Protein AF-0000000070550624 (afdb_homodimer)

Nearest PDB structures (foldseek):
  8umk-assembly2_B  TM=9.472E-01  e=3.366E-56  Zea mays
  2o15-assembly1_A  TM=9.382E-01  e=1.077E-51  Mycobacterium tuberculosis
  7m0o-assembly1_A  TM=7.876E-01  e=1.831E-55  Streptomyces sviceus
  2bjb-assembly1_A  TM=8.144E-01  e=6.857E-45  Mycobacterium tuberculosis
  5buf-assembly2_B  TM=8.280E-01  e=1.216E-41  Acinetobacter baumannii AB307-0294

Foldseek 3Di:
DDKDFFAAFPAFFAFEFAFAFAPLLQLLCLLQQQQAQFKAKEFRHFDFPQNVLLVVQLVQQPWDKDDDVVRHMMITTHDRLARPHQEGEGEREQHPLSVQQVVLSNQAHQHKYWYAYHPLQQQFAQQQLVVQSVQFQKDWAADPDPRGDGIIIHHNCHPNHATDQETEGECPLHCSSVLNNQSNQSNHQAGHKYFYDYPDQDALSNQSSQVVLVVQPWHWDDDGRIITTGGPDGGHHYYDYGAGHVLLQVLQLLLCQQRWYKYFYFRAEPPDSGQLVVVLVVQVQFQWDWDADPRGIMITYHPVNAGAADEDECCRPLLCVLLSLLRQQRHPFKHKYFQALSCCRGSHHVQVLSCVQQVVQPWDWDDDNGMIITGHDDGHADERECSLPQSNLSRNSSNCNNYGRHMYPPNCSVSRGGRCRVVSVVVSSVD/DDKDFFAAFPAFFAFEFAFAFAPLLQLLCLLQQQQAQFKAKEFRHFDFPQVVLLVVQLVQQPWDKDDDVVRHMMITTHDRLARPHQEGEGEREQHPLSVQQVVLSNQAHQHKYWYAYHPLQQQFAQQQLVVQSVQFQKDWAADPDPRGDGIIIHHNCHPNHATDQETEGECPLHCSSVLNNQSNQSNHQAGHKYFYDYPDQDALSNQVSQVVLVVQPWHWDDDGRIITTGGPDGGHHYYDYGAGHVLLQVLQLLLCQQRWYKYFYFRAEPPDSGQLVVVVVVQVQFAWDWDADPRGIMITYHPVNAGAADEDECQRPLLCVLLSLLRQQRHPFKHKYFQALSCCRGSHHVQVLSCVQQVVQPWDWDDDNTMIITGHDDGHADERECSLPQSNLSRNSSNCNNYGRHMYPPNCSVSRGGRCRVVSVVVSSVD

Solvent-accessible surface area (backbone atoms only — not comparable to full-atom values): 41774 Å² total; per-residue (Å²): 122,58,73,44,75,39,68,50,55,92,59,56,32,52,30,76,44,80,58,53,20,17,61,74,55,33,57,52,47,53,53,47,30,43,35,3,64,30,62,17,38,38,34,42,44,38,84,22,59,40,44,48,24,40,51,50,30,43,36,53,33,28,35,40,38,34,42,27,60,75,79,15,31,39,38,29,50,16,45,36,58,53,67,72,40,49,60,40,67,35,50,27,40,68,21,62,65,42,45,46,37,50,47,44,46,49,28,50,23,62,25,41,36,36,44,38,55,31,80,72,37,33,73,35,91,40,40,57,50,51,54,32,43,39,70,20,49,19,45,74,44,57,64,72,44,84,56,23,54,30,31,39,32,35,7,14,21,35,92,75,42,78,52,53,41,65,44,58,38,56,35,70,80,40,56,58,52,55,37,18,53,60,70,39,27,48,52,33,73,73,12,32,38,40,38,43,72,31,90,58,55,75,49,33,68,42,50,38,45,44,53,50,34,40,76,32,62,28,66,66,47,74,57,76,43,37,40,36,34,58,53,75,44,45,34,56,49,44,78,43,78,42,53,45,19,51,70,63,42,45,53,46,40,48,43,6,47,68,54,15,43,31,21,29,34,48,68,38,53,91,81,54,70,58,40,42,58,56,52,56,55,52,42,40,75,29,46,26,46,78,46,83,49,96,55,14,36,31,30,26,18,16,91,85,63,56,33,52,36,49,81,45,79,33,59,56,35,45,86,46,48,51,44,52,58,39,54,25,32,72,18,76,32,56,20,34,45,30,61,43,44,55,46,44,61,52,82,36,44,47,61,60,50,52,46,53,47,40,42,67,20,59,26,59,58,50,79,57,84,33,33,41,36,32,34,48,42,80,70,46,57,40,77,35,79,23,73,71,21,34,58,48,35,60,21,47,47,53,41,8,36,76,33,63,60,23,27,34,34,43,47,71,35,23,32,54,70,43,69,60,45,70,61,50,50,53,52,35,68,68,85,122,58,72,44,75,39,69,51,54,92,58,56,34,52,29,77,44,79,59,53,17,18,61,75,54,35,56,50,48,54,52,48,28,44,35,3,65,30,60,17,38,38,33,42,45,38,84,22,61,39,45,48,24,41,50,50,30,44,36,52,33,28,35,40,38,34,41,27,59,75,79,17,33,39,37,30,49,16,43,35,57,53,66,73,40,48,60,40,67,35,50,28,40,69,21,63,65,43,45,47,37,48,47,45,45,48,28,49,22,62,25,40,36,35,44,38,54,31,78,74,38,32,70,36,90,40,40,56,50,51,54,32,43,39,70,20,49,18,45,76,45,57,63,73,43,85,56,22,54,30,32,38,31,37,8,13,22,36,92,75,43,78,53,53,42,65,41,59,38,56,36,70,80,40,56,58,50,54,38,19,54,61,71,41,28,48,52,32,72,73,11,33,37,41,38,42,71,33,91,58,56,77,48,36,68,42,50,38,43,46,53,50,34,40,75,30,62,29,65,66,46,72,59,76,42,36,40,35,33,60,54,73,44,46,32,56,50,44,79,44,78,43,53,44,19,51,67,64,43,45,53,47,39,47,43,6,47,69,54,15,43,31,20,29,35,49,69,38,52,91,80,55,71,57,41,42,58,56,52,56,56,53,42,40,74,30,47,26,44,78,46,84,48,96,56,15,37,31,30,28,17,16,90,83,62,56,33,51,37,50,80,44,79,32,59,56,37,45,85,45,48,49,44,51,56,39,52,24,32,72,18,75,32,57,21,34,45,30,61,46,44,56,44,44,60,53,80,35,44,46,60,59,49,51,46,52,46,40,41,68,20,59,27,58,59,50,78,56,84,32,34,41,37,33,34,48,42,79,70,46,57,40,76,35,78,22,72,71,22,32,58,47,34,60,22,47,46,53,41,8,36,77,33,64,59,23,27,34,35,44,47,70,37,23,33,54,71,42,70,60,46,69,60,51,50,52,52,36,68,68,86

Organism: Lachnospira eligens (strain ATCC 27750 / DSM 3376 / VPI C15-48 / C15-B4) (NCBI:txid515620)

Structure (mmCIF, N/CA/C/O backbone):
data_AF-0000000070550624-model_v1
#
loop_
_entity.id
_entity.type
_entity.pdbx_description
1 polymer '3-phosphoshikimate 1-carboxyvinyltransferase'
#
loop_
_atom_site.group_PDB
_atom_site.id
_atom_site.type_symbol
_atom_site.label_atom_id
_atom_site.label_alt_id
_atom_site.label_comp_id
_atom_site.label_asym_id
_atom_site.label_entity_id
_atom_site.label_seq_id
_atom_site.pdbx_PDB_ins_code
_atom_site.Cartn_x
_atom_site.Cartn_y
_atom_site.Cartn_z
_atom_site.occupancy
_atom_site.B_iso_or_equiv
_atom_site.auth_seq_id
_atom_site.auth_comp_id
_atom_site.auth_asym_id
_atom_site.auth_atom_id
_atom_site.pdbx_PDB_model_num
ATOM 1 N N . MET A 1 1 ? -15.297 10.945 -9.383 1 60.28 1 MET A N 1
ATOM 2 C CA . MET A 1 1 ? -14.938 11.758 -8.219 1 60.28 1 MET A CA 1
ATOM 3 C C . MET A 1 1 ? -16.188 12.359 -7.574 1 60.28 1 MET A C 1
ATOM 5 O O . MET A 1 1 ? -17.109 12.766 -8.273 1 60.28 1 MET A O 1
ATOM 9 N N . SER A 1 2 ? -16.266 12.18 -6.145 1 80.12 2 SER A N 1
ATOM 10 C CA . SER A 1 2 ? -17.5 12.492 -5.426 1 80.12 2 SER A CA 1
ATOM 11 C C . SER A 1 2 ? -17.531 13.953 -4.988 1 80.12 2 SER A C 1
ATOM 13 O O . SER A 1 2 ? -16.5 14.633 -5.016 1 80.12 2 SER A O 1
ATOM 15 N N . GLN A 1 3 ? -18.688 14.625 -5.043 1 90.69 3 GLN A N 1
ATOM 16 C CA . GLN A 1 3 ? -18.922 16 -4.605 1 90.69 3 GLN A CA 1
ATOM 17 C C . GLN A 1 3 ? -19.578 16.031 -3.229 1 90.69 3 GLN A C 1
ATOM 19 O O . GLN A 1 3 ? -20.375 15.141 -2.898 1 90.69 3 GLN A O 1
ATOM 24 N N . TYR A 1 4 ? -19.125 17.031 -2.43 1 94.12 4 TYR A N 1
ATOM 25 C CA . TYR A 1 4 ? -19.719 17.25 -1.114 1 94.12 4 TYR A CA 1
ATOM 26 C C . TYR A 1 4 ? -20.359 18.625 -1.019 1 94.12 4 TYR A C 1
ATOM 28 O O . TYR A 1 4 ? -19.672 19.641 -1.16 1 94.12 4 TYR A O 1
ATOM 36 N N . LYS A 1 5 ? -21.688 18.719 -0.811 1 96.19 5 LYS A N 1
ATOM 37 C CA . LYS A 1 5 ? -22.375 19.984 -0.595 1 96.19 5 LYS A CA 1
ATOM 38 C C . LYS A 1 5 ? -22.344 20.375 0.876 1 96.19 5 LYS A C 1
ATOM 40 O O . LYS A 1 5 ? -22.938 19.719 1.723 1 96.19 5 LYS A O 1
ATOM 45 N N . VAL A 1 6 ? -21.609 21.484 1.174 1 97.12 6 VAL A N 1
ATOM 46 C CA . VAL A 1 6 ? -21.5 21.938 2.557 1 97.12 6 VAL A CA 1
ATOM 47 C C . VAL A 1 6 ? -22.828 22.531 3.01 1 97.12 6 VAL A C 1
ATOM 49 O O . VAL A 1 6 ? -23.469 23.281 2.262 1 97.12 6 VAL A O 1
ATOM 52 N N . LYS A 1 7 ? -23.312 22.297 4.246 1 94.94 7 LYS A N 1
ATOM 53 C CA . LYS A 1 7 ? -24.531 22.844 4.809 1 94.94 7 LYS A CA 1
ATOM 54 C C . LYS A 1 7 ? -24.266 24.156 5.535 1 94.94 7 LYS A C 1
ATOM 56 O O . LYS A 1 7 ? -23.484 24.203 6.488 1 94.94 7 LYS A O 1
ATOM 61 N N . LYS A 1 8 ? -24.891 25.109 5.074 1 96.94 8 LYS A N 1
ATOM 62 C CA . LYS A 1 8 ? -24.75 26.391 5.738 1 96.94 8 LYS A CA 1
ATOM 63 C C . LYS A 1 8 ? -25.312 26.344 7.156 1 96.94 8 LYS A C 1
ATOM 65 O O . LYS A 1 8 ? -26.344 25.703 7.402 1 96.94 8 LYS A O 1
ATOM 70 N N . LEU A 1 9 ? -24.609 27.109 8.008 1 95.06 9 LEU A N 1
ATOM 71 C CA . LEU A 1 9 ? -25.078 27.203 9.383 1 95.06 9 LEU A CA 1
ATOM 72 C C . LEU A 1 9 ? -25.797 28.531 9.625 1 95.06 9 LEU A C 1
ATOM 74 O O . LEU A 1 9 ? -25.344 29.578 9.141 1 95.06 9 LEU A O 1
ATOM 78 N N . ASP A 1 10 ? -26.844 28.469 10.375 1 92 10 ASP A N 1
ATOM 79 C CA . ASP A 1 10 ? -27.594 29.672 10.68 1 92 10 ASP A CA 1
ATOM 80 C C . ASP A 1 10 ? -27.469 30.047 12.156 1 92 10 ASP A C 1
ATOM 82 O O . ASP A 1 10 ? -28.203 30.891 12.656 1 92 10 ASP A O 1
ATOM 86 N N . HIS A 1 11 ? -26.625 29.438 12.852 1 92.94 11 HIS A N 1
ATOM 87 C CA . HIS A 1 11 ? -26.359 29.688 14.266 1 92.94 11 HIS A CA 1
ATOM 88 C C . HIS A 1 11 ? -24.875 29.5 14.586 1 92.94 11 HIS A C 1
ATOM 90 O O . HIS A 1 11 ? -24.156 28.844 13.828 1 92.94 11 HIS A O 1
ATOM 96 N N . PRO A 1 12 ? -24.453 30.062 15.664 1 95.12 12 PRO A N 1
ATOM 97 C CA . PRO A 1 12 ? -23.062 29.859 16.062 1 95.12 12 PRO A CA 1
ATOM 98 C C . PRO A 1 12 ? -22.719 28.375 16.297 1 95.12 12 PRO A C 1
ATOM 100 O O . PRO A 1 12 ? -23.609 27.594 16.625 1 95.12 12 PRO A O 1
ATOM 103 N N . ILE A 1 13 ? -21.469 28.047 16.141 1 95.75 13 ILE A N 1
ATOM 104 C CA . ILE A 1 13 ? -20.984 26.688 16.375 1 95.75 13 ILE A CA 1
ATOM 105 C C . ILE A 1 13 ? -20.531 26.547 17.812 1 95.75 13 ILE A C 1
ATOM 107 O O . ILE A 1 13 ? -19.906 27.469 18.375 1 95.75 13 ILE A O 1
ATOM 111 N N . HIS A 1 14 ? -20.984 25.578 18.547 1 96.88 14 HIS A N 1
ATOM 112 C CA . HIS A 1 14 ? -20.484 25.156 19.859 1 96.88 14 HIS A CA 1
ATOM 113 C C . HIS A 1 14 ? -20.109 23.688 19.875 1 96.88 14 HIS A C 1
ATOM 115 O O . HIS A 1 14 ? -20.969 22.828 20.141 1 96.88 14 HIS A O 1
ATOM 121 N N . CYS A 1 15 ? -18.75 23.453 19.641 1 96.81 15 CYS A N 1
ATOM 122 C CA . CYS A 1 15 ? -18.406 22.047 19.438 1 96.81 15 CYS A CA 1
ATOM 123 C C . CYS A 1 15 ? -17.141 21.672 20.219 1 96.81 15 CYS A C 1
ATOM 125 O O . CYS A 1 15 ? -16.328 22.547 20.531 1 96.81 15 CYS A O 1
ATOM 127 N N . THR A 1 16 ? -17.062 20.469 20.688 1 97.19 16 THR A N 1
ATOM 128 C CA . THR A 1 16 ? -15.875 19.75 21.141 1 97.19 16 THR A CA 1
ATOM 129 C C . THR A 1 16 ? -15.562 18.594 20.203 1 97.19 16 THR A C 1
ATOM 131 O O . THR A 1 16 ? -16.375 17.688 20.031 1 97.19 16 THR A O 1
ATOM 134 N N . VAL A 1 17 ? -14.367 18.656 19.547 1 97.56 17 VAL A N 1
ATOM 135 C CA . VAL A 1 17 ? -14.078 17.656 18.531 1 97.56 17 VAL A CA 1
ATOM 136 C C . VAL A 1 17 ? -12.75 16.969 18.844 1 97.56 17 VAL A C 1
ATOM 138 O O . VAL A 1 17 ? -11.93 17.484 19.594 1 97.56 17 VAL A O 1
ATOM 141 N N . GLU A 1 18 ? -12.602 15.75 18.375 1 96.12 18 GLU A N 1
ATOM 142 C CA . GLU A 1 18 ? -11.344 15.016 18.328 1 96.12 18 GLU A CA 1
ATOM 143 C C . GLU A 1 18 ? -10.766 15 16.922 1 96.12 18 GLU A C 1
ATOM 145 O O . GLU A 1 18 ? -11.492 14.812 15.945 1 96.12 18 GLU A O 1
ATOM 150 N N . VAL A 1 19 ? -9.492 15.305 16.828 1 97.06 19 VAL A N 1
ATOM 151 C CA . VAL A 1 19 ? -8.805 15.25 15.539 1 97.06 19 VAL A CA 1
ATOM 152 C C . VAL A 1 19 ? -7.785 14.117 15.539 1 97.06 19 VAL A C 1
ATOM 154 O O . VAL A 1 19 ? -7.406 13.617 16.609 1 97.06 19 VAL A O 1
ATOM 157 N N . PRO A 1 20 ? -7.391 13.641 14.383 1 96.12 20 PRO A N 1
ATOM 158 C CA . PRO A 1 20 ? -6.387 12.578 14.336 1 96.12 20 PRO A CA 1
ATOM 159 C C . PRO A 1 20 ? -5.02 13.031 14.844 1 96.12 20 PRO A C 1
ATOM 161 O O . PRO A 1 20 ? -4.816 14.219 15.102 1 96.12 20 PRO A O 1
ATOM 164 N N . GLY A 1 21 ? -4.105 12.047 15.039 1 97.06 21 GLY A N 1
ATOM 165 C CA . GLY A 1 21 ? -2.729 12.383 15.359 1 97.06 21 GLY A CA 1
ATOM 166 C C . GLY A 1 21 ? -2.049 13.211 14.281 1 97.06 21 GLY A C 1
ATOM 167 O O . GLY A 1 21 ? -2.457 13.188 13.117 1 97.06 21 GLY A O 1
ATOM 168 N N . SER A 1 22 ? -1.056 13.891 14.711 1 96.75 22 SER A N 1
ATOM 169 C CA . SER A 1 22 ? -0.31 14.742 13.797 1 96.75 22 SER A CA 1
ATOM 170 C C . SER A 1 22 ? 0.398 13.922 12.727 1 96.75 22 SER A C 1
ATOM 172 O O . SER A 1 22 ? 1.17 13.016 13.039 1 96.75 22 SER A O 1
ATOM 174 N N . LYS A 1 23 ? 0.128 14.234 11.508 1 94.5 23 LYS A N 1
ATOM 175 C CA . LYS A 1 23 ? 0.802 13.562 10.406 1 94.5 23 LYS A CA 1
ATOM 176 C C . LYS A 1 23 ? 2.314 13.75 10.484 1 94.5 23 LYS A C 1
ATOM 178 O O . LYS A 1 23 ? 3.074 12.797 10.305 1 94.5 23 LYS A O 1
ATOM 183 N N . SER A 1 24 ? 2.736 15.008 10.703 1 95.19 24 SER A N 1
ATOM 184 C CA . SER A 1 24 ? 4.152 15.352 10.766 1 95.19 24 SER A CA 1
ATOM 185 C C . SER A 1 24 ? 4.855 14.578 11.875 1 95.19 24 SER A C 1
ATOM 187 O O . SER A 1 24 ? 5.977 14.102 11.688 1 95.19 24 SER A O 1
ATOM 189 N N . ILE A 1 25 ? 4.211 14.453 13 1 97.69 25 ILE A N 1
ATOM 190 C CA . ILE A 1 25 ? 4.809 13.773 14.141 1 97.69 25 ILE A CA 1
ATOM 191 C C . ILE A 1 25 ? 4.754 12.266 13.922 1 97.69 25 ILE A C 1
ATOM 193 O O . ILE A 1 25 ? 5.715 11.555 14.234 1 97.69 25 ILE A O 1
ATOM 197 N N . THR A 1 26 ? 3.637 11.766 13.367 1 98.25 26 THR A N 1
ATOM 198 C CA . THR A 1 26 ? 3.494 10.336 13.078 1 98.25 26 THR A CA 1
ATOM 199 C C . THR A 1 26 ? 4.637 9.852 12.195 1 98.25 26 THR A C 1
ATOM 201 O O . THR A 1 26 ? 5.309 8.867 12.523 1 98.25 26 THR A O 1
ATOM 204 N N . ASN A 1 27 ? 4.867 10.477 11.109 1 97.94 27 ASN A N 1
ATOM 205 C CA . ASN A 1 27 ? 5.871 10.039 10.141 1 97.94 27 ASN A CA 1
ATOM 206 C C . ASN A 1 27 ? 7.273 10.07 10.742 1 97.94 27 ASN A C 1
ATOM 208 O O . ASN A 1 27 ? 8.086 9.188 10.469 1 97.94 27 ASN A O 1
ATOM 212 N N . ARG A 1 28 ? 7.566 11.109 11.516 1 98.56 28 ARG A N 1
ATOM 213 C CA . ARG A 1 28 ? 8.859 11.195 12.188 1 98.56 28 ARG A CA 1
ATOM 214 C C . ARG A 1 28 ? 9.008 10.078 13.219 1 98.56 28 ARG A C 1
ATOM 216 O O . ARG A 1 28 ? 10.07 9.461 13.312 1 98.56 28 ARG A O 1
ATOM 223 N N . ALA A 1 29 ? 7.914 9.852 13.977 1 98.69 29 ALA A N 1
ATOM 224 C CA . ALA A 1 29 ? 7.934 8.812 15 1 98.69 29 ALA A CA 1
ATOM 225 C C . ALA A 1 29 ? 8.156 7.438 14.391 1 98.69 29 ALA A C 1
ATOM 227 O O . ALA A 1 29 ? 8.859 6.602 14.961 1 98.69 29 ALA A O 1
ATOM 228 N N . LEU A 1 30 ? 7.555 7.164 13.242 1 98.62 30 LEU A N 1
ATOM 229 C CA . LEU A 1 30 ? 7.727 5.883 12.562 1 98.62 30 LEU A CA 1
ATOM 230 C C . LEU A 1 30 ? 9.195 5.641 12.227 1 98.62 30 LEU A C 1
ATOM 232 O O . LEU A 1 30 ? 9.719 4.555 12.469 1 98.62 30 LEU A O 1
ATOM 236 N N . LEU A 1 31 ? 9.859 6.652 11.688 1 98.69 31 LEU A N 1
ATOM 237 C CA . LEU A 1 31 ? 11.266 6.512 11.328 1 98.69 31 LEU A CA 1
ATOM 238 C C . LEU A 1 31 ? 12.133 6.32 12.57 1 98.69 31 LEU A C 1
ATOM 240 O O . LEU A 1 31 ? 12.977 5.426 12.609 1 98.69 31 LEU A O 1
ATOM 244 N N . MET A 1 32 ? 11.898 7.203 13.57 1 98.62 32 MET A N 1
ATOM 245 C CA . MET A 1 32 ? 12.727 7.141 14.766 1 98.62 32 MET A CA 1
ATOM 246 C C . MET A 1 32 ? 12.531 5.82 15.5 1 98.62 32 MET A C 1
ATOM 248 O O . MET A 1 32 ? 13.469 5.277 16.078 1 98.62 32 MET A O 1
ATOM 252 N N . ALA A 1 33 ? 11.289 5.289 15.5 1 98.69 33 ALA A N 1
ATOM 253 C CA . ALA A 1 33 ? 11.023 3.977 16.078 1 98.69 33 ALA A CA 1
ATOM 254 C C . ALA A 1 33 ? 11.781 2.881 15.344 1 98.69 33 ALA A C 1
ATOM 256 O O . ALA A 1 33 ? 12.367 1.99 15.961 1 98.69 33 ALA A O 1
ATOM 257 N N . ALA A 1 34 ? 11.812 2.9 14.031 1 98.38 34 ALA A N 1
ATOM 258 C CA . ALA A 1 34 ? 12.531 1.922 13.211 1 98.38 34 ALA A CA 1
ATOM 259 C C . ALA A 1 34 ? 14.023 1.956 13.5 1 98.38 34 ALA A C 1
ATOM 261 O O . ALA A 1 34 ? 14.688 0.917 13.484 1 98.38 34 ALA A O 1
ATOM 262 N N . LEU A 1 35 ? 14.547 3.152 13.812 1 98.19 35 LEU A N 1
ATOM 263 C CA . LEU A 1 35 ? 15.977 3.344 14.023 1 98.19 35 LEU A CA 1
ATOM 264 C C . LEU A 1 35 ? 16.328 3.201 15.5 1 98.19 35 LEU A C 1
ATOM 266 O O . LEU A 1 35 ? 17.484 3.385 15.883 1 98.19 35 LEU A O 1
ATOM 270 N N . SER A 1 36 ? 15.352 2.934 16.328 1 97.62 36 SER A N 1
ATOM 271 C CA . SER A 1 36 ? 15.602 2.719 17.75 1 97.62 36 SER A CA 1
ATOM 272 C C . SER A 1 36 ? 16.234 1.354 18 1 97.62 36 SER A C 1
ATOM 274 O O . SER A 1 36 ? 16.109 0.446 17.172 1 97.62 36 SER A O 1
ATOM 276 N N . GLN A 1 37 ? 16.891 1.216 19.125 1 94.44 37 GLN A N 1
ATOM 277 C CA . GLN A 1 37 ? 17.469 -0.061 19.516 1 94.44 37 GLN A CA 1
ATOM 278 C C . GLN A 1 37 ? 16.5 -0.884 20.359 1 94.44 37 GLN A C 1
ATOM 280 O O . GLN A 1 37 ? 16.703 -1.079 21.547 1 94.44 37 GLN A O 1
ATOM 285 N N . GLY A 1 38 ? 15.5 -1.363 19.781 1 95.38 38 GLY A N 1
ATOM 286 C CA . GLY A 1 38 ? 14.508 -2.154 20.484 1 95.38 38 GLY A CA 1
ATOM 287 C C . GLY A 1 38 ? 13.078 -1.806 20.094 1 95.38 38 GLY A C 1
ATOM 288 O O . GLY A 1 38 ? 12.859 -1.048 19.141 1 95.38 38 GLY A O 1
ATOM 289 N N . GLU A 1 39 ? 12.18 -2.354 20.828 1 97.19 39 GLU A N 1
ATOM 290 C CA . GLU A 1 39 ? 10.758 -2.246 20.531 1 97.19 39 GLU A CA 1
ATOM 291 C C . GLU A 1 39 ? 10.195 -0.897 20.969 1 97.19 39 GLU A C 1
ATOM 293 O O . GLU A 1 39 ? 10.43 -0.463 22.094 1 97.19 39 GLU A O 1
ATOM 298 N N . CYS A 1 40 ? 9.531 -0.197 20.062 1 98.25 40 CYS A N 1
ATOM 299 C CA . CYS A 1 40 ? 8.82 1.046 20.344 1 98.25 40 CYS A CA 1
ATOM 300 C C . CYS A 1 40 ? 7.32 0.879 20.156 1 98.25 40 CYS A C 1
ATOM 302 O O . CYS A 1 40 ? 6.883 0.218 19.203 1 98.25 40 CYS A O 1
ATOM 304 N N . THR A 1 41 ? 6.57 1.401 21.047 1 98.38 41 THR A N 1
ATOM 305 C CA . THR A 1 41 ? 5.125 1.517 20.875 1 98.38 41 THR A CA 1
ATOM 306 C C . THR A 1 41 ? 4.727 2.961 20.578 1 98.38 41 THR A C 1
ATOM 308 O O . THR A 1 41 ? 5.012 3.859 21.375 1 98.38 41 THR A O 1
ATOM 311 N N . LEU A 1 42 ? 4.152 3.199 19.438 1 98.75 42 LEU A N 1
ATOM 312 C CA . LEU A 1 42 ? 3.607 4.504 19.078 1 98.75 42 LEU A CA 1
ATOM 313 C C . LEU A 1 42 ? 2.098 4.539 19.297 1 98.75 42 LEU A C 1
ATOM 315 O O . LEU A 1 42 ? 1.372 3.709 18.734 1 98.75 42 LEU A O 1
ATOM 319 N N . LYS A 1 43 ? 1.655 5.477 20.062 1 98.06 43 LYS A N 1
ATOM 320 C CA . LYS A 1 43 ? 0.23 5.648 20.328 1 98.06 43 LYS A CA 1
ATOM 321 C C . LYS A 1 43 ? -0.287 6.953 19.734 1 98.06 43 LYS A C 1
ATOM 323 O O . LYS A 1 43 ? 0.462 7.922 19.609 1 98.06 43 LYS A O 1
ATOM 328 N N . GLY A 1 44 ? -1.547 6.98 19.391 1 97.5 44 GLY A N 1
ATOM 329 C CA . GLY A 1 44 ? -2.129 8.156 18.766 1 97.5 44 GLY A CA 1
ATOM 330 C C . GLY A 1 44 ? -1.709 8.336 17.312 1 97.5 44 GLY A C 1
ATOM 331 O O . GLY A 1 44 ? -1.702 9.453 16.797 1 97.5 44 GLY A O 1
ATOM 332 N N . VAL A 1 45 ? -1.423 7.191 16.641 1 97.69 45 VAL A N 1
ATOM 333 C CA . VAL A 1 45 ? -0.907 7.191 15.273 1 97.69 45 VAL A CA 1
ATOM 334 C C . VAL A 1 45 ? -1.998 7.648 14.312 1 97.69 45 VAL A C 1
ATOM 336 O O . VAL A 1 45 ? -3.158 7.254 14.445 1 97.69 45 VAL A O 1
ATOM 339 N N . LEU A 1 46 ? -1.58 8.547 13.422 1 96.94 46 LEU A N 1
ATOM 340 C CA . LEU A 1 46 ? -2.455 8.852 12.289 1 96.94 46 LEU A CA 1
ATOM 341 C C . LEU A 1 46 ? -2.359 7.77 11.219 1 96.94 46 LEU A C 1
ATOM 343 O O . LEU A 1 46 ? -1.271 7.492 10.711 1 96.94 46 LEU A O 1
ATOM 347 N N . PHE A 1 47 ? -3.469 7.152 10.969 1 93.19 47 PHE A N 1
ATOM 348 C CA . PHE A 1 47 ? -3.527 6.238 9.836 1 93.19 47 PHE A CA 1
ATOM 349 C C . PHE A 1 47 ? -4.176 6.906 8.633 1 93.19 47 PHE A C 1
ATOM 351 O O . PHE A 1 47 ? -5.359 7.254 8.672 1 93.19 47 PHE A O 1
ATOM 358 N N . SER A 1 48 ? -3.402 7.137 7.715 1 90.75 48 SER A N 1
ATOM 359 C CA . SER A 1 48 ? -3.74 7.773 6.445 1 90.75 48 SER A CA 1
ATOM 360 C C . SER A 1 48 ? -3.012 7.113 5.281 1 90.75 48 SER A C 1
ATOM 362 O O . SER A 1 48 ? -2.207 6.203 5.484 1 90.75 48 SER A O 1
ATOM 364 N N . ASP A 1 49 ? -3.305 7.578 4.086 1 87.12 49 ASP A N 1
ATOM 365 C CA . ASP A 1 49 ? -2.584 7.059 2.928 1 87.12 49 ASP A CA 1
ATOM 366 C C . ASP A 1 49 ? -1.076 7.223 3.1 1 87.12 49 ASP A C 1
ATOM 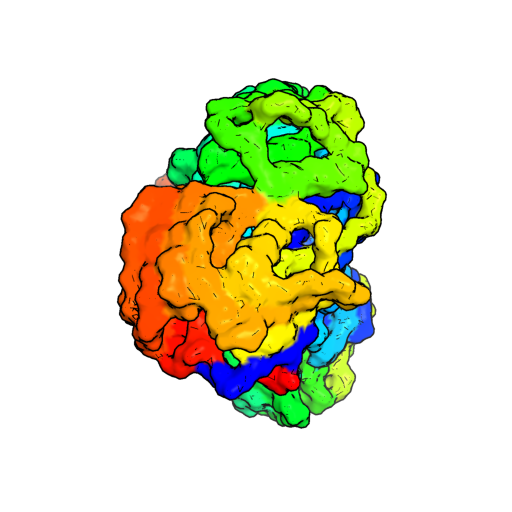368 O O . ASP A 1 49 ? -0.309 6.305 2.805 1 87.12 49 ASP A O 1
ATOM 372 N N . ASP A 1 50 ? -0.683 8.305 3.609 1 91.31 50 ASP A N 1
ATOM 373 C CA . ASP A 1 50 ? 0.736 8.609 3.771 1 91.31 50 ASP A CA 1
ATOM 374 C C . ASP A 1 50 ? 1.387 7.672 4.785 1 91.31 50 ASP A C 1
ATOM 376 O O . ASP A 1 50 ? 2.438 7.086 4.512 1 91.31 50 ASP A O 1
ATOM 380 N N . SER A 1 51 ? 0.791 7.566 5.934 1 94.81 51 SER A N 1
ATOM 381 C CA . SER A 1 51 ? 1.398 6.75 6.98 1 94.81 51 SER A CA 1
ATOM 382 C C . SER A 1 51 ? 1.336 5.266 6.637 1 94.81 51 SER A C 1
ATOM 384 O O . SER A 1 51 ? 2.227 4.5 7.004 1 94.81 51 SER A O 1
ATOM 386 N N . ARG A 1 52 ? 0.323 4.871 5.93 1 92.56 52 ARG A N 1
ATOM 387 C CA . ARG A 1 52 ? 0.222 3.48 5.496 1 92.56 52 ARG A CA 1
ATOM 388 C C . ARG A 1 52 ? 1.337 3.129 4.516 1 92.56 52 ARG A C 1
ATOM 390 O O . ARG A 1 52 ? 1.91 2.041 4.586 1 92.56 52 ARG A O 1
ATOM 397 N N . HIS A 1 53 ? 1.621 4.07 3.641 1 92.94 53 HIS A N 1
ATOM 398 C CA . HIS A 1 53 ? 2.754 3.859 2.746 1 92.94 53 HIS A CA 1
ATOM 399 C C . HIS A 1 53 ? 4.062 3.785 3.525 1 92.94 53 HIS A C 1
ATOM 401 O O . HIS A 1 53 ? 4.957 3.01 3.176 1 92.94 53 HIS A O 1
ATOM 407 N N . PHE A 1 54 ? 4.188 4.594 4.504 1 96.88 54 PHE A N 1
ATOM 408 C CA . PHE A 1 54 ? 5.375 4.555 5.352 1 96.88 54 PHE A CA 1
ATOM 409 C C . PHE A 1 54 ? 5.504 3.199 6.039 1 96.88 54 PHE A C 1
ATOM 411 O O . PHE A 1 54 ? 6.566 2.58 6.008 1 96.88 54 PHE A O 1
ATOM 418 N N . LEU A 1 55 ? 4.41 2.723 6.598 1 96.25 55 LEU A N 1
ATOM 419 C CA . LEU A 1 55 ? 4.375 1.45 7.309 1 96.25 55 LEU A CA 1
ATOM 420 C C . LEU A 1 55 ? 4.676 0.29 6.367 1 96.25 55 LEU A C 1
ATOM 422 O O . LEU A 1 55 ? 5.469 -0.596 6.699 1 96.25 55 LEU A O 1
ATOM 426 N N . LEU A 1 56 ? 4.125 0.364 5.23 1 93.19 56 LEU A N 1
ATOM 427 C CA . LEU A 1 56 ? 4.344 -0.689 4.242 1 93.19 56 LEU A CA 1
ATOM 428 C C . LEU A 1 56 ? 5.805 -0.722 3.799 1 93.19 56 LEU A C 1
ATOM 430 O O . LEU A 1 56 ? 6.352 -1.794 3.531 1 93.19 56 LEU A O 1
ATOM 434 N N . SER A 1 57 ? 6.344 0.423 3.66 1 96.5 57 SER A N 1
ATOM 435 C CA . SER A 1 57 ? 7.754 0.5 3.301 1 96.5 57 SER A CA 1
ATOM 436 C C . SER A 1 57 ? 8.633 -0.142 4.367 1 96.5 57 SER A 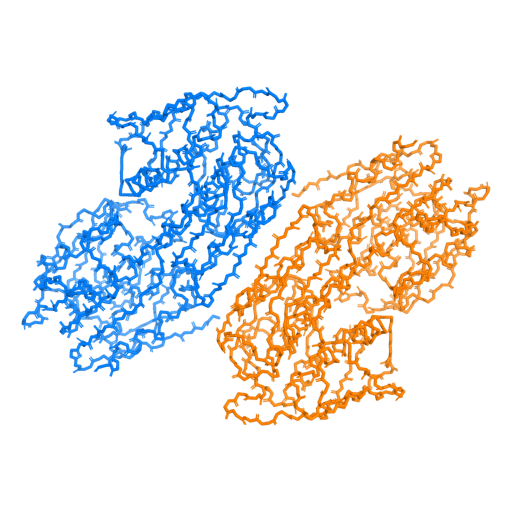C 1
ATOM 438 O O . SER A 1 57 ? 9.555 -0.897 4.051 1 96.5 57 SER A O 1
ATOM 440 N N . LEU A 1 58 ? 8.336 0.142 5.641 1 97.75 58 LEU A N 1
ATOM 441 C CA . LEU A 1 58 ? 9.109 -0.45 6.727 1 97.75 58 LEU A CA 1
ATOM 442 C C . LEU A 1 58 ? 8.93 -1.965 6.754 1 97.75 58 LEU A C 1
ATOM 444 O O . LEU A 1 58 ? 9.891 -2.701 6.996 1 97.75 58 LEU A O 1
ATOM 448 N N . ILE A 1 59 ? 7.715 -2.408 6.5 1 95.12 59 ILE A N 1
ATOM 449 C CA . ILE A 1 59 ? 7.441 -3.84 6.438 1 95.12 59 ILE A CA 1
ATOM 450 C C . ILE A 1 59 ? 8.25 -4.473 5.309 1 95.12 59 ILE A C 1
ATOM 452 O O . ILE A 1 59 ? 8.898 -5.504 5.504 1 95.12 59 ILE A O 1
ATOM 456 N N . ALA A 1 60 ? 8.289 -3.838 4.184 1 93.56 60 ALA A N 1
ATOM 457 C CA . ALA A 1 60 ? 9.023 -4.336 3.023 1 93.56 60 ALA A CA 1
ATOM 458 C C . ALA A 1 60 ? 10.523 -4.375 3.291 1 93.56 60 ALA A C 1
ATOM 460 O O . ALA A 1 60 ? 11.242 -5.184 2.707 1 93.56 60 ALA A O 1
ATOM 461 N N . LEU A 1 61 ? 10.969 -3.521 4.152 1 97.31 61 LEU A N 1
ATOM 462 C CA . LEU A 1 61 ? 12.383 -3.467 4.516 1 97.31 61 LEU A CA 1
ATOM 463 C C . LEU A 1 61 ? 12.711 -4.512 5.574 1 97.31 61 LEU A C 1
ATOM 465 O O . LEU A 1 61 ? 13.875 -4.668 5.957 1 97.31 61 LEU A O 1
ATOM 469 N N . GLY A 1 62 ? 11.719 -5.164 6.09 1 96.62 62 GLY A N 1
ATOM 470 C CA . GLY A 1 62 ? 11.953 -6.328 6.93 1 96.62 62 GLY A CA 1
ATOM 471 C C . GLY A 1 62 ? 11.664 -6.07 8.398 1 96.62 62 GLY A C 1
ATOM 472 O O . GLY A 1 62 ? 11.891 -6.941 9.242 1 96.62 62 GLY A O 1
ATOM 473 N N . TYR A 1 63 ? 11.172 -4.898 8.742 1 97.88 63 TYR A N 1
ATOM 474 C CA . TYR A 1 63 ? 10.875 -4.609 10.141 1 97.88 63 TYR A CA 1
ATOM 475 C C . TYR A 1 63 ? 9.664 -5.402 10.617 1 97.88 63 TYR A C 1
ATOM 477 O O . TYR A 1 63 ? 8.695 -5.578 9.875 1 97.88 63 TYR A O 1
ATOM 485 N N . ILE A 1 64 ? 9.727 -5.91 11.867 1 97.44 64 ILE A N 1
ATOM 486 C CA . ILE A 1 64 ? 8.57 -6.523 12.508 1 97.44 64 ILE A CA 1
ATOM 487 C C . ILE A 1 64 ? 7.637 -5.434 13.039 1 97.44 64 ILE A C 1
ATOM 489 O O . ILE A 1 64 ? 8.047 -4.598 13.844 1 97.44 64 ILE A O 1
ATOM 493 N N . ILE A 1 65 ? 6.402 -5.402 12.609 1 97.81 65 ILE A N 1
ATOM 494 C CA . ILE A 1 65 ? 5.48 -4.324 12.945 1 97.81 65 ILE A CA 1
ATOM 495 C C . ILE A 1 65 ? 4.109 -4.902 13.289 1 97.81 65 ILE A C 1
ATOM 497 O O . ILE A 1 65 ? 3.613 -5.789 12.586 1 97.81 65 ILE A O 1
ATOM 501 N N . GLU A 1 66 ? 3.564 -4.508 14.367 1 98.12 66 GLU A N 1
ATOM 502 C CA . GLU A 1 66 ? 2.166 -4.746 14.703 1 98.12 66 GLU A CA 1
ATOM 503 C C . GLU A 1 66 ? 1.339 -3.471 14.562 1 98.12 66 GLU A C 1
ATOM 505 O O . GLU A 1 66 ? 1.754 -2.402 15.016 1 98.12 66 GLU A O 1
ATOM 510 N N . VAL A 1 67 ? 0.176 -3.543 13.953 1 97.81 67 VAL A N 1
ATOM 511 C CA . VAL A 1 67 ? -0.651 -2.373 13.672 1 97.81 67 VAL A CA 1
ATOM 512 C C . VAL A 1 67 ? -2.068 -2.605 14.195 1 97.81 67 VAL A C 1
ATOM 514 O O . VAL A 1 67 ? -2.629 -3.691 14.016 1 97.81 67 VAL A O 1
ATOM 517 N N . ASN A 1 68 ? -2.6 -1.651 14.891 1 96.88 68 ASN A N 1
ATOM 518 C CA . ASN A 1 68 ? -4.004 -1.567 15.281 1 96.88 68 ASN A CA 1
ATOM 519 C C . ASN A 1 68 ? -4.594 -0.197 14.961 1 96.88 68 ASN A C 1
ATOM 521 O O . ASN A 1 68 ? -4.41 0.756 15.719 1 96.88 68 ASN A O 1
ATOM 525 N N . GLU A 1 69 ? -5.391 -0.094 13.898 1 94.5 69 GLU A N 1
ATOM 526 C CA . GLU A 1 69 ? -5.914 1.206 13.492 1 94.5 69 GLU A CA 1
ATOM 527 C C . GLU A 1 69 ? -7.059 1.649 14.398 1 94.5 69 GLU A C 1
ATOM 529 O O . GLU A 1 69 ? -7.277 2.848 14.586 1 94.5 69 GLU A O 1
ATOM 534 N N . VAL A 1 70 ? -7.742 0.703 14.977 1 93.56 70 VAL A N 1
ATOM 535 C CA . VAL A 1 70 ? -8.875 1.03 15.828 1 93.56 70 VAL A CA 1
ATOM 536 C C . VAL A 1 70 ? -8.391 1.714 17.094 1 93.56 70 VAL A C 1
ATOM 538 O O . VAL A 1 70 ? -8.883 2.785 17.469 1 93.56 70 VAL A O 1
ATOM 541 N N . GLU A 1 71 ? -7.41 1.151 17.688 1 95.69 71 GLU A N 1
ATOM 542 C CA . GLU A 1 71 ? -6.852 1.729 18.906 1 95.69 71 GLU A CA 1
ATOM 543 C C . GLU A 1 71 ? -5.73 2.715 18.578 1 95.69 71 GLU A C 1
ATOM 545 O O . GLU A 1 71 ? -5.133 3.297 19.484 1 95.69 71 GLU A O 1
ATOM 550 N N . ARG A 1 72 ? -5.348 2.896 17.391 1 96.62 72 ARG A N 1
ATOM 551 C CA . ARG A 1 72 ? -4.418 3.889 16.859 1 96.62 72 ARG A CA 1
ATOM 552 C C . ARG A 1 72 ? -3.023 3.701 17.438 1 96.62 72 ARG A C 1
ATOM 554 O O . ARG A 1 72 ? -2.418 4.656 17.938 1 96.62 72 ARG A O 1
ATOM 561 N N . TYR A 1 73 ? -2.523 2.479 17.328 1 97.88 73 TYR A N 1
ATOM 562 C CA . TYR A 1 73 ? -1.143 2.281 17.75 1 97.88 73 TYR A CA 1
ATOM 563 C C . TYR A 1 73 ? -0.383 1.414 16.766 1 97.88 73 TYR A C 1
ATOM 565 O O . TYR A 1 73 ? -0.991 0.696 15.961 1 97.88 73 TYR A O 1
ATOM 573 N N . VAL A 1 74 ? 0.923 1.484 16.797 1 98.5 74 VAL A N 1
ATOM 574 C CA . VAL A 1 74 ? 1.877 0.678 16.031 1 98.5 74 VAL A CA 1
ATOM 575 C C . VAL A 1 74 ? 3.025 0.25 16.953 1 98.5 74 VAL A C 1
ATOM 577 O O . VAL A 1 74 ? 3.523 1.047 17.75 1 98.5 74 VAL A O 1
ATOM 580 N N . ILE A 1 75 ? 3.354 -0.992 16.953 1 98.62 75 ILE A N 1
ATOM 581 C CA . ILE A 1 75 ? 4.559 -1.494 17.609 1 98.62 75 ILE A CA 1
ATOM 582 C C . ILE A 1 75 ? 5.613 -1.826 16.547 1 98.62 75 ILE A C 1
ATOM 584 O O . ILE A 1 75 ? 5.344 -2.574 15.609 1 98.62 75 ILE A O 1
ATOM 588 N N . ILE A 1 76 ? 6.766 -1.271 16.656 1 98.5 76 ILE A N 1
ATOM 589 C CA . ILE A 1 76 ? 7.863 -1.48 15.719 1 98.5 76 ILE A CA 1
ATOM 590 C C . ILE A 1 76 ? 9.078 -2.027 16.453 1 98.5 76 ILE A C 1
ATOM 592 O O . ILE A 1 76 ? 9.484 -1.481 17.484 1 98.5 76 ILE A O 1
ATOM 596 N N . HIS A 1 77 ? 9.625 -3.119 15.992 1 98.06 77 HIS A N 1
ATOM 597 C CA . HIS A 1 77 ? 10.906 -3.609 16.484 1 98.06 77 HIS A CA 1
ATOM 598 C C . HIS A 1 77 ? 12.07 -2.938 15.773 1 98.06 77 HIS A C 1
ATOM 600 O O . HIS A 1 77 ? 12.508 -3.398 14.711 1 98.06 77 HIS A O 1
ATOM 606 N N . GLY A 1 78 ? 12.609 -1.896 16.438 1 97.5 78 GLY A N 1
ATOM 607 C CA . GLY A 1 78 ? 13.703 -1.148 15.836 1 97.5 78 GLY A CA 1
ATOM 608 C C . GLY A 1 78 ? 15 -1.937 15.773 1 97.5 78 GLY A C 1
ATOM 609 O O . GLY A 1 78 ? 15.219 -2.846 16.578 1 97.5 78 GLY A O 1
ATOM 610 N N . HIS A 1 79 ? 15.898 -1.521 14.797 1 96.12 79 HIS A N 1
ATOM 611 C CA . HIS A 1 79 ? 17.141 -2.252 14.562 1 96.12 79 HIS A CA 1
ATOM 612 C C . HIS A 1 79 ? 18.328 -1.307 14.523 1 96.12 79 HIS A C 1
ATOM 614 O O . HIS A 1 79 ? 19.359 -1.616 13.906 1 96.12 79 HIS A O 1
ATOM 620 N N . GLY A 1 80 ? 18.172 -0.122 15.133 1 94.88 80 GLY A N 1
ATOM 621 C CA . GLY A 1 80 ? 19.281 0.832 15.055 1 94.88 80 GLY A CA 1
ATOM 622 C C . GLY A 1 80 ? 19.688 1.147 13.625 1 94.88 80 GLY A C 1
ATOM 623 O O . GLY A 1 80 ? 18.844 1.473 12.789 1 94.88 80 GLY A O 1
ATOM 624 N N . ARG A 1 81 ? 20.953 0.948 13.359 1 93.56 81 ARG A N 1
ATOM 625 C CA . ARG A 1 81 ? 21.469 1.324 12.055 1 93.56 81 ARG A CA 1
ATOM 626 C C . ARG A 1 81 ? 21.359 0.166 11.07 1 93.56 81 ARG A C 1
ATOM 628 O O . ARG A 1 81 ? 21.656 0.323 9.883 1 93.56 81 ARG A O 1
ATOM 635 N N . ASP A 1 82 ? 20.875 -0.966 11.508 1 95.38 82 ASP A N 1
ATOM 636 C CA . ASP A 1 82 ? 20.859 -2.172 10.688 1 95.38 82 ASP A CA 1
ATOM 637 C C . ASP A 1 82 ? 19.469 -2.404 10.078 1 95.38 82 ASP A C 1
ATOM 639 O O . ASP A 1 82 ? 18.594 -2.955 10.727 1 95.38 82 ASP A O 1
ATOM 643 N N . ILE A 1 83 ? 19.328 -2.094 8.797 1 97.44 83 ILE A N 1
ATOM 644 C CA . ILE A 1 83 ? 18.094 -2.402 8.102 1 97.44 83 ILE A CA 1
ATOM 645 C C . ILE A 1 83 ? 18 -3.906 7.848 1 97.44 83 ILE A C 1
ATOM 647 O O . ILE A 1 83 ? 18.906 -4.5 7.254 1 97.44 83 ILE A O 1
ATOM 651 N N . PRO A 1 84 ? 16.922 -4.547 8.242 1 97.25 84 PRO A N 1
ATOM 652 C CA . PRO A 1 84 ? 16.844 -6.012 8.234 1 97.25 84 PRO A CA 1
ATOM 653 C C . PRO A 1 84 ? 17.047 -6.602 6.84 1 97.25 84 PRO A C 1
ATOM 655 O O . PRO A 1 84 ? 17.797 -7.57 6.676 1 97.25 84 PRO A O 1
ATOM 658 N N . LYS A 1 85 ? 16.406 -6.086 5.844 1 96.19 85 LYS A N 1
ATOM 659 C CA . LYS A 1 85 ? 16.625 -6.539 4.473 1 96.19 85 LYS A CA 1
ATOM 660 C C . LYS A 1 85 ? 17.641 -5.664 3.76 1 96.19 85 LYS A C 1
ATOM 662 O O . LYS A 1 85 ? 17.484 -4.441 3.695 1 96.19 85 LYS A O 1
ATOM 667 N N . LYS A 1 86 ? 18.609 -6.277 3.182 1 96 86 LYS A N 1
ATOM 668 C CA . LYS A 1 86 ? 19.672 -5.527 2.514 1 96 86 LYS A CA 1
ATOM 669 C C . LYS A 1 86 ? 19.281 -5.203 1.073 1 96 86 LYS A C 1
ATOM 671 O O . LYS A 1 86 ? 19.922 -4.363 0.433 1 96 86 LYS A O 1
ATOM 676 N N . ARG A 1 87 ? 18.297 -5.809 0.596 1 92.75 87 ARG A N 1
ATOM 677 C CA . ARG A 1 87 ? 17.734 -5.547 -0.724 1 92.75 87 ARG A CA 1
ATOM 678 C C . ARG A 1 87 ? 16.219 -5.535 -0.677 1 92.75 87 ARG A C 1
ATOM 680 O O . ARG A 1 87 ? 15.602 -6.438 -0.101 1 92.75 87 ARG A O 1
ATOM 687 N N . ALA A 1 88 ? 15.625 -4.465 -1.2 1 93.12 88 ALA A N 1
ATOM 688 C CA . ALA A 1 88 ? 14.172 -4.371 -1.197 1 93.12 88 ALA A CA 1
ATOM 689 C C . ALA A 1 88 ? 13.695 -3.246 -2.111 1 93.12 88 ALA A C 1
ATOM 691 O O . ALA A 1 88 ? 14.461 -2.342 -2.447 1 93.12 88 ALA A O 1
ATOM 692 N N . THR A 1 89 ? 12.484 -3.348 -2.553 1 91.62 89 THR A N 1
ATOM 693 C CA . THR A 1 89 ? 11.773 -2.273 -3.236 1 91.62 89 THR A CA 1
ATOM 694 C C . THR A 1 89 ? 10.664 -1.713 -2.35 1 91.62 89 THR A C 1
ATOM 696 O O . THR A 1 89 ? 9.883 -2.469 -1.771 1 91.62 89 THR A O 1
ATOM 699 N N . ILE A 1 90 ? 10.656 -0.433 -2.213 1 94.44 90 ILE A N 1
ATOM 700 C CA . ILE A 1 90 ? 9.578 0.202 -1.461 1 94.44 90 ILE A CA 1
ATOM 701 C C . ILE A 1 90 ? 8.82 1.167 -2.367 1 94.44 90 ILE A C 1
ATOM 703 O O . ILE A 1 90 ? 9.328 1.581 -3.412 1 94.44 90 ILE A O 1
ATOM 707 N N . ASN A 1 91 ? 7.562 1.483 -2.031 1 92.56 91 ASN A N 1
ATOM 708 C CA . ASN A 1 91 ? 6.711 2.471 -2.691 1 92.56 91 ASN A CA 1
ATOM 709 C C . ASN A 1 91 ? 6.18 3.502 -1.702 1 92.56 91 ASN A C 1
ATOM 711 O O . ASN A 1 91 ? 5.324 3.188 -0.872 1 92.56 91 ASN A O 1
ATOM 715 N N . VAL A 1 92 ? 6.617 4.723 -1.909 1 95.81 92 VAL A N 1
ATOM 716 C CA . VAL A 1 92 ? 6.297 5.758 -0.932 1 95.81 92 VAL A CA 1
ATOM 717 C C . VAL A 1 92 ? 4.988 6.445 -1.317 1 95.81 92 VAL A C 1
ATOM 719 O O . VAL A 1 92 ? 4.527 7.352 -0.617 1 95.81 92 VAL A O 1
ATOM 722 N N . GLY A 1 93 ? 4.367 6.051 -2.385 1 91.81 93 GLY A N 1
ATOM 723 C CA . GLY A 1 93 ? 3.158 6.715 -2.84 1 91.81 93 GLY A CA 1
ATOM 724 C C . GLY A 1 93 ? 3.344 8.203 -3.064 1 91.81 93 GLY A C 1
ATOM 725 O O . GLY A 1 93 ? 4.297 8.625 -3.725 1 91.81 93 GLY A O 1
ATOM 726 N N . SER A 1 94 ? 2.441 8.992 -2.539 1 90.38 94 SER A N 1
ATOM 727 C CA . SER A 1 94 ? 2.498 10.445 -2.676 1 90.38 94 SER A CA 1
ATOM 728 C C . SER A 1 94 ? 3.018 11.102 -1.4 1 90.38 94 SER A C 1
ATOM 730 O O . SER A 1 94 ? 2.939 12.32 -1.247 1 90.38 94 SER A O 1
ATOM 732 N N . ALA A 1 95 ? 3.498 10.266 -0.497 1 93.06 95 ALA A N 1
ATOM 733 C CA . ALA A 1 95 ? 3.887 10.773 0.817 1 93.06 95 ALA A CA 1
ATOM 734 C C . ALA A 1 95 ? 5.254 11.445 0.764 1 93.06 95 ALA A C 1
ATOM 736 O O . ALA A 1 95 ? 6.289 10.766 0.767 1 93.06 95 ALA A O 1
ATOM 737 N N . GLY A 1 96 ? 5.297 12.727 0.888 1 93.62 96 GLY A N 1
ATOM 738 C CA . GLY A 1 96 ? 6.531 13.492 0.815 1 93.62 96 GLY A CA 1
ATOM 739 C C . GLY A 1 96 ? 7.508 13.148 1.929 1 93.62 96 GLY A C 1
ATOM 740 O O . GLY A 1 96 ? 8.703 12.984 1.685 1 93.62 96 GLY A O 1
ATOM 741 N N . THR A 1 97 ? 6.992 13.055 3.139 1 95.31 97 THR A N 1
ATOM 742 C CA . THR A 1 97 ? 7.863 12.758 4.27 1 95.31 97 THR A CA 1
ATOM 743 C C . THR A 1 97 ? 8.422 11.344 4.156 1 95.31 97 THR A C 1
ATOM 745 O O . THR A 1 97 ? 9.602 11.109 4.43 1 95.31 97 THR A O 1
ATOM 748 N N . ALA A 1 98 ? 7.613 10.398 3.74 1 96.62 98 ALA A N 1
ATOM 749 C CA . ALA A 1 98 ? 8.125 9.047 3.518 1 96.62 98 ALA A CA 1
ATOM 750 C C . ALA A 1 98 ? 9.219 9.047 2.453 1 96.62 98 ALA A C 1
ATOM 752 O O . ALA A 1 98 ? 10.258 8.406 2.621 1 96.62 98 ALA A O 1
ATOM 753 N N . ALA A 1 99 ? 8.969 9.797 1.405 1 97.81 99 ALA A N 1
ATOM 754 C CA . ALA A 1 99 ? 9.922 9.867 0.302 1 97.81 99 ALA A CA 1
ATOM 755 C C . ALA A 1 99 ? 11.273 10.398 0.776 1 97.81 99 ALA A C 1
ATOM 757 O O . ALA A 1 99 ? 12.32 9.812 0.472 1 97.81 99 ALA A O 1
ATOM 758 N N . ARG A 1 100 ? 11.281 11.484 1.485 1 98.38 100 ARG A N 1
ATOM 759 C CA . ARG A 1 100 ? 12.531 12.133 1.871 1 98.38 100 ARG A CA 1
ATOM 760 C C . ARG A 1 100 ? 13.203 11.391 3.02 1 98.38 100 ARG A C 1
ATOM 762 O O . ARG A 1 100 ? 14.414 11.141 2.984 1 98.38 100 ARG A O 1
ATOM 769 N N . PHE A 1 101 ? 12.43 10.969 4.078 1 98.75 101 PHE A N 1
ATOM 770 C CA . PHE A 1 101 ? 12.984 10.344 5.273 1 98.75 101 PHE A CA 1
ATOM 771 C C . PHE A 1 101 ? 13.539 8.961 4.949 1 98.75 101 PHE A C 1
ATOM 773 O O . PHE A 1 101 ? 14.664 8.625 5.348 1 98.75 101 PHE A O 1
ATOM 780 N N . LEU A 1 102 ? 12.773 8.172 4.199 1 98.75 102 LEU A N 1
ATOM 781 C CA . LEU A 1 102 ? 13.203 6.812 3.893 1 98.75 102 LEU A CA 1
ATOM 782 C C . LEU A 1 102 ? 14.352 6.824 2.889 1 98.75 102 LEU A C 1
ATOM 784 O O . LEU A 1 102 ? 15.242 5.973 2.951 1 98.75 102 LEU A O 1
ATOM 788 N N . THR A 1 103 ? 14.32 7.75 1.945 1 98.69 103 THR A N 1
ATOM 789 C CA . THR A 1 103 ? 15.445 7.875 1.026 1 98.69 103 THR A CA 1
ATOM 790 C C . THR A 1 103 ? 16.75 8.133 1.791 1 98.69 103 THR A C 1
ATOM 792 O O . THR A 1 103 ? 17.766 7.512 1.507 1 98.69 103 THR A O 1
ATOM 795 N N . ALA A 1 104 ? 16.703 9.047 2.727 1 98.81 104 ALA A N 1
ATOM 796 C CA . ALA A 1 104 ? 17.891 9.336 3.525 1 98.81 104 ALA A CA 1
ATOM 797 C C . ALA A 1 104 ? 18.344 8.102 4.293 1 98.81 104 ALA A C 1
ATOM 799 O O . ALA A 1 104 ? 19.547 7.777 4.309 1 98.81 104 ALA A O 1
ATOM 800 N N . MET A 1 105 ? 17.422 7.395 4.926 1 98.69 105 MET A N 1
ATOM 801 C CA . MET A 1 105 ? 17.734 6.184 5.684 1 98.69 105 MET A CA 1
ATOM 802 C C . MET A 1 105 ? 18.406 5.141 4.801 1 98.69 105 MET A C 1
ATOM 804 O O . MET A 1 105 ? 19.453 4.594 5.168 1 98.69 105 MET A O 1
ATOM 808 N N . LEU A 1 106 ? 17.828 4.906 3.643 1 98.69 106 LEU A N 1
ATOM 809 C CA . LEU A 1 106 ? 18.312 3.867 2.744 1 98.69 106 LEU A CA 1
ATOM 810 C C . LEU A 1 106 ? 19.656 4.262 2.133 1 98.69 106 LEU A C 1
ATOM 812 O O . LEU A 1 106 ? 20.547 3.418 1.977 1 98.69 106 LEU A O 1
ATOM 816 N N . ALA A 1 107 ? 19.828 5.523 1.825 1 98.69 107 ALA A N 1
ATOM 817 C CA . ALA A 1 107 ? 21.047 6.031 1.187 1 98.69 107 ALA A CA 1
ATOM 818 C C . ALA A 1 107 ? 22.234 5.973 2.143 1 98.69 107 ALA A C 1
ATOM 820 O O . ALA A 1 107 ? 23.391 5.969 1.708 1 98.69 107 ALA A O 1
ATOM 821 N N . LEU A 1 108 ? 22.031 5.941 3.404 1 98.44 108 LEU A N 1
ATOM 822 C CA . LEU A 1 108 ? 23.125 5.926 4.371 1 98.44 108 LEU A CA 1
ATOM 823 C C . LEU A 1 108 ? 23.391 4.508 4.871 1 98.44 108 LEU A C 1
ATOM 825 O O . LEU A 1 108 ? 24.266 4.293 5.711 1 98.44 108 LEU A O 1
ATOM 829 N N . SER A 1 109 ? 22.656 3.523 4.379 1 98.12 109 SER A N 1
ATOM 830 C CA . SER A 1 109 ? 22.703 2.143 4.848 1 98.12 109 SER A CA 1
ATOM 831 C C . SER A 1 109 ? 23.766 1.346 4.094 1 98.12 109 SER A C 1
ATOM 833 O O . SER A 1 109 ? 24.562 1.914 3.344 1 98.12 109 SER A O 1
ATOM 835 N N . ASP A 1 110 ? 23.812 0.029 4.371 1 98.19 110 ASP A N 1
ATOM 836 C CA . ASP A 1 110 ? 24.75 -0.87 3.703 1 98.19 110 ASP A CA 1
ATOM 837 C C . ASP A 1 110 ? 24.031 -1.757 2.689 1 98.19 110 ASP A C 1
ATOM 839 O O . ASP A 1 110 ? 24.531 -2.816 2.312 1 98.19 110 ASP A O 1
ATOM 843 N N . GLY A 1 111 ? 22.812 -1.323 2.309 1 97.44 111 GLY A N 1
ATOM 844 C CA . GLY A 1 111 ? 22.031 -2.139 1.394 1 97.44 111 GLY A CA 1
ATOM 845 C C . GLY A 1 111 ? 21.812 -1.476 0.047 1 97.44 111 GLY A C 1
ATOM 846 O O . GLY A 1 111 ? 22.391 -0.428 -0.24 1 97.44 111 GLY A O 1
ATOM 847 N N . GLU A 1 112 ? 21.031 -2.158 -0.824 1 96.94 112 GLU A N 1
ATOM 848 C CA . GLU A 1 112 ? 20.609 -1.687 -2.137 1 96.94 112 GLU A CA 1
ATOM 849 C C . GLU A 1 112 ? 19.094 -1.723 -2.268 1 96.94 112 GLU A C 1
ATOM 851 O O . GLU A 1 112 ? 18.453 -2.738 -1.967 1 96.94 112 GLU A O 1
ATOM 856 N N . TYR A 1 113 ? 18.531 -0.592 -2.699 1 96.81 113 TYR A N 1
ATOM 857 C CA . TYR A 1 113 ? 17.078 -0.48 -2.637 1 96.81 113 TYR A CA 1
ATOM 858 C C . TYR A 1 113 ? 16.531 0.252 -3.857 1 96.81 113 TYR A C 1
ATOM 860 O O . TYR A 1 113 ? 17.25 1.059 -4.473 1 96.81 113 TYR A O 1
ATOM 868 N N . THR A 1 114 ? 15.352 -0.074 -4.23 1 94.81 114 THR A N 1
ATOM 869 C CA . THR A 1 114 ? 14.578 0.692 -5.195 1 94.81 114 THR A CA 1
ATOM 870 C C . THR A 1 114 ? 13.453 1.46 -4.504 1 94.81 114 THR A C 1
ATOM 872 O O . THR A 1 114 ? 12.719 0.895 -3.691 1 94.81 114 THR A O 1
ATOM 875 N N . ILE A 1 115 ? 13.352 2.732 -4.82 1 96.94 115 ILE A N 1
ATOM 876 C CA . ILE A 1 115 ? 12.305 3.572 -4.246 1 96.94 115 ILE A CA 1
ATOM 877 C C . ILE A 1 115 ? 11.352 4.027 -5.344 1 96.94 115 ILE A C 1
ATOM 879 O O . ILE A 1 115 ? 11.727 4.805 -6.227 1 96.94 115 ILE A O 1
ATOM 883 N N . GLU A 1 116 ? 10.141 3.586 -5.227 1 93.38 116 GLU A N 1
ATOM 884 C CA . GLU A 1 116 ? 9.078 3.947 -6.16 1 93.38 116 GLU A CA 1
ATOM 885 C C . GLU A 1 116 ? 8.148 5 -5.562 1 93.38 116 GLU A C 1
ATOM 887 O O . GLU A 1 116 ? 8.133 5.199 -4.348 1 93.38 116 GLU A O 1
ATOM 892 N N . ALA A 1 117 ? 7.449 5.688 -6.438 1 95.06 117 ALA A N 1
ATOM 893 C CA . ALA A 1 117 ? 6.559 6.758 -6.008 1 95.06 117 ALA A CA 1
ATOM 894 C C . ALA A 1 117 ? 5.398 6.938 -6.984 1 95.06 117 ALA A C 1
ATOM 896 O O . ALA A 1 117 ? 5.422 6.391 -8.094 1 95.06 117 ALA A O 1
ATOM 897 N N . SER A 1 118 ? 4.379 7.668 -6.516 1 89.88 118 SER A N 1
ATOM 898 C CA . SER A 1 118 ? 3.264 8.023 -7.387 1 89.88 118 SER A CA 1
ATOM 899 C C . SER A 1 118 ? 3.682 9.062 -8.422 1 89.88 118 SER A C 1
ATOM 901 O O . SER A 1 118 ? 4.727 9.703 -8.281 1 89.88 118 SER A O 1
ATOM 903 N N . GLU A 1 119 ? 2.764 9.297 -9.445 1 88.44 119 GLU A N 1
ATOM 904 C CA . GLU A 1 119 ? 3.018 10.328 -10.445 1 88.44 119 GLU A CA 1
ATOM 905 C C . GLU A 1 119 ? 3.104 11.711 -9.812 1 88.44 119 GLU A C 1
ATOM 907 O O . GLU A 1 119 ? 3.922 12.539 -10.219 1 88.44 119 GLU A O 1
ATOM 912 N N . GLN A 1 120 ? 2.312 11.922 -8.867 1 86.56 120 GLN A N 1
ATOM 913 C CA . GLN A 1 120 ? 2.299 13.195 -8.156 1 86.56 120 GLN A CA 1
ATOM 914 C C . GLN A 1 120 ? 3.604 13.414 -7.395 1 86.56 120 GLN A C 1
ATOM 916 O O . GLN A 1 120 ? 4.172 14.508 -7.43 1 86.56 120 GLN A O 1
ATOM 921 N N . MET A 1 121 ? 4.117 12.375 -6.773 1 93 121 MET A N 1
ATOM 922 C CA . MET A 1 121 ? 5.328 12.492 -5.965 1 93 121 MET A CA 1
ATOM 923 C C . MET A 1 121 ? 6.562 12.609 -6.848 1 93 121 MET A C 1
ATOM 925 O O . MET A 1 121 ? 7.555 13.234 -6.461 1 93 121 MET A O 1
ATOM 929 N N . LYS A 1 122 ? 6.504 12.109 -7.992 1 94.75 122 LYS A N 1
ATOM 930 C CA . LYS A 1 122 ? 7.625 12.164 -8.922 1 94.75 122 LYS A CA 1
ATOM 931 C C . LYS A 1 122 ? 7.91 13.602 -9.359 1 94.75 122 LYS A C 1
ATOM 933 O O . LYS A 1 122 ? 9.016 13.914 -9.805 1 94.75 122 LYS A O 1
ATOM 938 N N . LYS A 1 123 ? 6.93 14.461 -9.203 1 91.56 123 LYS A N 1
ATOM 939 C CA . LYS A 1 123 ? 7.066 15.852 -9.633 1 91.56 123 LYS A CA 1
ATOM 940 C C . LYS A 1 123 ? 7.648 16.719 -8.516 1 91.56 123 LYS A C 1
ATOM 942 O O . LYS A 1 123 ? 8.094 17.844 -8.758 1 91.56 123 LYS A O 1
ATOM 947 N N . ARG A 1 124 ? 7.727 16.25 -7.344 1 90.44 124 ARG A N 1
ATOM 948 C CA . ARG A 1 124 ? 8.148 17.062 -6.203 1 90.44 124 ARG A CA 1
ATOM 949 C C . ARG A 1 124 ? 9.664 17.094 -6.082 1 90.44 124 ARG A C 1
ATOM 951 O O . ARG A 1 124 ? 10.344 16.125 -6.441 1 90.44 124 ARG A O 1
ATOM 958 N N . PRO A 1 125 ? 10.164 18.109 -5.52 1 91.5 125 PRO A N 1
ATOM 959 C CA . PRO A 1 125 ? 11.617 18.266 -5.434 1 91.5 125 PRO A CA 1
ATOM 960 C C . PRO A 1 125 ? 12.273 17.234 -4.531 1 91.5 125 PRO A C 1
ATOM 962 O O . PRO A 1 125 ? 11.82 17.016 -3.404 1 91.5 125 PRO A O 1
ATOM 965 N N . MET A 1 126 ? 13.367 16.703 -5.051 1 96.75 126 MET A N 1
ATOM 966 C CA . MET A 1 126 ? 14.172 15.742 -4.297 1 96.75 126 MET A CA 1
ATOM 967 C C . MET A 1 126 ? 15.656 16.016 -4.5 1 96.75 126 MET A C 1
ATOM 969 O O . MET A 1 126 ? 16.5 15.5 -3.75 1 96.75 126 MET A O 1
ATOM 973 N N . LEU A 1 127 ? 15.992 16.844 -5.426 1 97 127 LEU A N 1
ATOM 974 C CA . LEU A 1 127 ? 17.359 16.938 -5.945 1 97 127 LEU A CA 1
ATOM 975 C C . LEU A 1 127 ? 18.328 17.359 -4.855 1 97 127 LEU A C 1
ATOM 977 O O . LEU A 1 127 ? 19.391 16.781 -4.703 1 97 127 LEU A O 1
ATOM 981 N N . PRO A 1 128 ? 18.031 18.422 -4.062 1 97.75 128 PRO A N 1
ATOM 982 C CA . PRO A 1 128 ? 18.969 18.812 -3.02 1 97.75 128 PRO A CA 1
ATOM 983 C C . PRO A 1 128 ? 19.312 17.656 -2.064 1 97.75 128 PRO A C 1
ATOM 985 O O . PRO A 1 128 ? 20.453 17.516 -1.645 1 97.75 128 PRO A O 1
ATOM 988 N N . LEU A 1 129 ? 18.359 16.844 -1.773 1 98.44 129 LEU A N 1
ATOM 989 C CA . LEU A 1 129 ? 18.594 15.703 -0.888 1 98.44 129 LEU A CA 1
ATOM 990 C C . LEU A 1 129 ? 19.453 14.648 -1.569 1 98.44 129 LEU A C 1
ATOM 992 O O . LEU A 1 129 ? 20.375 14.094 -0.953 1 98.44 129 LEU A O 1
ATOM 996 N N . PHE A 1 130 ? 19.125 14.359 -2.832 1 98.62 130 PHE A N 1
ATOM 997 C CA . PHE A 1 130 ? 19.906 13.391 -3.58 1 98.62 130 PHE A CA 1
ATOM 998 C C . PHE A 1 130 ? 21.375 13.812 -3.645 1 98.62 130 PHE A C 1
ATOM 1000 O O . PHE A 1 130 ? 22.266 13.008 -3.414 1 98.62 130 PHE A O 1
ATOM 1007 N N . GLU A 1 131 ? 21.609 15.062 -3.938 1 98.5 131 GLU A N 1
ATOM 1008 C CA . GLU A 1 131 ? 22.969 15.586 -4.035 1 98.5 131 GLU A CA 1
ATOM 1009 C C . GLU A 1 131 ? 23.703 15.484 -2.701 1 98.5 131 GLU A C 1
ATOM 1011 O O . GLU A 1 131 ? 24.875 15.117 -2.656 1 98.5 131 GLU A O 1
ATOM 1016 N N . ALA A 1 132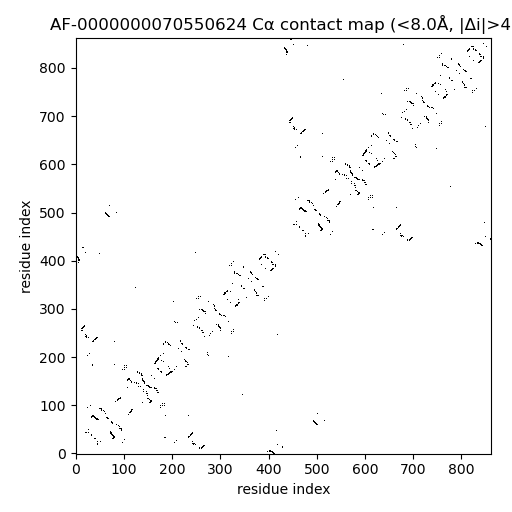 ? 23.047 15.836 -1.678 1 98.62 132 ALA A N 1
ATOM 1017 C CA . ALA A 1 132 ? 23.625 15.727 -0.344 1 98.62 132 ALA A CA 1
ATOM 1018 C C . ALA A 1 132 ? 24.031 14.281 -0.039 1 98.62 132 ALA A C 1
ATOM 1020 O O . ALA A 1 132 ? 25.156 14.023 0.391 1 98.62 132 ALA A O 1
ATOM 1021 N N . LEU A 1 133 ? 23.141 13.328 -0.275 1 98.75 133 LEU A N 1
ATOM 1022 C CA . LEU A 1 133 ? 23.375 11.922 0.037 1 98.75 133 LEU A CA 1
ATOM 1023 C C . LEU A 1 133 ? 24.484 11.352 -0.829 1 98.75 133 LEU A C 1
ATOM 1025 O O . LEU A 1 133 ? 25.297 10.539 -0.358 1 98.75 133 LEU A O 1
ATOM 1029 N N . GLN A 1 134 ? 24.5 11.773 -2.084 1 98.69 134 GLN A N 1
ATOM 1030 C CA . GLN A 1 134 ? 25.578 11.367 -2.961 1 98.69 134 GLN A CA 1
ATOM 1031 C C . GLN A 1 134 ? 26.922 11.883 -2.449 1 98.69 134 GLN A C 1
ATOM 1033 O O . GLN A 1 134 ? 27.922 11.172 -2.488 1 98.69 134 GLN A O 1
ATOM 1038 N N . SER A 1 135 ? 26.953 13.086 -1.993 1 98.62 135 SER A N 1
ATOM 1039 C CA . SER A 1 135 ? 28.172 13.656 -1.444 1 98.62 135 SER A CA 1
ATOM 1040 C C . SER A 1 135 ? 28.625 12.898 -0.205 1 98.62 135 SER A C 1
ATOM 1042 O O . SER A 1 135 ? 29.812 12.938 0.157 1 98.62 135 SER A O 1
ATOM 1044 N N . MET A 1 136 ? 27.734 12.18 0.404 1 98.56 136 MET A N 1
ATOM 1045 C CA . MET A 1 136 ? 28.047 11.422 1.614 1 98.56 136 MET A CA 1
ATOM 1046 C C . MET A 1 136 ? 28.469 9.992 1.273 1 98.56 136 MET A C 1
ATOM 1048 O O . MET A 1 136 ? 28.844 9.227 2.16 1 98.56 136 MET A O 1
ATOM 1052 N N . GLY A 1 137 ? 28.266 9.602 0.002 1 98.56 137 GLY A N 1
ATOM 1053 C CA . GLY A 1 137 ? 28.812 8.328 -0.431 1 98.56 137 GLY A CA 1
ATOM 1054 C C . GLY A 1 137 ? 27.797 7.422 -1.082 1 98.56 137 GLY A C 1
ATOM 1055 O O . GLY A 1 137 ? 28.141 6.375 -1.629 1 98.56 137 GLY A O 1
ATOM 1056 N N . ALA A 1 138 ? 26.531 7.797 -1.049 1 98.62 138 ALA A N 1
ATOM 1057 C CA . ALA A 1 138 ? 25.5 6.969 -1.647 1 98.62 138 ALA A CA 1
ATOM 1058 C C . ALA A 1 138 ? 25.562 7.016 -3.172 1 98.62 138 ALA A C 1
ATOM 1060 O O . ALA A 1 138 ? 26.031 8 -3.746 1 98.62 138 ALA A O 1
ATOM 1061 N N . GLU A 1 139 ? 25.203 5.949 -3.816 1 98.56 139 GLU A N 1
ATOM 1062 C CA . GLU A 1 139 ? 25 5.91 -5.262 1 98.56 139 GLU A CA 1
ATOM 1063 C C . GLU A 1 139 ? 23.516 5.926 -5.609 1 98.56 139 GLU A C 1
ATOM 1065 O O . GLU A 1 139 ? 22.75 5.074 -5.148 1 98.56 139 GLU A O 1
ATOM 1070 N N . ILE A 1 140 ? 23.109 6.887 -6.422 1 98.12 140 ILE A N 1
ATOM 1071 C CA . ILE A 1 140 ? 21.703 7.047 -6.773 1 98.12 140 ILE A CA 1
ATOM 1072 C C . ILE A 1 140 ? 21.547 7.027 -8.289 1 98.12 140 ILE A C 1
ATOM 1074 O O . ILE A 1 140 ? 22.141 7.84 -8.992 1 98.12 140 ILE A O 1
ATOM 1078 N N . GLU A 1 141 ? 20.828 6.09 -8.758 1 97.25 141 GLU A N 1
ATOM 1079 C CA . GLU A 1 141 ? 20.469 5.984 -10.172 1 97.25 141 GLU A CA 1
ATOM 1080 C C . GLU A 1 141 ? 19.031 6.422 -10.414 1 97.25 141 GLU A C 1
ATOM 1082 O O . GLU A 1 141 ? 18.094 5.832 -9.859 1 97.25 141 GLU A O 1
ATOM 1087 N N . PHE A 1 142 ? 18.891 7.441 -11.203 1 96.06 142 PHE A N 1
ATOM 1088 C CA . PHE A 1 142 ? 17.562 7.922 -11.562 1 96.06 142 PHE A CA 1
ATOM 1089 C C . PHE A 1 142 ? 16.938 7.043 -12.641 1 96.06 142 PHE A C 1
ATOM 1091 O O . PHE A 1 142 ? 17.516 6.859 -13.711 1 96.06 142 PHE A O 1
ATOM 1098 N N . LEU A 1 143 ? 15.758 6.594 -12.398 1 91.62 143 LEU A N 1
ATOM 1099 C CA . LEU A 1 143 ? 15.188 5.57 -13.266 1 91.62 143 LEU A CA 1
ATOM 1100 C C . LEU A 1 143 ? 14.328 6.199 -14.359 1 91.62 143 LEU A C 1
ATOM 1102 O O . LEU A 1 143 ? 14.07 5.57 -15.391 1 91.62 143 LEU A O 1
ATOM 1106 N N . GLU A 1 144 ? 13.789 7.371 -14.125 1 92.5 144 GLU A N 1
ATOM 1107 C CA . GLU A 1 144 ? 12.977 8.078 -15.109 1 92.5 144 GLU A CA 1
ATOM 1108 C C . GLU A 1 144 ? 13.531 9.469 -15.391 1 92.5 144 GLU A C 1
ATOM 1110 O O . GLU A 1 144 ? 14.359 9.641 -16.281 1 92.5 144 GLU A O 1
ATOM 1115 N N . LYS A 1 145 ? 13.281 10.461 -14.539 1 94.81 145 LYS A N 1
ATOM 1116 C CA . LYS A 1 145 ? 13.758 11.836 -14.688 1 94.81 145 LYS A CA 1
ATOM 1117 C C . LYS A 1 145 ? 14.852 12.148 -13.68 1 94.81 145 LYS A C 1
ATOM 1119 O O . LYS A 1 145 ? 14.711 11.867 -12.484 1 94.81 145 LYS A O 1
ATOM 1124 N N . ASP A 1 146 ? 15.859 12.789 -14.203 1 95.19 146 ASP A N 1
ATOM 1125 C CA . ASP A 1 146 ? 16.969 13.156 -13.32 1 95.19 146 ASP A CA 1
ATOM 1126 C C . ASP A 1 146 ? 16.484 14.047 -12.18 1 95.19 146 ASP A C 1
ATOM 1128 O O . ASP A 1 146 ? 15.727 14.992 -12.398 1 95.19 146 ASP A O 1
ATOM 1132 N N . GLY A 1 147 ? 16.953 13.633 -11.016 1 96.12 147 GLY A N 1
ATOM 1133 C CA . GLY A 1 147 ? 16.656 14.453 -9.852 1 96.12 147 GLY A CA 1
ATOM 1134 C C . GLY A 1 147 ? 15.312 14.148 -9.234 1 96.12 147 GLY A C 1
ATOM 1135 O O . GLY A 1 147 ? 14.891 14.82 -8.289 1 96.12 147 GLY A O 1
ATOM 1136 N N . HIS A 1 148 ? 14.648 13.148 -9.742 1 97 148 HIS A N 1
ATOM 1137 C CA . HIS A 1 148 ? 13.32 12.797 -9.266 1 97 148 HIS A CA 1
ATOM 1138 C C . HIS A 1 148 ? 13.211 11.305 -8.977 1 97 148 HIS A C 1
ATOM 1140 O O . HIS A 1 148 ? 14.039 10.516 -9.43 1 97 148 HIS A O 1
ATOM 1146 N N . LEU A 1 149 ? 12.25 10.898 -8.18 1 96.19 149 LEU A N 1
ATOM 1147 C CA . LEU A 1 149 ? 11.883 9.492 -8.031 1 96.19 149 LEU A CA 1
ATOM 1148 C C . LEU A 1 149 ? 11.234 8.969 -9.312 1 96.19 149 LEU A C 1
ATOM 1150 O O . LEU A 1 149 ? 10.664 9.742 -10.086 1 96.19 149 LEU A O 1
ATOM 1154 N N . PRO A 1 150 ? 11.305 7.727 -9.625 1 96.44 150 PRO A N 1
ATOM 1155 C CA . PRO A 1 150 ? 11.898 6.637 -8.852 1 96.44 150 PRO A CA 1
ATOM 1156 C C . PRO A 1 150 ? 13.414 6.543 -9.016 1 96.44 150 PRO A C 1
ATOM 1158 O O . PRO A 1 150 ? 13.953 6.984 -10.039 1 96.44 150 PRO A O 1
ATOM 1161 N N . VAL A 1 151 ? 14.078 5.832 -7.977 1 97.5 151 VAL A N 1
ATOM 1162 C CA . VAL A 1 151 ? 15.531 5.711 -8.023 1 97.5 151 VAL A CA 1
ATOM 1163 C C . VAL A 1 151 ? 15.953 4.336 -7.512 1 97.5 151 VAL A C 1
ATOM 1165 O O . VAL A 1 151 ? 15.211 3.689 -6.766 1 97.5 151 VAL A O 1
ATOM 1168 N N . ASN A 1 152 ? 17.094 3.906 -7.949 1 95.88 152 ASN A N 1
ATOM 1169 C CA . ASN A 1 152 ? 17.875 2.885 -7.27 1 95.88 152 ASN A CA 1
ATOM 1170 C C . ASN A 1 152 ? 18.938 3.506 -6.363 1 95.88 152 ASN A C 1
ATOM 1172 O O . ASN A 1 152 ? 19.641 4.441 -6.766 1 95.88 152 ASN A O 1
ATOM 1176 N N . VAL A 1 153 ? 19.016 3.008 -5.172 1 97.88 153 VAL A N 1
ATOM 1177 C CA . VAL A 1 153 ? 19.953 3.551 -4.195 1 97.88 153 VAL A CA 1
ATOM 1178 C C . VAL A 1 153 ? 20.891 2.447 -3.711 1 97.88 153 VAL A C 1
ATOM 1180 O O . VAL A 1 153 ? 20.438 1.368 -3.318 1 97.88 153 VAL A O 1
ATOM 1183 N N . LYS A 1 154 ? 22.172 2.633 -3.824 1 97.88 154 LYS A N 1
ATOM 1184 C CA . LYS A 1 154 ? 23.188 1.885 -3.076 1 97.88 154 LYS A CA 1
ATOM 1185 C C . LYS A 1 154 ? 23.703 2.695 -1.896 1 97.88 154 LYS A C 1
ATOM 1187 O O . LYS A 1 154 ? 24.25 3.785 -2.078 1 97.88 154 LYS A O 1
ATOM 1192 N N . GLY A 1 155 ? 23.469 2.195 -0.688 1 98.5 155 GLY A N 1
ATOM 1193 C CA . GLY A 1 155 ? 23.781 2.947 0.517 1 98.5 155 GLY A CA 1
ATOM 1194 C C . GLY A 1 155 ? 25.25 3.332 0.62 1 98.5 155 GLY A C 1
ATOM 1195 O O . GLY A 1 155 ? 26.109 2.652 0.069 1 98.5 155 GLY A O 1
ATOM 1196 N N . ALA A 1 156 ? 25.547 4.379 1.338 1 98.5 156 ALA A N 1
ATOM 1197 C CA . ALA A 1 156 ? 26.875 4.941 1.49 1 98.5 156 ALA A CA 1
ATOM 1198 C C . ALA A 1 156 ? 27.812 3.959 2.203 1 98.5 156 ALA A C 1
ATOM 1200 O O . ALA A 1 156 ? 29.031 4.031 2.057 1 98.5 156 ALA A O 1
ATOM 1201 N N . ALA A 1 157 ? 27.203 3.086 2.957 1 97.69 157 ALA A N 1
ATOM 1202 C CA . ALA A 1 157 ? 28.016 2.117 3.697 1 97.69 157 ALA A CA 1
ATOM 1203 C C . ALA A 1 157 ? 28.094 0.791 2.947 1 97.69 157 ALA A C 1
ATOM 1205 O O . ALA A 1 157 ? 28.594 -0.202 3.484 1 97.69 157 ALA A O 1
ATOM 1206 N N . TYR A 1 158 ? 27.531 0.771 1.742 1 96.62 158 TYR A N 1
ATOM 1207 C CA . TYR A 1 158 ? 27.547 -0.449 0.944 1 96.62 158 TYR A CA 1
ATOM 1208 C C . TYR A 1 158 ? 28.969 -0.988 0.783 1 96.62 158 TYR A C 1
ATOM 1210 O O . TYR A 1 158 ? 29.891 -0.225 0.534 1 96.62 158 TYR A O 1
ATOM 1218 N N . GLY A 1 159 ? 29.156 -2.307 0.969 1 94.62 159 GLY A N 1
ATOM 1219 C CA . GLY A 1 159 ? 30.453 -2.939 0.802 1 94.62 159 GLY A CA 1
ATOM 1220 C C . GLY A 1 159 ? 31.422 -2.623 1.926 1 94.62 159 GLY A C 1
ATOM 1221 O O . GLY A 1 159 ? 32.625 -2.814 1.783 1 94.62 159 GLY A O 1
ATOM 1222 N N . GLY A 1 160 ? 30.938 -2.119 2.992 1 93.75 160 GLY A N 1
ATOM 1223 C CA . GLY A 1 160 ? 31.781 -1.823 4.137 1 93.75 160 GLY A CA 1
ATOM 1224 C C . GLY A 1 160 ? 32.406 -0.439 4.078 1 93.75 160 GLY A C 1
ATOM 1225 O O . GLY A 1 160 ? 33.25 -0.092 4.914 1 93.75 160 GLY A O 1
ATOM 1226 N N . LYS A 1 161 ? 32 0.421 3.162 1 95.5 161 LYS A N 1
ATOM 1227 C CA . LYS A 1 161 ? 32.5 1.795 3.059 1 95.5 161 LYS A CA 1
ATOM 1228 C C . LYS A 1 161 ? 32.062 2.623 4.266 1 95.5 161 LYS A C 1
ATOM 1230 O O . LYS A 1 161 ? 31.125 2.252 4.977 1 95.5 161 LYS A O 1
ATOM 1235 N N . LYS A 1 162 ? 32.781 3.725 4.469 1 95.62 162 LYS A N 1
ATOM 1236 C CA . LYS A 1 162 ? 32.438 4.656 5.539 1 95.62 162 LYS A CA 1
ATOM 1237 C C . LYS A 1 162 ? 31.781 5.922 4.98 1 95.62 162 LYS A C 1
ATOM 1239 O O . LYS A 1 162 ? 32.438 6.684 4.254 1 95.62 162 LYS A O 1
ATOM 1244 N N . PRO A 1 163 ? 30.578 6.211 5.363 1 97.81 163 PRO A N 1
ATOM 1245 C CA . PRO A 1 163 ? 29.922 7.43 4.887 1 97.81 163 PRO A CA 1
ATOM 1246 C C . PRO A 1 163 ? 30.594 8.703 5.391 1 97.81 163 PRO A C 1
ATOM 1248 O O . PRO A 1 163 ? 31.094 8.734 6.523 1 97.81 163 PRO A O 1
ATOM 1251 N N . GLN A 1 164 ? 30.562 9.734 4.535 1 97.62 164 GLN A N 1
ATOM 1252 C CA . GLN A 1 164 ? 31 11.055 4.992 1 97.62 164 GLN A CA 1
ATOM 1253 C C . GLN A 1 164 ? 29.984 11.641 5.984 1 97.62 164 GLN A C 1
ATOM 1255 O O . GLN A 1 164 ? 28.781 11.406 5.871 1 97.62 164 GLN A O 1
ATOM 1260 N N . ASN A 1 165 ? 30.516 12.383 6.969 1 97.5 165 ASN A N 1
ATOM 1261 C CA . ASN A 1 165 ? 29.594 12.859 7.996 1 97.5 165 ASN A CA 1
ATOM 1262 C C . ASN A 1 165 ? 29.469 14.383 7.965 1 97.5 165 ASN A C 1
ATOM 1264 O O . ASN A 1 165 ? 28.797 14.969 8.812 1 97.5 165 ASN A O 1
ATOM 1268 N N . HIS A 1 166 ? 30.188 15.078 6.977 1 98.12 166 HIS A N 1
ATOM 1269 C CA . HIS A 1 166 ? 29.984 16.5 6.688 1 98.12 166 HIS A CA 1
ATOM 1270 C C . HIS A 1 166 ? 29.219 16.688 5.387 1 98.12 166 HIS A C 1
ATOM 1272 O O . HIS A 1 166 ? 29.578 16.109 4.355 1 98.12 166 HIS A O 1
ATOM 1278 N N . VAL A 1 167 ? 28.156 17.484 5.469 1 98.56 167 VAL A N 1
ATOM 1279 C CA . VAL A 1 167 ? 27.328 17.625 4.277 1 98.56 167 VAL A CA 1
ATOM 1280 C C . VAL A 1 167 ? 26.719 19.031 4.242 1 98.56 167 VAL A C 1
ATOM 1282 O O . VAL A 1 167 ? 26.453 19.641 5.285 1 98.56 167 VAL A O 1
ATOM 1285 N N . SER A 1 168 ? 26.578 19.625 3.045 1 98.62 168 SER A N 1
ATOM 1286 C CA . SER A 1 168 ? 25.906 20.891 2.805 1 98.62 168 SER A CA 1
ATOM 1287 C C . SER A 1 168 ? 24.594 20.688 2.051 1 98.62 168 SER A C 1
ATOM 1289 O O . SER A 1 168 ? 24.516 19.828 1.162 1 98.62 168 SER A O 1
ATOM 1291 N N . ILE A 1 169 ? 23.609 21.484 2.428 1 98.12 169 ILE A N 1
ATOM 1292 C CA . ILE A 1 169 ? 22.344 21.281 1.748 1 98.12 169 ILE A CA 1
ATOM 1293 C C . ILE A 1 169 ? 21.531 22.578 1.793 1 98.12 169 ILE A C 1
ATOM 1295 O O . ILE A 1 169 ? 21.625 23.344 2.754 1 98.12 169 ILE A O 1
ATOM 1299 N N . SER A 1 170 ? 20.812 22.875 0.726 1 97.44 170 SER A N 1
ATOM 1300 C CA . SER A 1 170 ? 19.812 23.938 0.71 1 97.44 17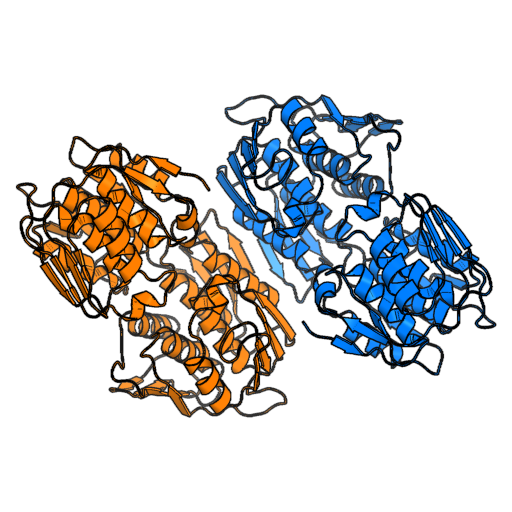0 SER A CA 1
ATOM 1301 C C . SER A 1 170 ? 18.453 23.438 1.174 1 97.44 170 SER A C 1
ATOM 1303 O O . SER A 1 170 ? 18.031 22.344 0.801 1 97.44 170 SER A O 1
ATOM 1305 N N . ILE A 1 171 ? 17.781 24.203 2.012 1 94.75 171 ILE A N 1
ATOM 1306 C CA . ILE A 1 171 ? 16.438 23.828 2.445 1 94.75 171 ILE A CA 1
ATOM 1307 C C . ILE A 1 171 ? 15.43 24.844 1.94 1 94.75 171 ILE A C 1
ATOM 1309 O O . ILE A 1 171 ? 14.367 25.031 2.547 1 94.75 171 ILE A O 1
ATOM 1313 N N . SER A 1 172 ? 15.781 25.547 0.849 1 91.56 172 SER A N 1
ATOM 1314 C CA . SER A 1 172 ? 14.906 26.562 0.27 1 91.56 172 SER A CA 1
ATOM 1315 C C . SER A 1 172 ? 13.617 25.953 -0.262 1 91.56 172 SER A C 1
ATOM 1317 O O . SER A 1 172 ? 12.547 26.547 -0.146 1 91.56 172 SER A O 1
ATOM 1319 N N . GLU A 1 173 ? 13.711 24.75 -0.775 1 90.56 173 GLU A N 1
ATOM 1320 C CA . GLU A 1 173 ? 12.555 24.109 -1.395 1 90.56 173 GLU A CA 1
ATOM 1321 C C . GLU A 1 173 ? 11.75 23.312 -0.371 1 90.56 173 GLU A C 1
ATOM 1323 O O . GLU A 1 173 ? 10.539 23.156 -0.516 1 90.56 173 GLU A O 1
ATOM 1328 N N . SER A 1 174 ? 12.539 22.812 0.662 1 92.75 174 SER A N 1
ATOM 1329 C CA . SER A 1 174 ? 11.859 22.031 1.682 1 92.75 174 SER A CA 1
ATOM 1330 C C . SER A 1 174 ? 12.734 21.844 2.918 1 92.75 174 SER A C 1
ATOM 1332 O O . SER A 1 174 ? 13.859 21.359 2.82 1 92.75 174 SER A O 1
ATOM 1334 N N . THR A 1 175 ? 12.18 22.078 4.066 1 94.38 175 THR A N 1
ATOM 1335 C CA . THR A 1 175 ? 12.898 21.875 5.32 1 94.38 175 THR A CA 1
ATOM 1336 C C . THR A 1 175 ? 12.984 20.391 5.656 1 94.38 175 THR A C 1
ATOM 1338 O O . THR A 1 175 ? 13.766 19.984 6.52 1 94.38 175 THR A O 1
ATOM 1341 N N . GLN A 1 176 ? 12.195 19.578 4.93 1 95.56 176 GLN A N 1
ATOM 1342 C CA . GLN A 1 176 ? 12.164 18.141 5.16 1 95.56 176 GLN A CA 1
ATOM 1343 C C . GLN A 1 176 ? 13.516 17.5 4.836 1 95.56 176 GLN A C 1
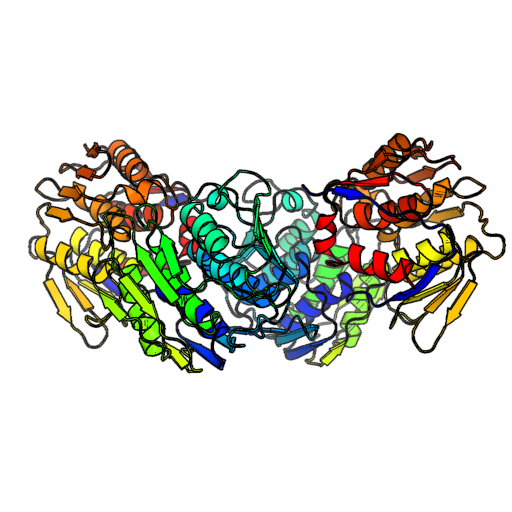ATOM 1345 O O . GLN A 1 176 ? 13.852 16.438 5.371 1 95.56 176 GLN A O 1
ATOM 1350 N N . PHE A 1 177 ? 14.297 18.141 3.986 1 98.06 177 PHE A N 1
ATOM 1351 C CA . PHE A 1 177 ? 15.625 17.609 3.66 1 98.06 177 PHE A CA 1
ATOM 1352 C C . PHE A 1 177 ? 16.516 17.609 4.891 1 98.06 177 PHE A C 1
ATOM 1354 O O . PHE A 1 177 ? 17.188 16.609 5.172 1 98.06 177 PHE A O 1
ATOM 1361 N N . LEU A 1 178 ? 16.469 18.75 5.566 1 98.31 178 LEU A N 1
ATOM 1362 C CA . LEU A 1 178 ? 17.25 18.844 6.797 1 98.31 178 LEU A CA 1
ATOM 1363 C C . LEU A 1 178 ? 16.719 17.891 7.855 1 98.31 178 LEU A C 1
ATOM 1365 O O . LEU A 1 178 ? 17.5 17.203 8.531 1 98.31 178 LEU A O 1
ATOM 1369 N N . SER A 1 179 ? 15.422 17.812 8.016 1 98.56 179 SER A N 1
ATOM 1370 C CA . SER A 1 179 ? 14.812 16.875 8.969 1 98.56 179 SER A CA 1
ATOM 1371 C C . SER A 1 179 ? 15.242 15.445 8.695 1 98.56 179 SER A C 1
ATOM 1373 O O . SER A 1 179 ? 15.531 14.695 9.625 1 98.56 179 SER A O 1
ATOM 1375 N N . ALA A 1 180 ? 15.273 15.07 7.438 1 98.69 180 ALA A N 1
ATOM 1376 C CA . ALA A 1 180 ? 15.672 13.727 7.043 1 98.69 180 ALA A CA 1
ATOM 1377 C C . ALA A 1 180 ? 17.109 13.422 7.477 1 98.69 180 ALA A C 1
ATOM 1379 O O . ALA A 1 180 ? 17.375 12.375 8.07 1 98.69 180 ALA A O 1
ATOM 1380 N N . LEU A 1 181 ? 17.984 14.367 7.199 1 98.56 181 LEU A N 1
ATOM 1381 C CA . LEU A 1 181 ? 19.391 14.18 7.539 1 98.56 181 LEU A CA 1
ATOM 1382 C C . LEU A 1 181 ? 19.578 14.133 9.055 1 98.56 181 LEU A C 1
ATOM 1384 O O . LEU A 1 181 ? 20.344 13.305 9.562 1 98.56 181 LEU A O 1
ATOM 1388 N N . MET A 1 182 ? 18.875 15 9.75 1 98.5 182 MET A N 1
ATOM 1389 C CA . MET A 1 182 ? 18.969 15.016 11.211 1 98.5 182 MET A CA 1
ATOM 1390 C C . MET A 1 182 ? 18.484 13.695 11.797 1 98.5 182 MET A C 1
ATOM 1392 O O . MET A 1 182 ? 19.203 13.07 12.586 1 98.5 182 MET A O 1
ATOM 1396 N N . MET A 1 183 ? 17.375 13.203 11.383 1 98.56 183 MET A N 1
ATOM 1397 C CA . MET A 1 183 ? 16.734 12.031 11.977 1 98.56 183 MET A CA 1
ATOM 1398 C C . MET A 1 183 ? 17.531 10.773 11.672 1 98.56 183 MET A C 1
ATOM 1400 O O . MET A 1 183 ? 17.516 9.812 12.453 1 98.56 183 MET A O 1
ATOM 1404 N N . THR A 1 184 ? 18.219 10.734 10.547 1 98.19 184 THR A N 1
ATOM 1405 C CA . THR A 1 184 ? 18.922 9.523 10.141 1 98.19 184 THR A CA 1
ATOM 1406 C C . THR A 1 184 ? 20.359 9.555 10.625 1 98.19 184 THR A C 1
ATOM 1408 O O . THR A 1 184 ? 21.156 8.672 10.281 1 98.19 184 THR A O 1
ATOM 1411 N N . SER A 1 185 ? 20.766 10.508 11.461 1 96.62 185 SER A N 1
ATOM 1412 C CA . SER A 1 185 ? 22.125 10.664 11.969 1 96.62 185 SER A CA 1
ATOM 1413 C C . SER A 1 185 ? 22.578 9.406 12.703 1 96.62 185 SER A C 1
ATOM 1415 O O . SER A 1 185 ? 23.75 9.031 12.633 1 96.62 185 SER A O 1
ATOM 1417 N N . PRO A 1 186 ? 21.703 8.703 13.422 1 93.44 186 PRO A N 1
ATOM 1418 C CA . PRO A 1 186 ? 22.125 7.492 14.133 1 93.44 186 PRO A CA 1
ATOM 1419 C C . PRO A 1 186 ? 22.641 6.41 13.188 1 93.44 186 PRO A C 1
ATOM 1421 O O . PRO A 1 186 ? 23.266 5.438 13.633 1 93.44 186 PRO A O 1
ATOM 1424 N N . MET A 1 187 ? 22.375 6.512 11.93 1 94.75 187 MET A N 1
ATOM 1425 C CA . MET A 1 187 ? 22.891 5.57 10.938 1 94.75 187 MET A CA 1
ATOM 1426 C C . MET A 1 187 ? 24.391 5.734 10.773 1 94.75 187 MET A C 1
ATOM 1428 O O . MET A 1 187 ? 25.062 4.848 10.25 1 94.75 187 MET A O 1
ATOM 1432 N N . LEU A 1 188 ? 24.891 6.91 11.227 1 96.06 188 LEU A N 1
ATOM 1433 C CA . LEU A 1 188 ? 26.312 7.246 11.078 1 96.06 188 LEU A CA 1
ATOM 1434 C C . LEU A 1 188 ? 27.062 7.027 12.383 1 96.06 188 LEU A C 1
ATOM 1436 O O . LEU A 1 188 ? 26.656 7.551 13.43 1 96.06 188 LEU A O 1
ATOM 1440 N N . GLU A 1 189 ? 28.141 6.32 12.305 1 92.81 189 GLU A N 1
ATOM 1441 C CA . GLU A 1 189 ? 28.953 6.051 13.484 1 92.81 189 GLU A CA 1
ATOM 1442 C C . GLU A 1 189 ? 29.578 7.336 14.031 1 92.81 189 GLU A C 1
ATOM 1444 O O . GLU A 1 189 ? 29.703 7.5 15.242 1 92.81 189 GLU A O 1
ATOM 1449 N N . GLU A 1 190 ? 29.906 8.211 13.164 1 94.94 190 GLU A N 1
ATOM 1450 C CA . GLU A 1 190 ? 30.672 9.398 13.539 1 94.94 190 GLU A CA 1
ATOM 1451 C C . GLU A 1 190 ? 29.766 10.602 13.742 1 94.94 190 GLU A C 1
ATOM 1453 O O . GLU A 1 190 ? 30.234 11.727 13.914 1 94.94 190 GLU A O 1
ATOM 1458 N N . GLY A 1 191 ? 28.5 10.406 13.719 1 96.19 191 GLY A N 1
ATOM 1459 C CA . GLY A 1 191 ? 27.578 11.539 13.789 1 96.19 191 GLY A CA 1
ATOM 1460 C C . GLY A 1 191 ? 27.469 12.289 12.477 1 96.19 191 GLY A C 1
ATOM 1461 O O . GLY A 1 191 ? 27.828 11.766 11.422 1 96.19 191 GLY A O 1
ATOM 1462 N N . ILE A 1 192 ? 26.875 13.547 12.555 1 98.19 192 ILE A N 1
ATOM 1463 C CA . ILE A 1 192 ? 26.703 14.297 11.312 1 98.19 192 ILE A CA 1
ATOM 1464 C C . ILE A 1 192 ? 26.906 15.789 11.578 1 98.19 192 ILE A C 1
ATOM 1466 O O . ILE A 1 192 ? 26.641 16.266 12.688 1 98.19 192 ILE A O 1
ATOM 1470 N N . HIS A 1 193 ? 27.484 16.438 10.617 1 98.5 193 HIS A N 1
ATOM 1471 C CA . HIS A 1 193 ? 27.562 17.891 10.539 1 98.5 193 HIS A CA 1
ATOM 1472 C C . HIS A 1 193 ? 26.906 18.422 9.273 1 98.5 193 HIS A C 1
ATOM 1474 O O . HIS A 1 193 ? 27.422 18.219 8.172 1 98.5 193 HIS A O 1
ATOM 1480 N N . VAL A 1 194 ? 25.781 19.125 9.461 1 98.69 194 VAL A N 1
ATOM 1481 C CA . VAL A 1 194 ? 25.031 19.641 8.312 1 98.69 194 VAL A CA 1
ATOM 1482 C C . VAL A 1 194 ? 25.203 21.156 8.242 1 98.69 194 VAL A C 1
ATOM 1484 O O . VAL A 1 194 ? 24.922 21.875 9.203 1 98.69 194 VAL A O 1
ATOM 1487 N N . HIS A 1 195 ? 25.672 21.641 7.105 1 98.62 195 HIS A N 1
ATOM 1488 C CA . HIS A 1 195 ? 25.75 23.062 6.816 1 98.62 195 HIS A CA 1
ATOM 1489 C C . HIS A 1 195 ? 24.641 23.484 5.863 1 98.62 195 HIS A C 1
ATOM 1491 O O . HIS A 1 195 ? 24.578 23.016 4.727 1 98.62 195 HIS A O 1
ATOM 1497 N N . ILE A 1 196 ? 23.828 24.375 6.301 1 98.5 196 ILE A N 1
ATOM 1498 C CA . ILE A 1 196 ? 22.734 24.859 5.465 1 98.5 196 ILE A CA 1
ATOM 1499 C C . ILE A 1 196 ? 23.234 26 4.566 1 98.5 196 ILE A C 1
ATOM 1501 O O . ILE A 1 196 ? 23.766 27 5.059 1 98.5 196 ILE A O 1
ATOM 1505 N N . THR A 1 197 ? 22.969 25.906 3.264 1 98 197 THR A N 1
ATOM 1506 C CA . THR A 1 197 ? 23.516 26.859 2.307 1 98 197 THR A CA 1
ATOM 1507 C C . THR A 1 197 ? 22.469 27.906 1.916 1 98 197 THR A C 1
ATOM 1509 O O . THR A 1 197 ? 22.797 28.922 1.31 1 98 197 THR A O 1
ATOM 1512 N N . SER A 1 198 ? 21.25 27.609 2.195 1 95.38 198 SER A N 1
ATOM 1513 C CA . SER A 1 198 ? 20.188 28.547 1.841 1 95.38 198 SER A CA 1
ATOM 1514 C C . SER A 1 198 ? 20.078 29.672 2.859 1 95.38 198 SER A C 1
ATOM 1516 O O . SER A 1 198 ? 20.672 29.594 3.939 1 95.38 198 SER A O 1
ATOM 1518 N N . ASN A 1 199 ? 19.281 30.734 2.48 1 92 199 ASN A N 1
ATOM 1519 C CA . ASN A 1 199 ? 19.031 31.828 3.406 1 92 199 ASN A CA 1
ATOM 1520 C C . ASN A 1 199 ? 18.203 31.375 4.602 1 92 199 ASN A C 1
ATOM 1522 O O . ASN A 1 199 ? 18.5 31.75 5.742 1 92 199 ASN A O 1
ATOM 1526 N N . LYS A 1 200 ? 17.188 30.594 4.316 1 91.06 200 LYS A N 1
ATOM 1527 C CA . LYS A 1 200 ? 16.438 29.969 5.398 1 91.06 200 LYS A CA 1
ATOM 1528 C C . LYS A 1 200 ? 17.234 28.859 6.066 1 91.06 200 LYS A C 1
ATOM 1530 O O . LYS A 1 200 ? 17.719 27.938 5.391 1 91.06 200 LYS A O 1
ATOM 1535 N N . THR A 1 201 ? 17.422 28.984 7.367 1 94.38 201 THR A N 1
ATOM 1536 C CA . THR A 1 201 ? 18.281 28 8.023 1 94.38 201 THR A CA 1
ATOM 1537 C C . THR A 1 201 ? 17.516 27.25 9.109 1 94.38 201 THR A C 1
ATOM 1539 O O . THR A 1 201 ? 18.078 26.391 9.797 1 94.38 201 THR A O 1
ATOM 1542 N N . GLU A 1 202 ? 16.297 27.562 9.328 1 92.56 202 GLU A N 1
ATOM 1543 C CA . GLU A 1 202 ? 15.469 26.938 10.359 1 92.56 202 GLU A CA 1
ATOM 1544 C C . GLU A 1 202 ? 14 26.922 9.945 1 92.56 202 GLU A C 1
ATOM 1546 O O . GLU A 1 202 ? 13.648 27.344 8.844 1 92.56 202 GLU A O 1
ATOM 1551 N N . GLY A 1 203 ? 13.125 26.359 10.852 1 91.75 203 GLY A N 1
ATOM 1552 C CA . GLY A 1 203 ? 11.695 26.281 10.617 1 91.75 203 GLY A CA 1
ATOM 1553 C C . GLY A 1 203 ? 10.969 25.438 11.648 1 91.75 203 GLY A C 1
ATOM 1554 O O . GLY A 1 203 ? 11.594 24.703 12.398 1 91.75 203 GLY A O 1
ATOM 1555 N N . SER A 1 204 ? 9.695 25.594 11.641 1 93.38 204 SER A N 1
ATOM 1556 C CA . SER A 1 204 ? 8.867 24.922 12.641 1 93.38 204 SER A CA 1
ATOM 1557 C C . SER A 1 204 ? 9.039 23.406 12.578 1 93.38 204 SER A C 1
ATOM 1559 O O . SER A 1 204 ? 9.125 22.734 13.609 1 93.38 204 SER A O 1
ATOM 1561 N N . TYR A 1 205 ? 9.086 22.891 11.367 1 94.56 205 TYR A N 1
ATOM 1562 C CA . TYR A 1 205 ? 9.164 21.453 11.219 1 94.56 205 TYR A CA 1
ATOM 1563 C C . TYR A 1 205 ? 10.539 20.938 11.633 1 94.56 205 TYR A C 1
ATOM 1565 O O . TYR A 1 205 ? 10.672 19.812 12.133 1 94.56 205 TYR A O 1
ATOM 1573 N N . VAL A 1 206 ? 11.602 21.75 11.445 1 96.94 206 VAL A N 1
ATOM 1574 C CA . VAL A 1 206 ? 12.93 21.406 11.938 1 96.94 206 VAL A CA 1
ATOM 1575 C C . VAL A 1 206 ? 12.922 21.375 13.461 1 96.94 206 VAL A C 1
ATOM 1577 O O . VAL A 1 206 ? 13.516 20.484 14.07 1 96.94 206 VAL A O 1
ATOM 1580 N N . ARG A 1 207 ? 12.25 22.297 14.031 1 96.12 207 ARG A N 1
ATOM 1581 C CA . ARG A 1 207 ? 12.148 22.344 15.492 1 96.12 207 ARG A CA 1
ATOM 1582 C C . ARG A 1 207 ? 11.391 21.141 16.031 1 96.12 207 ARG A C 1
ATOM 1584 O O . ARG A 1 207 ? 11.773 20.562 17.047 1 96.12 207 ARG A O 1
ATOM 1591 N N . ILE A 1 208 ? 10.312 20.75 15.359 1 97 208 ILE A N 1
ATOM 1592 C CA . ILE A 1 208 ? 9.586 19.531 15.734 1 97 208 ILE A CA 1
ATOM 1593 C C . ILE A 1 208 ? 10.539 18.344 15.703 1 97 208 ILE A C 1
ATOM 1595 O O . ILE A 1 208 ? 10.562 17.531 16.641 1 97 208 ILE A O 1
ATOM 1599 N N . THR A 1 209 ? 11.305 18.266 14.641 1 98.25 209 THR A N 1
ATOM 1600 C CA . THR A 1 209 ? 12.242 17.172 14.469 1 98.25 209 THR A CA 1
ATOM 1601 C C . THR A 1 209 ? 13.242 17.125 15.617 1 98.25 209 THR A C 1
ATOM 1603 O O . THR A 1 209 ? 13.445 16.078 16.234 1 98.25 209 THR A O 1
ATOM 1606 N N . ALA A 1 210 ? 13.844 18.297 15.898 1 97.88 210 ALA A N 1
ATOM 1607 C CA . ALA A 1 210 ? 14.852 18.375 16.953 1 97.88 210 ALA A CA 1
ATOM 1608 C C . ALA A 1 210 ? 14.258 18 18.297 1 97.88 210 ALA A C 1
ATOM 1610 O O . ALA A 1 210 ? 14.883 17.266 19.078 1 97.88 210 ALA A O 1
ATOM 1611 N N . LYS A 1 211 ? 13.094 18.469 18.594 1 97.56 211 LYS A N 1
ATOM 1612 C CA . LYS A 1 211 ? 12.438 18.188 19.859 1 97.56 211 LYS A CA 1
ATOM 1613 C C . LYS A 1 211 ? 12.125 16.688 19.984 1 97.56 211 LYS A C 1
ATOM 1615 O O . LYS A 1 211 ? 12.305 16.094 21.047 1 97.56 211 LYS A O 1
ATOM 1620 N N . MET A 1 212 ? 11.602 16.125 18.953 1 98.25 212 MET A N 1
ATOM 1621 C CA . MET A 1 212 ? 11.289 14.695 18.969 1 98.25 212 MET A CA 1
ATOM 1622 C C . MET A 1 212 ? 12.555 13.859 19.125 1 98.25 212 MET A C 1
ATOM 1624 O O . MET A 1 212 ? 12.57 12.867 19.844 1 98.25 212 MET A O 1
ATOM 1628 N N . MET A 1 213 ? 13.609 14.258 18.391 1 98.38 213 MET A N 1
ATOM 1629 C CA . MET A 1 213 ? 14.883 13.555 18.547 1 98.38 213 MET A CA 1
ATOM 1630 C C . MET A 1 213 ? 15.352 13.57 19.984 1 98.38 213 MET A C 1
ATOM 1632 O O . MET A 1 213 ? 15.789 12.547 20.516 1 98.38 213 MET A O 1
ATOM 1636 N N . GLU A 1 214 ? 15.203 14.688 20.578 1 97.56 214 GLU A N 1
ATOM 1637 C CA . GLU A 1 214 ? 15.562 14.797 21.984 1 97.56 214 GLU A CA 1
ATOM 1638 C C . GLU A 1 214 ? 14.719 13.867 22.859 1 97.56 214 GLU A C 1
ATOM 1640 O O . GLU A 1 214 ? 15.242 13.203 23.766 1 97.56 214 GLU A O 1
ATOM 1645 N N . GLN A 1 215 ? 13.445 13.805 22.578 1 97.5 215 GLN A N 1
ATOM 1646 C CA . GLN A 1 215 ? 12.531 12.938 23.312 1 97.5 215 GLN A CA 1
ATOM 1647 C C . GLN A 1 215 ? 12.891 11.469 23.109 1 97.5 215 GLN A C 1
ATOM 1649 O O . GLN A 1 215 ? 12.609 10.633 23.969 1 97.5 215 GLN A O 1
ATOM 1654 N N . PHE A 1 216 ? 13.539 11.141 22 1 97.81 216 PHE A N 1
ATOM 1655 C CA . PHE A 1 216 ? 13.984 9.773 21.703 1 97.81 216 PHE A CA 1
ATOM 1656 C C . PHE A 1 216 ? 15.406 9.555 22.203 1 97.81 216 PHE A C 1
ATOM 1658 O O . PHE A 1 216 ? 15.961 8.469 22.031 1 97.81 216 PHE A O 1
ATOM 1665 N N . GLY A 1 217 ? 16.078 10.617 22.766 1 96.06 217 GLY A N 1
ATOM 1666 C CA . GLY A 1 217 ? 17.375 10.453 23.406 1 96.06 217 GLY A CA 1
ATOM 1667 C C . GLY A 1 217 ? 18.531 10.969 22.562 1 96.06 217 GLY A C 1
ATOM 1668 O O . GLY A 1 217 ? 19.688 10.727 22.875 1 96.06 217 GLY A O 1
ATOM 1669 N N . CYS A 1 218 ? 18.281 11.672 21.5 1 97.12 218 CYS A N 1
ATOM 1670 C CA . CYS A 1 218 ? 19.297 12.203 20.578 1 97.12 218 CYS A CA 1
ATOM 1671 C C . CYS A 1 218 ? 19.219 13.727 20.516 1 97.12 218 CYS A C 1
ATOM 1673 O O . CYS A 1 218 ? 18.234 14.273 20 1 97.12 218 CYS A O 1
ATOM 1675 N N . VAL A 1 219 ? 20.25 14.383 20.875 1 96.88 219 VAL A N 1
ATOM 1676 C CA . VAL A 1 219 ? 20.234 15.844 20.953 1 96.88 219 VAL A CA 1
ATOM 1677 C C . VAL A 1 219 ? 20.953 16.438 19.75 1 96.88 219 VAL A C 1
ATOM 1679 O O . VAL A 1 219 ? 22.062 15.992 19.391 1 96.88 219 VAL A O 1
ATOM 1682 N N . VAL A 1 220 ? 20.359 17.406 19.141 1 97.75 220 VAL A N 1
ATOM 1683 C CA . VAL A 1 220 ? 20.938 18.141 18.016 1 97.75 220 VAL A CA 1
ATOM 1684 C C . VAL A 1 220 ? 21.453 19.484 18.484 1 97.75 220 VAL A C 1
ATOM 1686 O O . VAL A 1 220 ? 20.719 20.266 19.078 1 97.75 220 VAL A O 1
ATOM 1689 N N . ASP A 1 221 ? 22.688 19.75 18.219 1 96.19 221 ASP A N 1
ATOM 1690 C CA . ASP A 1 221 ? 23.25 21.078 18.453 1 96.19 221 ASP A CA 1
ATOM 1691 C C . ASP A 1 221 ? 23.078 21.953 17.219 1 96.19 221 ASP A C 1
ATOM 1693 O O . ASP A 1 221 ? 23.359 21.531 16.094 1 96.19 221 ASP A O 1
ATOM 1697 N N . HIS A 1 222 ? 22.562 23.078 17.469 1 94.25 222 HIS A N 1
ATOM 1698 C CA . HIS A 1 222 ? 22.281 23.969 16.344 1 94.25 222 HIS A CA 1
ATOM 1699 C C . HIS A 1 222 ? 22.75 25.391 16.625 1 94.25 222 HIS A C 1
ATOM 1701 O O . HIS A 1 222 ? 22.484 25.938 17.703 1 94.25 222 HIS A O 1
ATOM 1707 N N . LYS A 1 223 ? 23.578 25.953 15.703 1 94.25 223 LYS A N 1
ATOM 1708 C CA . LYS A 1 223 ? 24.016 27.344 15.703 1 94.25 223 LYS A CA 1
ATOM 1709 C C . LYS A 1 223 ? 23.953 27.938 14.297 1 94.25 223 LYS A C 1
ATOM 1711 O O . LYS A 1 223 ? 24.812 27.656 13.461 1 94.25 223 LYS A O 1
ATOM 1716 N N . GLY A 1 224 ? 22.984 28.75 14.117 1 94.5 224 GLY A N 1
ATOM 1717 C CA . GLY A 1 224 ? 22.828 29.328 12.789 1 94.5 224 GLY A CA 1
ATOM 1718 C C . GLY A 1 224 ? 22.562 28.297 11.711 1 94.5 224 GLY A C 1
ATOM 1719 O O . GLY A 1 224 ? 21.578 27.547 11.797 1 94.5 224 GLY A O 1
ATOM 1720 N N . ALA A 1 225 ? 23.516 28.281 10.789 1 97.19 225 ALA A N 1
ATOM 1721 C CA . ALA A 1 225 ? 23.359 27.406 9.633 1 97.19 225 ALA A CA 1
ATOM 1722 C C . ALA A 1 225 ? 23.953 26.016 9.898 1 97.19 225 ALA A C 1
ATOM 1724 O O . ALA A 1 225 ? 23.938 25.156 9.023 1 97.19 225 ALA A O 1
ATOM 1725 N N . GLU A 1 226 ? 24.422 25.812 11.148 1 98.19 226 GLU A N 1
ATOM 1726 C CA . GLU A 1 226 ? 25.109 24.562 11.461 1 98.19 226 GLU A CA 1
ATOM 1727 C C . GLU A 1 226 ? 24.266 23.656 12.352 1 98.19 226 GLU A C 1
ATOM 1729 O O . GLU A 1 226 ? 23.75 24.109 13.383 1 98.19 226 GLU A O 1
ATOM 1734 N N . TYR A 1 227 ? 24.047 22.438 11.953 1 98.5 227 TYR A N 1
ATOM 1735 C CA . TYR A 1 227 ? 23.375 21.406 12.734 1 98.5 227 TYR A CA 1
ATOM 1736 C C . TYR A 1 227 ? 24.297 20.219 12.961 1 98.5 227 TYR A C 1
ATOM 1738 O O . TYR A 1 227 ? 24.812 19.641 12.008 1 98.5 227 TYR A O 1
ATOM 1746 N N . VAL A 1 228 ? 24.484 19.875 14.242 1 98.38 228 VAL A N 1
ATOM 1747 C CA . VAL A 1 228 ? 25.453 18.828 14.57 1 98.38 228 VAL A CA 1
ATOM 1748 C C . VAL A 1 228 ? 24.812 17.797 15.484 1 98.38 228 VAL A C 1
ATOM 1750 O O . VAL A 1 228 ? 24.172 18.141 16.484 1 98.38 228 VAL A O 1
ATOM 1753 N N . VAL A 1 229 ? 24.875 16.547 15.164 1 98.12 229 VAL A N 1
ATOM 1754 C CA . VAL A 1 229 ? 24.562 15.414 16.031 1 98.12 229 VAL A CA 1
ATOM 1755 C C . VAL A 1 229 ? 25.844 14.641 16.344 1 98.12 229 VAL A C 1
ATOM 1757 O O . VAL A 1 229 ? 26.531 14.172 15.43 1 98.12 229 VAL A O 1
ATOM 1760 N N . PRO A 1 230 ? 26.188 14.492 17.516 1 95.81 230 PRO A N 1
ATOM 1761 C CA . PRO A 1 230 ? 27.469 13.891 17.875 1 95.81 230 PRO A CA 1
ATOM 1762 C C . PRO A 1 230 ? 27.531 12.398 17.562 1 95.81 230 PRO A C 1
ATOM 1764 O O . PRO A 1 230 ? 26.484 11.75 17.438 1 95.81 230 PRO A O 1
ATOM 1767 N N . ALA A 1 231 ? 28.797 11.867 17.516 1 94.44 231 ALA A N 1
ATOM 1768 C CA . ALA A 1 231 ? 29.031 10.438 17.359 1 94.44 231 ALA A CA 1
ATOM 1769 C C . ALA A 1 231 ? 28.438 9.641 18.5 1 94.44 231 ALA A C 1
ATOM 1771 O O . ALA A 1 231 ? 28.406 10.117 19.641 1 94.44 231 ALA A O 1
ATOM 1772 N N . GLY A 1 232 ? 27.984 8.516 18.203 1 91.06 232 GLY A N 1
ATOM 1773 C CA . GLY A 1 232 ? 27.484 7.609 19.219 1 91.06 232 GLY A CA 1
ATOM 1774 C C . GLY A 1 232 ? 26.047 7.871 19.609 1 91.06 232 GLY A C 1
ATOM 1775 O O . GLY A 1 232 ? 25.484 7.188 20.469 1 91.06 232 GLY A O 1
ATOM 1776 N N . SER A 1 233 ? 25.422 8.773 18.984 1 92.38 233 SER A N 1
ATOM 1777 C CA . SER A 1 233 ? 24.016 9.055 19.266 1 92.38 233 SER A CA 1
ATOM 1778 C C . SER A 1 233 ? 23.109 7.934 18.766 1 92.38 233 SER A C 1
ATOM 1780 O O . SER A 1 233 ? 23.484 7.191 17.844 1 92.38 233 SER A O 1
ATOM 1782 N N . GLY A 1 234 ? 21.969 7.738 19.422 1 95.56 234 GLY A N 1
ATOM 1783 C CA . GLY A 1 234 ? 20.969 6.738 19.078 1 95.56 234 GLY A CA 1
ATOM 1784 C C . GLY A 1 234 ? 19.609 7.027 19.688 1 95.56 234 GLY A C 1
ATOM 1785 O O . GLY A 1 234 ? 19.453 7.961 20.469 1 95.56 234 GLY A O 1
ATOM 1786 N N . TYR A 1 235 ? 18.672 6.301 19.141 1 97.69 235 TYR A N 1
ATOM 1787 C CA . TYR A 1 235 ? 17.312 6.43 19.672 1 97.69 235 TYR A CA 1
ATOM 1788 C C . TYR A 1 235 ? 17.016 5.309 20.672 1 97.69 235 TYR A C 1
ATOM 1790 O O . TYR A 1 235 ? 17.391 4.156 20.438 1 97.69 235 TYR A O 1
ATOM 1798 N N . TYR A 1 236 ? 16.406 5.598 21.766 1 95.5 236 TYR A N 1
ATOM 1799 C CA . TYR A 1 236 ? 16.047 4.566 22.719 1 95.5 236 TYR A CA 1
ATOM 1800 C C . TYR A 1 236 ? 14.594 4.137 22.531 1 95.5 236 TYR A C 1
ATOM 1802 O O . TYR A 1 236 ? 13.734 4.961 22.219 1 95.5 236 TYR A O 1
ATOM 1810 N N . PRO A 1 237 ? 14.312 2.824 22.781 1 95.06 237 PRO A N 1
ATOM 1811 C CA . PRO A 1 237 ? 12.938 2.326 22.703 1 95.06 237 PRO A CA 1
ATOM 1812 C C . PRO A 1 237 ? 12.039 2.918 23.797 1 95.06 237 PRO A C 1
ATOM 1814 O O . PRO A 1 237 ? 12.477 3.119 24.922 1 95.06 237 PRO A O 1
ATOM 1817 N N . GLN A 1 238 ? 10.789 3.191 23.438 1 96.19 238 GLN A N 1
ATOM 1818 C CA . GLN A 1 238 ? 9.836 3.777 24.391 1 96.19 238 GLN A CA 1
ATOM 1819 C C . GLN A 1 238 ? 8.414 3.707 23.844 1 96.19 238 GLN A C 1
ATOM 1821 O O . GLN A 1 238 ? 8.203 3.332 22.688 1 96.19 238 GLN A O 1
ATOM 1826 N N . THR A 1 239 ? 7.516 3.928 24.766 1 97.75 239 THR A N 1
ATOM 1827 C CA . THR A 1 239 ? 6.168 4.281 24.344 1 97.75 239 THR A CA 1
ATOM 1828 C C . THR A 1 239 ? 6.07 5.773 24.047 1 97.75 239 THR A C 1
ATOM 1830 O O . THR A 1 239 ? 6.379 6.602 24.906 1 97.75 239 THR A O 1
ATOM 1833 N N . TYR A 1 240 ? 5.805 6.148 22.891 1 98.19 240 TYR A N 1
ATOM 1834 C CA . TYR A 1 240 ? 5.734 7.539 22.453 1 98.19 240 TYR A CA 1
ATOM 1835 C C . TYR A 1 240 ? 4.301 7.926 22.094 1 98.19 240 TYR A C 1
ATOM 1837 O O . TYR A 1 240 ? 3.623 7.211 21.359 1 98.19 240 TYR A O 1
ATOM 1845 N N . TYR A 1 241 ? 3.883 9.016 22.594 1 97.06 241 TYR A N 1
ATOM 1846 C CA . TYR A 1 241 ? 2.523 9.484 22.359 1 97.06 241 TYR A CA 1
ATOM 1847 C C . TYR A 1 241 ? 2.506 10.609 21.328 1 97.06 241 TYR A C 1
ATOM 1849 O O . TYR A 1 241 ? 3.086 11.68 21.547 1 97.06 241 TYR A O 1
ATOM 1857 N N . ILE A 1 242 ? 1.804 10.422 20.219 1 98 242 ILE A N 1
ATOM 1858 C CA . ILE A 1 242 ? 1.68 11.391 19.141 1 98 242 ILE A CA 1
ATOM 1859 C C . ILE A 1 242 ? 0.579 12.398 19.484 1 98 242 ILE A C 1
ATOM 1861 O O . ILE A 1 242 ? -0.554 12.008 19.781 1 98 242 ILE A O 1
ATOM 1865 N N . GLU A 1 243 ? 0.91 13.656 19.375 1 96.94 243 GLU A N 1
ATOM 1866 C CA . GLU A 1 243 ? -0.038 14.727 19.672 1 96.94 243 GLU A CA 1
ATOM 1867 C C . GLU A 1 243 ? -1.114 14.82 18.594 1 96.94 243 GLU A C 1
ATOM 1869 O O . GLU A 1 243 ? -0.878 14.453 17.438 1 96.94 243 GLU A O 1
ATOM 1874 N N . PRO A 1 244 ? -2.273 15.398 19.016 1 97.25 244 PRO A N 1
ATOM 1875 C CA . PRO A 1 244 ? -3.279 15.68 17.984 1 97.25 244 PRO A CA 1
ATOM 1876 C C . PRO A 1 244 ? -2.791 16.688 16.938 1 97.25 244 PRO A C 1
ATOM 1878 O O . PRO A 1 244 ? -1.971 17.547 17.25 1 97.25 244 PRO A O 1
ATOM 1881 N N . ASP A 1 245 ? -3.283 16.531 15.773 1 97.5 245 ASP A N 1
ATOM 1882 C CA . ASP A 1 245 ? -2.879 17.375 14.648 1 97.5 245 ASP A CA 1
ATOM 1883 C C . ASP A 1 245 ? -3.412 18.797 14.812 1 97.5 245 ASP A C 1
ATOM 1885 O O . ASP A 1 245 ? -4.594 19.062 14.57 1 97.5 245 ASP A O 1
ATOM 1889 N N . VAL A 1 246 ? -2.525 19.703 15.062 1 97.38 246 VAL A N 1
ATOM 1890 C CA . VAL A 1 246 ? -2.936 21.094 15.258 1 97.38 246 VAL A CA 1
ATOM 1891 C C . VAL A 1 246 ? -3.406 21.688 13.93 1 97.38 246 VAL A C 1
ATOM 1893 O O . VAL A 1 246 ? -4.316 22.516 13.906 1 97.38 246 VAL A O 1
ATOM 1896 N N . SER A 1 247 ? -2.795 21.219 12.836 1 96.69 247 SER A N 1
ATOM 1897 C CA . SER A 1 247 ? -3.281 21.672 11.539 1 96.69 247 SER A CA 1
ATOM 1898 C C . SER A 1 247 ? -4.762 21.344 11.359 1 96.69 247 SER A C 1
ATOM 1900 O O . SER A 1 247 ? -5.531 22.188 10.891 1 96.69 247 SER A O 1
ATOM 1902 N N . ALA A 1 248 ? -5.125 20.141 11.703 1 97.06 248 ALA A N 1
ATOM 1903 C CA . ALA A 1 248 ? -6.523 19.734 11.617 1 97.06 248 ALA A CA 1
ATOM 1904 C C . ALA A 1 248 ? -7.391 20.516 12.602 1 97.06 248 ALA A C 1
ATOM 1906 O O . ALA A 1 248 ? -8.523 20.875 12.289 1 97.06 248 ALA A O 1
ATOM 1907 N N . ALA A 1 249 ? -6.887 20.781 13.781 1 98.06 249 ALA A N 1
ATOM 1908 C CA . ALA A 1 249 ? -7.605 21.531 14.812 1 98.06 249 ALA A CA 1
ATOM 1909 C C . ALA A 1 249 ? -7.992 22.922 14.312 1 98.06 249 ALA A C 1
ATOM 1911 O O . ALA A 1 249 ? -9.07 23.422 14.633 1 98.06 249 ALA A O 1
ATOM 1912 N N . CYS A 1 250 ? -7.176 23.469 13.539 1 98.38 250 CYS A N 1
ATOM 1913 C CA . CYS A 1 250 ? -7.32 24.859 13.117 1 98.38 250 CYS A CA 1
ATOM 1914 C C . CYS A 1 250 ? -8.539 25.031 12.219 1 98.38 250 CYS A C 1
ATOM 1916 O O . CYS A 1 250 ? -9.102 26.125 12.125 1 98.38 250 CYS A O 1
ATOM 1918 N N . TYR A 1 251 ? -9.031 23.953 11.539 1 98.44 251 TYR A N 1
ATOM 1919 C CA . TYR A 1 251 ? -10.258 24.062 10.766 1 98.44 251 TYR A CA 1
ATOM 1920 C C . TYR A 1 251 ? -11.445 24.391 11.664 1 98.44 251 TYR A C 1
ATOM 1922 O O . TYR A 1 251 ? -12.297 25.203 11.312 1 98.44 251 TYR A O 1
ATOM 1930 N N . PHE A 1 252 ? -11.414 23.812 12.805 1 98.5 252 PHE A N 1
ATOM 1931 C CA . PHE A 1 252 ? -12.531 24 13.727 1 98.5 252 PHE A CA 1
ATOM 1932 C C . PHE A 1 252 ? -12.406 25.328 14.469 1 98.5 252 PHE A C 1
ATOM 1934 O O . PHE A 1 252 ? -13.406 26 14.719 1 98.5 252 PHE A O 1
ATOM 1941 N N . TYR A 1 253 ? -11.195 25.703 14.828 1 98.62 253 TYR A N 1
ATOM 1942 C CA . TYR A 1 253 ? -10.977 27.016 15.406 1 98.62 253 TYR A CA 1
ATOM 1943 C C . TYR A 1 253 ? -11.398 28.109 14.43 1 98.62 253 TYR A C 1
ATOM 1945 O O . TYR A 1 253 ? -12.039 29.094 14.828 1 98.62 253 TYR A O 1
ATOM 1953 N N . ALA A 1 254 ? -11.078 27.938 13.172 1 98.5 254 ALA A N 1
ATOM 1954 C CA . ALA A 1 254 ? -11.453 28.906 12.141 1 98.5 254 ALA A CA 1
ATOM 1955 C C . ALA A 1 254 ? -12.969 28.953 11.953 1 98.5 254 ALA A C 1
ATOM 1957 O O . ALA A 1 254 ? -13.539 30 11.672 1 98.5 254 ALA A O 1
ATOM 1958 N N . ALA A 1 255 ? -13.602 27.781 12.086 1 98.12 255 ALA A N 1
ATOM 1959 C CA . ALA A 1 255 ? -15.062 27.75 12.008 1 98.12 255 ALA A CA 1
ATOM 1960 C C . ALA A 1 255 ? -15.695 28.609 13.086 1 98.12 255 ALA A C 1
ATOM 1962 O O . ALA A 1 255 ? -16.672 29.328 12.828 1 98.12 255 ALA A O 1
ATOM 1963 N N . ALA A 1 256 ? -15.148 28.531 14.281 1 97.75 256 ALA A N 1
ATOM 1964 C CA . ALA A 1 256 ? -15.648 29.375 15.375 1 97.75 256 ALA A CA 1
ATOM 1965 C C . ALA A 1 256 ? -15.445 30.844 15.07 1 97.75 256 ALA A C 1
ATOM 1967 O O . ALA A 1 256 ? -16.312 31.672 15.383 1 97.75 256 ALA A O 1
ATOM 1968 N N . ALA A 1 257 ? -14.344 31.156 14.508 1 97.56 257 ALA A N 1
ATOM 1969 C CA . ALA A 1 257 ? -14.078 32.531 14.117 1 97.56 257 ALA A CA 1
ATOM 1970 C C . ALA A 1 257 ? -15.078 33 13.07 1 97.56 257 ALA A C 1
ATOM 1972 O O . ALA A 1 257 ? -15.57 34.125 13.141 1 97.56 257 ALA A O 1
ATOM 1973 N N . LEU A 1 258 ? -15.406 32.188 12.148 1 97.56 258 LEU A N 1
ATOM 1974 C CA . LEU A 1 258 ? -16.188 32.5 10.969 1 97.56 258 LEU A CA 1
ATOM 1975 C C . LEU A 1 258 ? -17.672 32.656 11.312 1 97.56 258 LEU A C 1
ATOM 1977 O O . LEU A 1 258 ? -18.328 33.562 10.859 1 97.56 258 LEU A O 1
ATOM 1981 N N . ILE A 1 259 ? -18.141 31.703 12.141 1 96 259 ILE A N 1
ATOM 1982 C CA . ILE A 1 259 ? -19.578 31.609 12.312 1 96 259 ILE A CA 1
ATOM 1983 C C . ILE A 1 259 ? -19.969 32.031 13.727 1 96 259 ILE A C 1
ATOM 1985 O O . ILE A 1 259 ? -21.141 32.25 14.023 1 96 259 ILE A O 1
ATOM 1989 N N . GLY A 1 260 ? -18.984 32.281 14.57 1 96.06 260 GLY A N 1
ATOM 1990 C CA . GLY A 1 260 ? -19.25 32.562 15.969 1 96.06 260 GLY A CA 1
ATOM 1991 C C . GLY A 1 260 ? -19.391 31.312 16.812 1 96.06 260 GLY A C 1
ATOM 1992 O O . GLY A 1 260 ? -19.516 30.219 16.281 1 96.06 260 GLY A O 1
ATOM 1993 N N . GLY A 1 261 ? -19.312 31.5 18.125 1 96.5 261 GLY A N 1
ATOM 1994 C CA . GLY A 1 261 ? -19.391 30.391 19.047 1 96.5 261 GLY A CA 1
ATOM 1995 C C . GLY A 1 261 ? -18.031 29.938 19.562 1 96.5 261 GLY A C 1
ATOM 1996 O O . GLY A 1 261 ? -17.172 30.781 19.844 1 96.5 261 GLY A O 1
ATOM 1997 N N . THR A 1 262 ? -18 28.562 19.844 1 97.69 262 THR A N 1
ATOM 1998 C CA . THR A 1 262 ? -16.781 28.062 20.469 1 97.69 262 THR A CA 1
ATOM 1999 C C . THR A 1 262 ? -16.391 26.719 19.859 1 97.69 262 THR A C 1
ATOM 2001 O O . THR A 1 262 ? -17.25 25.922 19.469 1 97.69 262 THR A O 1
ATOM 2004 N N . ALA A 1 263 ? -15.117 26.516 19.797 1 98.38 263 ALA A N 1
ATOM 2005 C CA . ALA A 1 263 ? -14.578 25.219 19.406 1 98.38 263 ALA A CA 1
ATOM 2006 C C . ALA A 1 263 ? -13.484 24.781 20.375 1 98.38 263 ALA A C 1
ATOM 2008 O O . ALA A 1 263 ? -12.547 25.531 20.656 1 98.38 263 ALA A O 1
ATOM 2009 N N . ILE A 1 264 ? -13.641 23.609 20.906 1 98.25 264 ILE A N 1
ATOM 2010 C CA . ILE A 1 264 ? -12.617 22.938 21.703 1 98.25 264 ILE A CA 1
ATOM 2011 C C . ILE A 1 264 ? -12.094 21.719 20.953 1 98.25 264 ILE A C 1
ATOM 2013 O O . ILE A 1 264 ? -12.875 20.906 20.453 1 98.25 264 ILE A O 1
ATOM 2017 N N . VAL A 1 265 ? -10.812 21.641 20.812 1 98.25 265 VAL A N 1
ATOM 2018 C CA . VAL A 1 265 ? -10.227 20.422 20.25 1 98.25 265 VAL A CA 1
ATOM 2019 C C . VAL A 1 265 ? -9.5 19.641 21.328 1 98.25 265 VAL A C 1
ATOM 2021 O O . VAL A 1 265 ? -8.547 20.141 21.938 1 98.25 265 VAL A O 1
ATOM 2024 N N . LYS A 1 266 ? -9.914 18.406 21.531 1 97.5 266 LYS A N 1
ATOM 2025 C CA . LYS A 1 266 ? -9.414 17.578 22.625 1 97.5 266 LYS A CA 1
ATOM 2026 C C . LYS A 1 266 ? -7.934 17.266 22.453 1 97.5 266 LYS A C 1
ATOM 2028 O O . LYS A 1 266 ? -7.488 16.891 21.359 1 97.5 266 LYS A O 1
ATOM 2033 N N . GLY A 1 267 ? -7.156 17.531 23.531 1 96.56 267 GLY A N 1
ATOM 2034 C CA . GLY A 1 267 ? -5.762 17.125 23.578 1 96.56 267 GLY A CA 1
ATOM 2035 C C . GLY A 1 267 ? -4.812 18.172 23.016 1 96.56 267 GLY A C 1
ATOM 2036 O O . GLY A 1 267 ? -3.596 18.031 23.141 1 96.56 267 GLY A O 1
ATOM 2037 N N . VAL A 1 268 ? -5.371 19.172 22.359 1 97.75 268 VAL A N 1
ATOM 2038 C CA . VAL A 1 268 ? -4.523 20.25 21.859 1 97.75 268 VAL A CA 1
ATOM 2039 C C . VAL A 1 268 ? -4.285 21.281 22.969 1 97.75 268 VAL A C 1
ATOM 2041 O O . VAL A 1 268 ? -5.227 21.906 23.453 1 97.75 268 VAL A O 1
ATOM 2044 N N . HIS A 1 269 ? -3.049 21.453 23.328 1 96.31 269 HIS A N 1
ATOM 2045 C CA . HIS A 1 269 ? -2.672 22.359 24.406 1 96.31 269 HIS A CA 1
ATOM 2046 C C . HIS A 1 269 ? -1.562 23.312 23.953 1 96.31 269 HIS A C 1
ATOM 2048 O O . HIS A 1 269 ? -0.952 23.109 22.906 1 96.31 269 HIS A O 1
ATOM 2054 N N . SER A 1 270 ? -1.286 24.266 24.75 1 95.44 270 SER A N 1
ATOM 2055 C CA . SER A 1 270 ? -0.35 25.328 24.391 1 95.44 270 SER A CA 1
ATOM 2056 C C . SER A 1 270 ? 1.086 24.812 24.375 1 95.44 270 SER A C 1
ATOM 2058 O O . SER A 1 270 ? 1.972 25.453 23.812 1 95.44 270 SER A O 1
ATOM 2060 N N . ASN A 1 271 ? 1.298 23.719 24.922 1 93.31 271 ASN A N 1
ATOM 2061 C CA . ASN A 1 271 ? 2.648 23.156 24.953 1 93.31 271 ASN A CA 1
ATOM 2062 C C . ASN A 1 271 ? 2.924 22.266 23.766 1 93.31 271 ASN A C 1
ATOM 2064 O O . ASN A 1 271 ? 3.961 21.594 23.703 1 93.31 271 ASN A O 1
ATOM 2068 N N . SER A 1 272 ? 2.02 22.203 22.797 1 95.31 272 SER A N 1
ATOM 2069 C CA . SER A 1 272 ? 2.254 21.438 21.578 1 95.31 272 SER A CA 1
ATOM 2070 C C . SER A 1 272 ? 3.521 21.906 20.875 1 95.31 272 SER A C 1
ATOM 2072 O O . SER A 1 272 ? 3.836 23.094 20.875 1 95.31 272 SER A O 1
ATOM 2074 N N . MET A 1 273 ? 4.207 21 20.203 1 94.69 273 MET A N 1
ATOM 2075 C CA . MET A 1 273 ? 5.438 21.328 19.5 1 94.69 273 MET A CA 1
ATOM 2076 C C . MET A 1 273 ? 5.129 21.859 18.094 1 94.69 273 MET A C 1
ATOM 2078 O O . MET A 1 273 ? 6.012 22.375 17.406 1 94.69 273 MET A O 1
ATOM 2082 N N . GLN A 1 274 ? 3.922 21.797 17.719 1 95.75 274 GLN A N 1
ATOM 2083 C CA . GLN A 1 274 ? 3.547 22.047 16.328 1 95.75 274 GLN A CA 1
ATOM 2084 C C . GLN A 1 274 ? 3.467 23.547 16.047 1 95.75 274 GLN A C 1
ATOM 2086 O O . GLN A 1 274 ? 2.879 24.297 16.828 1 95.75 274 GLN A O 1
ATOM 2091 N N . GLY A 1 275 ? 4.012 23.953 14.906 1 94.25 275 GLY A N 1
ATOM 2092 C CA . GLY A 1 275 ? 4.078 25.359 14.531 1 94.25 275 GLY A CA 1
ATOM 2093 C C . GLY A 1 275 ? 2.717 25.969 14.234 1 94.25 275 GLY A C 1
ATOM 2094 O O . GLY A 1 275 ? 2.518 27.172 14.375 1 94.25 275 GLY A O 1
ATOM 2095 N N . ASP A 1 276 ? 1.757 25.125 13.945 1 96.06 276 ASP A N 1
ATOM 2096 C CA . ASP A 1 276 ? 0.433 25.594 13.539 1 96.06 276 ASP A CA 1
ATOM 2097 C C . ASP A 1 276 ? -0.299 26.25 14.711 1 96.06 276 ASP A C 1
ATOM 2099 O O . ASP A 1 276 ? -1.312 26.922 14.516 1 96.06 276 ASP A O 1
ATOM 2103 N N . LEU A 1 277 ? 0.256 26.172 15.906 1 96.19 277 LEU A N 1
ATOM 2104 C CA . LEU A 1 277 ? -0.291 26.891 17.047 1 96.19 277 LEU A CA 1
ATOM 2105 C C . LEU A 1 277 ? -0.284 28.391 16.797 1 96.19 277 LEU A C 1
ATOM 2107 O O . LEU A 1 277 ? -1.126 29.125 17.328 1 96.19 277 LEU A O 1
ATOM 2111 N N . LYS A 1 278 ? 0.637 28.781 16 1 96.94 278 LYS A N 1
ATOM 2112 C CA . LYS A 1 278 ? 0.751 30.203 15.68 1 96.94 278 LYS A CA 1
ATOM 2113 C C . LYS A 1 278 ? -0.511 30.719 15 1 96.94 278 LYS A C 1
ATOM 2115 O O . LYS A 1 278 ? -0.806 31.906 15.047 1 96.94 278 LYS A O 1
ATOM 2120 N N . PHE A 1 279 ? -1.237 29.828 14.398 1 98.19 279 PHE A N 1
ATOM 2121 C CA . PHE A 1 279 ? -2.48 30.219 13.75 1 98.19 279 PHE A CA 1
ATOM 2122 C C . PHE A 1 279 ? -3.494 30.719 14.773 1 98.19 279 PHE A C 1
ATOM 2124 O O . PHE A 1 279 ? -4.301 31.609 14.477 1 98.19 279 PHE A O 1
ATOM 2131 N N . ILE A 1 280 ? -3.441 30.203 15.953 1 97.56 280 ILE A N 1
ATOM 2132 C CA . ILE A 1 280 ? -4.332 30.641 17.031 1 97.56 280 ILE A CA 1
ATOM 2133 C C . ILE A 1 280 ? -4.062 32.094 17.359 1 97.56 280 ILE A C 1
ATOM 2135 O O . ILE A 1 280 ? -4.992 32.844 17.656 1 97.56 280 ILE A O 1
ATOM 2139 N N . ASP A 1 281 ? -2.809 32.5 17.281 1 97.31 281 ASP A N 1
ATOM 2140 C CA . ASP A 1 281 ? -2.457 33.875 17.5 1 97.31 281 ASP A CA 1
ATOM 2141 C C . ASP A 1 281 ? -3.059 34.781 16.406 1 97.31 281 ASP A C 1
ATOM 2143 O O . ASP A 1 281 ? -3.453 35.906 16.672 1 97.31 281 ASP A O 1
ATOM 2147 N N . VAL A 1 282 ? -3.074 34.25 15.203 1 98.19 282 VAL A N 1
ATOM 2148 C CA . VAL A 1 282 ? -3.693 34.969 14.102 1 98.19 282 VAL A CA 1
ATOM 2149 C C . VAL A 1 282 ? -5.184 35.156 14.383 1 98.19 282 VAL A C 1
ATOM 2151 O O . VAL A 1 282 ? -5.719 36.25 14.188 1 98.19 282 VAL A O 1
ATOM 2154 N N . LEU A 1 283 ? -5.828 34.188 14.875 1 98.12 283 LEU A N 1
ATOM 2155 C CA . LEU A 1 283 ? -7.25 34.25 15.195 1 98.12 283 LEU A CA 1
ATOM 2156 C C . LEU A 1 283 ? -7.496 35.25 16.328 1 98.12 283 LEU A C 1
ATOM 2158 O O . LEU A 1 283 ? -8.5 35.969 16.312 1 98.12 283 LEU A O 1
ATOM 2162 N N . LYS A 1 284 ? -6.57 35.312 17.25 1 97.44 284 LYS A N 1
ATOM 2163 C CA . LYS A 1 284 ? -6.656 36.312 18.312 1 97.44 284 LYS A CA 1
ATOM 2164 C C . LYS A 1 284 ? -6.59 37.719 17.734 1 97.44 284 LYS A C 1
ATOM 2166 O O . LYS A 1 284 ? -7.348 38.594 18.141 1 97.44 284 LYS A O 1
ATOM 2171 N N . GLN A 1 285 ? -5.711 37.875 16.828 1 97.06 285 GLN A N 1
ATOM 2172 C CA . GLN A 1 285 ? -5.586 39.188 16.172 1 97.06 285 GLN A CA 1
ATOM 2173 C C . GLN A 1 285 ? -6.875 39.562 15.445 1 97.06 285 GLN A C 1
ATOM 2175 O O . GLN A 1 285 ? -7.195 40.719 15.312 1 97.06 285 GLN A O 1
ATOM 2180 N N . MET A 1 286 ? -7.605 38.531 15.07 1 96.94 286 MET A N 1
ATOM 2181 C CA . MET A 1 286 ? -8.859 38.75 14.352 1 96.94 286 MET A CA 1
ATOM 2182 C C . MET A 1 286 ? -10.023 38.906 15.32 1 96.94 286 MET A C 1
ATOM 2184 O O . MET A 1 286 ? -11.18 39 14.906 1 96.94 286 MET A O 1
ATOM 2188 N N . GLY A 1 287 ? -9.742 38.875 16.562 1 96.38 287 GLY A N 1
ATOM 2189 C CA . GLY A 1 287 ? -10.758 39.25 17.547 1 96.38 287 GLY A CA 1
ATOM 2190 C C . GLY A 1 287 ? -11.289 38.031 18.312 1 96.38 287 GLY A C 1
ATOM 2191 O O . GLY A 1 287 ? -12.172 38.188 19.156 1 96.38 287 GLY A O 1
ATOM 2192 N N . CYS A 1 288 ? -10.75 36.875 18.094 1 97.75 288 CYS A N 1
ATOM 2193 C CA . CYS A 1 288 ? -11.188 35.656 18.797 1 97.75 288 CYS A CA 1
ATOM 2194 C C . CYS A 1 288 ? -10.602 35.625 20.219 1 97.75 288 CYS A C 1
ATOM 2196 O O . CYS A 1 288 ? -9.547 36.219 20.469 1 97.75 288 CYS A O 1
ATOM 2198 N N . ALA A 1 289 ? -11.312 35 21.109 1 97.75 289 ALA A N 1
ATOM 2199 C CA . ALA A 1 289 ? -10.789 34.719 22.438 1 97.75 289 ALA A CA 1
ATOM 2200 C C . ALA A 1 289 ? -10.266 33.281 22.516 1 97.75 289 ALA A C 1
ATOM 2202 O O . ALA A 1 289 ? -10.844 32.375 21.922 1 97.75 289 ALA A O 1
ATOM 2203 N N . VAL A 1 290 ? -9.148 33.156 23.25 1 97.75 290 VAL A N 1
ATOM 2204 C CA . VAL A 1 290 ? -8.523 31.844 23.391 1 97.75 290 VAL A CA 1
ATOM 2205 C C . VAL A 1 290 ? -8.32 31.516 24.859 1 97.75 290 VAL A C 1
ATOM 2207 O O . VAL A 1 290 ? -7.727 32.312 25.594 1 97.75 290 VAL A O 1
ATOM 2210 N N . THR A 1 291 ? -8.852 30.391 25.266 1 97.62 291 THR A N 1
ATOM 2211 C CA . THR A 1 291 ? -8.656 29.938 26.641 1 97.62 291 THR A CA 1
ATOM 2212 C C . THR A 1 291 ? -8.125 28.5 26.672 1 97.62 291 THR A C 1
ATOM 2214 O O . THR A 1 291 ? -8.352 27.734 25.734 1 97.62 291 THR A O 1
ATOM 2217 N N . GLU A 1 292 ? -7.375 28.203 27.734 1 96.12 292 GLU A N 1
ATOM 2218 C CA . GLU A 1 292 ? -6.895 26.859 27.984 1 96.12 292 GLU A CA 1
ATOM 2219 C C . GLU A 1 292 ? -7.844 26.094 28.922 1 96.12 292 GLU A C 1
ATOM 2221 O O . GLU A 1 292 ? -7.977 26.438 30.094 1 96.12 292 GLU A O 1
ATOM 2226 N N . GLU A 1 293 ? -8.508 25.125 28.375 1 95.69 293 GLU A N 1
ATOM 2227 C CA . GLU A 1 293 ? -9.367 24.266 29.188 1 95.69 293 GLU A CA 1
ATOM 2228 C C . GLU A 1 293 ? -8.703 22.922 29.469 1 95.69 293 GLU A C 1
ATOM 2230 O O . GLU A 1 293 ? -7.645 22.625 28.906 1 95.69 293 GLU A O 1
ATOM 2235 N N . ARG A 1 294 ? -9.242 22.141 30.391 1 94.5 294 ARG A N 1
ATOM 2236 C CA . ARG A 1 294 ? -8.703 20.828 30.734 1 94.5 294 ARG A CA 1
ATOM 2237 C C . ARG A 1 294 ? -8.672 19.922 29.5 1 94.5 294 ARG A C 1
ATOM 2239 O O . ARG A 1 294 ? -7.703 19.188 29.297 1 94.5 294 ARG A O 1
ATOM 2246 N N . GLU A 1 295 ? -9.625 20.109 28.688 1 95.88 295 GLU A N 1
ATOM 2247 C CA . GLU A 1 295 ? -9.789 19.203 27.547 1 95.88 295 GLU A CA 1
ATOM 2248 C C . GLU A 1 295 ? -8.914 19.641 26.375 1 95.88 295 GLU A C 1
ATOM 2250 O O . GLU A 1 295 ? -8.57 18.828 25.516 1 95.88 295 GLU A O 1
ATOM 2255 N N . GLY A 1 296 ? -8.688 20.938 26.344 1 97.81 296 GLY A N 1
ATOM 2256 C CA . GLY A 1 296 ? -7.914 21.516 25.25 1 97.81 296 GLY A CA 1
ATOM 2257 C C . GLY A 1 296 ? -8.117 23.016 25.094 1 97.81 296 GLY A C 1
ATOM 2258 O O . GLY A 1 296 ? -8.852 23.625 25.875 1 97.81 296 GLY A O 1
ATOM 2259 N N . ILE A 1 297 ? -7.484 23.547 24.109 1 98.12 297 ILE A N 1
ATOM 2260 C CA . ILE A 1 297 ? -7.633 24.969 23.812 1 98.12 297 ILE A CA 1
ATOM 2261 C C . ILE A 1 297 ? -9.047 25.234 23.312 1 98.12 297 ILE A C 1
ATOM 2263 O O . ILE A 1 297 ? -9.586 24.469 22.5 1 98.12 297 ILE A O 1
ATOM 2267 N N . CYS A 1 298 ? -9.641 26.219 23.828 1 98.38 298 CYS A N 1
ATOM 2268 C CA . CYS A 1 298 ? -10.945 26.703 23.391 1 98.38 298 CYS A CA 1
ATOM 2269 C C . CYS A 1 298 ? -10.812 28.047 22.656 1 98.38 298 CYS A C 1
ATOM 2271 O O . CYS A 1 298 ? -10.227 28.984 23.188 1 98.38 298 CYS A O 1
ATOM 2273 N N . VAL A 1 299 ? -11.32 28.109 21.453 1 98.44 299 VAL A N 1
ATOM 2274 C CA . VAL A 1 299 ? -11.367 29.344 20.688 1 98.44 299 VAL A CA 1
ATOM 2275 C C . VAL A 1 299 ? -12.812 29.828 20.594 1 98.44 299 VAL A C 1
ATOM 2277 O O . VAL A 1 299 ? -13.703 29.062 20.203 1 98.44 299 VAL A O 1
ATOM 2280 N N . SER A 1 300 ? -13.023 31.078 20.953 1 98.06 300 SER A N 1
ATOM 2281 C CA . SER A 1 300 ? -14.32 31.734 20.812 1 98.06 300 SER A CA 1
ATOM 2282 C C . SER A 1 300 ? -14.281 32.781 19.719 1 98.06 300 SER A C 1
ATOM 2284 O O . SER A 1 300 ? -13.367 33.625 19.688 1 98.06 300 SER A O 1
ATOM 2286 N N . GLY A 1 301 ? -15.289 32.719 18.875 1 97 301 GLY A N 1
ATOM 2287 C CA . GLY A 1 301 ? -15.383 33.719 17.828 1 97 301 GLY A CA 1
ATOM 2288 C C . GLY A 1 301 ? -15.469 35.125 18.375 1 97 301 GLY A C 1
ATOM 2289 O O . GLY A 1 301 ? -15.648 35.344 19.578 1 97 301 GLY A O 1
ATOM 2290 N N . PRO A 1 302 ? -15.266 36.062 17.453 1 94.88 302 PRO A N 1
ATOM 2291 C CA . PRO A 1 302 ? -15.359 37.469 17.891 1 94.88 302 PRO A CA 1
ATOM 2292 C C . PRO A 1 302 ? -16.734 37.812 18.438 1 94.88 302 PRO A C 1
ATOM 2294 O O . PRO A 1 302 ? -17.75 37.344 17.922 1 94.88 302 PRO A O 1
ATOM 2297 N N . LYS A 1 303 ? -16.812 38.625 19.406 1 84.31 303 LYS A N 1
ATOM 2298 C CA . LYS A 1 303 ? -18.016 38.969 20.156 1 84.31 303 LYS A CA 1
ATOM 2299 C C . LYS A 1 303 ? -19.094 39.562 19.234 1 84.31 303 LYS A C 1
ATOM 2301 O O . LYS A 1 303 ? -20.266 39.219 19.328 1 84.31 303 LYS A O 1
ATOM 2306 N N . ASP A 1 304 ? -18.688 40.375 18.281 1 83.31 304 ASP A N 1
ATOM 2307 C CA . ASP A 1 304 ? -19.672 41.062 17.438 1 83.31 304 ASP A CA 1
ATOM 2308 C C . ASP A 1 304 ? -19.844 40.312 16.109 1 83.31 304 ASP A C 1
ATOM 2310 O O . ASP A 1 304 ? -20.547 40.812 15.211 1 83.31 304 ASP A O 1
ATOM 2314 N N . GLY A 1 305 ? -19.172 39.219 15.977 1 85.56 305 GLY A N 1
ATOM 2315 C CA . GLY A 1 305 ? -19.266 38.406 14.773 1 85.56 305 GLY A CA 1
ATOM 2316 C C . GLY A 1 305 ? -18.484 39 13.602 1 85.56 305 GLY A C 1
ATOM 2317 O O . GLY A 1 305 ? -18.672 38.562 12.461 1 85.56 305 GLY A O 1
ATOM 2318 N N . GLU A 1 306 ? -17.781 40.031 13.953 1 93.19 306 GLU A N 1
ATOM 2319 C CA . GLU A 1 306 ? -17.016 40.719 12.914 1 93.19 306 GLU A CA 1
ATOM 2320 C C . GLU A 1 306 ? -15.516 40.688 13.242 1 93.19 306 GLU A C 1
ATOM 2322 O O . GLU A 1 306 ? -15.133 40.719 14.414 1 93.19 306 GLU A O 1
ATOM 2327 N N . TYR A 1 307 ? -14.734 40.531 12.219 1 96.25 307 TYR A N 1
ATOM 2328 C CA . TYR A 1 307 ? -13.289 40.594 12.391 1 96.25 307 TYR A CA 1
ATOM 2329 C C . TYR A 1 307 ? -12.633 41.312 11.211 1 96.25 307 TYR A C 1
ATOM 2331 O O . TYR A 1 307 ? -13.242 41.438 10.148 1 96.25 307 TYR A O 1
ATOM 2339 N N . CYS A 1 308 ? -11.445 41.875 11.469 1 96.19 308 CYS A N 1
ATOM 2340 C CA . CYS A 1 308 ? -10.672 42.531 10.445 1 96.19 308 CYS A CA 1
ATOM 2341 C C . CYS A 1 308 ? -9.633 41.625 9.836 1 96.19 308 CYS A C 1
ATOM 2343 O O . CYS A 1 308 ? -9.234 40.625 10.453 1 96.19 308 CYS A O 1
ATOM 2345 N N . GLY A 1 309 ? -9.281 41.938 8.578 1 97.5 309 GLY A N 1
ATOM 2346 C CA . GLY A 1 309 ? -8.188 41.219 7.953 1 97.5 309 GLY A CA 1
ATOM 2347 C C . GLY A 1 309 ? -6.855 41.438 8.641 1 97.5 309 GLY A C 1
ATOM 2348 O O . GLY A 1 309 ? -6.734 42.312 9.508 1 97.5 309 GLY A O 1
ATOM 2349 N N . VAL A 1 310 ? -5.922 40.562 8.344 1 98.31 310 VAL A N 1
ATOM 2350 C CA . VAL A 1 310 ? -4.598 40.625 8.953 1 98.31 310 VAL A CA 1
ATOM 2351 C C . VAL A 1 310 ? -3.523 40.625 7.871 1 98.31 310 VAL A C 1
ATOM 2353 O O . VAL A 1 310 ? -3.793 40.25 6.727 1 98.31 310 VAL A O 1
ATOM 2356 N N . ASP A 1 311 ? -2.389 41.188 8.164 1 98.19 311 ASP A N 1
ATOM 2357 C CA . ASP A 1 311 ? -1.152 41.062 7.395 1 98.19 311 ASP A CA 1
ATOM 2358 C C . ASP A 1 311 ? -0.143 40.156 8.109 1 98.19 311 ASP A C 1
ATOM 2360 O O . ASP A 1 311 ? 0.453 40.562 9.109 1 98.19 311 ASP A O 1
ATOM 2364 N N . VAL A 1 312 ? 0.04 38.906 7.559 1 98.19 312 VAL A N 1
ATOM 2365 C CA . VAL A 1 312 ? 0.736 37.938 8.367 1 98.19 312 VAL A CA 1
ATOM 2366 C C . VAL A 1 312 ? 1.757 37.188 7.512 1 98.19 312 VAL A C 1
ATOM 2368 O O . VAL A 1 312 ? 1.484 36.844 6.355 1 98.19 312 VAL A O 1
ATOM 2371 N N . ASP A 1 313 ? 3 37 8.031 1 97.44 313 ASP A N 1
ATOM 2372 C CA . ASP A 1 313 ? 4.004 36.062 7.508 1 97.44 313 ASP A CA 1
ATOM 2373 C C . ASP A 1 313 ? 3.727 34.656 7.961 1 97.44 313 ASP A C 1
ATOM 2375 O O . ASP A 1 313 ? 3.871 34.312 9.141 1 97.44 313 ASP A O 1
ATOM 2379 N N . MET A 1 314 ? 3.375 33.781 6.965 1 96.31 314 MET A N 1
ATOM 2380 C CA . MET A 1 314 ? 2.938 32.438 7.355 1 96.31 314 MET A CA 1
ATOM 2381 C C . MET A 1 314 ? 3.967 31.391 6.953 1 96.31 314 MET A C 1
ATOM 2383 O O . MET A 1 314 ? 3.654 30.203 6.887 1 96.31 314 MET A O 1
ATOM 2387 N N . ASN A 1 315 ? 5.16 31.781 6.801 1 93.5 315 ASN A N 1
ATOM 2388 C CA . ASN A 1 315 ? 6.234 30.875 6.387 1 93.5 315 ASN A CA 1
ATOM 2389 C C . ASN A 1 315 ? 6.387 29.703 7.355 1 93.5 315 ASN A C 1
ATOM 2391 O O . ASN A 1 315 ? 6.609 28.578 6.934 1 93.5 315 ASN A O 1
ATOM 2395 N N . ASP A 1 316 ? 6.215 29.938 8.602 1 92.88 316 ASP A N 1
ATOM 2396 C CA . ASP A 1 316 ? 6.516 28.953 9.641 1 92.88 316 ASP A CA 1
ATOM 2397 C C . ASP A 1 316 ? 5.305 28.078 9.922 1 92.88 316 ASP A C 1
ATOM 2399 O O . ASP A 1 316 ? 5.395 27.109 10.695 1 92.88 316 ASP A O 1
ATOM 2403 N N . PHE A 1 317 ? 4.184 28.375 9.438 1 95.62 317 PHE A N 1
ATOM 2404 C CA . PHE A 1 317 ? 2.955 27.594 9.562 1 95.62 317 PHE A CA 1
ATOM 2405 C C . PHE A 1 317 ? 2.098 27.719 8.312 1 95.62 317 PHE A C 1
ATOM 2407 O O . PHE A 1 317 ? 0.896 27.984 8.398 1 95.62 317 PHE A O 1
ATOM 2414 N N . SER A 1 318 ? 2.723 27.547 7.199 1 94.44 318 SER A N 1
ATOM 2415 C CA . SER A 1 318 ? 2.168 27.812 5.879 1 94.44 318 SER A CA 1
ATOM 2416 C C . SER A 1 318 ? 1.016 26.875 5.555 1 94.44 318 SER A C 1
ATOM 2418 O O . SER A 1 318 ? 0.188 27.172 4.688 1 94.44 318 SER A O 1
ATOM 2420 N N . ASP A 1 319 ? 0.923 25.719 6.258 1 93.69 319 ASP A N 1
ATOM 2421 C CA . ASP A 1 319 ? -0.161 24.781 6.016 1 93.69 319 ASP A CA 1
ATOM 2422 C C . ASP A 1 319 ? -1.517 25.391 6.348 1 93.69 319 ASP A C 1
ATOM 2424 O O . ASP A 1 319 ? -2.555 24.906 5.891 1 93.69 319 ASP A O 1
ATOM 2428 N N . GLN A 1 320 ? -1.514 26.469 7.078 1 97.75 320 GLN A N 1
ATOM 2429 C CA . GLN A 1 320 ? -2.746 27.141 7.477 1 97.75 320 GLN A CA 1
ATOM 2430 C C . GLN A 1 320 ? -3.098 28.266 6.5 1 97.75 320 GLN A C 1
ATOM 2432 O O . GLN A 1 320 ? -4.117 28.938 6.66 1 97.75 320 GLN A O 1
ATOM 2437 N N . SER A 1 321 ? -2.291 28.438 5.438 1 98.38 321 SER A N 1
ATOM 2438 C CA . SER A 1 321 ? -2.551 29.516 4.477 1 98.38 321 SER A CA 1
ATOM 2439 C C . SER A 1 321 ? -3.932 29.359 3.844 1 98.38 321 SER A C 1
ATOM 2441 O O . SER A 1 321 ? -4.664 30.344 3.701 1 98.38 321 SER A O 1
ATOM 2443 N N . MET A 1 322 ? -4.266 28.125 3.498 1 98.5 322 MET A N 1
ATOM 2444 C CA . MET A 1 322 ? -5.566 27.891 2.877 1 98.5 322 MET A CA 1
ATOM 2445 C C . MET A 1 322 ? -6.695 28.156 3.863 1 98.5 322 MET A C 1
ATOM 2447 O O . MET A 1 322 ? -7.754 28.672 3.482 1 98.5 322 MET A O 1
ATOM 2451 N N . THR A 1 323 ? -6.484 27.844 5.121 1 98.69 323 THR A N 1
ATOM 2452 C CA . THR A 1 323 ? -7.492 28.078 6.148 1 98.69 323 THR A CA 1
ATOM 2453 C C . THR A 1 323 ? -7.746 29.578 6.316 1 98.69 323 THR A C 1
ATOM 2455 O O . THR A 1 323 ? -8.898 30.016 6.367 1 98.69 323 THR A O 1
ATOM 2458 N N . LEU A 1 324 ? -6.66 30.344 6.395 1 98.81 324 LEU A N 1
ATOM 2459 C CA . LEU A 1 324 ? -6.812 31.781 6.508 1 98.81 324 LEU A CA 1
ATOM 2460 C C . LEU A 1 324 ? -7.461 32.375 5.254 1 98.81 324 LEU A C 1
ATOM 2462 O O . LEU A 1 324 ? -8.32 33.25 5.344 1 98.81 324 LEU A O 1
ATOM 2466 N N . ALA A 1 325 ? -7.062 31.859 4.141 1 98.81 325 ALA A N 1
ATOM 2467 C CA . ALA A 1 325 ? -7.621 32.344 2.875 1 98.81 325 ALA A CA 1
ATOM 2468 C C . ALA A 1 325 ? -9.125 32.094 2.82 1 98.81 325 ALA A C 1
ATOM 2470 O O . ALA A 1 325 ? -9.875 32.906 2.273 1 98.81 325 ALA A O 1
ATOM 2471 N N . ALA A 1 326 ? -9.555 31 3.314 1 98.69 326 ALA A N 1
ATOM 2472 C CA . ALA A 1 326 ? -10.961 30.609 3.266 1 98.69 326 ALA A CA 1
ATOM 2473 C C . ALA A 1 326 ? -11.828 31.562 4.09 1 98.69 326 ALA A C 1
ATOM 2475 O O . ALA A 1 326 ? -12.984 31.812 3.75 1 98.69 326 ALA A O 1
ATOM 2476 N N . ILE A 1 327 ? -11.305 32.156 5.176 1 98.44 327 ILE A N 1
ATOM 2477 C CA . ILE A 1 327 ? -12.148 33 6.031 1 98.44 327 ILE A CA 1
ATOM 2478 C C . ILE A 1 327 ? -11.875 34.469 5.746 1 98.44 327 ILE A C 1
ATOM 2480 O O . ILE A 1 327 ? -12.633 35.344 6.176 1 98.44 327 ILE A O 1
ATOM 2484 N N . ALA A 1 328 ? -10.914 34.781 4.957 1 98.69 328 ALA A N 1
ATOM 2485 C CA . ALA A 1 328 ? -10.43 36.125 4.691 1 98.69 328 ALA A CA 1
ATOM 2486 C C . ALA A 1 328 ? -11.508 36.969 4.008 1 98.69 328 ALA A C 1
ATOM 2488 O O . ALA A 1 328 ? -11.695 38.156 4.328 1 98.69 328 ALA A O 1
ATOM 2489 N N . PRO A 1 329 ? -12.281 36.375 3.051 1 98.62 329 PRO A N 1
ATOM 2490 C CA . PRO A 1 329 ? -13.258 37.219 2.336 1 98.62 329 PRO A CA 1
ATOM 2491 C C . PRO A 1 329 ? -14.328 37.781 3.258 1 98.62 329 PRO A C 1
ATOM 2493 O O . PRO A 1 329 ? -15.008 38.75 2.891 1 98.62 329 PRO A O 1
ATOM 2496 N N . PHE A 1 330 ? -14.484 37.25 4.391 1 98.12 330 PHE A N 1
ATOM 2497 C CA . PHE A 1 330 ? -15.57 37.656 5.281 1 98.12 330 PHE A CA 1
ATOM 2498 C C . PHE A 1 330 ? -15.102 38.688 6.293 1 98.12 330 PHE A C 1
ATOM 2500 O O . PHE A 1 330 ? -15.883 39.156 7.113 1 98.12 330 PHE A O 1
ATOM 2507 N N . ALA A 1 331 ? -13.844 39.031 6.27 1 97.94 331 ALA A N 1
ATOM 2508 C CA . ALA A 1 331 ? -13.297 40.094 7.121 1 97.94 331 ALA A CA 1
ATOM 2509 C C . ALA A 1 331 ? -13.734 41.469 6.641 1 97.94 331 ALA A C 1
ATOM 2511 O O . ALA A 1 331 ? -14.164 41.625 5.496 1 97.94 331 ALA A O 1
ATOM 2512 N N . LYS A 1 332 ? -13.602 42.406 7.5 1 97.44 332 LYS A N 1
ATOM 2513 C CA . LYS A 1 332 ? -14 43.75 7.18 1 97.44 332 LYS A CA 1
ATOM 2514 C C . LYS A 1 332 ? -12.93 44.469 6.348 1 97.44 332 LYS A C 1
ATOM 2516 O O . LYS A 1 332 ? -13.227 45.438 5.633 1 97.44 332 LYS A O 1
ATOM 2521 N N . THR A 1 333 ? -11.758 44.031 6.539 1 98.31 333 THR A N 1
ATOM 2522 C CA . THR A 1 333 ? -10.641 44.625 5.816 1 98.31 333 THR A CA 1
ATOM 2523 C C . THR A 1 333 ? -9.82 43.562 5.105 1 98.31 333 THR A C 1
ATOM 2525 O O . THR A 1 333 ? -10.039 42.375 5.301 1 98.31 333 THR A O 1
ATOM 2528 N N . THR A 1 334 ? -8.883 43.969 4.289 1 98.38 334 THR A N 1
ATOM 2529 C CA . THR A 1 334 ? -8.07 43.094 3.447 1 98.38 334 THR A CA 1
ATOM 2530 C C . THR A 1 334 ? -7.164 42.219 4.301 1 98.38 334 THR A C 1
ATOM 2532 O O . THR A 1 334 ? -6.633 42.656 5.32 1 98.38 334 THR A O 1
ATOM 2535 N N . THR A 1 335 ? -7.012 40.969 3.904 1 98.69 335 THR A N 1
ATOM 2536 C CA . THR A 1 335 ? -6.066 40.031 4.496 1 98.69 335 THR A CA 1
ATOM 2537 C C . THR A 1 335 ? -4.883 39.781 3.562 1 98.69 335 THR A C 1
ATOM 2539 O O . THR A 1 335 ? -5.066 39.531 2.369 1 98.69 335 THR A O 1
ATOM 2542 N N . VAL A 1 336 ? -3.648 39.875 4.09 1 98.69 336 VAL A N 1
ATOM 2543 C CA . VAL A 1 336 ? -2.432 39.625 3.32 1 98.69 336 VAL A CA 1
ATOM 2544 C C . VAL A 1 336 ? -1.665 38.438 3.916 1 98.69 336 VAL A C 1
ATOM 2546 O O . VAL A 1 336 ? -1.34 38.438 5.105 1 98.69 336 VAL A O 1
ATOM 2549 N N . ILE A 1 337 ? -1.403 37.406 3.098 1 98.56 337 ILE A N 1
ATOM 2550 C CA . ILE A 1 337 ? -0.589 36.25 3.457 1 98.56 337 ILE A CA 1
ATOM 2551 C C . ILE A 1 337 ? 0.737 36.312 2.701 1 98.56 337 ILE A C 1
ATOM 2553 O O . ILE A 1 337 ? 0.756 36.312 1.469 1 98.56 337 ILE A O 1
ATOM 2557 N N . LYS A 1 338 ? 1.837 36.312 3.473 1 98 338 LYS A N 1
ATOM 2558 C CA . LYS A 1 338 ? 3.105 36.562 2.793 1 98 338 LYS A CA 1
ATOM 2559 C C . LYS A 1 338 ? 4.117 35.438 3.102 1 98 338 LYS A C 1
ATOM 2561 O O . LYS A 1 338 ? 3.928 34.656 4.039 1 98 338 LYS A O 1
ATOM 2566 N N . ASN A 1 339 ? 5.148 35.344 2.271 1 96.06 339 ASN A N 1
ATOM 2567 C CA . ASN A 1 339 ? 6.328 34.5 2.412 1 96.06 339 ASN A CA 1
ATOM 2568 C C . ASN A 1 339 ? 5.961 33 2.369 1 96.06 339 ASN A C 1
ATOM 2570 O O . ASN A 1 339 ? 6.391 32.25 3.223 1 96.06 339 ASN A O 1
ATOM 2574 N N . ILE A 1 340 ? 5.09 32.688 1.282 1 96.06 340 ILE A N 1
ATOM 2575 C CA . ILE A 1 340 ? 4.605 31.312 1.217 1 96.06 340 ILE A CA 1
ATOM 2576 C C . ILE A 1 340 ? 4.914 30.719 -0.157 1 96.06 340 ILE A C 1
ATOM 2578 O O . ILE A 1 340 ? 4.223 29.812 -0.616 1 96.06 340 ILE A O 1
ATOM 2582 N N . GLU A 1 341 ? 5.945 31.172 -0.825 1 94.94 341 GLU A N 1
ATOM 2583 C CA . GLU A 1 341 ? 6.254 30.719 -2.178 1 94.94 341 GLU A CA 1
ATOM 2584 C C . GLU A 1 341 ? 6.426 29.203 -2.229 1 94.94 341 GLU A C 1
ATOM 2586 O O . GLU A 1 341 ? 6.031 28.562 -3.205 1 94.94 341 GLU A O 1
ATOM 2591 N N . HIS A 1 342 ? 6.941 28.656 -1.188 1 90.62 342 HIS A N 1
ATOM 2592 C CA . HIS A 1 342 ? 7.312 27.234 -1.184 1 90.62 342 HIS A CA 1
ATOM 2593 C C . HIS A 1 342 ? 6.078 26.344 -1.287 1 90.62 342 HIS A C 1
ATOM 2595 O O . HIS A 1 342 ? 6.184 25.188 -1.679 1 90.62 342 HIS A O 1
ATOM 2601 N N . ILE A 1 343 ? 4.824 26.859 -1.006 1 94.25 343 ILE A N 1
ATOM 2602 C CA . ILE A 1 343 ? 3.66 25.984 -0.987 1 94.25 343 ILE A CA 1
ATOM 2603 C C . ILE A 1 343 ? 3.143 25.781 -2.41 1 94.25 343 ILE A C 1
ATOM 2605 O O . ILE A 1 343 ? 2.227 25 -2.639 1 94.25 343 ILE A O 1
ATOM 2609 N N . ARG A 1 344 ? 3.812 26.453 -3.408 1 94.38 344 ARG A N 1
ATOM 2610 C CA . ARG A 1 344 ? 3.523 26.203 -4.816 1 94.38 344 ARG A CA 1
ATOM 2611 C C . ARG A 1 344 ? 3.996 24.812 -5.234 1 94.38 344 ARG A C 1
ATOM 2613 O O . ARG A 1 344 ? 3.557 24.281 -6.258 1 94.38 344 ARG A O 1
ATOM 2620 N N . LEU A 1 345 ? 4.875 24.203 -4.406 1 89.06 345 LEU A N 1
ATOM 2621 C CA . LEU A 1 345 ? 5.547 22.969 -4.805 1 89.06 345 LEU A CA 1
ATOM 2622 C C . LEU A 1 345 ? 5.09 21.812 -3.938 1 89.06 345 LEU A C 1
ATOM 2624 O O . LEU A 1 345 ? 5.73 20.75 -3.922 1 89.06 345 LEU A O 1
ATOM 2628 N N . GLN A 1 346 ? 4.047 21.953 -3.258 1 90.12 346 GLN A N 1
ATOM 2629 C CA . GLN A 1 346 ? 3.549 20.906 -2.371 1 90.12 346 GLN A CA 1
ATOM 2630 C C . GLN A 1 346 ? 2.504 20.031 -3.07 1 90.12 346 GLN A C 1
ATOM 2632 O O . GLN A 1 346 ? 2.693 19.641 -4.219 1 90.12 346 GLN A O 1
ATOM 2637 N N . GLU A 1 347 ? 1.468 19.594 -2.486 1 87.44 347 GLU A N 1
ATOM 2638 C CA . GLU A 1 347 ? 0.501 18.688 -3.109 1 87.44 347 GLU A CA 1
ATOM 2639 C C . GLU A 1 347 ? -0.083 19.297 -4.379 1 87.44 347 GLU A C 1
ATOM 2641 O O . GLU A 1 347 ? -0.451 18.578 -5.309 1 87.44 347 GLU A O 1
ATOM 2646 N N . SER A 1 348 ? -0.195 20.594 -4.41 1 91.81 348 SER A N 1
ATOM 2647 C CA . SER A 1 348 ? -0.633 21.438 -5.52 1 91.81 348 SER A CA 1
ATOM 2648 C C . SER A 1 348 ? 0.064 22.797 -5.492 1 91.81 348 SER A C 1
ATOM 2650 O O . SER A 1 348 ? 0.848 23.078 -4.586 1 91.81 348 SER A O 1
ATOM 2652 N N . ASP A 1 349 ? -0.047 23.5 -6.617 1 95.5 349 ASP A N 1
ATOM 2653 C CA . ASP A 1 349 ? 0.268 24.922 -6.461 1 95.5 349 ASP A CA 1
ATOM 2654 C C . ASP A 1 349 ? -0.786 25.625 -5.613 1 95.5 349 ASP A C 1
ATOM 2656 O O . ASP A 1 349 ? -1.75 26.172 -6.145 1 95.5 349 ASP A O 1
ATOM 2660 N N . ARG A 1 350 ? -0.536 25.672 -4.336 1 96.88 350 ARG A N 1
ATOM 2661 C CA . ARG A 1 350 ? -1.562 26.078 -3.385 1 96.88 350 ARG A CA 1
ATOM 2662 C C . ARG A 1 350 ? -1.877 27.562 -3.529 1 96.88 350 ARG A C 1
ATOM 2664 O O . ARG A 1 350 ? -3.01 28 -3.297 1 96.88 350 ARG A O 1
ATOM 2671 N N . ILE A 1 351 ? -0.864 28.328 -3.926 1 98 351 ILE A N 1
ATOM 2672 C CA . ILE A 1 351 ? -1.138 29.75 -4.152 1 98 351 ILE A CA 1
ATOM 2673 C C . ILE A 1 351 ? -2.1 29.906 -5.328 1 98 351 ILE A C 1
ATOM 2675 O O . ILE A 1 351 ? -3.125 30.578 -5.215 1 98 351 ILE A O 1
ATOM 2679 N N . GLU A 1 352 ? -1.779 29.219 -6.402 1 97.94 352 GLU A N 1
ATOM 2680 C CA . GLU A 1 352 ? -2.652 29.266 -7.574 1 97.94 352 GLU A CA 1
ATOM 2681 C C . GLU A 1 352 ? -4.035 28.703 -7.25 1 97.94 352 GLU A C 1
ATOM 2683 O O . GLU A 1 352 ? -5.051 29.25 -7.691 1 97.94 352 GLU A O 1
ATOM 2688 N N . ALA A 1 353 ? -4.086 27.672 -6.52 1 97.94 353 ALA A N 1
ATOM 2689 C CA . ALA A 1 353 ? -5.348 27.047 -6.148 1 97.94 353 ALA A CA 1
ATOM 2690 C C . ALA A 1 353 ? -6.223 27.984 -5.332 1 97.94 353 ALA A C 1
ATOM 2692 O O . ALA A 1 353 ? -7.414 28.141 -5.609 1 97.94 353 ALA A O 1
ATOM 2693 N N . MET A 1 354 ? -5.637 28.656 -4.363 1 98.31 354 MET A N 1
ATOM 2694 C CA . MET A 1 354 ? -6.375 29.609 -3.535 1 98.31 354 MET A CA 1
ATOM 2695 C C . MET A 1 354 ? -6.926 30.75 -4.379 1 98.31 354 MET A C 1
ATOM 2697 O O . MET A 1 354 ? -8.094 31.125 -4.254 1 98.31 354 MET A O 1
ATOM 2701 N N . VAL A 1 355 ? -6.094 31.266 -5.262 1 98.5 355 VAL A N 1
ATOM 2702 C CA . VAL A 1 355 ? -6.465 32.406 -6.102 1 98.5 355 VAL A CA 1
ATOM 2703 C C . VAL A 1 355 ? -7.605 32 -7.035 1 98.5 355 VAL A C 1
ATOM 2705 O O . VAL A 1 355 ? -8.625 32.688 -7.113 1 98.5 355 VAL A O 1
ATOM 2708 N N . ASN A 1 356 ? -7.441 30.875 -7.723 1 98.5 356 ASN A N 1
ATOM 2709 C CA . ASN A 1 356 ? -8.438 30.422 -8.688 1 98.5 356 ASN A CA 1
ATOM 2710 C C . ASN A 1 356 ? -9.789 30.172 -8.016 1 98.5 356 ASN A C 1
ATOM 2712 O O . ASN A 1 356 ? -10.82 30.641 -8.516 1 98.5 356 ASN A O 1
ATOM 2716 N N . GLU A 1 357 ? -9.75 29.516 -6.914 1 98.44 357 GLU A N 1
ATOM 2717 C CA . GLU A 1 357 ? -11.008 29.109 -6.301 1 98.44 357 GLU A CA 1
ATOM 2718 C C . GLU A 1 357 ? -11.711 30.281 -5.641 1 98.44 357 GLU A C 1
ATOM 2720 O O . GLU A 1 357 ? -12.938 30.375 -5.672 1 98.44 357 GLU A O 1
ATOM 2725 N N . LEU A 1 358 ? -11 31.219 -5.023 1 98.62 358 LEU A N 1
ATOM 2726 C CA . LEU A 1 358 ? -11.602 32.406 -4.449 1 98.62 358 LEU A CA 1
ATOM 2727 C C . LEU A 1 358 ? -12.164 33.312 -5.543 1 98.62 358 LEU A C 1
ATOM 2729 O O . LEU A 1 358 ? -13.266 33.875 -5.402 1 98.62 358 LEU A O 1
ATOM 2733 N N . ASN A 1 359 ? -11.445 33.438 -6.66 1 98.25 359 ASN A N 1
ATOM 2734 C CA . ASN A 1 359 ? -11.961 34.219 -7.793 1 98.25 359 ASN A CA 1
ATOM 2735 C C . ASN A 1 359 ? -13.25 33.594 -8.344 1 98.25 359 ASN A C 1
ATOM 2737 O O . ASN A 1 359 ? -14.195 34.312 -8.664 1 98.25 359 ASN A O 1
ATOM 2741 N N . ASN A 1 360 ? -13.211 32.312 -8.445 1 97.94 360 ASN A N 1
ATOM 2742 C CA . ASN A 1 360 ? -14.383 31.609 -8.938 1 97.94 360 ASN A CA 1
ATOM 2743 C C . ASN A 1 360 ? -15.602 31.875 -8.055 1 97.94 360 ASN A C 1
ATOM 2745 O O . ASN A 1 360 ? -16.734 31.797 -8.531 1 97.94 360 ASN A O 1
ATOM 2749 N N . LEU A 1 361 ? -15.352 32.219 -6.812 1 98.38 361 LEU A N 1
ATOM 2750 C CA . LEU A 1 361 ? -16.438 32.438 -5.867 1 98.38 361 LEU A CA 1
ATOM 2751 C C . LEU A 1 361 ? -16.734 33.938 -5.758 1 98.38 361 LEU A C 1
ATOM 2753 O O . LEU A 1 361 ? -17.484 34.375 -4.887 1 98.38 361 LEU A O 1
ATOM 2757 N N . GLY A 1 362 ? -16.125 34.719 -6.559 1 98.25 362 GLY A N 1
ATOM 2758 C CA . GLY A 1 362 ? -16.438 36.125 -6.648 1 98.25 362 GLY A CA 1
ATOM 2759 C C . GLY A 1 362 ? -15.57 37 -5.75 1 98.25 362 GLY A C 1
ATOM 2760 O O . GLY A 1 362 ? -15.898 38.156 -5.48 1 98.25 362 GLY A O 1
ATOM 2761 N N . VAL A 1 363 ? -14.484 36.5 -5.27 1 98.5 363 VAL A N 1
ATOM 2762 C CA . VAL A 1 363 ? -13.586 37.25 -4.379 1 98.5 363 VAL A CA 1
ATOM 2763 C C . VAL A 1 363 ? -12.406 37.812 -5.172 1 98.5 363 VAL A C 1
ATOM 2765 O O . VAL A 1 363 ? -11.789 37.094 -5.969 1 98.5 363 VAL A O 1
ATOM 2768 N N . ASP A 1 364 ? -12.086 39.031 -4.988 1 98 364 ASP A N 1
ATOM 2769 C CA . ASP A 1 364 ? -10.922 39.625 -5.621 1 98 364 ASP A CA 1
ATOM 2770 C C . ASP A 1 364 ? -9.641 39.281 -4.863 1 98 364 ASP A C 1
ATOM 2772 O O . ASP A 1 364 ? -9.492 39.625 -3.688 1 98 364 ASP A O 1
ATOM 2776 N N . VAL A 1 365 ? -8.75 38.594 -5.527 1 98.44 365 VAL A N 1
ATOM 2777 C CA . VAL A 1 365 ? -7.484 38.188 -4.93 1 98.44 365 VAL A CA 1
ATOM 2778 C C . VAL A 1 365 ? -6.32 38.656 -5.797 1 98.44 365 VAL A C 1
ATOM 2780 O O . VAL A 1 365 ? -6.277 38.375 -6.996 1 98.44 365 VAL A O 1
ATOM 2783 N N . LYS A 1 366 ? -5.402 39.375 -5.227 1 97.69 366 LYS A N 1
ATOM 2784 C CA . LYS A 1 366 ? -4.148 39.719 -5.891 1 97.69 366 LYS A CA 1
ATOM 2785 C C . LYS A 1 366 ? -3.07 38.688 -5.598 1 97.69 366 LYS A C 1
ATOM 2787 O O . LYS A 1 366 ? -2.82 38.344 -4.438 1 97.69 366 LYS A O 1
ATOM 2792 N N . GLU A 1 367 ? -2.492 38.188 -6.633 1 97.38 367 GLU A N 1
ATOM 2793 C CA . GLU A 1 367 ? -1.5 37.125 -6.523 1 97.38 367 GLU A CA 1
ATOM 2794 C C . GLU A 1 367 ? -0.088 37.688 -6.738 1 97.38 367 GLU A C 1
ATOM 2796 O O . GLU A 1 367 ? 0.146 38.469 -7.648 1 97.38 367 GLU A O 1
ATOM 2801 N N . GLY A 1 368 ? 0.818 37.375 -5.879 1 96.12 368 GLY A N 1
ATOM 2802 C CA . GLY A 1 368 ? 2.252 37.5 -6.082 1 96.12 368 GLY A CA 1
ATOM 2803 C C . GLY A 1 368 ? 2.973 36.156 -6.105 1 96.12 368 GLY A C 1
ATOM 2804 O O . GLY A 1 368 ? 2.338 35.094 -6.055 1 96.12 368 GLY A O 1
ATOM 2805 N N . ARG A 1 369 ? 4.289 36.188 -6.184 1 95.06 369 ARG A N 1
ATOM 2806 C CA . ARG A 1 369 ? 5.094 35 -6.215 1 95.06 369 ARG A CA 1
ATOM 2807 C C . ARG A 1 369 ? 5.051 34.25 -4.875 1 95.06 369 ARG A C 1
ATOM 2809 O O . ARG A 1 369 ? 4.984 33.031 -4.828 1 95.06 369 ARG A O 1
ATOM 2816 N N . ASP A 1 370 ? 5.094 35.062 -3.877 1 96.69 370 ASP A N 1
ATOM 2817 C CA . ASP A 1 370 ? 5.219 34.469 -2.545 1 96.69 370 ASP A CA 1
ATOM 2818 C C . ASP A 1 370 ? 4.117 35 -1.617 1 96.69 370 ASP A C 1
ATOM 2820 O O . ASP A 1 370 ? 4.254 34.938 -0.394 1 96.69 370 ASP A O 1
ATOM 2824 N N . ARG A 1 371 ? 3.043 35.594 -2.217 1 97.56 371 ARG A N 1
ATOM 2825 C CA . ARG A 1 371 ? 2.02 36.188 -1.366 1 97.56 371 ARG A CA 1
ATOM 2826 C C . ARG A 1 371 ? 0.68 36.25 -2.092 1 97.56 371 ARG A C 1
ATOM 2828 O O . ARG A 1 371 ? 0.626 36.156 -3.318 1 97.56 371 ARG A O 1
ATOM 2835 N N . ILE A 1 372 ? -0.402 36.438 -1.32 1 98.31 372 ILE A N 1
ATOM 2836 C CA . ILE A 1 372 ? -1.727 36.75 -1.848 1 98.31 372 ILE A CA 1
ATOM 2837 C C . ILE A 1 372 ? -2.391 37.812 -0.983 1 98.31 372 ILE A C 1
ATOM 2839 O O . ILE A 1 372 ? -2.127 37.906 0.218 1 98.31 372 ILE A O 1
ATOM 2843 N N . GLU A 1 373 ? -3.137 38.688 -1.602 1 98.69 373 GLU A N 1
ATOM 2844 C CA . GLU A 1 373 ? -3.967 39.688 -0.957 1 98.69 373 GLU A CA 1
ATOM 2845 C C . GLU A 1 373 ? -5.445 39.469 -1.254 1 98.69 373 GLU A C 1
ATOM 2847 O O . GLU A 1 373 ? -5.859 39.469 -2.414 1 98.69 373 GLU A O 1
ATOM 2852 N N . ILE A 1 374 ? -6.242 39.281 -0.24 1 98.81 374 ILE A N 1
ATOM 2853 C CA . ILE A 1 374 ? -7.645 38.906 -0.391 1 98.81 374 ILE A CA 1
ATOM 2854 C C . ILE A 1 374 ? -8.539 40.031 0.101 1 98.81 374 ILE A C 1
ATOM 2856 O O . ILE A 1 374 ? -8.477 40.406 1.273 1 98.81 374 ILE A O 1
ATOM 2860 N N . SER A 1 375 ? -9.406 40.562 -0.742 1 98.44 375 SER A N 1
ATOM 2861 C CA . SER A 1 375 ? -10.336 41.625 -0.387 1 98.44 375 SER A CA 1
ATOM 2862 C C . SER A 1 375 ? -11.617 41.062 0.227 1 98.44 375 SER A C 1
ATOM 2864 O O . SER A 1 375 ? -12.039 39.969 -0.111 1 98.44 375 SER A O 1
ATOM 2866 N N . PRO A 1 376 ? -12.195 41.906 1.167 1 98.31 376 PRO A N 1
ATOM 2867 C CA . PRO A 1 376 ? -13.547 41.531 1.583 1 98.31 376 PRO A CA 1
ATOM 2868 C C . PRO A 1 376 ? -14.5 41.375 0.404 1 98.31 376 PRO A C 1
ATOM 2870 O O . PRO A 1 376 ? -14.375 42.062 -0.603 1 98.31 376 PRO A O 1
ATOM 2873 N N . ALA A 1 377 ? -15.438 40.406 0.621 1 98 377 ALA A N 1
ATOM 2874 C CA . ALA A 1 377 ? -16.328 40.156 -0.512 1 98 377 ALA A CA 1
ATOM 2875 C C . ALA A 1 377 ? -17.641 39.531 -0.056 1 98 377 ALA A C 1
ATOM 2877 O O . ALA A 1 377 ? -17.719 39 1.051 1 98 377 ALA A O 1
ATOM 2878 N N . ASN A 1 378 ? -18.672 39.75 -0.965 1 97.5 378 ASN A N 1
ATOM 2879 C CA . ASN A 1 378 ? -19.859 38.906 -0.908 1 97.5 378 ASN A CA 1
ATOM 2880 C C . ASN A 1 378 ? -19.656 37.594 -1.702 1 97.5 378 ASN A C 1
ATOM 2882 O O . ASN A 1 378 ? -19.984 37.562 -2.893 1 97.5 378 ASN A O 1
ATOM 2886 N N . VAL A 1 379 ? -19.312 36.594 -0.986 1 98.38 379 VAL A N 1
ATOM 2887 C CA . VAL A 1 379 ? -18.922 35.344 -1.616 1 98.38 379 VAL A CA 1
ATOM 2888 C C . VAL A 1 379 ? -20.125 34.688 -2.293 1 98.38 379 VAL A C 1
ATOM 2890 O O . VAL A 1 379 ? -21.234 34.656 -1.729 1 98.38 379 VAL A O 1
ATOM 2893 N N . LYS A 1 380 ? -19.953 34.156 -3.496 1 98.38 380 LYS A N 1
ATOM 2894 C CA . LYS A 1 380 ? -21 33.531 -4.281 1 98.38 380 LYS A CA 1
ATOM 2895 C C . LYS A 1 380 ? -20.891 32 -4.195 1 98.38 380 LYS A C 1
ATOM 2897 O O . LYS A 1 380 ? -19.797 31.469 -3.998 1 98.38 380 LYS A O 1
ATOM 2902 N N . PRO A 1 381 ? -22.078 31.375 -4.344 1 98.12 381 PRO A N 1
ATOM 2903 C CA . PRO A 1 381 ? -22.031 29.906 -4.387 1 98.12 381 PRO A CA 1
ATOM 2904 C C . PRO A 1 381 ? -21.234 29.391 -5.582 1 98.12 381 PRO A C 1
ATOM 2906 O O . PRO A 1 381 ? -21.094 30.078 -6.59 1 98.12 381 PRO A O 1
ATOM 2909 N N . GLY A 1 382 ? -20.703 28.141 -5.445 1 98 382 GLY A N 1
ATOM 2910 C CA . GLY A 1 382 ? -19.953 27.547 -6.539 1 98 382 GLY A CA 1
ATOM 2911 C C . GLY A 1 382 ? -19.25 26.25 -6.152 1 98 382 GLY A C 1
ATOM 2912 O O . GLY A 1 382 ? -19.344 25.812 -5.004 1 98 382 GLY A O 1
ATOM 2913 N N . VAL A 1 383 ? -18.641 25.641 -7.145 1 98 383 VAL A N 1
ATOM 2914 C CA . VAL A 1 383 ? -17.875 24.422 -6.957 1 98 383 VAL A CA 1
ATOM 2915 C C . VAL A 1 383 ? -16.406 24.75 -6.746 1 98 383 VAL A C 1
ATOM 2917 O O . VAL A 1 383 ? -15.836 25.578 -7.473 1 98 383 VAL A O 1
ATOM 2920 N N . VAL A 1 384 ? -15.859 24.188 -5.703 1 98.06 384 VAL A N 1
ATOM 2921 C CA . VAL A 1 384 ? -14.445 24.375 -5.398 1 98.06 384 VAL A CA 1
ATOM 2922 C C . VAL A 1 384 ? -13.664 23.141 -5.848 1 98.06 384 VAL A C 1
ATOM 2924 O O . VAL A 1 384 ? -13.922 22.031 -5.379 1 98.06 384 VAL A O 1
ATOM 2927 N N . ASP A 1 385 ? -12.711 23.344 -6.688 1 97.31 385 ASP A N 1
ATOM 2928 C CA . ASP A 1 385 ? -11.773 22.281 -7.047 1 97.31 385 ASP A CA 1
ATOM 2929 C C . ASP A 1 385 ? -10.711 22.094 -5.965 1 97.31 385 ASP A C 1
ATOM 2931 O O . ASP A 1 385 ? -10.195 23.078 -5.422 1 97.31 385 ASP A O 1
ATOM 2935 N N . THR A 1 386 ? -10.398 20.859 -5.699 1 96.19 386 THR A N 1
ATOM 2936 C CA . THR A 1 386 ? -9.477 20.625 -4.59 1 96.19 386 THR A CA 1
ATOM 2937 C C . THR A 1 386 ? -8.07 20.344 -5.105 1 96.19 386 THR A C 1
ATOM 2939 O O . THR A 1 386 ? -7.109 20.359 -4.34 1 96.19 386 THR A O 1
ATOM 2942 N N . TYR A 1 387 ? -7.938 19.984 -6.414 1 93.75 387 TYR A N 1
ATOM 2943 C CA . TYR A 1 387 ? -6.645 19.688 -7.023 1 93.75 387 TYR A CA 1
ATOM 2944 C C . TYR A 1 387 ? -5.973 18.5 -6.328 1 93.75 387 TYR A C 1
ATOM 2946 O O . TYR A 1 387 ? -4.746 18.469 -6.203 1 93.75 387 TYR A O 1
ATOM 2954 N N . ASN A 1 388 ? -6.789 17.609 -5.707 1 89.19 388 ASN A N 1
ATOM 2955 C CA . ASN A 1 388 ? -6.328 16.453 -4.941 1 89.19 388 ASN A CA 1
ATOM 2956 C C . ASN A 1 388 ? -5.5 16.875 -3.73 1 89.19 388 ASN A C 1
ATOM 2958 O O . ASN A 1 388 ? -4.586 16.172 -3.316 1 89.19 388 ASN A O 1
ATOM 2962 N N . ASP A 1 389 ? -5.758 18.078 -3.326 1 93.38 389 ASP A N 1
ATOM 2963 C CA . ASP A 1 389 ? -5.117 18.625 -2.135 1 93.38 389 ASP A CA 1
ATOM 2964 C C . ASP A 1 389 ? -6.082 18.641 -0.95 1 93.38 389 ASP A C 1
ATOM 2966 O O . ASP A 1 389 ? -7.023 19.422 -0.918 1 93.38 389 ASP A O 1
ATOM 2970 N N . HIS A 1 390 ? -5.723 17.859 0.05 1 93.75 390 HIS A N 1
ATOM 2971 C CA . HIS A 1 390 ? -6.594 17.672 1.205 1 93.75 390 HIS A CA 1
ATOM 2972 C C . HIS A 1 390 ? -6.797 18.969 1.963 1 93.75 390 HIS A C 1
ATOM 2974 O O . HIS A 1 390 ? -7.859 19.203 2.547 1 93.75 390 HIS A O 1
ATOM 2980 N N . ARG A 1 391 ? -5.84 19.812 1.963 1 96.5 391 ARG A N 1
ATOM 2981 C CA . ARG A 1 391 ? -5.965 21.062 2.719 1 96.5 391 ARG A CA 1
ATOM 2982 C C . ARG A 1 391 ? -6.867 22.047 1.993 1 96.5 391 ARG A C 1
ATOM 2984 O O . ARG A 1 391 ? -7.562 22.844 2.629 1 96.5 391 ARG A O 1
ATOM 2991 N N . MET A 1 392 ? -6.934 22 0.648 1 97.38 392 MET A N 1
ATOM 2992 C CA . MET A 1 392 ? -7.918 22.766 -0.105 1 97.38 392 MET A CA 1
ATOM 2993 C C . MET A 1 392 ? -9.336 22.328 0.24 1 97.38 392 MET A C 1
ATOM 2995 O O . MET A 1 392 ? -10.211 23.172 0.476 1 97.38 392 MET A O 1
ATOM 2999 N N . ALA A 1 393 ? -9.516 21.047 0.322 1 97.12 393 ALA A N 1
ATOM 3000 C CA . ALA A 1 393 ? -10.844 20.5 0.594 1 97.12 393 ALA A CA 1
ATOM 3001 C C . ALA A 1 393 ? -11.344 20.922 1.97 1 97.12 393 ALA A C 1
ATOM 3003 O O . ALA A 1 393 ? -12.438 21.484 2.094 1 97.12 393 ALA A O 1
ATOM 3004 N N . MET A 1 394 ? -10.539 20.719 2.961 1 97.69 394 MET A N 1
ATOM 3005 C CA . MET A 1 394 ? -10.969 20.922 4.344 1 97.69 394 MET A CA 1
ATOM 3006 C C . MET A 1 394 ? -11.07 22.406 4.672 1 97.69 394 MET A C 1
ATOM 3008 O O . MET A 1 394 ? -12.031 22.828 5.32 1 97.69 394 MET A O 1
ATOM 3012 N N . SER A 1 395 ? -10.156 23.234 4.168 1 98.31 395 SER A N 1
ATOM 3013 C CA . SER A 1 395 ? -10.156 24.656 4.453 1 98.31 395 SER A CA 1
ATOM 3014 C C . SER A 1 395 ? -11.328 25.359 3.762 1 98.31 395 SER A C 1
ATOM 3016 O O . SER A 1 395 ? -12.062 26.125 4.391 1 98.31 395 SER A O 1
ATOM 3018 N N . PHE A 1 396 ? -11.586 25.016 2.502 1 98.25 396 PHE A N 1
ATOM 3019 C CA . PHE A 1 396 ? -12.578 25.75 1.725 1 98.25 396 PHE A CA 1
ATOM 3020 C C . PHE A 1 396 ? -13.984 25.281 2.049 1 98.25 396 PHE A C 1
ATOM 3022 O O . PHE A 1 396 ? -14.969 25.953 1.735 1 98.25 396 PHE A O 1
ATOM 3029 N N . ALA A 1 397 ? -14.078 24.125 2.646 1 98.19 397 ALA A N 1
ATOM 3030 C CA . ALA A 1 397 ? -15.375 23.703 3.162 1 98.19 397 ALA A CA 1
ATOM 3031 C C . ALA A 1 397 ? -15.922 24.703 4.176 1 98.19 397 ALA A C 1
ATOM 3033 O O . ALA A 1 397 ? -17.141 24.859 4.32 1 98.19 397 ALA A O 1
ATOM 3034 N N . LEU A 1 398 ? -15.055 25.438 4.859 1 98.38 398 LEU A N 1
ATOM 3035 C CA . LEU A 1 398 ? -15.461 26.422 5.867 1 98.38 398 LEU A CA 1
ATOM 3036 C C . LEU A 1 398 ? -16.312 27.516 5.242 1 98.38 398 LEU A C 1
ATOM 3038 O O . LEU A 1 398 ? -17.203 28.062 5.891 1 98.38 398 LEU A O 1
ATOM 3042 N N . ILE A 1 399 ? -16.047 27.875 3.98 1 98.5 399 ILE A N 1
ATOM 3043 C CA . ILE A 1 399 ? -16.797 28.906 3.281 1 98.5 399 ILE A CA 1
ATOM 3044 C C . ILE A 1 399 ? -18.281 28.516 3.223 1 98.5 399 ILE A C 1
ATOM 3046 O O . ILE A 1 399 ? -19.156 29.359 3.377 1 98.5 399 ILE A O 1
ATOM 3050 N N . GLY A 1 400 ? -18.469 27.25 3.068 1 98.31 400 GLY A N 1
ATOM 3051 C CA . GLY A 1 400 ? -19.812 26.734 2.939 1 98.31 400 GLY A CA 1
ATOM 3052 C C . GLY A 1 400 ? -20.625 26.844 4.223 1 98.31 400 GLY A C 1
ATOM 3053 O O . GLY A 1 400 ? -21.859 26.766 4.199 1 98.31 400 GLY A O 1
ATOM 3054 N N . LEU A 1 401 ? -19.938 27.016 5.344 1 97.5 401 LEU A N 1
ATOM 3055 C CA . LEU A 1 401 ? -20.641 27.203 6.605 1 97.5 401 LEU A CA 1
ATOM 3056 C C . LEU A 1 401 ? -21.312 28.578 6.648 1 97.5 401 LEU A C 1
ATOM 3058 O O . LEU A 1 401 ? -22.281 28.781 7.402 1 97.5 401 LEU A O 1
ATOM 3062 N N . ARG A 1 402 ? -20.828 29.469 5.84 1 96.38 402 ARG A N 1
ATOM 3063 C CA . ARG A 1 402 ? -21.344 30.844 5.828 1 96.38 402 ARG A CA 1
ATOM 3064 C C . ARG A 1 402 ? -22.188 31.109 4.582 1 96.38 402 ARG A C 1
ATOM 3066 O O . ARG A 1 402 ? -23.047 31.984 4.586 1 96.38 402 ARG A O 1
ATOM 3073 N N . VAL A 1 403 ? -21.906 30.422 3.496 1 97.5 403 VAL A N 1
ATOM 3074 C CA . VAL A 1 403 ? -22.531 30.672 2.203 1 97.5 403 VAL A CA 1
ATOM 3075 C C . VAL A 1 403 ? -23.203 29.406 1.7 1 97.5 403 VAL A C 1
ATOM 3077 O O . VAL A 1 403 ? -22.547 28.375 1.533 1 97.5 403 VAL A O 1
ATOM 3080 N N . ASP A 1 404 ? -24.453 29.516 1.439 1 97.38 404 ASP A N 1
ATOM 3081 C CA . ASP A 1 404 ? -25.188 28.375 0.883 1 97.38 404 ASP A CA 1
ATOM 3082 C C . ASP A 1 404 ? -24.766 28.109 -0.559 1 97.38 404 ASP A C 1
ATOM 3084 O O . ASP A 1 404 ? -24.547 29.047 -1.332 1 97.38 404 ASP A O 1
ATOM 3088 N N . GLY A 1 405 ? -24.594 26.828 -0.828 1 97.81 405 GLY A N 1
ATOM 3089 C CA . GLY A 1 405 ? -24.359 26.469 -2.217 1 97.81 405 GLY A CA 1
ATOM 3090 C C . GLY A 1 405 ? -22.906 26.172 -2.521 1 97.81 405 GLY A C 1
ATOM 3091 O O . GLY A 1 405 ? -22.547 25.969 -3.682 1 97.81 405 GLY A O 1
ATOM 3092 N N . ILE A 1 406 ? -22.109 26.062 -1.548 1 98.38 406 ILE A N 1
ATOM 3093 C CA . ILE A 1 406 ? -20.719 25.719 -1.757 1 98.38 406 ILE A CA 1
ATOM 3094 C C . ILE A 1 406 ? -20.594 24.203 -1.89 1 98.38 406 ILE A C 1
ATOM 3096 O O . ILE A 1 406 ? -21.078 23.453 -1.038 1 98.38 406 ILE A O 1
ATOM 3100 N N . ILE A 1 407 ? -19.938 23.766 -2.959 1 98.25 407 ILE A N 1
ATOM 3101 C CA . ILE A 1 407 ? -19.719 22.344 -3.248 1 98.25 407 ILE A CA 1
ATOM 3102 C C . ILE A 1 407 ? -18.234 22.062 -3.354 1 98.25 407 ILE A C 1
ATOM 3104 O O . ILE A 1 407 ? -17.5 22.75 -4.074 1 98.25 407 ILE A O 1
ATOM 3108 N N . ILE A 1 408 ? -17.734 21.047 -2.586 1 97.88 408 ILE A N 1
ATOM 3109 C CA . ILE A 1 408 ? -16.328 20.656 -2.633 1 97.88 408 ILE A CA 1
ATOM 3110 C C . ILE A 1 408 ? -16.172 19.453 -3.57 1 97.88 408 ILE A C 1
ATOM 3112 O O . ILE A 1 408 ? -16.719 18.391 -3.32 1 97.88 408 ILE A O 1
ATOM 3116 N N . ASP A 1 409 ? -15.375 19.656 -4.566 1 95.62 409 ASP A N 1
ATOM 3117 C CA . ASP A 1 409 ? -15.086 18.578 -5.512 1 95.62 409 ASP A CA 1
ATOM 3118 C C . ASP A 1 409 ? -13.969 17.672 -4.996 1 95.62 409 ASP A C 1
ATOM 3120 O O . ASP A 1 409 ? -13.023 18.141 -4.355 1 95.62 409 ASP A O 1
ATOM 3124 N N . ASN A 1 410 ? -14.109 16.391 -5.203 1 90.5 410 ASN A N 1
ATOM 3125 C CA . ASN A 1 410 ? -13.109 15.398 -4.801 1 90.5 410 ASN A CA 1
ATOM 3126 C C . ASN A 1 410 ? -12.758 15.531 -3.322 1 90.5 410 ASN A C 1
ATOM 3128 O O . ASN A 1 410 ? -11.586 15.664 -2.967 1 90.5 410 ASN A O 1
ATOM 3132 N N . TYR A 1 411 ? -13.805 15.5 -2.525 1 91.5 411 TYR A N 1
ATOM 3133 C CA . TYR A 1 411 ? -13.609 15.742 -1.103 1 91.5 411 TYR A CA 1
ATOM 3134 C C . TYR A 1 411 ? -12.914 14.562 -0.435 1 91.5 411 TYR A C 1
ATOM 3136 O O . TYR A 1 411 ? -12.344 14.703 0.651 1 91.5 411 TYR A O 1
ATOM 3144 N N . GLU A 1 412 ? -12.805 13.438 -1.062 1 85.88 412 GLU A N 1
ATOM 3145 C CA . GLU A 1 412 ? -12.211 12.219 -0.512 1 85.88 412 GLU A CA 1
ATOM 3146 C C . GLU A 1 412 ? -10.695 12.352 -0.388 1 85.88 412 GLU A C 1
ATOM 3148 O O . GLU A 1 412 ? -10.055 11.578 0.324 1 85.88 412 GLU A O 1
ATOM 3153 N N . CYS A 1 413 ? -10.164 13.406 -1.017 1 86.31 413 CYS A N 1
ATOM 3154 C CA . CYS A 1 413 ? -8.719 13.617 -0.919 1 86.31 413 CYS A CA 1
ATOM 3155 C C . CYS A 1 413 ? -8.305 13.906 0.519 1 86.31 413 CYS A C 1
ATOM 3157 O O . CYS A 1 413 ? -7.129 13.797 0.866 1 86.31 413 CYS A O 1
ATOM 3159 N N . CYS A 1 414 ? -9.273 14.156 1.4 1 90.56 414 CYS A N 1
ATOM 3160 C CA . CYS A 1 414 ? -8.977 14.414 2.805 1 90.56 414 CYS A CA 1
ATOM 3161 C C . CYS A 1 414 ? -8.43 13.164 3.484 1 90.56 414 CYS A C 1
ATOM 3163 O O . CYS A 1 414 ? -7.824 13.25 4.551 1 90.56 414 CYS A O 1
ATOM 3165 N N . CYS A 1 415 ? -8.57 12.016 2.846 1 83.31 415 CYS A N 1
ATOM 3166 C CA . CYS A 1 415 ? -8.102 10.75 3.406 1 83.31 415 CYS A CA 1
ATOM 3167 C C . CYS A 1 415 ? -6.59 10.773 3.602 1 83.31 415 CYS A C 1
ATOM 3169 O O . CYS A 1 415 ? -6.047 9.953 4.348 1 83.31 415 CYS A O 1
ATOM 3171 N N . LYS A 1 416 ? -5.949 11.734 3.174 1 84.5 416 LYS A N 1
ATOM 3172 C CA . LYS A 1 416 ? -4.504 11.883 3.324 1 84.5 416 LYS A CA 1
ATOM 3173 C C . LYS A 1 416 ? -4.141 12.297 4.746 1 84.5 416 LYS A C 1
ATOM 3175 O O . LYS A 1 416 ? -3.014 12.07 5.195 1 84.5 416 LYS A O 1
ATOM 3180 N N . THR A 1 417 ? -5.07 13.008 5.398 1 87.12 417 THR A N 1
ATOM 3181 C CA . THR A 1 417 ? -4.711 13.469 6.734 1 87.12 417 THR A CA 1
ATOM 3182 C C . THR A 1 417 ? -5.883 13.305 7.695 1 87.12 417 THR A C 1
ATOM 3184 O O . THR A 1 417 ? -5.691 13.266 8.914 1 87.12 417 THR A O 1
ATOM 3187 N N . PHE A 1 418 ? -7.016 13.422 7.25 1 92.5 418 PHE A N 1
ATOM 3188 C CA . PHE A 1 418 ? -8.219 13.414 8.07 1 92.5 418 PHE A CA 1
ATOM 3189 C C . PHE A 1 418 ? -9.352 12.695 7.355 1 92.5 418 PHE A C 1
ATOM 3191 O O . PHE A 1 418 ? -10.273 13.336 6.84 1 92.5 418 PHE A O 1
ATOM 3198 N N . GLU A 1 419 ? -9.344 11.375 7.426 1 87.56 419 GLU A N 1
ATOM 3199 C CA . GLU A 1 419 ? -10.164 10.508 6.59 1 87.56 419 GLU A CA 1
ATOM 3200 C C . GLU A 1 419 ? -11.648 10.797 6.797 1 87.56 419 GLU A C 1
ATOM 3202 O O . GLU A 1 419 ? -12.43 10.773 5.844 1 87.56 419 GLU A O 1
ATOM 3207 N N . ASN A 1 420 ? -12.148 11.07 8.016 1 89.38 420 ASN A N 1
ATOM 3208 C CA . ASN A 1 420 ? -13.562 11.289 8.297 1 89.38 420 ASN A CA 1
ATOM 3209 C C . ASN A 1 420 ? -13.852 12.75 8.602 1 89.38 420 ASN A C 1
ATOM 3211 O O . ASN A 1 420 ? -14.719 13.055 9.43 1 89.38 420 ASN A O 1
ATOM 3215 N N . TYR A 1 421 ? -13.133 13.664 8.023 1 95.56 421 TYR A N 1
ATOM 3216 C CA . TYR A 1 421 ? -13.234 15.094 8.289 1 95.56 421 TYR A CA 1
ATOM 3217 C C . TYR A 1 421 ? -14.672 15.578 8.148 1 95.56 421 TYR A C 1
ATOM 3219 O O . TYR A 1 421 ? -15.211 16.234 9.047 1 95.56 421 TYR A O 1
ATOM 3227 N N . PHE A 1 422 ? -15.312 15.305 7.035 1 94.94 422 PHE A N 1
ATOM 3228 C CA . PHE A 1 422 ? -16.609 15.875 6.723 1 94.94 422 PHE A CA 1
ATOM 3229 C C . PHE A 1 422 ? -17.688 15.328 7.664 1 94.94 422 PHE A C 1
ATOM 3231 O O . PHE A 1 422 ? -18.625 16.031 8.016 1 94.94 422 PHE A O 1
ATOM 3238 N N . GLU A 1 423 ? -17.516 14.109 8.102 1 93 423 GLU A N 1
ATOM 3239 C CA . GLU A 1 423 ? -18.391 13.57 9.133 1 93 423 GLU A CA 1
ATOM 3240 C C . GLU A 1 423 ? -18.234 14.32 10.453 1 93 423 GLU A C 1
ATOM 3242 O O . GLU A 1 423 ? -19.219 14.633 11.117 1 93 423 GLU A O 1
ATOM 3247 N N . VAL A 1 424 ? -16.984 14.594 10.789 1 95.69 424 VAL A N 1
ATOM 3248 C CA . VAL A 1 424 ? -16.688 15.305 12.031 1 95.69 424 VAL A CA 1
ATOM 3249 C C . VAL A 1 424 ? -17.203 16.734 11.945 1 95.69 424 VAL A C 1
ATOM 3251 O O . VAL A 1 424 ? -17.75 17.266 12.914 1 95.69 424 VAL A O 1
ATOM 3254 N N . LEU A 1 425 ? -17.047 17.297 10.781 1 96.69 425 LEU A N 1
ATOM 3255 C CA . LEU A 1 425 ? -17.547 18.656 10.578 1 96.69 425 LEU A CA 1
ATOM 3256 C C . LEU A 1 425 ? -19.062 18.703 10.742 1 96.69 425 LEU A C 1
ATOM 3258 O O . LEU A 1 425 ? -19.578 19.609 11.406 1 96.69 425 LEU A O 1
ATOM 3262 N N . GLU A 1 426 ? -19.734 17.75 10.172 1 95.75 426 GLU A N 1
ATOM 3263 C CA . GLU A 1 426 ? -21.188 17.703 10.281 1 95.75 426 GLU A CA 1
ATOM 3264 C C . GLU A 1 426 ? -21.625 17.516 11.734 1 95.75 426 GLU A C 1
ATOM 3266 O O . GLU A 1 426 ? -22.578 18.156 12.188 1 95.75 426 GLU A O 1
ATOM 3271 N N . LYS A 1 427 ? -20.953 16.703 12.445 1 95.06 427 LYS A N 1
ATOM 3272 C CA . LYS A 1 427 ? -21.266 16.469 13.852 1 95.06 427 LYS A CA 1
ATOM 3273 C C . LYS A 1 427 ? -21 17.719 14.688 1 95.06 427 LYS A C 1
ATOM 3275 O O . LYS A 1 427 ? -21.75 18.016 15.609 1 95.06 427 LYS A O 1
ATOM 3280 N N . ALA A 1 428 ? -19.922 18.359 14.391 1 95.56 428 ALA A N 1
ATOM 3281 C CA . ALA A 1 428 ? -19.578 19.594 15.094 1 95.56 428 ALA A CA 1
ATOM 3282 C C . ALA A 1 428 ? -20.641 20.672 14.891 1 95.56 428 ALA A C 1
ATOM 3284 O O . ALA A 1 428 ? -20.984 21.391 15.82 1 95.56 428 ALA A O 1
ATOM 3285 N N . CYS A 1 429 ? -21.172 20.688 13.695 1 93.69 429 CYS A N 1
ATOM 3286 C CA . CYS A 1 429 ? -22.172 21.688 13.352 1 93.69 429 CYS A CA 1
ATOM 3287 C C . CYS A 1 429 ? -23.531 21.344 13.953 1 93.69 429 CYS A C 1
ATOM 3289 O O . CYS A 1 429 ? -24.391 22.219 14.094 1 93.69 429 CYS A O 1
ATOM 3291 N N . ALA A 1 430 ? -23.688 20.109 14.273 1 89.12 430 ALA A N 1
ATOM 3292 C CA . ALA A 1 430 ? -24.969 19.641 14.805 1 89.12 430 ALA A CA 1
ATOM 3293 C C . ALA A 1 430 ? -25.031 19.828 16.312 1 89.12 430 ALA A C 1
ATOM 3295 O O . ALA A 1 430 ? -26.109 19.781 16.906 1 89.12 430 ALA A O 1
ATOM 3296 N N . GLN A 1 431 ? -23.938 20.016 16.922 1 85.25 431 GLN A N 1
ATOM 3297 C CA . GLN A 1 431 ? -23.906 20.219 18.359 1 85.25 431 GLN A CA 1
ATOM 3298 C C . GLN A 1 431 ? -24.516 21.562 18.75 1 85.25 431 GLN A C 1
ATOM 3300 O O . GLN A 1 431 ? -25.203 21.672 19.766 1 85.25 431 GLN A O 1
ATOM 3305 N N . MET B 1 1 ? 12.062 1.484 -17.438 1 60 1 MET B N 1
ATOM 3306 C CA . MET B 1 1 ? 11.883 0.05 -17.234 1 60 1 MET B CA 1
ATOM 3307 C C . MET B 1 1 ? 13.172 -0.708 -17.562 1 60 1 MET B C 1
ATOM 3309 O O . MET B 1 1 ? 13.883 -0.364 -18.5 1 60 1 MET B O 1
ATOM 3313 N N . SER B 1 2 ? 13.586 -1.661 -16.547 1 79.81 2 SER B N 1
ATOM 3314 C CA . SER B 1 2 ? 14.906 -2.285 -16.594 1 79.81 2 SER B CA 1
ATOM 3315 C C . SER B 1 2 ? 14.883 -3.557 -17.438 1 79.81 2 SER B C 1
ATOM 3317 O O . SER B 1 2 ? 13.812 -4.086 -17.734 1 79.81 2 SER B O 1
ATOM 3319 N N . GLN B 1 3 ? 15.922 -3.834 -18.234 1 90.56 3 GLN B N 1
ATOM 3320 C CA . GLN B 1 3 ? 16.125 -5.027 -19.047 1 90.56 3 GLN B CA 1
ATOM 3321 C C . GLN B 1 3 ? 17.062 -6.016 -18.359 1 90.56 3 GLN B C 1
ATOM 3323 O O . GLN B 1 3 ? 17.984 -5.613 -17.656 1 90.56 3 GLN B O 1
ATOM 3328 N N . TYR B 1 4 ? 16.672 -7.324 -18.531 1 94 4 TYR B N 1
ATOM 3329 C CA . TYR B 1 4 ? 17.516 -8.391 -18 1 94 4 TYR B CA 1
ATOM 3330 C C . TYR B 1 4 ? 18.031 -9.289 -19.125 1 94 4 TYR B C 1
ATOM 3332 O O . TYR B 1 4 ? 17.234 -9.906 -19.844 1 94 4 TYR B O 1
ATOM 3340 N N . LYS B 1 5 ? 19.359 -9.375 -19.344 1 96.06 5 LYS B N 1
ATOM 3341 C CA . LYS B 1 5 ? 19.953 -10.281 -20.312 1 96.06 5 LYS B CA 1
ATOM 3342 C C . LYS B 1 5 ? 20.188 -11.664 -19.703 1 96.06 5 LYS B C 1
ATOM 3344 O O . LYS B 1 5 ? 21.016 -11.812 -18.797 1 96.06 5 LYS B O 1
ATOM 3349 N N . VAL B 1 6 ? 19.438 -12.672 -20.203 1 97.12 6 VAL B N 1
ATOM 3350 C CA . VAL B 1 6 ? 19.578 -14.023 -19.672 1 97.12 6 VAL B CA 1
ATOM 3351 C C . VAL B 1 6 ? 20.891 -14.625 -20.125 1 97.12 6 VAL B C 1
ATOM 3353 O O . VAL B 1 6 ? 21.281 -14.477 -21.297 1 97.12 6 VAL B O 1
ATOM 3356 N N . LYS B 1 7 ? 21.641 -15.344 -19.281 1 95 7 LYS B N 1
ATOM 3357 C CA . LYS B 1 7 ? 22.906 -16.016 -19.609 1 95 7 LYS B CA 1
ATOM 3358 C C . LYS B 1 7 ? 22.656 -17.438 -20.109 1 95 7 LYS B C 1
ATOM 3360 O O . LYS B 1 7 ? 22.094 -18.25 -19.375 1 95 7 LYS B O 1
ATOM 3365 N N . LYS B 1 8 ? 23.078 -17.641 -21.234 1 96.94 8 LYS B N 1
ATOM 3366 C CA . LYS B 1 8 ? 22.969 -19 -21.781 1 96.94 8 LYS B CA 1
ATOM 3367 C C . LYS B 1 8 ? 23.828 -19.984 -20.984 1 96.94 8 LYS B C 1
ATOM 3369 O O . LYS B 1 8 ? 24.938 -19.641 -20.562 1 96.94 8 LYS B O 1
ATOM 3374 N N . LEU B 1 9 ? 23.25 -21.172 -20.875 1 95 9 LEU B N 1
ATOM 3375 C CA . LEU B 1 9 ? 24 -22.219 -20.203 1 95 9 LEU B CA 1
ATOM 3376 C C . LEU B 1 9 ? 24.609 -23.188 -21.219 1 95 9 LEU B C 1
ATOM 3378 O O . LEU B 1 9 ? 23.953 -23.547 -22.203 1 95 9 LEU B O 1
ATOM 3382 N N . ASP B 1 10 ? 25.812 -23.609 -20.938 1 91.94 10 ASP B N 1
ATOM 3383 C CA . ASP B 1 10 ? 26.5 -24.547 -21.812 1 91.94 10 ASP B CA 1
ATOM 3384 C C . ASP B 1 10 ? 26.641 -25.922 -21.156 1 91.94 10 ASP B C 1
ATOM 3386 O O . ASP B 1 10 ? 27.375 -26.781 -21.641 1 91.94 10 ASP B O 1
ATOM 3390 N N . HIS B 1 11 ? 26.031 -26.125 -20.078 1 92.94 11 HIS B N 1
ATOM 3391 C CA . HIS B 1 11 ? 26.047 -27.391 -19.344 1 92.94 11 HIS B CA 1
ATOM 3392 C C . HIS B 1 11 ? 24.688 -27.656 -18.688 1 92.94 11 HIS B C 1
ATOM 3394 O O . HIS B 1 11 ? 23.891 -26.734 -18.516 1 92.94 11 HIS B O 1
ATOM 3400 N N . PRO B 1 12 ? 24.453 -28.891 -18.359 1 95.06 12 PRO B N 1
ATOM 3401 C CA . PRO B 1 12 ? 23.188 -29.188 -17.672 1 95.06 12 PRO B CA 1
ATOM 3402 C C . PRO B 1 12 ? 23.062 -28.453 -16.344 1 95.06 12 PRO B C 1
ATOM 3404 O O . PRO B 1 12 ? 24.078 -28.078 -15.734 1 95.06 12 PRO B O 1
ATOM 3407 N N . ILE B 1 13 ? 21.828 -28.266 -15.922 1 95.69 13 ILE B N 1
ATOM 3408 C CA . ILE B 1 13 ? 21.547 -27.609 -14.648 1 95.69 13 ILE B CA 1
ATOM 3409 C C . ILE B 1 13 ? 21.422 -28.656 -13.555 1 95.69 13 ILE B C 1
ATOM 3411 O O . ILE B 1 13 ? 20.844 -29.734 -13.773 1 95.69 13 ILE B O 1
ATOM 3415 N N . HIS B 1 14 ? 22.109 -28.547 -12.453 1 96.81 14 HIS B N 1
ATOM 3416 C CA . HIS B 1 14 ? 21.953 -29.328 -11.234 1 96.81 14 HIS B CA 1
ATOM 3417 C C . HIS B 1 14 ? 21.734 -28.422 -10.023 1 96.81 14 HIS B C 1
ATOM 3419 O O . HIS B 1 14 ? 22.703 -27.984 -9.391 1 96.81 14 HIS B O 1
ATOM 3425 N N . CYS B 1 15 ? 20.375 -28.234 -9.703 1 96.81 15 CYS B N 1
ATOM 3426 C CA . CYS B 1 15 ? 20.141 -27.219 -8.695 1 96.81 15 CYS B CA 1
ATOM 3427 C C . CYS B 1 15 ? 19.109 -27.688 -7.668 1 96.81 15 CYS B C 1
ATOM 3429 O O . CYS B 1 15 ? 18.297 -28.562 -7.957 1 96.81 15 CYS B O 1
ATOM 3431 N N . THR B 1 16 ? 19.266 -27.281 -6.441 1 97.12 16 THR B N 1
ATOM 3432 C CA . THR B 1 16 ? 18.266 -27.281 -5.371 1 97.12 16 THR B CA 1
ATOM 3433 C C . THR B 1 16 ? 17.875 -25.859 -4.988 1 97.12 16 THR B C 1
ATOM 3435 O O . THR B 1 16 ? 18.734 -25.078 -4.57 1 97.12 16 THR B O 1
ATOM 3438 N N . VAL B 1 17 ? 16.562 -25.531 -5.184 1 97.5 17 VAL B N 1
ATOM 3439 C CA . VAL B 1 17 ? 16.156 -24.141 -5 1 97.5 17 VAL B CA 1
ATOM 3440 C C . VAL B 1 17 ? 15 -24.062 -4.008 1 97.5 17 VAL B C 1
ATOM 3442 O O . VAL B 1 17 ? 14.32 -25.062 -3.762 1 97.5 17 VAL B O 1
ATOM 3445 N N . GLU B 1 18 ? 14.883 -22.938 -3.348 1 96.12 18 GLU B N 1
ATOM 3446 C CA . GLU B 1 18 ? 13.719 -22.562 -2.555 1 96.12 18 GLU B CA 1
ATOM 3447 C C . GLU B 1 18 ? 12.859 -21.547 -3.293 1 96.12 18 GLU B C 1
ATOM 3449 O O . GLU B 1 18 ? 13.383 -20.609 -3.912 1 96.12 18 GLU B O 1
ATOM 3454 N N . VAL B 1 19 ? 11.57 -21.797 -3.307 1 97 19 VAL B N 1
ATOM 3455 C CA . VAL B 1 19 ? 10.641 -20.859 -3.918 1 97 19 VAL B CA 1
ATOM 3456 C C . VAL B 1 19 ? 9.758 -20.234 -2.842 1 97 19 VAL B C 1
ATOM 3458 O O . VAL B 1 19 ? 9.664 -20.75 -1.728 1 97 19 VAL B O 1
ATOM 3461 N N . PRO B 1 20 ? 9.172 -19.094 -3.111 1 96.12 20 PRO B N 1
ATOM 3462 C CA . PRO B 1 20 ? 8.289 -18.469 -2.119 1 96.12 20 PRO B CA 1
ATOM 3463 C C . PRO B 1 20 ? 7.027 -19.281 -1.859 1 96.12 20 PRO B C 1
ATOM 3465 O O . PRO B 1 20 ? 6.762 -20.266 -2.566 1 96.12 20 PRO B O 1
ATOM 3468 N N . GLY B 1 21 ? 6.277 -18.891 -0.804 1 97.06 21 GLY B N 1
ATOM 3469 C CA . GLY B 1 21 ? 4.977 -19.484 -0.569 1 97.06 21 GLY B CA 1
ATOM 3470 C C . GLY B 1 21 ? 4.004 -19.281 -1.717 1 97.06 21 GLY B C 1
ATOM 3471 O O . GLY B 1 21 ? 4.16 -18.344 -2.504 1 97.06 21 GLY B O 1
ATOM 3472 N N . SER B 1 22 ? 3.066 -20.141 -1.753 1 96.75 22 SER B N 1
ATOM 3473 C CA . SER B 1 22 ? 2.062 -20.078 -2.811 1 96.75 22 SER B CA 1
ATOM 3474 C C . SER B 1 22 ? 1.228 -18.812 -2.699 1 96.75 22 SER B C 1
ATOM 3476 O O . SER B 1 22 ? 0.632 -18.531 -1.653 1 96.75 22 SER B O 1
ATOM 3478 N N . LYS B 1 23 ? 1.197 -18.047 -3.742 1 94.56 23 LYS B N 1
ATOM 3479 C CA . LYS B 1 23 ? 0.374 -16.844 -3.775 1 94.56 23 LYS B CA 1
ATOM 3480 C C . LYS B 1 23 ? -1.098 -17.172 -3.549 1 94.56 23 LYS B C 1
ATOM 3482 O O . LYS B 1 23 ? -1.78 -16.5 -2.771 1 94.56 23 LYS B O 1
ATOM 3487 N N . SER B 1 24 ? -1.584 -18.203 -4.277 1 95.19 24 SER B N 1
ATOM 3488 C CA . SER B 1 24 ? -2.98 -18.625 -4.199 1 95.19 24 SER B CA 1
ATOM 3489 C C . SER B 1 24 ? -3.355 -19.031 -2.777 1 95.19 24 SER B C 1
ATOM 3491 O O . SER B 1 24 ? -4.441 -18.703 -2.295 1 95.19 24 SER B O 1
ATOM 3493 N N . ILE B 1 25 ? -2.475 -19.734 -2.127 1 97.62 25 ILE B N 1
ATOM 3494 C CA . ILE B 1 25 ? -2.746 -20.219 -0.778 1 97.62 25 ILE B CA 1
ATOM 3495 C C . ILE B 1 25 ? -2.594 -19.062 0.22 1 97.62 25 ILE B C 1
ATOM 3497 O O . ILE B 1 25 ? -3.393 -18.938 1.151 1 97.62 25 ILE B O 1
ATOM 3501 N N . THR B 1 26 ? -1.574 -18.203 0.026 1 98.25 26 THR B N 1
ATOM 3502 C CA . THR B 1 26 ? -1.36 -17.062 0.895 1 98.25 26 THR B CA 1
ATOM 3503 C C . THR B 1 26 ? -2.611 -16.188 0.956 1 98.25 26 THR B C 1
ATOM 3505 O O . THR B 1 26 ? -3.102 -15.867 2.041 1 98.25 26 THR B O 1
ATOM 3508 N N . ASN B 1 27 ? -3.127 -15.805 -0.139 1 97.88 27 ASN B N 1
ATOM 3509 C CA . ASN B 1 27 ? -4.262 -14.891 -0.195 1 97.88 27 ASN B CA 1
ATOM 3510 C C . ASN B 1 27 ? -5.504 -15.5 0.448 1 97.88 27 ASN B C 1
ATOM 3512 O O . ASN B 1 27 ? -6.266 -14.805 1.12 1 97.88 27 ASN B O 1
ATOM 3516 N N . ARG B 1 28 ? -5.727 -16.781 0.201 1 98.56 28 ARG B N 1
ATOM 3517 C CA . ARG B 1 28 ? -6.852 -17.469 0.826 1 98.56 28 ARG B CA 1
ATOM 3518 C C . ARG B 1 28 ? -6.672 -17.547 2.338 1 98.56 28 ARG B C 1
ATOM 3520 O O . ARG B 1 28 ? -7.625 -17.328 3.092 1 98.56 28 ARG B O 1
ATOM 3527 N N . ALA B 1 29 ? -5.43 -17.859 2.748 1 98.69 29 ALA B N 1
ATOM 3528 C CA . ALA B 1 29 ? -5.129 -17.984 4.172 1 98.69 29 ALA B CA 1
ATOM 3529 C C . ALA B 1 29 ? -5.34 -16.641 4.887 1 98.69 29 ALA B C 1
ATOM 3531 O O . ALA B 1 29 ? -5.824 -16.609 6.02 1 98.69 29 ALA B O 1
ATOM 3532 N N . LEU B 1 30 ? -4.965 -15.539 4.262 1 98.62 30 LEU B N 1
ATOM 3533 C CA . LEU B 1 30 ? -5.148 -14.219 4.844 1 98.62 30 LEU B CA 1
ATOM 3534 C C . LEU B 1 30 ? -6.625 -13.945 5.129 1 98.62 30 LEU B C 1
ATOM 3536 O O . LEU B 1 30 ? -6.977 -13.484 6.215 1 98.62 30 LEU B O 1
ATOM 3540 N N . LEU B 1 31 ? -7.48 -14.266 4.176 1 98.69 31 LEU B N 1
ATOM 3541 C CA . LEU B 1 31 ? -8.914 -14.039 4.352 1 98.69 31 LEU B CA 1
ATOM 3542 C C . LEU B 1 31 ? -9.469 -14.945 5.449 1 98.69 31 LEU B C 1
ATOM 3544 O O . LEU B 1 31 ? -10.203 -14.477 6.328 1 98.69 31 LEU B O 1
ATOM 3548 N N . MET B 1 32 ? -9.125 -16.234 5.348 1 98.62 32 MET B N 1
ATOM 3549 C CA . MET B 1 32 ? -9.672 -17.188 6.309 1 98.62 32 MET B CA 1
ATOM 3550 C C . MET B 1 32 ? -9.195 -16.875 7.723 1 98.62 32 MET B C 1
ATOM 3552 O O . MET B 1 32 ? -9.938 -17.062 8.688 1 98.62 32 MET B O 1
ATOM 3556 N N . ALA B 1 33 ? -7.93 -16.406 7.863 1 98.69 33 ALA B N 1
ATOM 3557 C CA . ALA B 1 33 ? -7.418 -15.977 9.164 1 98.69 33 ALA B CA 1
ATOM 3558 C C . ALA B 1 33 ? -8.203 -14.789 9.695 1 98.69 33 ALA B C 1
ATOM 3560 O O . ALA B 1 33 ? -8.555 -14.742 10.875 1 98.69 33 ALA B O 1
ATOM 3561 N N . ALA B 1 34 ? -8.516 -13.805 8.883 1 98.38 34 ALA B N 1
ATOM 3562 C CA . ALA B 1 34 ? -9.289 -12.633 9.266 1 98.38 34 ALA B CA 1
ATOM 3563 C C . ALA B 1 34 ? -10.688 -13.016 9.734 1 98.38 34 ALA B C 1
ATOM 3565 O O . ALA B 1 34 ? -11.234 -12.406 10.656 1 98.38 34 ALA B O 1
ATOM 3566 N N . LEU B 1 35 ? -11.242 -14.078 9.133 1 98.12 35 LEU B N 1
ATOM 3567 C CA . LEU B 1 35 ? -12.609 -14.5 9.422 1 98.12 35 LEU B CA 1
ATOM 3568 C C . LEU B 1 35 ? -12.625 -15.562 10.516 1 98.12 35 LEU B C 1
ATOM 3570 O O . LEU B 1 35 ? -13.688 -16.078 10.859 1 98.12 35 LEU B O 1
ATOM 3574 N N . SER B 1 36 ? -11.477 -15.922 11.008 1 97.62 36 SER B N 1
ATOM 3575 C CA . SER B 1 36 ? -11.398 -16.891 12.102 1 97.62 36 SER B CA 1
ATOM 3576 C C . SER B 1 36 ? -11.828 -16.266 13.43 1 97.62 36 SER B C 1
ATOM 3578 O O . SER B 1 36 ? -11.789 -15.039 13.578 1 97.62 36 SER B O 1
ATOM 3580 N N . GLN B 1 37 ? -12.211 -17.094 14.367 1 94.38 37 GLN B N 1
ATOM 3581 C CA . GLN B 1 37 ? -12.57 -16.625 15.695 1 94.38 37 GLN B CA 1
ATOM 3582 C C . GLN B 1 37 ? -11.367 -16.625 16.625 1 94.38 37 GLN B C 1
ATOM 3584 O O . GLN B 1 37 ? -11.305 -17.406 17.578 1 94.38 37 GLN B O 1
ATOM 3589 N N . GLY B 1 38 ? -10.469 -15.781 16.438 1 95.38 38 GLY B N 1
ATOM 3590 C CA . GLY B 1 38 ? -9.273 -15.703 17.266 1 95.38 38 GLY B CA 1
ATOM 3591 C C . GLY B 1 38 ? -8.008 -15.492 16.453 1 95.38 38 GLY B C 1
ATOM 3592 O O . GLY B 1 38 ? -8.07 -15.234 15.25 1 95.38 38 GLY B O 1
ATOM 3593 N N . GLU B 1 39 ? -6.918 -15.617 17.141 1 97.19 39 GLU B N 1
ATOM 3594 C CA . GLU B 1 39 ? -5.609 -15.305 16.562 1 97.19 39 GLU B CA 1
ATOM 3595 C C . GLU B 1 39 ? -5.105 -16.453 15.695 1 97.19 39 GLU B C 1
ATOM 3597 O O . GLU B 1 39 ? -5.133 -17.609 16.109 1 97.19 39 GLU B O 1
ATOM 3602 N N . CYS B 1 40 ? -4.723 -16.141 14.461 1 98.19 40 CYS B N 1
ATOM 3603 C CA . CYS B 1 40 ? -4.094 -17.094 13.547 1 98.19 40 CYS B CA 1
ATOM 3604 C C . CYS B 1 40 ? -2.66 -16.688 13.234 1 98.19 40 CYS B C 1
ATOM 3606 O O . CYS B 1 40 ? -2.369 -15.508 13.062 1 98.19 40 CYS B O 1
ATOM 3608 N N . THR B 1 41 ? -1.791 -17.625 13.227 1 98.38 41 THR B N 1
ATOM 3609 C CA . THR B 1 41 ? -0.433 -17.438 12.727 1 98.38 41 THR B CA 1
ATOM 3610 C C . THR B 1 41 ? -0.25 -18.109 11.375 1 98.38 41 THR B C 1
ATOM 3612 O O . THR B 1 41 ? -0.445 -19.312 11.25 1 98.38 41 THR B O 1
ATOM 3615 N N . LEU B 1 42 ? 0.051 -17.344 10.359 1 98.75 42 LEU B N 1
ATOM 3616 C CA . LEU B 1 42 ? 0.375 -17.859 9.039 1 98.75 42 LEU B CA 1
ATOM 3617 C C . LEU B 1 42 ? 1.885 -17.891 8.82 1 98.75 42 LEU B C 1
ATOM 3619 O O . LEU B 1 42 ? 2.555 -16.859 8.945 1 98.75 42 LEU B O 1
ATOM 3623 N N . LYS B 1 43 ? 2.391 -19.031 8.5 1 98.06 43 LYS B N 1
ATOM 3624 C CA . LYS B 1 43 ? 3.814 -19.203 8.227 1 98.06 43 LYS B CA 1
ATOM 3625 C C . LYS B 1 43 ? 4.062 -19.531 6.762 1 98.06 43 LYS B C 1
ATOM 3627 O O . LYS B 1 43 ? 3.207 -20.141 6.102 1 98.06 43 LYS B O 1
ATOM 3632 N N . GLY B 1 44 ? 5.219 -19.172 6.258 1 97.5 44 GLY B N 1
ATOM 3633 C CA . GLY B 1 44 ? 5.535 -19.406 4.855 1 97.5 44 GLY B CA 1
ATOM 3634 C C . GLY B 1 44 ? 4.801 -18.469 3.918 1 97.5 44 GLY B C 1
ATOM 3635 O O . GLY B 1 44 ? 4.574 -18.797 2.754 1 97.5 44 GLY B O 1
ATOM 3636 N N . VAL B 1 45 ? 4.492 -17.234 4.43 1 97.69 45 VAL B N 1
ATOM 3637 C CA . VAL B 1 45 ? 3.699 -16.266 3.695 1 97.69 45 VAL B CA 1
ATOM 3638 C C . VAL B 1 45 ? 4.508 -15.719 2.52 1 97.69 45 VAL B C 1
ATOM 3640 O O . VAL B 1 45 ? 5.703 -15.453 2.65 1 97.69 45 VAL B O 1
ATOM 3643 N N . LEU B 1 46 ? 3.82 -15.664 1.378 1 96.94 46 LEU B N 1
ATOM 3644 C CA . LEU B 1 46 ? 4.398 -14.922 0.266 1 96.94 46 LEU B CA 1
ATOM 3645 C C . LEU B 1 46 ? 4.188 -13.422 0.448 1 96.94 46 LEU B C 1
ATOM 3647 O O . LEU B 1 46 ? 3.049 -12.961 0.568 1 96.94 46 LEU B O 1
ATOM 3651 N N . PHE B 1 47 ? 5.273 -12.727 0.53 1 93.12 47 PHE B N 1
ATOM 3652 C CA . PHE B 1 47 ? 5.176 -11.273 0.512 1 93.12 47 PHE B CA 1
ATOM 3653 C C . PHE B 1 47 ? 5.484 -10.727 -0.877 1 93.12 47 PHE B C 1
ATOM 3655 O O . PHE B 1 47 ? 6.605 -10.867 -1.371 1 93.12 47 PHE B O 1
ATOM 3662 N N . SER B 1 48 ? 4.52 -10.234 -1.45 1 90.62 48 SER B N 1
ATOM 3663 C CA . SER B 1 48 ? 4.52 -9.656 -2.787 1 90.62 48 SER B CA 1
ATOM 3664 C C . SER B 1 48 ? 3.629 -8.414 -2.85 1 90.62 48 SER B C 1
ATOM 3666 O O . SER B 1 48 ? 2.982 -8.062 -1.863 1 90.62 48 SER B O 1
ATOM 3668 N N . ASP B 1 49 ? 3.615 -7.777 -4.004 1 86.94 49 ASP B N 1
ATOM 3669 C CA . ASP B 1 49 ? 2.719 -6.637 -4.172 1 86.94 49 ASP B CA 1
ATOM 3670 C C . ASP B 1 49 ? 1.273 -7.023 -3.871 1 86.94 49 ASP B C 1
ATOM 3672 O O . ASP B 1 49 ? 0.555 -6.281 -3.195 1 86.94 49 ASP B O 1
ATOM 3676 N N . ASP B 1 50 ? 0.9 -8.148 -4.297 1 91.31 50 ASP B N 1
ATOM 3677 C CA . ASP B 1 50 ? -0.474 -8.609 -4.125 1 91.31 50 ASP B CA 1
ATOM 3678 C C . ASP B 1 50 ? -0.799 -8.836 -2.65 1 91.31 50 ASP B C 1
ATOM 3680 O O . ASP B 1 50 ? -1.819 -8.359 -2.152 1 91.31 50 ASP B O 1
ATOM 3684 N N . SER B 1 51 ? 0.034 -9.578 -1.982 1 94.81 51 SER B N 1
ATOM 3685 C CA . SER B 1 51 ? -0.254 -9.906 -0.589 1 94.81 51 SER B CA 1
ATOM 3686 C C . SER B 1 51 ? -0.122 -8.672 0.304 1 94.81 51 SER B C 1
ATOM 3688 O O . SER B 1 51 ? -0.836 -8.547 1.301 1 94.81 51 SER B O 1
ATOM 3690 N N . ARG B 1 52 ? 0.753 -7.789 -0.044 1 92.56 52 ARG B N 1
ATOM 3691 C CA . ARG B 1 52 ? 0.898 -6.551 0.718 1 92.56 52 ARG B CA 1
ATOM 3692 C C . ARG B 1 52 ? -0.359 -5.695 0.614 1 92.56 52 ARG B C 1
ATOM 3694 O O . ARG B 1 52 ? -0.795 -5.102 1.603 1 92.56 52 ARG B O 1
ATOM 3701 N N . HIS B 1 53 ? -0.917 -5.668 -0.586 1 92.94 53 HIS B N 1
ATOM 3702 C CA . HIS B 1 53 ? -2.188 -4.969 -0.74 1 92.94 53 HIS B CA 1
ATOM 3703 C C . HIS B 1 53 ? -3.289 -5.641 0.074 1 92.94 53 HIS B C 1
ATOM 3705 O O . HIS B 1 53 ? -4.152 -4.961 0.635 1 92.94 53 HIS B O 1
ATOM 3711 N N . PHE B 1 54 ? -3.279 -6.922 0.091 1 96.81 54 PHE B N 1
ATOM 3712 C CA . PHE B 1 54 ? -4.25 -7.656 0.894 1 96.81 54 PHE B CA 1
ATOM 3713 C C . PHE B 1 54 ? -4.098 -7.316 2.371 1 96.81 54 PHE B C 1
ATOM 3715 O O . PHE B 1 54 ? -5.078 -7 3.047 1 96.81 54 PHE B O 1
ATOM 3722 N N . LEU B 1 55 ? -2.869 -7.324 2.854 1 96.25 55 LEU B N 1
ATOM 3723 C CA . LEU B 1 55 ? -2.561 -7.043 4.25 1 96.25 55 LEU B CA 1
ATOM 3724 C C . LEU B 1 55 ? -2.939 -5.609 4.609 1 96.25 55 LEU B C 1
ATOM 3726 O O . LEU B 1 55 ? -3.555 -5.367 5.652 1 96.25 55 LEU B O 1
ATOM 3730 N N . LEU B 1 56 ? -2.648 -4.734 3.734 1 93.19 56 LEU B N 1
ATOM 3731 C CA . LEU B 1 56 ? -2.967 -3.33 3.969 1 93.19 56 LEU B CA 1
ATOM 3732 C C . LEU B 1 56 ? -4.477 -3.117 4.023 1 93.19 56 LEU B C 1
ATOM 3734 O O . LEU B 1 56 ? -4.961 -2.273 4.781 1 93.19 56 LEU B O 1
ATOM 3738 N N . SER B 1 57 ? -5.141 -3.799 3.186 1 96.5 57 SER B N 1
ATOM 3739 C CA . SER B 1 57 ? -6.598 -3.717 3.199 1 96.5 57 SER B CA 1
ATOM 3740 C C . SER B 1 57 ? -7.168 -4.199 4.531 1 96.5 57 SER B C 1
ATOM 3742 O O . SER B 1 57 ? -8.055 -3.561 5.102 1 96.5 57 SER B O 1
ATOM 3744 N N . LEU B 1 58 ? -6.637 -5.316 5.039 1 97.81 58 LEU B N 1
ATOM 3745 C CA . LEU B 1 58 ? -7.102 -5.836 6.324 1 97.81 58 LEU B CA 1
ATOM 3746 C C . LEU B 1 58 ? -6.773 -4.863 7.453 1 97.81 58 LEU B C 1
ATOM 3748 O O . LEU B 1 58 ? -7.586 -4.668 8.359 1 97.81 58 LEU B O 1
ATOM 3752 N N . ILE B 1 59 ? -5.602 -4.266 7.371 1 95.19 59 ILE B N 1
ATOM 3753 C CA . ILE B 1 59 ? -5.207 -3.27 8.359 1 95.19 59 ILE B CA 1
ATOM 3754 C C . ILE B 1 59 ? -6.172 -2.088 8.312 1 95.19 59 ILE B C 1
ATOM 3756 O O . ILE B 1 59 ? -6.656 -1.632 9.352 1 95.19 59 ILE B O 1
ATOM 3760 N N . ALA B 1 60 ? -6.516 -1.646 7.148 1 93.69 60 ALA B N 1
ATOM 3761 C CA . ALA B 1 60 ? -7.426 -0.518 6.961 1 93.69 60 ALA B CA 1
ATOM 3762 C C . ALA B 1 60 ? -8.828 -0.849 7.469 1 93.69 60 ALA B C 1
ATOM 3764 O O . ALA B 1 60 ? -9.57 0.045 7.871 1 93.69 60 ALA B O 1
ATOM 3765 N N . LEU B 1 61 ? -9.156 -2.096 7.457 1 97.38 61 LEU B N 1
ATOM 3766 C CA . LEU B 1 61 ? -10.453 -2.549 7.941 1 97.38 61 LEU B CA 1
ATOM 3767 C C . LEU B 1 61 ? -10.445 -2.711 9.453 1 97.38 61 LEU B C 1
ATOM 3769 O O . LEU B 1 61 ? -11.477 -3.021 10.055 1 97.38 61 LEU B O 1
ATOM 3773 N N . GLY B 1 62 ? -9.32 -2.576 10.062 1 96.62 62 GLY B N 1
ATOM 3774 C CA . GLY B 1 62 ? -9.25 -2.482 11.508 1 96.62 62 GLY B CA 1
ATOM 3775 C C . GLY B 1 62 ? -8.68 -3.732 12.164 1 96.62 62 GLY B C 1
ATOM 3776 O O . GLY B 1 62 ? -8.625 -3.826 13.391 1 96.62 62 GLY B O 1
ATOM 3777 N N . TYR B 1 63 ? -8.242 -4.695 11.375 1 97.88 63 TYR B N 1
ATOM 3778 C CA . TYR B 1 63 ? -7.688 -5.914 11.953 1 97.88 63 TYR B CA 1
ATOM 3779 C C . TYR B 1 63 ? -6.332 -5.645 12.602 1 97.88 63 TYR B C 1
ATOM 3781 O O . TYR B 1 63 ? -5.531 -4.871 12.07 1 97.88 63 TYR B O 1
ATOM 3789 N N . ILE B 1 64 ? -6.082 -6.277 13.766 1 97.5 64 ILE B N 1
ATOM 3790 C CA . ILE B 1 64 ? -4.758 -6.254 14.383 1 97.5 64 ILE B CA 1
ATOM 3791 C C . ILE B 1 64 ? -3.848 -7.266 13.688 1 97.5 64 ILE B C 1
ATOM 3793 O O . ILE B 1 64 ? -4.156 -8.461 13.641 1 97.5 64 ILE B O 1
ATOM 3797 N N . ILE B 1 65 ? -2.744 -6.836 13.141 1 97.81 65 ILE B N 1
ATOM 3798 C CA . ILE B 1 65 ? -1.885 -7.695 12.336 1 97.81 65 ILE B CA 1
ATOM 3799 C C . ILE B 1 65 ? -0.422 -7.445 12.688 1 97.81 65 ILE B C 1
ATOM 3801 O O . ILE B 1 65 ? 0.002 -6.293 12.828 1 97.81 65 ILE B O 1
ATOM 3805 N N . GLU B 1 66 ? 0.304 -8.461 12.945 1 98.12 66 GLU B N 1
ATOM 3806 C CA . GLU B 1 66 ? 1.76 -8.422 13.031 1 98.12 66 GLU B CA 1
ATOM 3807 C C . GLU B 1 66 ? 2.406 -9.055 11.805 1 98.12 66 GLU B C 1
ATOM 3809 O O . GLU B 1 66 ? 1.991 -10.133 11.367 1 98.12 66 GLU B O 1
ATOM 3814 N N . VAL B 1 67 ? 3.416 -8.438 11.234 1 97.81 67 VAL B N 1
ATOM 3815 C CA . VAL B 1 67 ? 4.047 -8.898 10.008 1 97.81 67 VAL B CA 1
ATOM 3816 C C . VAL B 1 67 ? 5.555 -9 10.203 1 97.81 67 VAL B C 1
ATOM 3818 O O . VAL B 1 67 ? 6.172 -8.109 10.797 1 97.81 67 VAL B O 1
ATOM 3821 N N . ASN B 1 68 ? 6.129 -10.094 9.797 1 96.94 68 ASN B N 1
ATOM 3822 C CA . ASN B 1 68 ? 7.566 -10.305 9.68 1 96.94 68 ASN B CA 1
ATOM 3823 C C . ASN B 1 68 ? 7.941 -10.891 8.32 1 96.94 68 ASN B C 1
ATOM 3825 O O . ASN B 1 68 ? 7.828 -12.094 8.109 1 96.94 68 ASN B O 1
ATOM 3829 N N . GLU B 1 69 ? 8.469 -10.078 7.418 1 94.56 69 GLU B N 1
ATOM 3830 C CA . GLU B 1 69 ? 8.758 -10.555 6.07 1 94.56 69 GLU B CA 1
ATOM 3831 C C . GLU B 1 69 ? 10.023 -11.406 6.051 1 94.56 69 GLU B C 1
ATOM 3833 O O . GLU B 1 69 ? 10.164 -12.305 5.219 1 94.56 69 GLU B O 1
ATOM 3838 N N . VAL B 1 70 ? 10.914 -11.156 6.973 1 93.56 70 VAL B N 1
ATOM 3839 C CA . VAL B 1 70 ? 12.172 -11.898 7.012 1 93.56 70 VAL B CA 1
ATOM 3840 C C . VAL B 1 70 ? 11.898 -13.352 7.383 1 93.56 70 VAL B C 1
ATOM 3842 O O . VAL B 1 70 ? 12.352 -14.273 6.695 1 93.56 70 VAL B O 1
ATOM 3845 N N . GLU B 1 71 ? 11.125 -13.539 8.375 1 95.81 71 GLU B N 1
ATOM 3846 C CA . GLU B 1 71 ? 10.781 -14.891 8.812 1 95.81 71 GLU B CA 1
ATOM 3847 C C . GLU B 1 71 ? 9.531 -15.398 8.102 1 95.81 71 GLU B C 1
ATOM 3849 O O . GLU B 1 71 ? 9.078 -16.516 8.352 1 95.81 71 GLU B O 1
ATOM 3854 N N . ARG B 1 72 ? 8.891 -14.664 7.316 1 96.62 72 ARG B N 1
ATOM 3855 C CA . ARG B 1 72 ? 7.777 -14.992 6.426 1 96.62 72 ARG B CA 1
ATOM 3856 C C . ARG B 1 72 ? 6.559 -15.445 7.223 1 96.62 72 ARG B C 1
ATOM 3858 O O . ARG B 1 72 ? 5.977 -16.5 6.93 1 96.62 72 ARG B O 1
ATOM 3865 N N . TYR B 1 73 ? 6.168 -14.609 8.188 1 97.94 73 TYR B N 1
ATOM 3866 C CA . TYR B 1 73 ? 4.934 -14.945 8.891 1 97.94 73 TYR B CA 1
ATOM 3867 C C . TYR B 1 73 ? 4.07 -13.703 9.094 1 97.94 73 TYR B C 1
ATOM 3869 O O . TYR B 1 73 ? 4.562 -12.578 9.016 1 97.94 73 TYR B O 1
ATOM 3877 N N . VAL B 1 74 ? 2.803 -13.906 9.344 1 98.5 74 VAL B N 1
ATOM 3878 C CA . VAL B 1 74 ? 1.796 -12.906 9.688 1 98.5 74 VAL B CA 1
ATOM 3879 C C . VAL B 1 74 ? 0.917 -13.438 10.82 1 98.5 74 VAL B C 1
ATOM 3881 O O . VAL B 1 74 ? 0.528 -14.609 10.82 1 98.5 74 VAL B O 1
ATOM 3884 N N . ILE B 1 75 ? 0.719 -12.664 11.836 1 98.62 75 ILE B N 1
ATOM 3885 C CA . ILE B 1 75 ? -0.266 -12.953 12.875 1 98.62 75 ILE B CA 1
ATOM 3886 C C . ILE B 1 75 ? -1.481 -12.047 12.695 1 98.62 75 ILE B C 1
ATOM 3888 O O . ILE B 1 75 ? -1.346 -10.828 12.625 1 98.62 75 ILE B O 1
ATOM 3892 N N . ILE B 1 76 ? -2.641 -12.609 12.586 1 98.5 76 ILE B N 1
ATOM 3893 C CA . ILE B 1 76 ? -3.885 -11.875 12.398 1 98.5 76 ILE B CA 1
ATOM 3894 C C . ILE B 1 76 ? -4.859 -12.203 13.523 1 98.5 76 ILE B C 1
ATOM 3896 O O . ILE B 1 76 ? -5.09 -13.375 13.836 1 98.5 76 ILE B O 1
ATOM 3900 N N . HIS B 1 77 ? -5.383 -11.18 14.18 1 98.06 77 HIS B N 1
ATOM 3901 C CA . HIS B 1 77 ? -6.477 -11.375 15.133 1 98.06 77 HIS B CA 1
ATOM 3902 C C . HIS B 1 77 ? -7.828 -11.383 14.422 1 98.06 77 HIS B C 1
ATOM 3904 O O . HIS B 1 77 ? -8.43 -10.328 14.211 1 98.06 77 HIS B O 1
ATOM 3910 N N . GLY B 1 78 ? -8.305 -12.625 14.156 1 97.44 78 GLY B N 1
ATOM 3911 C CA . GLY B 1 78 ? -9.57 -12.766 13.453 1 97.44 78 GLY B CA 1
ATOM 3912 C C . GLY B 1 78 ? -10.766 -12.336 14.289 1 97.44 78 GLY B C 1
ATOM 3913 O O . GLY B 1 78 ? -10.719 -12.383 15.516 1 97.44 78 GLY B O 1
ATOM 3914 N N . HIS B 1 79 ? -11.891 -11.945 13.562 1 96.19 79 HIS B N 1
ATOM 3915 C CA . HIS B 1 79 ? -13.07 -11.422 14.234 1 96.19 79 HIS B CA 1
ATOM 3916 C C . HIS B 1 79 ? -14.336 -12.117 13.742 1 96.19 79 HIS B C 1
ATOM 3918 O O . HIS B 1 79 ? -15.43 -11.555 13.812 1 96.19 79 HIS B O 1
ATOM 3924 N N . GLY B 1 80 ? -14.172 -13.328 13.195 1 94.75 80 GLY B N 1
ATOM 3925 C CA . GLY B 1 80 ? -15.352 -13.992 12.656 1 94.75 80 GLY B CA 1
ATOM 3926 C C . GLY B 1 80 ? -16.078 -13.164 11.625 1 94.75 80 GLY B C 1
ATOM 3927 O O . GLY B 1 80 ? -15.477 -12.656 10.68 1 94.75 80 GLY B O 1
ATOM 3928 N N . ARG B 1 81 ? -17.344 -12.969 11.867 1 93.44 81 ARG B N 1
ATOM 3929 C CA . ARG B 1 81 ? -18.172 -12.273 10.883 1 93.44 81 ARG B CA 1
ATOM 3930 C C . ARG B 1 81 ? -18.156 -10.773 11.117 1 93.44 81 ARG B C 1
ATOM 3932 O O . ARG B 1 81 ? -18.703 -10.008 10.328 1 93.44 81 ARG B O 1
ATOM 3939 N N . ASP B 1 82 ? -17.484 -10.32 12.148 1 95.25 82 ASP B N 1
ATOM 3940 C CA . ASP B 1 82 ? -17.516 -8.914 12.539 1 95.25 82 ASP B CA 1
ATOM 3941 C C . ASP B 1 82 ? -16.266 -8.18 12.031 1 95.25 82 ASP B C 1
ATOM 3943 O O . ASP B 1 82 ? -15.188 -8.305 12.609 1 95.25 82 ASP B O 1
ATOM 3947 N N . ILE B 1 83 ? -16.453 -7.367 11.008 1 97.38 83 ILE B N 1
ATOM 3948 C CA . ILE B 1 83 ? -15.359 -6.516 10.547 1 97.38 83 ILE B CA 1
ATOM 3949 C C . ILE B 1 83 ? -15.172 -5.344 11.508 1 97.38 83 ILE B C 1
ATOM 3951 O O . ILE B 1 83 ? -16.109 -4.598 11.781 1 97.38 83 ILE B O 1
ATOM 3955 N N . PRO B 1 84 ? -13.977 -5.117 12.016 1 97.25 84 PRO B N 1
ATOM 3956 C CA . PRO B 1 84 ? -13.766 -4.16 13.102 1 97.25 84 PRO B CA 1
ATOM 3957 C C . PRO B 1 84 ? -14.195 -2.742 12.734 1 97.25 84 PRO B C 1
ATOM 3959 O O . PRO B 1 84 ? -14.859 -2.068 13.531 1 97.25 84 PRO B O 1
ATOM 3962 N N . LYS B 1 85 ? -13.836 -2.266 11.586 1 96.25 85 LYS B N 1
ATOM 3963 C CA . LYS B 1 85 ? -14.289 -0.956 11.133 1 96.25 85 LYS B CA 1
ATOM 3964 C C . LYS B 1 85 ? -15.523 -1.083 10.242 1 96.25 85 LYS B C 1
ATOM 3966 O O . LYS B 1 85 ? -15.5 -1.811 9.242 1 96.25 85 LYS B O 1
ATOM 3971 N N . LYS B 1 86 ? -16.516 -0.348 10.555 1 96.06 86 LYS B N 1
ATOM 3972 C CA . LYS B 1 86 ? -17.766 -0.43 9.797 1 96.06 86 LYS B CA 1
ATOM 3973 C C . LYS B 1 86 ? -17.734 0.489 8.578 1 96.06 86 LYS B C 1
ATOM 3975 O O . LYS B 1 86 ? -18.578 0.369 7.68 1 96.06 86 LYS B O 1
ATOM 3980 N N . ARG B 1 87 ? -16.812 1.34 8.531 1 92.81 87 ARG B N 1
ATOM 3981 C CA . ARG B 1 87 ? -16.562 2.225 7.398 1 92.81 87 ARG B CA 1
ATOM 3982 C C . ARG B 1 87 ? -15.078 2.334 7.098 1 92.81 87 ARG B C 1
ATOM 3984 O O . ARG B 1 87 ? -14.266 2.531 8.008 1 92.81 87 ARG B O 1
ATOM 3991 N N . ALA B 1 88 ? -14.727 2.107 5.844 1 93.25 88 ALA B N 1
ATOM 3992 C CA . ALA B 1 88 ? -13.32 2.191 5.465 1 93.25 88 ALA B CA 1
ATOM 3993 C C . ALA B 1 88 ? -13.156 2.209 3.947 1 93.25 88 ALA B C 1
ATOM 3995 O O . ALA B 1 88 ? -14.062 1.801 3.217 1 93.25 88 ALA B O 1
ATOM 3996 N N . THR B 1 89 ? -12.062 2.727 3.5 1 91.69 89 THR B N 1
ATOM 3997 C CA . THR B 1 89 ? -11.625 2.623 2.113 1 91.69 89 THR B CA 1
ATOM 3998 C C . THR B 1 89 ? -10.414 1.701 2 1 91.69 89 THR B C 1
ATOM 4000 O O . THR B 1 89 ? -9.453 1.832 2.764 1 91.69 89 THR B O 1
ATOM 4003 N N . ILE B 1 90 ? -10.508 0.767 1.119 1 94.5 90 ILE B N 1
ATOM 4004 C CA . ILE B 1 90 ? -9.367 -0.103 0.875 1 94.5 90 ILE B CA 1
ATOM 4005 C C . ILE B 1 90 ? -8.914 0.034 -0.577 1 94.5 90 ILE B C 1
ATOM 4007 O O . ILE B 1 90 ? -9.672 0.503 -1.429 1 94.5 90 ILE B O 1
ATOM 4011 N N . ASN B 1 91 ? -7.652 -0.291 -0.875 1 92.5 91 ASN B N 1
ATOM 4012 C CA . ASN B 1 91 ? -7.062 -0.347 -2.209 1 92.5 91 ASN B CA 1
ATOM 4013 C C . ASN B 1 91 ? -6.438 -1.709 -2.488 1 92.5 91 ASN B C 1
ATOM 4015 O O . ASN B 1 91 ? -5.398 -2.049 -1.915 1 92.5 91 ASN B O 1
ATOM 4019 N N . VAL B 1 92 ? -7.023 -2.385 -3.451 1 95.75 92 VAL B N 1
ATOM 4020 C CA . VAL B 1 92 ? -6.605 -3.762 -3.697 1 95.75 92 VAL B CA 1
ATOM 4021 C C . VAL B 1 92 ? -5.48 -3.785 -4.73 1 95.75 92 VAL B C 1
ATOM 4023 O O . VAL B 1 92 ? -4.965 -4.852 -5.074 1 95.75 92 VAL B O 1
ATOM 4026 N N . GLY B 1 93 ? -5.066 -2.66 -5.227 1 91.75 93 GLY B N 1
ATOM 4027 C CA . GLY B 1 93 ? -4.051 -2.627 -6.27 1 91.75 93 GLY B CA 1
ATOM 4028 C C . GLY B 1 93 ? -4.43 -3.438 -7.496 1 91.75 93 GLY B C 1
ATOM 4029 O O . GLY B 1 93 ? -5.535 -3.305 -8.016 1 91.75 93 GLY B O 1
ATOM 4030 N N . SER B 1 94 ? -3.514 -4.246 -7.953 1 90.25 94 SER B N 1
ATOM 4031 C CA . SER B 1 94 ? -3.74 -5.086 -9.125 1 90.25 94 SER B CA 1
ATOM 4032 C C . SER B 1 94 ? -4.039 -6.527 -8.719 1 90.25 94 SER B C 1
ATOM 4034 O O . SER B 1 94 ? -4.055 -7.426 -9.57 1 90.25 94 SER B O 1
ATOM 4036 N N . ALA B 1 95 ? -4.234 -6.727 -7.434 1 93.06 95 ALA B N 1
ATOM 4037 C CA . ALA B 1 95 ? -4.387 -8.086 -6.922 1 93.06 95 ALA B CA 1
ATOM 4038 C C . ALA B 1 95 ? -5.793 -8.617 -7.176 1 93.06 95 ALA B C 1
ATOM 4040 O O . ALA B 1 95 ? -6.727 -8.281 -6.441 1 93.06 95 ALA B O 1
ATOM 4041 N N . GLY B 1 96 ? -5.93 -9.547 -8.062 1 93.62 96 GLY B N 1
ATOM 4042 C CA . GLY B 1 96 ? -7.223 -10.109 -8.422 1 93.62 96 GLY B CA 1
ATOM 4043 C C . GLY B 1 96 ? -7.902 -10.828 -7.27 1 93.62 96 GLY B C 1
ATOM 4044 O O . GLY B 1 96 ? -9.102 -10.648 -7.043 1 93.62 96 GLY B O 1
ATOM 4045 N N . THR B 1 97 ? -7.141 -11.633 -6.562 1 95.19 97 THR B N 1
ATOM 4046 C CA . THR B 1 97 ? -7.719 -12.383 -5.453 1 95.19 97 THR B CA 1
ATOM 4047 C C . THR B 1 97 ? -8.148 -11.445 -4.332 1 95.19 97 THR B C 1
ATOM 4049 O O . THR B 1 97 ? -9.211 -11.625 -3.734 1 95.19 97 THR B O 1
ATOM 4052 N N . ALA B 1 98 ? -7.355 -10.438 -4.047 1 96.56 98 ALA B N 1
ATOM 4053 C CA . ALA B 1 98 ? -7.773 -9.445 -3.055 1 96.56 98 ALA B CA 1
ATOM 4054 C C . ALA B 1 98 ? -9.062 -8.75 -3.48 1 96.56 98 ALA B C 1
ATOM 4056 O O . ALA B 1 98 ? -9.977 -8.562 -2.67 1 96.56 98 ALA B O 1
ATOM 4057 N N . ALA B 1 99 ? -9.109 -8.414 -4.746 1 97.75 99 ALA B N 1
ATOM 4058 C CA . ALA B 1 99 ? -10.273 -7.715 -5.281 1 97.75 99 ALA B CA 1
ATOM 4059 C C . ALA B 1 99 ? -11.539 -8.555 -5.109 1 97.75 99 ALA B C 1
ATOM 4061 O O . ALA B 1 99 ? -12.562 -8.047 -4.641 1 97.75 99 ALA B O 1
ATOM 4062 N N . ARG B 1 100 ? -11.508 -9.789 -5.492 1 98.31 100 ARG B N 1
ATOM 4063 C CA . ARG B 1 100 ? -12.703 -10.625 -5.48 1 98.31 100 ARG B CA 1
ATOM 4064 C C . ARG B 1 100 ? -13.039 -11.086 -4.062 1 98.31 100 ARG B C 1
ATOM 4066 O O . ARG B 1 100 ? -14.195 -11.016 -3.643 1 98.31 100 ARG B O 1
ATOM 4073 N N . PHE B 1 101 ? -12.023 -11.539 -3.256 1 98.69 101 PHE B N 1
ATOM 4074 C CA . PHE B 1 101 ? -12.25 -12.094 -1.927 1 98.69 101 PHE B CA 1
ATOM 4075 C C . PHE B 1 101 ? -12.719 -11.016 -0.961 1 98.69 101 PHE B C 1
ATOM 4077 O O . PHE B 1 101 ? -13.695 -11.211 -0.226 1 98.69 101 PHE B O 1
ATOM 4084 N N . LEU B 1 102 ? -12.055 -9.859 -0.989 1 98.75 102 LEU B N 1
ATOM 4085 C CA . LEU B 1 102 ? -12.414 -8.797 -0.058 1 98.75 102 LEU B CA 1
ATOM 4086 C C . LEU B 1 102 ? -13.742 -8.156 -0.442 1 98.75 102 LEU B C 1
ATOM 4088 O O . LEU B 1 102 ? -14.508 -7.742 0.429 1 98.75 102 LEU B O 1
ATOM 4092 N N . THR B 1 103 ? -14 -8.039 -1.729 1 98.69 103 THR B N 1
ATOM 4093 C CA . THR B 1 103 ? -15.305 -7.535 -2.156 1 98.69 103 THR B CA 1
ATOM 4094 C C . THR B 1 103 ? -16.422 -8.414 -1.605 1 98.69 103 THR B C 1
ATOM 4096 O O . THR B 1 103 ? -17.422 -7.898 -1.094 1 98.69 103 THR B O 1
ATOM 4099 N N . ALA B 1 104 ? -16.281 -9.703 -1.732 1 98.81 104 ALA B N 1
ATOM 4100 C CA . ALA B 1 104 ? -17.281 -10.617 -1.208 1 98.81 104 ALA B CA 1
ATOM 4101 C C . ALA B 1 104 ? -17.453 -10.445 0.3 1 98.81 104 ALA B C 1
ATOM 4103 O O . ALA B 1 104 ? -18.578 -10.359 0.805 1 98.81 104 ALA B O 1
ATOM 4104 N N . MET B 1 105 ? -16.359 -10.375 1.028 1 98.69 105 MET B N 1
ATOM 4105 C CA . MET B 1 105 ? -16.375 -10.195 2.479 1 98.69 105 MET B CA 1
ATOM 4106 C C . MET B 1 105 ? -17.109 -8.922 2.867 1 98.69 105 MET B C 1
ATOM 4108 O O . MET B 1 105 ? -18 -8.953 3.727 1 98.69 105 MET B O 1
ATOM 4112 N N . LEU B 1 106 ? -16.766 -7.84 2.213 1 98.69 106 LEU B N 1
ATOM 4113 C CA . LEU B 1 106 ? -17.328 -6.539 2.549 1 98.69 106 LEU B CA 1
ATOM 4114 C C . LEU B 1 106 ? -18.812 -6.461 2.158 1 98.69 106 LEU B C 1
ATOM 4116 O O . LEU B 1 106 ? -19.625 -5.891 2.887 1 98.69 106 LEU B O 1
ATOM 4120 N N . ALA B 1 107 ? -19.156 -7.055 1.049 1 98.69 107 ALA B N 1
ATOM 4121 C CA . ALA B 1 107 ? -20.531 -7.016 0.526 1 98.69 107 ALA B CA 1
ATOM 4122 C C . ALA B 1 107 ? -21.469 -7.82 1.411 1 98.69 107 ALA B C 1
ATOM 4124 O O . ALA B 1 107 ? -22.688 -7.598 1.392 1 98.69 107 ALA B O 1
ATOM 4125 N N . LEU B 1 108 ? -21 -8.734 2.172 1 98.44 108 LEU B N 1
ATOM 4126 C CA . LEU B 1 108 ? -21.859 -9.562 3.012 1 98.44 108 LEU B CA 1
ATOM 4127 C C . LEU B 1 108 ? -21.875 -9.055 4.449 1 98.44 108 LEU B C 1
ATOM 4129 O O . LEU B 1 108 ? -22.531 -9.633 5.312 1 98.44 108 LEU B O 1
ATOM 4133 N N . SER B 1 109 ? -21.172 -7.98 4.73 1 98.12 109 SER B N 1
ATOM 4134 C CA . SER B 1 109 ? -20.984 -7.449 6.078 1 98.12 109 SER B CA 1
ATOM 4135 C C . SER B 1 109 ? -22.094 -6.469 6.438 1 98.12 109 SER B C 1
ATOM 4137 O O . SER B 1 109 ? -23.094 -6.348 5.711 1 98.12 109 SER B O 1
ATOM 4139 N N . ASP B 1 110 ? -21.969 -5.836 7.617 1 98.19 110 ASP B N 1
ATOM 4140 C CA . ASP B 1 110 ? -22.922 -4.84 8.086 1 98.19 110 ASP B CA 1
ATOM 4141 C C . ASP B 1 110 ? -22.344 -3.43 7.977 1 98.19 110 ASP B C 1
ATOM 4143 O O . ASP B 1 110 ? -22.812 -2.512 8.656 1 98.19 110 ASP B O 1
ATOM 4147 N N . GLY B 1 111 ? -21.281 -3.303 7.152 1 97.5 111 GLY B N 1
ATOM 4148 C CA . GLY B 1 111 ? -20.641 -2.006 7.039 1 97.5 111 GLY B CA 1
ATOM 4149 C C . GLY B 1 111 ? -20.766 -1.393 5.66 1 97.5 111 GLY B C 1
ATOM 4150 O O . GLY B 1 111 ? -21.5 -1.908 4.809 1 97.5 111 GLY B O 1
ATOM 4151 N N . GLU B 1 112 ? -20.125 -0.219 5.477 1 97 112 GLU B N 1
ATOM 4152 C CA . GLU B 1 112 ? -20.031 0.513 4.219 1 97 112 GLU B CA 1
ATOM 4153 C C . GLU B 1 112 ? -18.578 0.788 3.842 1 97 112 GLU B C 1
ATOM 4155 O O . GLU B 1 112 ? -17.812 1.267 4.668 1 97 112 GLU B O 1
ATOM 4160 N N . TYR B 1 113 ? -18.25 0.446 2.602 1 96.88 113 TYR B N 1
ATOM 4161 C CA . TYR B 1 113 ? -16.844 0.472 2.248 1 96.88 113 TYR B CA 1
ATOM 4162 C C . TYR B 1 113 ? -16.641 0.979 0.825 1 96.88 113 TYR B C 1
ATOM 4164 O O . TYR B 1 113 ? -17.531 0.852 -0.015 1 96.88 113 TYR B O 1
ATOM 4172 N N . THR B 1 114 ? -15.539 1.593 0.599 1 94.88 114 THR B N 1
ATOM 4173 C CA . THR B 1 114 ? -15.062 1.909 -0.744 1 94.88 114 THR B CA 1
ATOM 4174 C C . THR B 1 114 ? -13.898 1.002 -1.133 1 94.88 114 THR B C 1
ATOM 4176 O O . THR B 1 114 ? -12.953 0.825 -0.358 1 94.88 114 THR B O 1
ATOM 4179 N N . ILE B 1 115 ? -14.008 0.425 -2.318 1 97 115 ILE B N 1
ATOM 4180 C CA . ILE B 1 115 ? -12.945 -0.447 -2.82 1 97 115 ILE B CA 1
ATOM 4181 C C . ILE B 1 115 ? -12.297 0.186 -4.047 1 97 115 ILE B C 1
ATOM 4183 O O . ILE B 1 115 ? -12.93 0.311 -5.098 1 97 115 ILE B O 1
ATOM 4187 N N . GLU B 1 116 ? -11.039 0.507 -3.893 1 93.44 116 GLU B N 1
ATOM 4188 C CA . GLU B 1 116 ? -10.25 1.088 -4.969 1 93.44 116 GLU B CA 1
ATOM 4189 C C . GLU B 1 116 ? -9.32 0.049 -5.594 1 93.44 116 GLU B C 1
ATOM 4191 O O . GLU B 1 116 ? -9.055 -0.996 -4.992 1 93.44 116 GLU B O 1
ATOM 4196 N N . ALA B 1 117 ? -8.891 0.336 -6.805 1 95.06 117 ALA B N 1
ATOM 4197 C CA . ALA B 1 117 ? -8.039 -0.596 -7.535 1 95.06 117 ALA B CA 1
ATOM 4198 C C . ALA B 1 117 ? -7.137 0.145 -8.523 1 95.06 117 ALA B C 1
ATOM 4200 O O . ALA B 1 117 ? -7.336 1.332 -8.781 1 95.06 117 ALA B O 1
ATOM 4201 N N . SER B 1 118 ? -6.121 -0.577 -9.008 1 89.81 118 SER B N 1
ATOM 4202 C CA . SER B 1 118 ? -5.258 -0.037 -10.047 1 89.81 118 SER B CA 1
ATOM 4203 C C . SER B 1 118 ? -5.984 0.034 -11.391 1 89.81 118 SER B C 1
ATOM 4205 O O . SER B 1 118 ? -7.035 -0.589 -11.562 1 89.81 118 SER B O 1
ATOM 4207 N N . GLU B 1 119 ? -5.332 0.752 -12.383 1 88.44 119 GLU B N 1
ATOM 4208 C CA . GLU B 1 119 ? -5.895 0.826 -13.727 1 88.44 119 GLU B CA 1
ATOM 4209 C C . GLU B 1 119 ? -5.98 -0.557 -14.367 1 88.44 119 GLU B C 1
ATOM 4211 O O . GLU B 1 119 ? -6.945 -0.864 -15.07 1 88.44 119 GLU B O 1
ATOM 4216 N N . GLN B 1 120 ? -5.027 -1.327 -14.117 1 86.5 120 GLN B N 1
ATOM 4217 C CA . GLN B 1 120 ? -4.988 -2.686 -14.648 1 86.5 120 GLN B CA 1
ATOM 4218 C C . GLN B 1 120 ? -6.113 -3.535 -14.07 1 86.5 120 GLN B C 1
ATOM 4220 O O . GLN B 1 120 ? -6.777 -4.277 -14.797 1 86.5 120 GLN B O 1
ATOM 4225 N N . MET B 1 121 ? -6.383 -3.389 -12.789 1 92.94 121 MET B N 1
ATOM 4226 C CA . MET B 1 121 ? -7.398 -4.195 -12.125 1 92.94 121 MET B CA 1
ATOM 4227 C C . MET B 1 121 ? -8.797 -3.727 -12.492 1 92.94 121 MET B C 1
ATOM 4229 O O . MET B 1 121 ? -9.734 -4.523 -12.523 1 92.94 121 MET B O 1
ATOM 4233 N N . LYS B 1 122 ? -8.938 -2.533 -12.828 1 94.69 122 LYS B N 1
ATOM 4234 C CA . LYS B 1 122 ? -10.227 -1.976 -13.211 1 94.69 122 LYS B CA 1
ATOM 4235 C C . LYS B 1 122 ? -10.742 -2.6 -14.508 1 94.69 122 LYS B C 1
ATOM 4237 O O . LYS B 1 122 ? -11.938 -2.576 -14.781 1 94.69 122 LYS B O 1
ATOM 4242 N N . LYS B 1 123 ? -9.836 -3.172 -15.281 1 91.5 123 LYS B N 1
ATOM 4243 C CA . LYS B 1 123 ? -10.195 -3.758 -16.562 1 91.5 123 LYS B CA 1
ATOM 4244 C C . LYS B 1 123 ? -10.617 -5.215 -16.406 1 91.5 123 LYS B C 1
ATOM 4246 O O . LYS B 1 123 ? -11.211 -5.797 -17.312 1 91.5 123 LYS B O 1
ATOM 4251 N N . ARG B 1 124 ? -10.398 -5.82 -15.32 1 90.31 124 ARG B N 1
ATOM 4252 C CA . ARG B 1 124 ? -10.641 -7.25 -15.141 1 90.31 124 ARG B CA 1
ATOM 4253 C C . ARG B 1 124 ? -12.094 -7.512 -14.766 1 90.31 124 ARG B C 1
ATOM 4255 O O . ARG B 1 124 ? -12.734 -6.68 -14.109 1 90.31 124 ARG B O 1
ATOM 4262 N N . PRO B 1 125 ? -12.562 -8.641 -15.086 1 91.31 125 PRO B N 1
ATOM 4263 C CA . PRO B 1 125 ? -13.977 -8.961 -14.852 1 91.31 125 PRO B CA 1
ATOM 4264 C C . PRO B 1 125 ? -14.32 -9.047 -13.367 1 91.31 125 PRO B C 1
ATOM 4266 O O . PRO B 1 125 ? -13.617 -9.711 -12.602 1 91.31 125 PRO B O 1
ATOM 4269 N N . MET B 1 126 ? -15.43 -8.422 -13.047 1 96.62 126 MET B N 1
ATOM 4270 C CA . MET B 1 126 ? -15.961 -8.461 -11.688 1 96.62 126 MET B CA 1
ATOM 4271 C C . MET B 1 126 ? -17.484 -8.633 -11.695 1 96.62 126 MET B C 1
ATOM 4273 O O . MET B 1 126 ? -18.078 -8.945 -10.672 1 96.62 126 MET B O 1
ATOM 4277 N N . LEU B 1 127 ? -18.078 -8.484 -12.82 1 96.94 127 LEU B N 1
ATOM 4278 C CA . LEU B 1 127 ? -19.516 -8.281 -12.93 1 96.94 127 LEU B CA 1
ATOM 4279 C C . LEU B 1 127 ? -20.281 -9.484 -12.375 1 96.94 127 LEU B C 1
ATOM 4281 O O . LEU B 1 127 ? -21.234 -9.328 -11.609 1 96.94 127 LEU B O 1
ATOM 4285 N N . PRO B 1 128 ? -19.922 -10.742 -12.75 1 97.69 128 PRO B N 1
ATOM 4286 C CA . PRO B 1 128 ? -20.672 -11.883 -12.195 1 97.69 128 PRO B CA 1
ATOM 4287 C C . PRO B 1 128 ? -20.672 -11.898 -10.672 1 97.69 128 PRO B C 1
ATOM 4289 O O . PRO B 1 128 ? -21.688 -12.234 -10.062 1 97.69 128 PRO B O 1
ATOM 4292 N N . LEU B 1 129 ? -19.625 -11.492 -10.062 1 98.44 129 LEU B N 1
ATOM 4293 C CA . LEU B 1 129 ? -19.531 -11.453 -8.609 1 98.44 129 LEU B CA 1
ATOM 4294 C C . LEU B 1 129 ? -20.422 -10.344 -8.047 1 98.44 129 LEU B C 1
ATOM 4296 O O . LEU B 1 129 ? -21.125 -10.547 -7.051 1 98.44 129 LEU B O 1
ATOM 4300 N N . PHE B 1 130 ? -20.328 -9.164 -8.68 1 98.62 130 PHE B N 1
ATOM 4301 C CA . PHE B 1 130 ? -21.156 -8.055 -8.234 1 98.62 130 PHE B CA 1
ATOM 4302 C C . PHE B 1 130 ? -22.641 -8.422 -8.289 1 98.62 130 PHE B C 1
ATOM 4304 O O . PHE B 1 130 ? -23.391 -8.164 -7.348 1 98.62 130 PHE B O 1
ATOM 4311 N N . GLU B 1 131 ? -23.062 -9.031 -9.375 1 98.5 131 GLU B N 1
ATOM 4312 C CA . GLU B 1 131 ? -24.453 -9.43 -9.547 1 98.5 131 GLU B CA 1
ATOM 4313 C C . GLU B 1 131 ? -24.875 -10.445 -8.484 1 98.5 131 GLU B C 1
ATOM 4315 O O . GLU B 1 131 ? -25.969 -10.359 -7.934 1 98.5 131 GLU B O 1
ATOM 4320 N N . ALA B 1 132 ? -24.047 -11.375 -8.258 1 98.62 132 ALA B N 1
ATOM 4321 C CA . ALA B 1 132 ? -24.312 -12.375 -7.227 1 98.62 132 ALA B CA 1
ATOM 4322 C C . ALA B 1 132 ? -24.5 -11.719 -5.863 1 98.62 132 ALA B C 1
ATOM 4324 O O . ALA B 1 132 ? -25.484 -11.984 -5.164 1 98.62 132 ALA B O 1
ATOM 4325 N N . LEU B 1 133 ? -23.594 -10.836 -5.473 1 98.75 133 LEU B N 1
ATOM 4326 C CA . LEU B 1 133 ? -23.609 -10.188 -4.168 1 98.75 133 LEU B CA 1
ATOM 4327 C C . LEU B 1 133 ? -24.828 -9.273 -4.031 1 98.75 133 LEU B C 1
ATOM 4329 O O . LEU B 1 133 ? -25.438 -9.195 -2.961 1 98.75 133 LEU B O 1
ATOM 4333 N N . GLN B 1 134 ? -25.141 -8.594 -5.129 1 98.69 134 GLN B N 1
ATOM 4334 C CA . GLN B 1 134 ? -26.344 -7.773 -5.133 1 98.69 134 GLN B CA 1
ATOM 4335 C C . GLN B 1 134 ? -27.594 -8.625 -4.926 1 98.69 134 GLN B C 1
ATOM 4337 O O . GLN B 1 134 ? -28.5 -8.234 -4.195 1 98.69 134 GLN B O 1
ATOM 4342 N N . SER B 1 135 ? -27.625 -9.758 -5.547 1 98.62 135 SER B N 1
ATOM 4343 C CA . SER B 1 135 ? -28.766 -10.664 -5.383 1 98.62 135 SER B CA 1
ATOM 4344 C C . SER B 1 135 ? -28.875 -11.156 -3.945 1 98.62 135 SER B C 1
ATOM 4346 O O . SER B 1 135 ? -29.938 -11.578 -3.508 1 98.62 135 SER B O 1
ATOM 4348 N N . MET B 1 136 ? -27.812 -11.062 -3.215 1 98.56 136 MET B N 1
ATOM 4349 C CA . MET B 1 136 ? -27.781 -11.523 -1.829 1 98.56 136 MET B CA 1
ATOM 4350 C C . MET B 1 136 ? -28.109 -10.391 -0.87 1 98.56 136 MET B C 1
ATOM 4352 O O . MET B 1 136 ? -28.219 -10.602 0.34 1 98.56 136 MET B O 1
ATOM 4356 N N . GLY B 1 137 ? -28.156 -9.148 -1.398 1 98.56 137 GLY B N 1
ATOM 4357 C CA . GLY B 1 137 ? -28.656 -8.055 -0.583 1 98.56 137 GLY B CA 1
ATOM 4358 C C . GLY B 1 137 ? -27.703 -6.871 -0.513 1 98.56 137 GLY B C 1
ATOM 4359 O O . GLY B 1 137 ? -28.062 -5.816 0.02 1 98.56 137 GLY B O 1
ATOM 4360 N N . ALA B 1 138 ? -26.516 -7.016 -1.037 1 98.62 138 ALA B N 1
ATOM 4361 C CA . ALA B 1 138 ? -25.547 -5.922 -0.999 1 98.62 138 ALA B CA 1
ATOM 4362 C C . ALA B 1 138 ? -25.953 -4.809 -1.965 1 98.62 138 ALA B C 1
ATOM 4364 O O . ALA B 1 138 ? -26.625 -5.059 -2.965 1 98.62 138 ALA B O 1
ATOM 4365 N N . GLU B 1 139 ? -25.609 -3.596 -1.639 1 98.56 139 GLU B N 1
ATOM 4366 C CA . GLU B 1 139 ? -25.719 -2.455 -2.545 1 98.56 139 GLU B CA 1
ATOM 4367 C C . GLU B 1 139 ? -24.344 -2.055 -3.088 1 98.56 139 GLU B C 1
ATOM 4369 O O . GLU B 1 139 ? -23.422 -1.776 -2.32 1 98.56 139 GLU B O 1
ATOM 4374 N N . ILE B 1 140 ? -24.219 -2.018 -4.398 1 98.12 140 ILE B N 1
ATOM 4375 C CA . ILE B 1 140 ? -22.953 -1.717 -5.031 1 98.12 140 ILE B CA 1
ATOM 4376 C C . ILE B 1 140 ? -23.109 -0.538 -5.988 1 98.12 140 ILE B C 1
ATOM 4378 O O . ILE B 1 140 ? -23.922 -0.589 -6.914 1 98.12 140 ILE B O 1
ATOM 4382 N N . GLU B 1 141 ? -22.422 0.493 -5.711 1 97.31 141 GLU B N 1
ATOM 4383 C CA . GLU B 1 141 ? -22.359 1.664 -6.582 1 97.31 141 GLU B CA 1
ATOM 4384 C C . GLU B 1 141 ? -21.047 1.709 -7.363 1 97.31 141 GLU B C 1
ATOM 4386 O O . GLU B 1 141 ? -19.969 1.76 -6.773 1 97.31 141 GLU B O 1
ATOM 4391 N N . PHE B 1 142 ? -21.188 1.671 -8.656 1 96.12 142 PHE B N 1
ATOM 4392 C CA . PHE B 1 142 ? -20.016 1.756 -9.523 1 96.12 142 PHE B CA 1
ATOM 4393 C C . PHE B 1 142 ? -19.562 3.201 -9.656 1 96.12 142 PHE B C 1
ATOM 4395 O O . PHE B 1 142 ? -20.328 4.07 -10.07 1 96.12 142 PHE B O 1
ATOM 4402 N N . LEU B 1 143 ? -18.312 3.428 -9.414 1 91.88 143 LEU B N 1
ATOM 4403 C CA . LEU B 1 143 ? -17.828 4.805 -9.297 1 91.88 143 LEU B CA 1
ATOM 4404 C C . LEU B 1 143 ? -17.297 5.312 -10.633 1 91.88 143 LEU B C 1
ATOM 4406 O O . LEU B 1 143 ? -17.219 6.523 -10.852 1 91.88 143 LEU B O 1
ATOM 4410 N N . GLU B 1 144 ? -16.844 4.441 -11.492 1 92.5 144 GLU B N 1
ATOM 4411 C CA . GLU B 1 144 ? -16.328 4.82 -12.805 1 92.5 144 GLU B CA 1
ATOM 4412 C C . GLU B 1 144 ? -17.062 4.086 -13.922 1 92.5 144 GLU B C 1
ATOM 4414 O O . GLU B 1 144 ? -18.031 4.613 -14.492 1 92.5 144 GLU B O 1
ATOM 4419 N N . LYS B 1 145 ? -16.781 2.812 -14.164 1 94.81 145 LYS B N 1
ATOM 4420 C CA . LYS B 1 145 ? -17.406 1.994 -15.203 1 94.81 145 LYS B CA 1
ATOM 4421 C C . LYS B 1 145 ? -18.281 0.907 -14.586 1 94.81 145 LYS B C 1
ATOM 4423 O O . LYS B 1 145 ? -17.859 0.205 -13.672 1 94.81 145 LYS B O 1
ATOM 4428 N N . ASP B 1 146 ? -19.422 0.778 -15.195 1 95.12 146 ASP B N 1
ATOM 4429 C CA . ASP B 1 146 ? -20.359 -0.238 -14.695 1 95.12 146 ASP B CA 1
ATOM 4430 C C . ASP B 1 146 ? -19.734 -1.63 -14.773 1 95.12 146 ASP B C 1
ATOM 4432 O O . ASP B 1 146 ? -19.125 -1.99 -15.781 1 95.12 146 ASP B O 1
ATOM 4436 N N . GLY B 1 147 ? -19.891 -2.285 -13.641 1 96.06 147 GLY B N 1
ATOM 4437 C CA . GLY B 1 147 ? -19.438 -3.664 -13.609 1 96.06 147 GLY B CA 1
ATOM 4438 C C . GLY B 1 147 ? -17.969 -3.799 -13.281 1 96.06 147 GLY B C 1
ATOM 4439 O O . GLY B 1 147 ? -17.422 -4.902 -13.297 1 96.06 147 GLY B O 1
ATOM 4440 N N . HIS B 1 148 ? -17.328 -2.699 -12.984 1 96.94 148 HIS B N 1
ATOM 4441 C CA . HIS B 1 148 ? -15.898 -2.703 -12.703 1 96.94 148 HIS B CA 1
ATOM 4442 C C . HIS B 1 148 ? -15.586 -1.949 -11.422 1 96.94 148 HIS B C 1
ATOM 4444 O O . HIS B 1 148 ? -16.406 -1.175 -10.93 1 96.94 148 HIS B O 1
ATOM 4450 N N . LEU B 1 149 ? -14.445 -2.189 -10.812 1 96.19 149 LEU B N 1
ATOM 4451 C CA . LEU B 1 149 ? -13.914 -1.357 -9.742 1 96.19 149 LEU B CA 1
ATOM 4452 C C . LEU B 1 149 ? -13.5 0.013 -10.266 1 96.19 149 LEU B C 1
ATOM 4454 O O . LEU B 1 149 ? -13.188 0.158 -11.453 1 96.19 149 LEU B O 1
ATOM 4458 N N . PRO B 1 150 ? -13.508 1.049 -9.516 1 96.44 150 PRO B N 1
ATOM 4459 C CA . PRO B 1 150 ? -13.805 1.101 -8.078 1 96.44 150 PRO B CA 1
ATOM 4460 C C . PRO B 1 150 ? -15.305 1.138 -7.793 1 96.44 150 PRO B C 1
ATOM 4462 O O . PRO B 1 150 ? -16.094 1.563 -8.648 1 96.44 150 PRO B O 1
ATOM 4465 N N . VAL B 1 151 ? -15.664 0.742 -6.457 1 97.56 151 VAL B N 1
ATOM 4466 C CA . VAL B 1 151 ? -17.078 0.708 -6.086 1 97.56 151 VAL B CA 1
ATOM 4467 C C . VAL B 1 151 ? -17.234 1.171 -4.641 1 97.56 151 VAL B C 1
ATOM 4469 O O . VAL B 1 151 ? -16.297 1.097 -3.848 1 97.56 151 VAL B O 1
ATOM 4472 N N . ASN B 1 152 ? -18.406 1.664 -4.352 1 95.94 152 ASN B N 1
ATOM 4473 C CA . ASN B 1 152 ? -18.922 1.73 -2.99 1 95.94 152 ASN B CA 1
ATOM 4474 C C . ASN B 1 152 ? -19.828 0.542 -2.678 1 95.94 152 ASN B C 1
ATOM 4476 O O . ASN B 1 152 ? -20.672 0.174 -3.488 1 95.94 152 ASN B O 1
ATOM 4480 N N . VAL B 1 153 ? -19.594 -0.05 -1.541 1 97.94 153 VAL B N 1
ATOM 4481 C CA . VAL B 1 153 ? -20.344 -1.233 -1.15 1 97.94 153 VAL B CA 1
ATOM 4482 C C . VAL B 1 153 ? -21.047 -0.98 0.181 1 97.94 153 VAL B C 1
ATOM 4484 O O . VAL B 1 153 ? -20.438 -0.534 1.146 1 97.94 153 VAL B O 1
ATOM 4487 N N . LYS B 1 154 ? -22.359 -1.148 0.231 1 97.88 154 LYS B N 1
ATOM 4488 C CA . LYS B 1 154 ? -23.109 -1.328 1.471 1 97.88 154 LYS B CA 1
ATOM 4489 C C . LYS B 1 154 ? -23.438 -2.797 1.7 1 97.88 154 LYS B C 1
ATOM 4491 O O . LYS B 1 154 ? -24.125 -3.418 0.88 1 97.88 154 LYS B O 1
ATOM 4496 N N . GLY B 1 155 ? -22.906 -3.352 2.777 1 98.5 155 GLY B N 1
ATOM 4497 C CA . GLY B 1 155 ? -23.031 -4.781 3.02 1 98.5 155 GLY B CA 1
ATOM 4498 C C . GLY B 1 155 ? -24.469 -5.258 3.102 1 98.5 155 GLY B C 1
ATOM 4499 O O . GLY B 1 155 ? -25.359 -4.488 3.465 1 98.5 155 GLY B O 1
ATOM 4500 N N . ALA B 1 156 ? -24.703 -6.504 2.809 1 98.5 156 ALA B N 1
ATOM 4501 C CA . ALA B 1 156 ? -26.016 -7.117 2.762 1 98.5 156 ALA B CA 1
ATOM 4502 C C . ALA B 1 156 ? -26.672 -7.113 4.141 1 98.5 156 ALA B C 1
ATOM 4504 O O . ALA B 1 156 ? -27.906 -7.168 4.25 1 98.5 156 ALA B O 1
ATOM 4505 N N . ALA B 1 157 ? -25.859 -7.078 5.137 1 97.69 157 ALA B N 1
ATOM 4506 C CA . ALA B 1 157 ? -26.391 -7.094 6.496 1 97.69 157 ALA B CA 1
ATOM 4507 C C . ALA B 1 157 ? -26.5 -5.676 7.055 1 97.69 157 ALA B C 1
ATOM 4509 O O . ALA B 1 157 ? -26.766 -5.492 8.242 1 97.69 157 ALA B O 1
ATOM 4510 N N . TYR B 1 158 ? -26.203 -4.695 6.211 1 96.62 158 TYR B N 1
ATOM 4511 C CA . TYR B 1 158 ? -26.266 -3.305 6.641 1 96.62 158 TYR B CA 1
ATOM 4512 C C . TYR B 1 158 ? -27.625 -2.975 7.246 1 96.62 158 TYR B C 1
ATOM 4514 O O . TYR B 1 158 ? -28.656 -3.375 6.7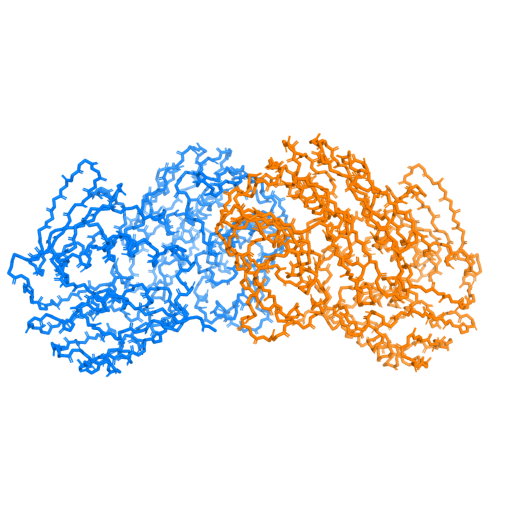15 1 96.62 158 TYR B O 1
ATOM 4522 N N . GLY B 1 159 ? -27.641 -2.287 8.398 1 94.62 159 GLY B N 1
ATOM 4523 C CA . GLY B 1 159 ? -28.875 -1.882 9.047 1 94.62 159 GLY B CA 1
ATOM 4524 C C . GLY B 1 159 ? -29.609 -3.035 9.711 1 94.62 159 GLY B C 1
ATOM 4525 O O . GLY B 1 159 ? -30.797 -2.926 10.016 1 94.62 159 GLY B O 1
ATOM 4526 N N . GLY B 1 160 ? -28.953 -4.117 9.891 1 93.69 160 GLY B N 1
ATOM 4527 C CA . GLY B 1 160 ? -29.562 -5.262 10.555 1 93.69 160 GLY B CA 1
ATOM 4528 C C . GLY B 1 160 ? -30.297 -6.172 9.602 1 93.69 160 GLY B C 1
ATOM 4529 O O . GLY B 1 160 ? -30.984 -7.109 10.039 1 93.69 160 GLY B O 1
ATOM 4530 N N . LYS B 1 161 ? -30.203 -5.988 8.289 1 95.38 161 LYS B N 1
ATOM 4531 C CA . LYS B 1 161 ? -30.828 -6.848 7.293 1 95.38 161 LYS B CA 1
ATOM 4532 C C . LYS B 1 161 ? -30.234 -8.25 7.324 1 95.38 161 LYS B C 1
ATOM 4534 O O . LYS B 1 161 ? -29.125 -8.453 7.84 1 95.38 161 LYS B O 1
ATOM 4539 N N . LYS B 1 162 ? -31 -9.195 6.77 1 95.5 162 LYS B N 1
ATOM 4540 C CA . LYS B 1 162 ? -30.531 -10.57 6.656 1 95.5 162 LYS B CA 1
ATOM 4541 C C . LYS B 1 162 ? -30.156 -10.906 5.219 1 95.5 162 LYS B C 1
ATOM 4543 O O . LYS B 1 162 ? -31 -10.922 4.328 1 95.5 162 LYS B O 1
ATOM 4548 N N . PRO B 1 163 ? -28.922 -11.25 4.988 1 97.81 163 PRO B N 1
ATOM 4549 C CA . PRO B 1 163 ? -28.5 -11.609 3.631 1 97.81 163 PRO B CA 1
ATOM 4550 C C . PRO B 1 163 ? -29.172 -12.883 3.121 1 97.81 163 PRO B C 1
ATOM 4552 O O . PRO B 1 163 ? -29.422 -13.812 3.896 1 97.81 163 PRO B O 1
ATOM 4555 N N . GLN B 1 164 ? -29.438 -12.898 1.797 1 97.62 164 GLN B N 1
ATOM 4556 C CA . GLN B 1 164 ? -29.875 -14.141 1.174 1 97.62 164 GLN B CA 1
ATOM 4557 C C . GLN B 1 164 ? -28.75 -15.164 1.123 1 97.62 164 GLN B C 1
ATOM 4559 O O . GLN B 1 164 ? -27.578 -14.805 0.969 1 97.62 164 GLN B O 1
ATOM 4564 N N . ASN B 1 165 ? -29.125 -16.438 1.289 1 97.5 165 ASN B N 1
ATOM 4565 C CA . ASN B 1 165 ? -28.062 -17.438 1.363 1 97.5 165 ASN B CA 1
ATOM 4566 C C . ASN B 1 165 ? -28.094 -18.375 0.166 1 97.5 165 ASN B C 1
ATOM 4568 O O . ASN B 1 165 ? -27.328 -19.344 0.104 1 97.5 165 ASN B O 1
ATOM 4572 N N . HIS B 1 166 ? -29.062 -18.156 -0.822 1 98.12 166 HIS B N 1
ATOM 4573 C CA . HIS B 1 166 ? -29.078 -18.828 -2.113 1 98.12 166 HIS B CA 1
ATOM 4574 C C . HIS B 1 166 ? -28.625 -17.891 -3.229 1 98.12 166 HIS B C 1
ATOM 4576 O O . HIS B 1 166 ? -29.125 -16.781 -3.352 1 98.12 166 HIS B O 1
ATOM 4582 N N . VAL B 1 167 ? -27.641 -18.375 -4 1 98.56 167 VAL B N 1
ATOM 4583 C CA . VAL B 1 167 ? -27.109 -17.484 -5.027 1 98.56 167 VAL B CA 1
ATOM 4584 C C . VAL B 1 167 ? -26.672 -18.297 -6.238 1 98.56 167 VAL B C 1
ATOM 4586 O O . VAL B 1 167 ? -26.25 -19.453 -6.102 1 98.56 167 VAL B O 1
ATOM 4589 N N . SER B 1 168 ? -26.859 -17.766 -7.457 1 98.56 168 SER B N 1
ATOM 4590 C CA . SER B 1 168 ? -26.375 -18.328 -8.711 1 98.56 168 SER B CA 1
ATOM 4591 C C . SER B 1 168 ? -25.234 -17.5 -9.297 1 98.56 168 SER B C 1
ATOM 4593 O O . SER B 1 168 ? -25.266 -16.266 -9.219 1 98.56 168 SER B O 1
ATOM 4595 N N . ILE B 1 169 ? -24.281 -18.203 -9.883 1 98.06 169 ILE B N 1
ATOM 4596 C CA . ILE B 1 169 ? -23.172 -17.438 -10.43 1 98.06 169 ILE B CA 1
ATOM 4597 C C . ILE B 1 169 ? -22.5 -18.234 -11.547 1 98.06 169 ILE B C 1
ATOM 4599 O O . ILE B 1 169 ? -22.469 -19.469 -11.516 1 98.06 169 ILE B O 1
ATOM 4603 N N . SER B 1 170 ? -22.062 -17.531 -12.578 1 97.31 170 SER B N 1
ATOM 4604 C CA . SER B 1 170 ? -21.203 -18.109 -13.609 1 97.31 170 SER B CA 1
ATOM 4605 C C . SER B 1 170 ? -19.734 -18 -13.227 1 97.31 170 SER B C 1
ATOM 4607 O O . SER B 1 170 ? -19.297 -16.969 -12.719 1 97.31 170 SER B O 1
ATOM 4609 N N . ILE B 1 171 ? -18.969 -19.078 -13.438 1 94.62 171 ILE B N 1
ATOM 4610 C CA . ILE B 1 171 ? -17.547 -19.016 -13.164 1 94.62 171 ILE B CA 1
ATOM 4611 C C . ILE B 1 171 ? -16.766 -19.188 -14.469 1 94.62 171 ILE B C 1
ATOM 4613 O O . ILE B 1 171 ? -15.617 -19.656 -14.453 1 94.62 171 ILE B O 1
ATOM 4617 N N . SER B 1 172 ? -17.406 -18.844 -15.594 1 91.38 172 SER B N 1
ATOM 4618 C CA . SER B 1 172 ? -16.781 -18.984 -16.906 1 91.38 172 SER B CA 1
ATOM 4619 C C . SER B 1 172 ? -15.578 -18.047 -17.047 1 91.38 172 SER B C 1
ATOM 4621 O O . SER B 1 172 ? -14.57 -18.422 -17.656 1 91.38 172 SER B O 1
ATOM 4623 N N . GLU B 1 173 ? -15.664 -16.906 -16.438 1 90.44 173 GLU B N 1
ATOM 4624 C CA . GLU B 1 173 ? -14.609 -15.906 -16.578 1 90.44 173 GLU B CA 1
ATOM 4625 C C . GLU B 1 173 ? -13.531 -16.078 -15.508 1 90.44 173 GLU B C 1
ATOM 4627 O O . GLU B 1 173 ? -12.367 -15.758 -15.734 1 90.44 173 GLU B O 1
ATOM 4632 N N . SER B 1 174 ? -14.023 -16.625 -14.328 1 92.62 174 SER B N 1
ATOM 4633 C CA . SER B 1 174 ? -13.07 -16.812 -13.242 1 92.62 174 SER B CA 1
ATOM 4634 C C . SER B 1 174 ? -13.641 -17.719 -12.156 1 92.62 174 SER B C 1
ATOM 4636 O O . SER B 1 174 ? -14.703 -17.438 -11.609 1 92.62 174 SER B O 1
ATOM 4638 N N . THR B 1 175 ? -12.875 -18.688 -11.742 1 94.19 175 THR B N 1
ATOM 4639 C CA . THR B 1 175 ? -13.289 -19.578 -10.656 1 94.19 175 THR B CA 1
ATOM 4640 C C . THR B 1 175 ? -13.148 -18.875 -9.305 1 94.19 175 THR B C 1
ATOM 4642 O O . THR B 1 175 ? -13.68 -19.344 -8.305 1 94.19 175 THR B O 1
ATOM 4645 N N . GLN B 1 176 ? -12.461 -17.719 -9.305 1 95.5 176 GLN B N 1
ATOM 4646 C CA . GLN B 1 176 ? -12.242 -16.969 -8.078 1 95.5 176 GLN B CA 1
ATOM 4647 C C . GLN B 1 176 ? -13.555 -16.438 -7.516 1 95.5 176 GLN B C 1
ATOM 4649 O O . GLN B 1 176 ? -13.672 -16.188 -6.312 1 95.5 176 GLN B O 1
ATOM 4654 N N . PHE B 1 177 ? -14.57 -16.297 -8.359 1 98.06 177 PHE B N 1
ATOM 4655 C CA . PHE B 1 177 ? -15.867 -15.844 -7.887 1 98.06 177 PHE B CA 1
ATOM 4656 C C . PHE B 1 177 ? -16.484 -16.859 -6.934 1 98.06 177 PHE B C 1
ATOM 4658 O O . PHE B 1 177 ? -16.984 -16.5 -5.867 1 98.06 177 PHE B O 1
ATOM 4665 N N . LEU B 1 178 ? -16.406 -18.094 -7.383 1 98.25 178 LEU B N 1
ATOM 4666 C CA . LEU B 1 178 ? -16.906 -19.156 -6.531 1 98.25 178 LEU B CA 1
ATOM 4667 C C . LEU B 1 178 ? -16.078 -19.281 -5.258 1 98.25 178 LEU B C 1
ATOM 4669 O O . LEU B 1 178 ? -16.625 -19.438 -4.164 1 98.25 178 LEU B O 1
ATOM 4673 N N . SER B 1 179 ? -14.773 -19.234 -5.383 1 98.56 179 SER B N 1
ATOM 4674 C CA . SER B 1 179 ? -13.891 -19.297 -4.223 1 98.56 179 SER B CA 1
ATOM 4675 C C . SER B 1 179 ? -14.219 -18.203 -3.211 1 98.56 179 SER B C 1
ATOM 4677 O O . SER B 1 179 ? -14.234 -18.453 -2.004 1 98.56 179 SER B O 1
ATOM 4679 N N . ALA B 1 180 ? -14.484 -17.016 -3.695 1 98.69 180 ALA B N 1
ATOM 4680 C CA . ALA B 1 180 ? -14.82 -15.891 -2.836 1 98.69 180 ALA B CA 1
ATOM 4681 C C . ALA B 1 180 ? -16.094 -16.156 -2.037 1 98.69 180 ALA B C 1
ATOM 4683 O O . ALA B 1 180 ? -16.125 -15.961 -0.821 1 98.69 180 ALA B O 1
ATOM 4684 N N . LEU B 1 181 ? -17.094 -16.656 -2.732 1 98.56 181 LEU B N 1
ATOM 4685 C CA . LEU B 1 181 ? -18.375 -16.938 -2.082 1 98.56 181 LEU B CA 1
ATOM 4686 C C . LEU B 1 181 ? -18.234 -18.078 -1.073 1 98.56 181 LEU B C 1
ATOM 4688 O O . LEU B 1 181 ? -18.781 -18 0.031 1 98.56 181 LEU B O 1
ATOM 4692 N N . MET B 1 182 ? -17.484 -19.078 -1.458 1 98.5 182 MET B N 1
ATOM 4693 C CA . MET B 1 182 ? -17.266 -20.203 -0.549 1 98.5 182 MET B CA 1
ATOM 4694 C C . MET B 1 182 ? -16.547 -19.75 0.718 1 98.5 182 MET B C 1
ATOM 4696 O O . MET B 1 182 ? -17.016 -20.016 1.828 1 98.5 182 MET B O 1
ATOM 4700 N N . MET B 1 183 ? -15.508 -19.016 0.604 1 98.56 183 MET B N 1
ATOM 4701 C CA . MET B 1 183 ? -14.648 -18.641 1.726 1 98.56 183 MET B CA 1
ATOM 4702 C C . MET B 1 183 ? -15.359 -17.672 2.664 1 98.56 183 MET B C 1
ATOM 4704 O O . MET B 1 183 ? -15.078 -17.641 3.863 1 98.56 183 MET B O 1
ATOM 4708 N N . THR B 1 184 ? -16.25 -16.875 2.137 1 98.19 184 THR B N 1
ATOM 4709 C CA . THR B 1 184 ? -16.906 -15.852 2.953 1 98.19 184 THR B CA 1
ATOM 4710 C C . THR B 1 184 ? -18.219 -16.375 3.533 1 98.19 184 THR B C 1
ATOM 4712 O O . THR B 1 184 ? -18.969 -15.617 4.148 1 98.19 184 THR B O 1
ATOM 4715 N N . SER B 1 185 ? -18.516 -17.672 3.408 1 96.62 185 SER B N 1
ATOM 4716 C CA . SER B 1 185 ? -19.75 -18.297 3.895 1 96.62 185 SER B CA 1
ATOM 4717 C C . SER B 1 185 ? -19.906 -18.078 5.395 1 96.62 185 SER B C 1
ATOM 4719 O O . SER B 1 185 ? -21.031 -17.891 5.879 1 96.62 185 SER B O 1
ATOM 4721 N N . PRO B 1 186 ? -18.828 -18.062 6.188 1 93.44 186 PRO B N 1
ATOM 4722 C CA . PRO B 1 186 ? -18.984 -17.859 7.629 1 93.44 186 PRO B CA 1
ATOM 4723 C C . PRO B 1 186 ? -19.578 -16.5 7.973 1 93.44 186 PRO B C 1
ATOM 4725 O O . PRO B 1 186 ? -19.984 -16.266 9.117 1 93.44 186 PRO B O 1
ATOM 4728 N N . MET B 1 187 ? -19.578 -15.586 7.055 1 94.88 187 MET B N 1
ATOM 4729 C CA . MET B 1 187 ? -20.219 -14.281 7.266 1 94.88 187 MET B CA 1
ATOM 4730 C C . MET B 1 187 ? -21.734 -14.422 7.367 1 94.88 187 MET B C 1
ATOM 4732 O O . MET B 1 187 ? -22.406 -13.516 7.859 1 94.88 187 MET B O 1
ATOM 4736 N N . LEU B 1 188 ? -22.234 -15.57 6.867 1 96.06 188 LEU B N 1
ATOM 4737 C CA . LEU B 1 188 ? -23.656 -15.82 6.82 1 96.06 188 LEU B CA 1
ATOM 4738 C C . LEU B 1 188 ? -24.094 -16.75 7.953 1 96.06 188 LEU B C 1
ATOM 4740 O O . LEU B 1 188 ? -23.531 -17.844 8.109 1 96.06 188 LEU B O 1
ATOM 4744 N N . GLU B 1 189 ? -25.094 -16.359 8.672 1 92.75 189 GLU B N 1
ATOM 4745 C CA . GLU B 1 189 ? -25.594 -17.156 9.773 1 92.75 189 GLU B CA 1
ATOM 4746 C C . GLU B 1 189 ? -26.219 -18.453 9.266 1 92.75 189 GLU B C 1
ATOM 4748 O O . GLU B 1 189 ? -26.094 -19.5 9.914 1 92.75 189 GLU B O 1
ATOM 4753 N N . GLU B 1 190 ? -26.812 -18.406 8.148 1 94.88 190 GLU B N 1
ATOM 4754 C CA . GLU B 1 190 ? -27.594 -19.531 7.637 1 94.88 190 GLU B CA 1
ATOM 4755 C C . GLU B 1 190 ? -26.781 -20.359 6.652 1 94.88 190 GLU B C 1
ATOM 4757 O O . GLU B 1 190 ? -27.312 -21.266 6.004 1 94.88 190 GLU B O 1
ATOM 4762 N N . GLY B 1 191 ? -25.547 -20.094 6.523 1 96.19 191 GLY B N 1
ATOM 4763 C CA . GLY B 1 191 ? -24.75 -20.781 5.516 1 96.19 191 GLY B CA 1
ATOM 4764 C C . GLY B 1 191 ? -25 -20.266 4.109 1 96.19 191 GLY B C 1
ATOM 4765 O O . GLY B 1 191 ? -25.516 -19.156 3.932 1 96.19 191 GLY B O 1
ATOM 4766 N N . ILE B 1 192 ? -24.531 -21.062 3.082 1 98.19 192 ILE B N 1
ATOM 4767 C CA . ILE B 1 192 ? -24.703 -20.594 1.712 1 98.19 192 ILE B CA 1
ATOM 4768 C C . ILE B 1 192 ? -24.969 -21.781 0.79 1 98.19 192 ILE B C 1
ATOM 4770 O O . ILE B 1 192 ? -24.547 -22.906 1.061 1 98.19 192 ILE B O 1
ATOM 4774 N N . HIS B 1 193 ? -25.797 -21.516 -0.17 1 98.5 193 HIS B N 1
ATOM 4775 C CA . HIS B 1 193 ? -26.047 -22.422 -1.296 1 98.5 193 HIS B CA 1
ATOM 4776 C C . HIS B 1 193 ? -25.719 -21.734 -2.621 1 98.5 193 HIS B C 1
ATOM 4778 O O . HIS B 1 193 ? -26.438 -20.828 -3.045 1 98.5 193 HIS B O 1
ATOM 4784 N N . VAL B 1 194 ? -24.656 -22.219 -3.289 1 98.62 194 VAL B N 1
ATOM 4785 C CA . VAL B 1 194 ? -24.25 -21.609 -4.551 1 98.62 194 VAL B CA 1
ATOM 4786 C C . VAL B 1 194 ? -24.578 -22.562 -5.707 1 98.62 194 VAL B C 1
ATOM 4788 O O . VAL B 1 194 ? -24.172 -23.719 -5.711 1 98.62 194 VAL B O 1
ATOM 4791 N N . HIS B 1 195 ? -25.312 -22.031 -6.668 1 98.62 195 HIS B N 1
ATOM 4792 C CA . HIS B 1 195 ? -25.594 -22.75 -7.914 1 98.62 195 HIS B CA 1
ATOM 4793 C C . HIS B 1 195 ? -24.75 -22.188 -9.055 1 98.62 195 HIS B C 1
ATOM 4795 O O . HIS B 1 195 ? -24.875 -21.016 -9.414 1 98.62 195 HIS B O 1
ATOM 4801 N N . ILE B 1 196 ? -23.969 -23.031 -9.641 1 98.44 196 ILE B N 1
ATOM 4802 C CA . ILE B 1 196 ? -23.125 -22.594 -10.758 1 98.44 196 ILE B CA 1
ATOM 4803 C C . ILE B 1 196 ? -23.922 -22.703 -12.055 1 98.44 196 ILE B C 1
ATOM 4805 O O . ILE B 1 196 ? -24.422 -23.781 -12.398 1 98.44 196 ILE B O 1
ATOM 4809 N N . THR B 1 197 ? -23.906 -21.625 -12.852 1 98 197 THR B N 1
ATOM 4810 C CA . THR B 1 197 ? -24.75 -21.562 -14.047 1 98 197 THR B CA 1
ATOM 4811 C C . THR B 1 197 ? -23.922 -21.844 -15.305 1 98 197 THR B C 1
ATOM 4813 O O . THR B 1 197 ? -24.469 -22.078 -16.375 1 98 197 THR B O 1
ATOM 4816 N N . SER B 1 198 ? -22.641 -21.75 -15.172 1 95.31 198 SER B N 1
ATOM 4817 C CA . SER B 1 198 ? -21.781 -21.984 -16.328 1 95.31 198 SER B CA 1
ATOM 4818 C C . SER B 1 198 ? -21.562 -23.469 -16.578 1 95.31 198 SER B C 1
ATOM 4820 O O . SER B 1 198 ? -21.922 -24.312 -15.727 1 95.31 198 SER B O 1
ATOM 4822 N N . ASN B 1 199 ? -20.969 -23.797 -17.781 1 92 199 ASN B N 1
ATOM 4823 C CA . ASN B 1 199 ? -20.641 -25.172 -18.094 1 92 199 ASN B CA 1
ATOM 4824 C C . ASN B 1 199 ? -19.531 -25.719 -17.188 1 92 199 ASN B C 1
ATOM 4826 O O . ASN B 1 199 ? -19.609 -26.844 -16.703 1 92 199 ASN B O 1
ATOM 4830 N N . LYS B 1 200 ? -18.531 -24.875 -16.984 1 91 200 LYS B N 1
ATOM 4831 C CA . LYS B 1 200 ? -17.5 -25.219 -16.016 1 91 200 LYS B CA 1
ATOM 4832 C C . LYS B 1 200 ? -18.031 -25.078 -14.586 1 91 200 LYS B C 1
ATOM 4834 O O . LYS B 1 200 ? -18.547 -24.031 -14.203 1 91 200 LYS B O 1
ATOM 4839 N N . THR B 1 201 ? -17.953 -26.172 -13.828 1 94.38 201 THR B N 1
ATOM 4840 C CA . THR B 1 201 ? -18.547 -26.109 -12.5 1 94.38 201 THR B CA 1
ATOM 4841 C C . THR B 1 201 ? -17.5 -26.375 -11.43 1 94.38 201 THR B C 1
ATOM 4843 O O . THR B 1 201 ? -17.812 -26.391 -10.234 1 94.38 201 THR B O 1
ATOM 4846 N N . GLU B 1 202 ? -16.297 -26.641 -11.797 1 92.5 202 GLU B N 1
ATOM 4847 C CA . GLU B 1 202 ? -15.211 -26.922 -10.859 1 92.5 202 GLU B CA 1
ATOM 4848 C C . GLU B 1 202 ? -13.859 -26.453 -11.406 1 92.5 202 GLU B C 1
ATOM 4850 O O . GLU B 1 202 ? -13.797 -25.859 -12.484 1 92.5 202 GLU B O 1
ATOM 4855 N N . GLY B 1 203 ? -12.773 -26.688 -10.602 1 91.75 203 GLY B N 1
ATOM 4856 C CA . GLY B 1 203 ? -11.422 -26.312 -10.992 1 91.75 203 GLY B CA 1
ATOM 4857 C C . GLY B 1 203 ? -10.414 -26.469 -9.875 1 91.75 203 GLY B C 1
ATOM 4858 O O . GLY B 1 203 ? -10.789 -26.625 -8.711 1 91.75 203 GLY B O 1
ATOM 4859 N N . SER B 1 204 ? -9.188 -26.438 -10.258 1 93.38 204 SER B N 1
ATOM 4860 C CA . SER B 1 204 ? -8.109 -26.688 -9.305 1 93.38 204 SER B CA 1
ATOM 4861 C C . SER B 1 204 ? -8.141 -25.672 -8.164 1 93.38 204 SER B C 1
ATOM 4863 O O . SER B 1 204 ? -7.938 -26.031 -7 1 93.38 204 SER B O 1
ATOM 4865 N N . TYR B 1 205 ? -8.398 -24.438 -8.516 1 94.56 205 TYR B N 1
ATOM 4866 C CA . TYR B 1 205 ? -8.367 -23.391 -7.488 1 94.56 205 TYR B CA 1
ATOM 4867 C C . TYR B 1 205 ? -9.562 -23.516 -6.555 1 94.56 205 TYR B C 1
ATOM 4869 O O . TYR B 1 205 ? -9.477 -23.188 -5.371 1 94.56 205 TYR B O 1
ATOM 4877 N N . VAL B 1 206 ? -10.703 -24.016 -7.062 1 96.94 206 VAL B N 1
ATOM 4878 C CA . VAL B 1 206 ? -11.859 -24.297 -6.215 1 96.94 206 VAL B CA 1
ATOM 4879 C C . VAL B 1 206 ? -11.523 -25.422 -5.246 1 96.94 206 VAL B C 1
ATOM 4881 O O . VAL B 1 206 ? -11.883 -25.359 -4.066 1 96.94 206 VAL B O 1
ATOM 4884 N N . ARG B 1 207 ? -10.844 -26.375 -5.734 1 96.12 207 ARG B N 1
ATOM 4885 C CA . ARG B 1 207 ? -10.445 -27.5 -4.898 1 96.12 207 ARG B CA 1
ATOM 4886 C C . ARG B 1 207 ? -9.477 -27.062 -3.811 1 96.12 207 ARG B C 1
ATOM 4888 O O . ARG B 1 207 ? -9.578 -27.5 -2.662 1 96.12 207 ARG B O 1
ATOM 4895 N N . ILE B 1 208 ? -8.531 -26.188 -4.156 1 97 208 ILE B N 1
ATOM 4896 C CA . ILE B 1 208 ? -7.629 -25.625 -3.16 1 97 208 ILE B CA 1
ATOM 4897 C C . ILE B 1 208 ? -8.438 -24.922 -2.074 1 97 208 ILE B C 1
ATOM 4899 O O . ILE B 1 208 ? -8.188 -25.109 -0.882 1 97 208 ILE B O 1
ATOM 4903 N N . THR B 1 209 ? -9.398 -24.156 -2.51 1 98.25 209 THR B N 1
ATOM 4904 C CA . THR B 1 209 ? -10.234 -23.406 -1.585 1 98.25 209 THR B CA 1
ATOM 4905 C C . THR B 1 209 ? -10.961 -24.344 -0.63 1 98.25 209 THR B C 1
ATOM 4907 O O . THR B 1 209 ? -10.922 -24.156 0.588 1 98.25 209 THR B O 1
ATOM 4910 N N . ALA B 1 210 ? -11.609 -25.375 -1.222 1 97.94 210 ALA B N 1
ATOM 4911 C CA . ALA B 1 210 ? -12.375 -26.312 -0.411 1 97.94 210 ALA B CA 1
ATOM 4912 C C . ALA B 1 210 ? -11.469 -27.031 0.587 1 97.94 210 ALA B C 1
ATOM 4914 O O . ALA B 1 210 ? -11.836 -27.219 1.75 1 97.94 210 ALA B O 1
ATOM 4915 N N . LYS B 1 211 ? -10.336 -27.438 0.153 1 97.56 211 LYS B N 1
ATOM 4916 C CA . LYS B 1 211 ? -9.398 -28.141 1.021 1 97.56 211 LYS B CA 1
ATOM 4917 C C . LYS B 1 211 ? -8.914 -27.25 2.156 1 97.56 211 LYS B C 1
ATOM 4919 O O . LYS B 1 211 ? -8.812 -27.688 3.303 1 97.56 211 LYS B O 1
ATOM 4924 N N . MET B 1 212 ? -8.562 -26.047 1.845 1 98.25 212 MET B N 1
ATOM 4925 C CA . MET B 1 212 ? -8.117 -25.109 2.867 1 98.25 212 MET B CA 1
ATOM 4926 C C . MET B 1 212 ? -9.234 -24.812 3.861 1 98.25 212 MET B C 1
ATOM 4928 O O . MET B 1 212 ? -8.992 -24.719 5.066 1 98.25 212 MET B O 1
ATOM 4932 N N . MET B 1 213 ? -10.445 -24.641 3.34 1 98.44 213 MET B N 1
ATOM 4933 C CA . MET B 1 213 ? -11.586 -24.422 4.227 1 98.44 213 MET B CA 1
ATOM 4934 C C . MET B 1 213 ? -11.734 -25.578 5.211 1 98.44 213 MET B C 1
ATOM 4936 O O . MET B 1 213 ? -11.945 -25.359 6.406 1 98.44 213 MET B O 1
ATOM 4940 N N . GLU B 1 214 ? -11.586 -26.719 4.703 1 97.62 214 GLU B N 1
ATOM 4941 C CA . GLU B 1 214 ? -11.648 -27.891 5.566 1 97.62 214 GLU B CA 1
ATOM 4942 C C . GLU B 1 214 ? -10.555 -27.859 6.629 1 97.62 214 GLU B C 1
ATOM 4944 O O . GLU B 1 214 ? -10.805 -28.188 7.793 1 97.62 214 GLU B O 1
ATOM 4949 N N . GLN B 1 215 ? -9.367 -27.484 6.227 1 97.5 215 GLN B N 1
ATOM 4950 C CA . GLN B 1 215 ? -8.234 -27.391 7.145 1 97.5 215 GLN B CA 1
ATOM 4951 C C . GLN B 1 215 ? -8.484 -26.328 8.211 1 97.5 215 GLN B C 1
ATOM 4953 O O . GLN B 1 215 ? -7.941 -26.406 9.32 1 97.5 215 GLN B O 1
ATOM 4958 N N . PHE B 1 216 ? -9.328 -25.344 7.918 1 97.81 216 PHE B N 1
ATOM 4959 C CA . PHE B 1 216 ? -9.68 -24.281 8.867 1 97.81 216 PHE B CA 1
ATOM 4960 C C . PHE B 1 216 ? -10.938 -24.656 9.641 1 97.81 216 PHE B C 1
ATOM 4962 O O . PHE B 1 216 ? -11.406 -23.891 10.484 1 97.81 216 PHE B O 1
ATOM 4969 N N . GLY B 1 217 ? -11.57 -25.844 9.32 1 96.12 217 GLY B N 1
ATOM 4970 C CA . GLY B 1 217 ? -12.68 -26.344 10.109 1 96.12 217 GLY B CA 1
ATOM 4971 C C . GLY B 1 217 ? -14.031 -26.156 9.445 1 96.12 217 GLY B C 1
ATOM 4972 O O . GLY B 1 217 ? -15.07 -26.359 10.07 1 96.12 217 GLY B O 1
ATOM 4973 N N . CYS B 1 218 ? -14.086 -25.781 8.203 1 97.12 218 CYS B N 1
ATOM 4974 C CA . CYS B 1 218 ? -15.312 -25.531 7.457 1 97.12 218 CYS B CA 1
ATOM 4975 C C . CYS B 1 218 ? -15.398 -26.453 6.238 1 97.12 218 CYS B C 1
ATOM 4977 O O . CYS B 1 218 ? -14.609 -26.328 5.301 1 97.12 218 CYS B O 1
ATOM 4979 N N . VAL B 1 219 ? -16.406 -27.25 6.184 1 96.94 219 VAL B N 1
ATOM 4980 C CA . VAL B 1 219 ? -16.516 -28.25 5.125 1 96.94 219 VAL B CA 1
ATOM 4981 C C . VAL B 1 219 ? -17.531 -27.797 4.082 1 96.94 219 VAL B C 1
ATOM 4983 O O . VAL B 1 219 ? -18.625 -27.344 4.426 1 96.94 219 VAL B O 1
ATOM 4986 N N . VAL B 1 220 ? -17.156 -27.906 2.834 1 97.81 220 VAL B N 1
ATOM 4987 C CA . VAL B 1 220 ? -18.031 -27.578 1.71 1 97.81 220 VAL B CA 1
ATOM 4988 C C . VAL B 1 220 ? -18.578 -28.859 1.087 1 97.81 220 VAL B C 1
ATOM 4990 O O . VAL B 1 220 ? -17.812 -29.75 0.711 1 97.81 220 VAL B O 1
ATOM 4993 N N . ASP B 1 221 ? -19.859 -28.938 1 1 96.31 221 ASP B N 1
ATOM 4994 C CA . ASP B 1 221 ? -20.5 -30.031 0.254 1 96.31 221 ASP B CA 1
ATOM 4995 C C . ASP B 1 221 ? -20.672 -29.641 -1.213 1 96.31 221 ASP B C 1
ATOM 4997 O O . ASP B 1 221 ? -21.156 -28.547 -1.52 1 96.31 221 ASP B O 1
ATOM 5001 N N . HIS B 1 222 ? -20.219 -30.516 -2.021 1 94.25 222 HIS B N 1
ATOM 5002 C CA . HIS B 1 222 ? -20.266 -30.203 -3.447 1 94.25 222 HIS B CA 1
ATOM 5003 C C . HIS B 1 222 ? -20.828 -31.391 -4.246 1 94.25 222 HIS B C 1
ATOM 5005 O O . HIS B 1 222 ? -20.391 -32.531 -4.055 1 94.25 222 HIS B O 1
ATOM 5011 N N . LYS B 1 223 ? -21.875 -31.141 -5.059 1 94.25 223 LYS B N 1
ATOM 5012 C CA . LYS B 1 223 ? -22.438 -32.062 -6.023 1 94.25 223 LYS B CA 1
ATOM 5013 C C . LYS B 1 223 ? -22.734 -31.391 -7.352 1 94.25 223 LYS B C 1
ATOM 5015 O O . LYS B 1 223 ? -23.719 -30.656 -7.473 1 94.25 223 LYS B O 1
ATOM 5020 N N . GLY B 1 224 ? -21.906 -31.672 -8.281 1 94.56 224 GLY B N 1
ATOM 5021 C CA . GLY B 1 224 ? -22.094 -31.031 -9.578 1 94.56 224 GLY B CA 1
ATOM 5022 C C . GLY B 1 224 ? -21.953 -29.531 -9.516 1 94.56 224 GLY B C 1
ATOM 5023 O O . GLY B 1 224 ? -20.922 -29 -9.109 1 94.56 224 GLY B O 1
ATOM 5024 N N . ALA B 1 225 ? -23.094 -28.922 -9.891 1 97.19 225 ALA B N 1
ATOM 5025 C CA . ALA B 1 225 ? -23.078 -27.453 -9.977 1 97.19 225 ALA B CA 1
ATOM 5026 C C . ALA B 1 225 ? -23.469 -26.828 -8.641 1 97.19 225 ALA B C 1
ATOM 5028 O O . ALA B 1 225 ? -23.547 -25.609 -8.523 1 97.19 225 ALA B O 1
ATOM 5029 N N . GLU B 1 226 ? -23.641 -27.688 -7.605 1 98.19 226 GLU B N 1
ATOM 5030 C CA . GLU B 1 226 ? -24.125 -27.172 -6.32 1 98.19 226 GLU B CA 1
ATOM 5031 C C . GLU B 1 226 ? -23.016 -27.188 -5.273 1 98.19 226 GLU B C 1
ATOM 5033 O O . GLU B 1 226 ? -22.359 -28.203 -5.066 1 98.19 226 GLU B O 1
ATOM 5038 N N . TYR B 1 227 ? -22.766 -26.078 -4.641 1 98.5 227 TYR B N 1
ATOM 5039 C CA . TYR B 1 227 ? -21.844 -25.938 -3.516 1 98.5 227 TYR B CA 1
ATOM 5040 C C . TYR B 1 227 ? -22.578 -25.422 -2.275 1 98.5 227 TYR B C 1
ATOM 5042 O O . TYR B 1 227 ? -23.234 -24.391 -2.314 1 98.5 227 TYR B O 1
ATOM 5050 N N . VAL B 1 228 ? -22.453 -26.188 -1.176 1 98.38 228 VAL B N 1
ATOM 5051 C CA . VAL B 1 228 ? -23.234 -25.859 0.02 1 98.38 228 VAL B CA 1
ATOM 5052 C C . VAL B 1 228 ? -22.297 -25.812 1.234 1 98.38 228 VAL B C 1
ATOM 5054 O O . VAL B 1 228 ? -21.5 -26.734 1.445 1 98.38 228 VAL B O 1
ATOM 5057 N N . VAL B 1 229 ? -22.312 -24.781 1.996 1 98.12 229 VAL B N 1
ATOM 5058 C CA . VAL B 1 229 ? -21.719 -24.672 3.324 1 98.12 229 VAL B CA 1
ATOM 5059 C C . VAL B 1 229 ? -22.828 -24.531 4.375 1 98.12 229 VAL B C 1
ATOM 5061 O O . VAL B 1 229 ? -23.641 -23.625 4.312 1 98.12 229 VAL B O 1
ATOM 5064 N N . PRO B 1 230 ? -22.891 -25.375 5.277 1 95.81 230 PRO B N 1
ATOM 5065 C CA . PRO B 1 230 ? -24 -25.391 6.227 1 95.81 230 PRO B CA 1
ATOM 5066 C C . PRO B 1 230 ? -23.984 -24.203 7.18 1 95.81 230 PRO B C 1
ATOM 5068 O O . PRO B 1 230 ? -22.922 -23.578 7.375 1 95.81 230 PRO B O 1
ATOM 5071 N N . ALA B 1 231 ? -25.172 -23.969 7.824 1 94.44 231 ALA B N 1
ATOM 5072 C CA . ALA B 1 231 ? -25.297 -22.938 8.852 1 94.44 231 ALA B CA 1
ATOM 5073 C C . ALA B 1 231 ? -24.391 -23.234 10.039 1 94.44 231 ALA B C 1
ATOM 5075 O O . ALA B 1 231 ? -24.156 -24.391 10.375 1 94.44 231 ALA B O 1
ATOM 5076 N N . GLY B 1 232 ? -23.891 -22.219 10.617 1 91 232 GLY B N 1
ATOM 5077 C CA . GLY B 1 232 ? -23.109 -22.359 11.828 1 91 232 GLY B CA 1
ATOM 5078 C C . GLY B 1 232 ? -21.656 -22.672 11.562 1 91 232 GLY B C 1
ATOM 5079 O O . GLY B 1 232 ? -20.859 -22.828 12.492 1 91 232 GLY B O 1
ATOM 5080 N N . SER B 1 233 ? -21.281 -22.719 10.359 1 92.31 233 SER B N 1
ATOM 5081 C CA . SER B 1 233 ? -19.875 -22.969 10.023 1 92.31 233 SER B CA 1
ATOM 5082 C C . SER B 1 233 ? -19 -21.766 10.359 1 92.31 233 SER B C 1
ATOM 5084 O O . SER B 1 233 ? -19.5 -20.641 10.43 1 92.31 233 SER B O 1
ATOM 5086 N N . GLY B 1 234 ? -17.734 -22.031 10.695 1 95.5 234 GLY B N 1
ATOM 5087 C CA . GLY B 1 234 ? -16.734 -21.031 11.016 1 95.5 234 GLY B CA 1
ATOM 5088 C C . GLY B 1 234 ? -15.305 -21.531 10.883 1 95.5 234 GLY B C 1
ATOM 5089 O O . GLY B 1 234 ? -15.086 -22.719 10.609 1 95.5 234 GLY B O 1
ATOM 5090 N N . TYR B 1 235 ? -14.445 -20.562 10.906 1 97.69 235 TYR B N 1
ATOM 5091 C CA . TYR B 1 235 ? -13.031 -20.922 10.852 1 97.69 235 TYR B CA 1
ATOM 5092 C C . TYR B 1 235 ? -12.414 -20.922 12.242 1 97.69 235 TYR B C 1
ATOM 5094 O O . TYR B 1 235 ? -12.711 -20.047 13.062 1 97.69 235 TYR B O 1
ATOM 5102 N N . TYR B 1 236 ? -11.625 -21.875 12.578 1 95.56 236 TYR B N 1
ATOM 5103 C CA . TYR B 1 236 ? -10.953 -21.906 13.875 1 95.56 236 TYR B CA 1
ATOM 5104 C C . TYR B 1 236 ? -9.539 -21.344 13.773 1 95.56 236 TYR B C 1
ATOM 5106 O O . TYR B 1 236 ? -8.852 -21.547 12.773 1 95.56 236 TYR B O 1
ATOM 5114 N N . PRO B 1 237 ? -9.094 -20.656 14.844 1 95 237 PRO B N 1
ATOM 5115 C CA . PRO B 1 237 ? -7.727 -20.141 14.883 1 95 237 PRO B CA 1
ATOM 5116 C C . PRO B 1 237 ? -6.676 -21.25 14.922 1 95 237 PRO B C 1
ATOM 5118 O O . PRO B 1 237 ? -6.883 -22.281 15.57 1 95 237 PRO B O 1
ATOM 5121 N N . GLN B 1 238 ? -5.555 -21.031 14.242 1 96.12 238 GLN B N 1
ATOM 5122 C CA . GLN B 1 238 ? -4.488 -22.031 14.188 1 96.12 238 GLN B CA 1
ATOM 5123 C C . GLN B 1 238 ? -3.211 -21.422 13.602 1 96.12 238 GLN B C 1
ATOM 5125 O O . GLN B 1 238 ? -3.211 -20.297 13.125 1 96.12 238 GLN B O 1
ATOM 5130 N N . THR B 1 239 ? -2.17 -22.188 13.828 1 97.69 239 THR B N 1
ATOM 5131 C CA . THR B 1 239 ? -0.985 -21.953 13.008 1 97.69 239 THR B CA 1
ATOM 5132 C C . THR B 1 239 ? -1.097 -22.672 11.672 1 97.69 239 THR B C 1
ATOM 5134 O O . THR B 1 239 ? -1.304 -23.891 11.641 1 97.69 239 THR B O 1
ATOM 5137 N N . TYR B 1 240 ? -1.11 -22.016 10.617 1 98.19 240 TYR B N 1
ATOM 5138 C CA . TYR B 1 240 ? -1.271 -22.578 9.281 1 98.19 240 TYR B CA 1
ATOM 5139 C C . TYR B 1 240 ? 0.009 -22.422 8.469 1 98.19 240 TYR B C 1
ATOM 5141 O O . TYR B 1 240 ? 0.584 -21.328 8.406 1 98.19 240 TYR B O 1
ATOM 5149 N N . TYR B 1 241 ? 0.409 -23.453 7.848 1 97.06 241 TYR B N 1
ATOM 5150 C CA . TYR B 1 241 ? 1.635 -23.453 7.059 1 97.06 241 TYR B CA 1
ATOM 5151 C C . TYR B 1 241 ? 1.322 -23.391 5.566 1 97.06 241 TYR B C 1
ATOM 5153 O O . TYR B 1 241 ? 0.698 -24.312 5.023 1 97.06 241 TYR B O 1
ATOM 5161 N N . ILE B 1 242 ? 1.799 -22.359 4.883 1 98 242 ILE B N 1
ATOM 5162 C CA . ILE B 1 242 ? 1.594 -22.156 3.451 1 98 242 ILE B CA 1
ATOM 5163 C C . ILE B 1 242 ? 2.637 -22.953 2.664 1 98 242 ILE B C 1
ATOM 5165 O O . ILE B 1 242 ? 3.84 -22.812 2.902 1 98 242 ILE B O 1
ATOM 5169 N N . GLU B 1 243 ? 2.168 -23.719 1.719 1 96.88 243 GLU B N 1
ATOM 5170 C CA . GLU B 1 243 ? 3.045 -24.531 0.885 1 96.88 243 GLU B CA 1
ATOM 5171 C C . GLU B 1 243 ? 3.854 -23.656 -0.077 1 96.88 243 GLU B C 1
ATOM 5173 O O . GLU B 1 243 ? 3.412 -22.578 -0.466 1 96.88 243 GLU B O 1
ATOM 5178 N N . PRO B 1 244 ? 5.02 -24.234 -0.502 1 97.19 244 PRO B N 1
ATOM 5179 C CA . PRO B 1 244 ? 5.746 -23.547 -1.562 1 97.19 244 PRO B CA 1
ATOM 5180 C C . PRO B 1 244 ? 4.953 -23.453 -2.863 1 97.19 244 PRO B C 1
ATOM 5182 O O . PRO B 1 244 ? 4.137 -24.328 -3.156 1 97.19 244 PRO B O 1
ATOM 5185 N N . ASP B 1 245 ? 5.195 -22.422 -3.57 1 97.5 245 ASP B N 1
ATOM 5186 C CA . ASP B 1 245 ? 4.477 -22.156 -4.816 1 97.5 245 ASP B CA 1
ATOM 5187 C C . ASP B 1 245 ? 4.891 -23.141 -5.906 1 97.5 245 ASP B C 1
ATOM 5189 O O . ASP B 1 245 ? 5.961 -23 -6.504 1 97.5 245 ASP B O 1
ATOM 5193 N N . VAL B 1 246 ? 3.984 -24 -6.25 1 97.38 246 VAL B N 1
ATOM 5194 C CA . VAL B 1 246 ? 4.293 -25 -7.27 1 97.38 246 VAL B CA 1
ATOM 5195 C C . VAL B 1 246 ? 4.41 -24.328 -8.633 1 97.38 246 VAL B C 1
ATOM 5197 O O . VAL B 1 246 ? 5.215 -24.734 -9.469 1 97.38 246 VAL B O 1
ATOM 5200 N N . SER B 1 247 ? 3.633 -23.266 -8.844 1 96.62 247 SER B N 1
ATOM 5201 C CA . SER B 1 247 ? 3.783 -22.516 -10.086 1 96.62 247 SER B CA 1
ATOM 5202 C C . SER B 1 247 ? 5.215 -22.016 -10.266 1 96.62 247 SER B C 1
ATOM 5204 O O . SER B 1 247 ? 5.781 -22.125 -11.359 1 96.62 247 SER B O 1
ATOM 5206 N N . ALA B 1 248 ? 5.762 -21.484 -9.219 1 97 248 ALA B N 1
ATOM 5207 C CA . ALA B 1 248 ? 7.141 -21 -9.258 1 97 248 ALA B CA 1
ATOM 5208 C C . ALA B 1 248 ? 8.117 -22.156 -9.422 1 97 248 ALA B C 1
ATOM 5210 O O . ALA B 1 248 ? 9.117 -22.047 -10.141 1 97 248 ALA B O 1
ATOM 5211 N N . ALA B 1 249 ? 7.859 -23.281 -8.797 1 98 249 ALA B N 1
ATOM 5212 C CA . ALA B 1 249 ? 8.703 -24.469 -8.875 1 98 249 ALA B CA 1
ATOM 5213 C C . ALA B 1 249 ? 8.836 -24.938 -10.32 1 98 249 ALA B C 1
ATOM 5215 O O . ALA B 1 249 ? 9.906 -25.406 -10.734 1 98 249 ALA B O 1
ATOM 5216 N N . CYS B 1 250 ? 7.824 -24.797 -11.039 1 98.38 250 CYS B N 1
ATOM 5217 C CA . CYS B 1 250 ? 7.742 -25.359 -12.383 1 98.38 250 CYS B CA 1
ATOM 5218 C C . CYS B 1 250 ? 8.719 -24.656 -13.328 1 98.38 250 CYS B C 1
ATOM 5220 O O . CYS B 1 250 ? 9.133 -25.234 -14.328 1 98.38 250 CYS B O 1
ATOM 5222 N N . TYR B 1 251 ? 9.156 -23.406 -13.031 1 98.44 251 TYR B N 1
ATOM 5223 C CA . TYR B 1 251 ? 10.18 -22.766 -13.852 1 98.44 251 TYR B CA 1
ATOM 5224 C C . TYR B 1 251 ? 11.492 -23.531 -13.789 1 98.44 251 TYR B C 1
ATOM 5226 O O . TYR B 1 251 ? 12.172 -23.703 -14.805 1 98.44 251 TYR B O 1
ATOM 5234 N N . PHE B 1 252 ? 11.766 -24.031 -12.641 1 98.5 252 PHE B N 1
ATOM 5235 C CA . PHE B 1 252 ? 13.023 -24.734 -12.453 1 98.5 252 PHE B CA 1
ATOM 5236 C C . PHE B 1 252 ? 12.93 -26.156 -12.977 1 98.5 252 PHE B C 1
ATOM 5238 O O . PHE B 1 252 ? 13.891 -26.688 -13.547 1 98.5 252 PHE B O 1
ATOM 5245 N N . TYR B 1 253 ? 11.797 -26.797 -12.781 1 98.56 253 TYR B N 1
ATOM 5246 C CA . TYR B 1 253 ? 11.586 -28.109 -13.383 1 98.56 253 TYR B CA 1
ATOM 5247 C C . TYR B 1 253 ? 11.68 -28.031 -14.898 1 98.56 253 TYR B C 1
ATOM 5249 O O . TYR B 1 253 ? 12.289 -28.906 -15.531 1 98.56 253 TYR B O 1
ATOM 5257 N N . ALA B 1 254 ? 11.109 -27 -15.484 1 98.5 254 ALA B N 1
ATOM 5258 C CA . ALA B 1 254 ? 11.164 -26.812 -16.922 1 98.5 254 ALA B CA 1
ATOM 5259 C C . ALA B 1 254 ? 12.594 -26.547 -17.391 1 98.5 254 ALA B C 1
ATOM 5261 O O . ALA B 1 254 ? 12.984 -26.953 -18.484 1 98.5 254 ALA B O 1
ATOM 5262 N N . ALA B 1 255 ? 13.352 -25.828 -16.562 1 98.12 255 ALA B N 1
ATOM 5263 C CA . ALA B 1 255 ? 14.75 -25.594 -16.891 1 98.12 255 ALA B CA 1
ATOM 5264 C C . ALA B 1 255 ? 15.516 -26.906 -17.016 1 98.12 255 ALA B C 1
ATOM 5266 O O . ALA B 1 255 ? 16.328 -27.078 -17.922 1 98.12 255 ALA B O 1
ATOM 5267 N N . ALA B 1 256 ? 15.25 -27.812 -16.109 1 97.75 256 ALA B N 1
ATOM 5268 C CA . ALA B 1 256 ? 15.883 -29.125 -16.172 1 97.75 256 ALA B CA 1
ATOM 5269 C C . ALA B 1 256 ? 15.484 -29.875 -17.438 1 97.75 256 ALA B C 1
ATOM 5271 O O . ALA B 1 256 ? 16.312 -30.562 -18.047 1 97.75 256 ALA B O 1
ATOM 5272 N N . ALA B 1 257 ? 14.258 -29.75 -17.781 1 97.56 257 ALA B N 1
ATOM 5273 C CA . ALA B 1 257 ? 13.789 -30.375 -19.016 1 97.56 257 ALA B CA 1
ATOM 5274 C C . ALA B 1 257 ? 14.492 -29.797 -20.219 1 97.56 257 ALA B C 1
ATOM 5276 O O . ALA B 1 257 ? 14.883 -30.516 -21.141 1 97.56 257 ALA B O 1
ATOM 5277 N N . LEU B 1 258 ? 14.688 -28.531 -20.234 1 97.56 258 LEU B N 1
ATOM 5278 C CA . LEU B 1 258 ? 15.164 -27.75 -21.375 1 97.56 258 LEU B CA 1
ATOM 5279 C C . LEU B 1 258 ? 16.672 -27.953 -21.578 1 97.56 258 LEU B C 1
ATOM 5281 O O . LEU B 1 258 ? 17.125 -28.141 -22.719 1 97.56 258 LEU B O 1
ATOM 5285 N N . ILE B 1 259 ? 17.391 -27.922 -20.453 1 96 259 ILE B N 1
ATOM 5286 C CA . ILE B 1 259 ? 18.844 -27.859 -20.594 1 96 259 ILE B CA 1
ATOM 5287 C C . ILE B 1 259 ? 19.469 -29.172 -20.141 1 96 259 ILE B C 1
ATOM 5289 O O . ILE B 1 259 ? 20.656 -29.406 -20.375 1 96 259 ILE B O 1
ATOM 5293 N N . GLY B 1 260 ? 18.688 -30.047 -19.578 1 95.94 260 GLY B N 1
ATOM 5294 C CA . GLY B 1 260 ? 19.203 -31.281 -19 1 95.94 260 GLY B CA 1
ATOM 5295 C C . GLY B 1 260 ? 19.656 -31.094 -17.562 1 95.94 260 GLY B C 1
ATOM 5296 O O . GLY B 1 260 ? 19.781 -29.969 -17.078 1 95.94 260 GLY B O 1
ATOM 5297 N N . GLY B 1 261 ? 19.812 -32.219 -16.875 1 96.44 261 GLY B N 1
ATOM 5298 C CA . GLY B 1 261 ? 20.203 -32.188 -15.469 1 96.44 261 GLY B CA 1
ATOM 5299 C C . GLY B 1 261 ? 19.047 -32.438 -14.523 1 96.44 261 GLY B C 1
ATOM 5300 O O . GLY B 1 261 ? 18.188 -33.281 -14.797 1 96.44 261 GLY B O 1
ATOM 5301 N N . THR B 1 262 ? 19.203 -31.766 -13.305 1 97.62 262 THR B N 1
ATOM 5302 C CA . THR B 1 262 ? 18.203 -32.031 -12.273 1 97.62 262 THR B CA 1
ATOM 5303 C C . THR B 1 262 ? 17.828 -30.75 -11.539 1 97.62 262 THR B C 1
ATOM 5305 O O . THR B 1 262 ? 18.656 -29.844 -11.375 1 97.62 262 THR B O 1
ATOM 5308 N N . ALA B 1 263 ? 16.594 -30.703 -11.18 1 98.31 263 ALA B N 1
ATOM 5309 C CA . ALA B 1 263 ? 16.094 -29.625 -10.32 1 98.31 263 ALA B CA 1
ATOM 5310 C C . ALA B 1 263 ? 15.289 -30.188 -9.156 1 98.31 263 ALA B C 1
ATOM 5312 O O . ALA B 1 263 ? 14.367 -30.984 -9.352 1 98.31 263 ALA B O 1
ATOM 5313 N N . ILE B 1 264 ? 15.672 -29.812 -7.969 1 98.25 264 ILE B N 1
ATOM 5314 C CA . ILE B 1 264 ? 14.906 -30.094 -6.762 1 98.25 264 ILE B CA 1
ATOM 5315 C C . ILE B 1 264 ? 14.359 -28.797 -6.18 1 98.25 264 ILE B C 1
ATOM 5317 O O . ILE B 1 264 ? 15.094 -27.812 -6.043 1 98.25 264 ILE B O 1
ATOM 5321 N N . VAL B 1 265 ? 13.094 -28.766 -5.938 1 98.19 265 VAL B N 1
ATOM 5322 C CA . VAL B 1 265 ? 12.516 -27.609 -5.246 1 98.19 265 VAL B CA 1
ATOM 5323 C C . VAL B 1 265 ? 12.117 -28.016 -3.826 1 98.19 265 VAL B C 1
ATOM 5325 O O . VAL B 1 265 ? 11.266 -28.891 -3.633 1 98.19 265 VAL B O 1
ATOM 5328 N N . LYS B 1 266 ? 12.68 -27.312 -2.848 1 97.5 266 LYS B N 1
ATOM 5329 C CA . LYS B 1 266 ? 12.508 -27.672 -1.44 1 97.5 266 LYS B CA 1
ATOM 5330 C C . LYS B 1 266 ? 11.055 -27.484 -1 1 97.5 266 LYS B C 1
ATOM 5332 O O . LYS B 1 266 ? 10.438 -26.469 -1.296 1 97.5 266 LYS B O 1
ATOM 5337 N N . GLY B 1 267 ? 10.508 -28.547 -0.374 1 96.5 267 GLY B N 1
ATOM 5338 C CA . GLY B 1 267 ? 9.195 -28.453 0.252 1 96.5 267 GLY B CA 1
ATOM 5339 C C . GLY B 1 267 ? 8.055 -28.797 -0.69 1 96.5 267 GLY B C 1
ATOM 5340 O O . GLY B 1 267 ? 6.906 -28.922 -0.263 1 96.5 267 GLY B O 1
ATOM 5341 N N . VAL B 1 268 ? 8.367 -28.891 -1.971 1 97.69 268 VAL B N 1
ATOM 5342 C CA . VAL B 1 268 ? 7.332 -29.297 -2.916 1 97.69 268 VAL B CA 1
ATOM 5343 C C . VAL B 1 268 ? 7.234 -30.828 -2.957 1 97.69 268 VAL B C 1
ATOM 5345 O O . VAL B 1 268 ? 8.188 -31.5 -3.338 1 97.69 268 VAL B O 1
ATOM 5348 N N . HIS B 1 269 ? 6.09 -31.328 -2.598 1 96.31 269 HIS B N 1
ATOM 5349 C CA . HIS B 1 269 ? 5.863 -32.781 -2.549 1 96.31 269 HIS B CA 1
ATOM 5350 C C . HIS B 1 269 ? 4.598 -33.156 -3.307 1 96.31 269 HIS B C 1
ATOM 5352 O O . HIS B 1 269 ? 3.801 -32.281 -3.672 1 96.31 269 HIS B O 1
ATOM 5358 N N . SER B 1 270 ? 4.402 -34.406 -3.482 1 95.38 270 SER B N 1
ATOM 5359 C CA . SER B 1 270 ? 3.312 -34.906 -4.309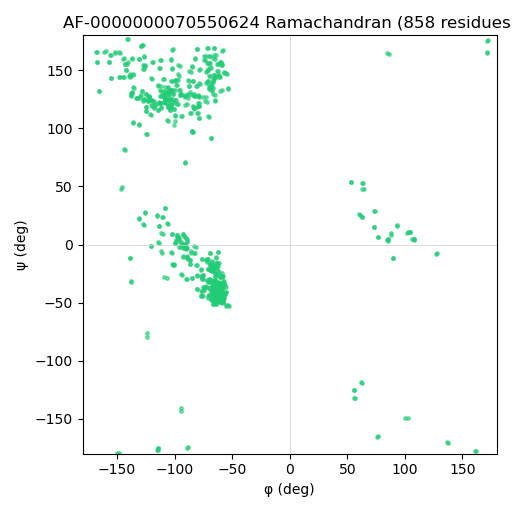 1 95.38 270 SER B CA 1
ATOM 5360 C C . SER B 1 270 ? 1.963 -34.719 -3.625 1 95.38 270 SER B C 1
ATOM 5362 O O . SER B 1 270 ? 0.917 -34.781 -4.273 1 95.38 270 SER B O 1
ATOM 5364 N N . ASN B 1 271 ? 1.983 -34.438 -2.418 1 93.19 271 ASN B N 1
ATOM 5365 C CA . ASN B 1 271 ? 0.735 -34.25 -1.685 1 93.19 271 ASN B CA 1
ATOM 5366 C C . ASN B 1 271 ? 0.3 -32.781 -1.679 1 93.19 271 ASN B C 1
ATOM 5368 O O . ASN B 1 271 ? -0.657 -32.406 -0.994 1 93.19 271 ASN B O 1
ATOM 5372 N N . SER B 1 272 ? 0.984 -31.938 -2.426 1 95.19 272 SER B N 1
ATOM 5373 C CA . SER B 1 272 ? 0.569 -30.547 -2.547 1 95.19 272 SER B CA 1
ATOM 5374 C C . SER B 1 272 ? -0.858 -30.438 -3.07 1 95.19 272 SER B C 1
ATOM 5376 O O . SER B 1 272 ? -1.28 -31.234 -3.908 1 95.19 272 SER B O 1
ATOM 5378 N N . MET B 1 273 ? -1.575 -29.422 -2.645 1 94.62 273 MET B N 1
ATOM 5379 C CA . MET B 1 273 ? -2.955 -29.219 -3.074 1 94.62 273 MET B CA 1
ATOM 5380 C C . MET B 1 273 ? -3.008 -28.453 -4.395 1 94.62 273 MET B C 1
ATOM 5382 O O . MET B 1 273 ? -4.062 -28.359 -5.023 1 94.62 273 MET B O 1
ATOM 5386 N N . GLN B 1 274 ? -1.91 -28.016 -4.852 1 95.69 274 GLN B N 1
ATOM 5387 C CA . GLN B 1 274 ? -1.867 -27.094 -5.977 1 95.69 274 GLN B CA 1
ATOM 5388 C C . GLN B 1 274 ? -1.996 -27.828 -7.305 1 95.69 274 GLN B C 1
ATOM 5390 O O . GLN B 1 274 ? -1.335 -28.844 -7.52 1 95.69 274 GLN B O 1
ATOM 5395 N N . GLY B 1 275 ? -2.811 -27.281 -8.203 1 94.19 275 GLY B N 1
ATOM 5396 C CA . GLY B 1 275 ? -3.088 -27.906 -9.484 1 94.19 275 GLY B CA 1
ATOM 5397 C C . GLY B 1 275 ? -1.887 -27.922 -10.406 1 94.19 275 GLY B C 1
ATOM 5398 O O . GLY B 1 275 ? -1.781 -28.797 -11.281 1 94.19 275 GLY B O 1
ATOM 5399 N N . ASP B 1 276 ? -0.936 -27.078 -10.156 1 96 276 ASP B N 1
ATOM 5400 C CA . ASP B 1 276 ? 0.22 -26.938 -11.039 1 96 276 ASP B CA 1
ATOM 5401 C C . ASP B 1 276 ? 1.116 -28.172 -10.969 1 96 276 ASP B C 1
ATOM 5403 O O . ASP B 1 276 ? 1.995 -28.359 -11.812 1 96 276 ASP B O 1
ATOM 5407 N N . LEU B 1 277 ? 0.83 -29.078 -10.055 1 96.12 277 LEU B N 1
ATOM 5408 C CA . LEU B 1 277 ? 1.535 -30.359 -10.008 1 96.12 277 LEU B CA 1
ATOM 5409 C C . LEU B 1 277 ? 1.332 -31.141 -11.305 1 96.12 277 LEU B C 1
ATOM 5411 O O . LEU B 1 277 ? 2.195 -31.922 -11.703 1 96.12 277 LEU B O 1
ATOM 5415 N N . LYS B 1 278 ? 0.232 -30.875 -11.898 1 96.94 278 LYS B N 1
ATOM 5416 C CA . LYS B 1 278 ? -0.083 -31.562 -13.148 1 96.94 278 LYS B CA 1
ATOM 5417 C C . LYS B 1 278 ? 0.952 -31.234 -14.219 1 96.94 278 LYS B C 1
ATOM 5419 O O . LYS B 1 278 ? 1.132 -32.031 -15.164 1 96.94 278 LYS B O 1
ATOM 5424 N N . PHE B 1 279 ? 1.619 -30.156 -14.078 1 98.19 279 PHE B N 1
ATOM 5425 C CA . PHE B 1 279 ? 2.652 -29.781 -15.039 1 98.19 279 PHE B CA 1
ATOM 5426 C C . PHE B 1 279 ? 3.807 -30.781 -14.992 1 98.19 279 PHE B C 1
ATOM 5428 O O . PHE B 1 279 ? 4.441 -31.047 -16.016 1 98.19 279 PHE B O 1
ATOM 5435 N N . ILE B 1 280 ? 4.062 -31.344 -13.859 1 97.56 280 ILE B N 1
ATOM 5436 C CA . ILE B 1 280 ? 5.113 -32.344 -13.719 1 97.56 280 ILE B CA 1
ATOM 5437 C C . ILE B 1 280 ? 4.781 -33.562 -14.562 1 97.56 280 ILE B C 1
ATOM 5439 O O . ILE B 1 280 ? 5.672 -34.188 -15.148 1 97.56 280 ILE B O 1
ATOM 5443 N N . ASP B 1 281 ? 3.506 -33.875 -14.641 1 97.31 281 ASP B N 1
ATOM 5444 C CA . ASP B 1 281 ? 3.072 -34.969 -15.492 1 97.31 281 ASP B CA 1
ATOM 5445 C C . ASP B 1 281 ? 3.338 -34.688 -16.969 1 97.31 281 ASP B C 1
ATOM 5447 O O . ASP B 1 281 ? 3.668 -35.562 -17.734 1 97.31 281 ASP B O 1
ATOM 5451 N N . VAL B 1 282 ? 3.146 -33.406 -17.312 1 98.19 282 VAL B N 1
ATOM 5452 C CA . VAL B 1 282 ? 3.441 -33 -18.672 1 98.19 282 VAL B CA 1
ATOM 5453 C C . VAL B 1 282 ? 4.93 -33.188 -18.969 1 98.19 282 VAL B C 1
ATOM 5455 O O . VAL B 1 282 ? 5.305 -33.688 -20.031 1 98.19 282 VAL B O 1
ATOM 5458 N N . LEU B 1 283 ? 5.766 -32.844 -18.047 1 98.12 283 LEU B N 1
ATOM 5459 C CA . LEU B 1 283 ? 7.207 -33 -18.203 1 98.12 283 LEU B CA 1
ATOM 5460 C C . LEU B 1 283 ? 7.59 -34.469 -18.328 1 98.12 283 LEU B C 1
ATOM 5462 O O . LEU B 1 283 ? 8.492 -34.844 -19.078 1 98.12 283 LEU B O 1
ATOM 5466 N N . LYS B 1 284 ? 6.875 -35.312 -17.594 1 97.44 284 LYS B N 1
ATOM 5467 C CA . LYS B 1 284 ? 7.082 -36.75 -17.719 1 97.44 284 LYS B CA 1
ATOM 5468 C C . LYS B 1 284 ? 6.762 -37.219 -19.141 1 97.44 284 LYS B C 1
ATOM 5470 O O . LYS B 1 284 ? 7.5 -38.031 -19.703 1 97.44 284 LYS B O 1
ATOM 5475 N N . GLN B 1 285 ? 5.699 -36.75 -19.625 1 97.06 285 GLN B N 1
ATOM 5476 C CA . GLN B 1 285 ? 5.309 -37.062 -20.984 1 97.06 285 GLN B CA 1
ATOM 5477 C C . GLN B 1 285 ? 6.375 -36.625 -21.984 1 97.06 285 GLN B C 1
ATOM 5479 O O . GLN B 1 285 ? 6.543 -37.25 -23.047 1 97.06 285 GLN B O 1
ATOM 5484 N N . MET B 1 286 ? 7.109 -35.625 -21.609 1 97 286 MET B N 1
ATOM 5485 C CA . MET B 1 286 ? 8.156 -35.094 -22.484 1 97 286 MET B CA 1
ATOM 5486 C C . MET B 1 286 ? 9.477 -35.812 -22.25 1 97 286 MET B C 1
ATOM 5488 O O . MET B 1 286 ? 10.508 -35.438 -22.812 1 97 286 MET B O 1
ATOM 5492 N N . GLY B 1 287 ? 9.469 -36.781 -21.406 1 96.44 287 GLY B N 1
ATOM 5493 C CA . GLY B 1 287 ? 10.625 -37.625 -21.281 1 96.44 287 GLY B CA 1
ATOM 5494 C C . GLY B 1 287 ? 11.422 -37.375 -20.016 1 96.44 287 GLY B C 1
ATOM 5495 O O . GLY B 1 287 ? 12.453 -38.031 -19.781 1 96.44 287 GLY B O 1
ATOM 5496 N N . CYS B 1 288 ? 10.977 -36.531 -19.141 1 97.75 288 CYS B N 1
ATOM 5497 C CA . CYS B 1 288 ? 11.664 -36.25 -17.891 1 97.75 288 CYS B CA 1
ATOM 5498 C C . CYS B 1 288 ? 11.398 -37.344 -16.875 1 97.75 288 CYS B C 1
ATOM 5500 O O . CYS B 1 288 ? 10.375 -38.031 -16.938 1 97.75 288 CYS B O 1
ATOM 5502 N N . ALA B 1 289 ? 12.344 -37.562 -15.992 1 97.75 289 ALA B N 1
ATOM 5503 C CA . ALA B 1 289 ? 12.148 -38.438 -14.836 1 97.75 289 ALA B CA 1
ATOM 5504 C C . ALA B 1 289 ? 11.789 -37.625 -13.594 1 97.75 289 ALA B C 1
ATOM 5506 O O . ALA B 1 289 ? 12.312 -36.531 -13.391 1 97.75 289 ALA B O 1
ATOM 5507 N N . VAL B 1 290 ? 10.875 -38.219 -12.82 1 97.81 290 VAL B N 1
ATOM 5508 C CA . VAL B 1 290 ? 10.422 -37.531 -11.609 1 97.81 290 VAL B CA 1
ATOM 5509 C C . VAL B 1 290 ? 10.57 -38.469 -10.414 1 97.81 290 VAL B C 1
ATOM 5511 O O . VAL B 1 290 ? 10.07 -39.594 -10.43 1 97.81 290 VAL B O 1
ATOM 5514 N N . THR B 1 291 ? 11.289 -38 -9.406 1 97.56 291 THR B N 1
ATOM 5515 C CA . THR B 1 291 ? 11.438 -38.75 -8.172 1 97.56 291 THR B CA 1
ATOM 5516 C C . THR B 1 291 ? 11.062 -37.906 -6.957 1 97.56 291 THR B C 1
ATOM 5518 O O . THR B 1 291 ? 11.148 -36.688 -7 1 97.56 291 THR B O 1
ATOM 5521 N N . GLU B 1 292 ? 10.586 -38.594 -5.918 1 96 292 GLU B N 1
ATOM 5522 C CA . GLU B 1 292 ? 10.305 -37.969 -4.633 1 96 292 GLU B CA 1
ATOM 5523 C C . GLU B 1 292 ? 11.492 -38.094 -3.684 1 96 292 GLU B C 1
ATOM 5525 O O . GLU B 1 292 ? 11.836 -39.188 -3.244 1 96 292 GLU B O 1
ATOM 5530 N N . GLU B 1 293 ? 12.117 -36.969 -3.426 1 95.56 293 GLU B N 1
ATOM 5531 C CA . GLU B 1 293 ? 13.211 -36.938 -2.457 1 95.56 293 GLU B CA 1
ATOM 5532 C C . GLU B 1 293 ? 12.75 -36.375 -1.123 1 95.56 293 GLU B C 1
ATOM 5534 O O . GLU B 1 293 ? 11.633 -35.844 -1.018 1 95.56 293 GLU B O 1
ATOM 5539 N N . ARG B 1 294 ? 13.539 -36.5 -0.068 1 94.31 294 ARG B N 1
ATOM 5540 C CA . ARG B 1 294 ? 13.211 -35.969 1.249 1 94.31 294 ARG B CA 1
ATOM 5541 C C . ARG B 1 294 ? 13.016 -34.469 1.192 1 94.31 294 ARG B C 1
ATOM 5543 O O . ARG B 1 294 ? 12.094 -33.938 1.814 1 94.31 294 ARG B O 1
ATOM 5550 N N . GLU B 1 295 ? 13.75 -33.875 0.349 1 95.81 295 GLU B N 1
ATOM 5551 C CA . GLU B 1 295 ? 13.75 -32.406 0.292 1 95.81 295 GLU B CA 1
ATOM 5552 C C . GLU B 1 295 ? 12.617 -31.891 -0.581 1 95.81 295 GLU B C 1
ATOM 5554 O O . GLU B 1 295 ? 12.18 -30.75 -0.425 1 95.81 295 GLU B O 1
ATOM 5559 N N . GLY B 1 296 ? 12.266 -32.719 -1.543 1 97.75 296 GLY B N 1
ATOM 5560 C CA . GLY B 1 296 ? 11.227 -32.344 -2.49 1 97.75 296 GLY B CA 1
ATOM 5561 C C . GLY B 1 296 ? 11.25 -33.188 -3.762 1 97.75 296 GLY B C 1
ATOM 5562 O O . GLY B 1 296 ? 12.07 -34.094 -3.902 1 97.75 296 GLY B O 1
ATOM 5563 N N . ILE B 1 297 ? 10.367 -32.844 -4.637 1 98.12 297 ILE B N 1
ATOM 5564 C CA . ILE B 1 297 ? 10.312 -33.5 -5.93 1 98.12 297 ILE B CA 1
ATOM 5565 C C . ILE B 1 297 ? 11.547 -33.156 -6.75 1 98.12 297 ILE B C 1
ATOM 5567 O O . ILE B 1 297 ? 11.969 -31.984 -6.777 1 98.12 297 ILE B O 1
ATOM 5571 N N . CYS B 1 298 ? 12.148 -34.125 -7.297 1 98.38 298 CYS B N 1
ATOM 5572 C CA . CYS B 1 298 ? 13.266 -33.969 -8.219 1 98.38 298 CYS B CA 1
ATOM 5573 C C . CYS B 1 298 ? 12.852 -34.281 -9.648 1 98.38 298 CYS B C 1
ATOM 5575 O O . CYS B 1 298 ? 12.312 -35.375 -9.914 1 98.38 298 CYS B O 1
ATOM 5577 N N . VAL B 1 299 ? 13.094 -33.344 -10.547 1 98.44 299 VAL B N 1
ATOM 5578 C CA . VAL B 1 299 ? 12.859 -33.594 -11.969 1 98.44 299 VAL B CA 1
ATOM 5579 C C . VAL B 1 299 ? 14.195 -33.656 -12.703 1 98.44 299 VAL B C 1
ATOM 5581 O O . VAL B 1 299 ? 15.055 -32.812 -12.539 1 98.44 299 VAL B O 1
ATOM 5584 N N . SER B 1 300 ? 14.359 -34.719 -13.461 1 98.06 300 SER B N 1
ATOM 5585 C CA . SER B 1 300 ? 15.523 -34.906 -14.32 1 98.06 300 SER B CA 1
ATOM 5586 C C . SER B 1 300 ? 15.148 -34.781 -15.797 1 98.06 300 SER B C 1
ATOM 5588 O O . SER B 1 300 ? 14.172 -35.375 -16.25 1 98.06 300 SER B O 1
ATOM 5590 N N . GLY B 1 301 ? 15.961 -33.969 -16.469 1 97 301 GLY B N 1
ATOM 5591 C CA . GLY B 1 301 ? 15.727 -33.812 -17.891 1 97 301 GLY B CA 1
ATOM 5592 C C . GLY B 1 301 ? 15.789 -35.156 -18.641 1 97 301 GLY B C 1
ATOM 5593 O O . GLY B 1 301 ? 16.203 -36.156 -18.094 1 97 301 GLY B O 1
ATOM 5594 N N . PRO B 1 302 ? 15.312 -35.062 -19.875 1 94.88 302 PRO B N 1
ATOM 5595 C CA . PRO B 1 302 ? 15.352 -36.281 -20.688 1 94.88 302 PRO B CA 1
ATOM 5596 C C . PRO B 1 302 ? 16.781 -36.781 -20.906 1 94.88 302 PRO B C 1
ATOM 5598 O O . PRO B 1 302 ? 17.703 -36 -21.078 1 94.88 302 PRO B O 1
ATOM 5601 N N . LYS B 1 303 ? 16.984 -38.062 -20.938 1 84.38 303 LYS B N 1
ATOM 5602 C CA . LYS B 1 303 ? 18.297 -38.719 -21 1 84.38 303 LYS B CA 1
ATOM 5603 C C . LYS B 1 303 ? 19.078 -38.281 -22.234 1 84.38 303 LYS B C 1
ATOM 5605 O O . LYS B 1 303 ? 20.281 -38.031 -22.156 1 84.38 303 LYS B O 1
ATOM 5610 N N . ASP B 1 304 ? 18.406 -38.125 -23.359 1 83.19 304 ASP B N 1
ATOM 5611 C CA . ASP B 1 304 ? 19.125 -37.812 -24.609 1 83.19 304 ASP B CA 1
ATOM 5612 C C . ASP B 1 304 ? 19.062 -36.312 -24.906 1 83.19 304 ASP B C 1
ATOM 5614 O O . ASP B 1 304 ? 19.516 -35.875 -25.969 1 83.19 304 ASP B O 1
ATOM 5618 N N . GLY B 1 305 ? 18.484 -35.594 -24 1 85.62 305 GLY B N 1
ATOM 5619 C CA . GLY B 1 305 ? 18.406 -34.156 -24.156 1 85.62 305 GLY B CA 1
ATOM 5620 C C . GLY B 1 305 ? 17.344 -33.719 -25.156 1 85.62 305 GLY B C 1
ATOM 5621 O O . GLY B 1 305 ? 17.312 -32.562 -25.578 1 85.62 305 GLY B O 1
ATOM 5622 N N . GLU B 1 306 ? 16.625 -34.719 -25.578 1 93.19 306 GLU B N 1
ATOM 5623 C CA . GLU B 1 306 ? 15.586 -34.438 -26.562 1 93.19 306 GLU B CA 1
ATOM 5624 C C . GLU B 1 306 ? 14.211 -34.844 -26.031 1 93.19 306 GLU B C 1
ATOM 5626 O O . GLU B 1 306 ? 14.086 -35.781 -25.25 1 93.19 306 GLU B O 1
ATOM 5631 N N . TYR B 1 307 ? 13.25 -34.031 -26.391 1 96.25 307 TYR B N 1
ATOM 5632 C CA . TYR B 1 307 ? 11.875 -34.344 -26.031 1 96.25 307 TYR B CA 1
ATOM 5633 C C . TYR B 1 307 ? 10.922 -34 -27.156 1 96.25 307 TYR B C 1
ATOM 5635 O O . TYR B 1 307 ? 11.266 -33.219 -28.047 1 96.25 307 TYR B O 1
ATOM 5643 N N . CYS B 1 308 ? 9.758 -34.656 -27.156 1 96.12 308 CYS B N 1
ATOM 5644 C CA . CYS B 1 308 ? 8.719 -34.406 -28.156 1 96.12 308 CYS B CA 1
ATOM 5645 C C . CYS B 1 308 ? 7.668 -33.438 -27.594 1 96.12 308 CYS B C 1
ATOM 5647 O O . CYS B 1 308 ? 7.512 -33.312 -26.391 1 96.12 308 CYS B O 1
ATOM 5649 N N . GLY B 1 309 ? 7.031 -32.75 -28.547 1 97.56 309 GLY B N 1
ATOM 5650 C CA . GLY B 1 309 ? 5.902 -31.906 -28.156 1 97.56 309 GLY B CA 1
ATOM 5651 C C . GLY B 1 309 ? 4.73 -32.719 -27.625 1 97.56 309 GLY B C 1
ATOM 5652 O O . GLY B 1 309 ? 4.703 -33.938 -27.734 1 97.56 309 GLY B O 1
ATOM 5653 N N . VAL B 1 310 ? 3.84 -32 -26.938 1 98.25 310 VAL B N 1
ATOM 5654 C CA . VAL B 1 310 ? 2.678 -32.656 -26.344 1 98.25 310 VAL B CA 1
ATOM 5655 C C . VAL B 1 310 ? 1.404 -31.938 -26.766 1 98.25 310 VAL B C 1
ATOM 5657 O O . VAL B 1 310 ? 1.461 -30.797 -27.234 1 98.25 310 VAL B O 1
ATOM 5660 N N . ASP B 1 311 ? 0.309 -32.625 -26.781 1 98.19 311 ASP B N 1
ATOM 5661 C CA . ASP B 1 311 ? -1.046 -32.094 -26.906 1 98.19 311 ASP B CA 1
ATOM 5662 C C . ASP B 1 311 ? -1.788 -32.156 -25.578 1 98.19 311 ASP B C 1
ATOM 5664 O O . ASP B 1 311 ? -2.197 -33.25 -25.141 1 98.19 311 ASP B O 1
ATOM 5668 N N . VAL B 1 312 ? -1.951 -30.969 -24.938 1 98.12 312 VAL B N 1
ATOM 5669 C CA . VAL B 1 312 ? -2.359 -31.016 -23.531 1 98.12 312 VAL B CA 1
ATOM 5670 C C . VAL B 1 312 ? -3.463 -29.984 -23.281 1 98.12 312 VAL B C 1
ATOM 5672 O O . VAL B 1 312 ? -3.414 -28.875 -23.797 1 98.12 312 VAL B O 1
ATOM 5675 N N . ASP B 1 313 ? -4.547 -30.391 -22.547 1 97.44 313 ASP B N 1
ATOM 5676 C CA . ASP B 1 313 ? -5.547 -29.5 -21.969 1 97.44 313 ASP B CA 1
ATOM 5677 C C . ASP B 1 313 ? -5.043 -28.891 -20.656 1 97.44 313 ASP B C 1
ATOM 5679 O O . ASP B 1 313 ? -4.902 -29.594 -19.656 1 97.44 313 ASP B O 1
ATOM 5683 N N . MET B 1 314 ? -4.832 -27.531 -20.688 1 96.31 314 MET B N 1
ATOM 5684 C CA . MET B 1 314 ? -4.195 -26.922 -19.531 1 96.31 314 MET B CA 1
ATOM 5685 C C . MET B 1 314 ? -5.184 -26.047 -18.766 1 96.31 314 MET B C 1
ATOM 5687 O O . MET B 1 314 ? -4.777 -25.188 -17.984 1 96.31 314 MET B O 1
ATOM 5691 N N . ASN B 1 315 ? -6.414 -26.297 -18.906 1 93.44 315 ASN B N 1
ATOM 5692 C CA . ASN B 1 315 ? -7.457 -25.516 -18.25 1 93.44 315 ASN B CA 1
ATOM 5693 C C . ASN B 1 315 ? -7.289 -25.516 -16.734 1 93.44 315 ASN B C 1
ATOM 5695 O O . ASN B 1 315 ? -7.488 -24.484 -16.094 1 93.44 315 ASN B O 1
ATOM 5699 N N . ASP B 1 316 ? -6.875 -26.594 -16.172 1 92.69 316 ASP B N 1
ATOM 5700 C CA . ASP B 1 316 ? -6.848 -26.766 -14.727 1 92.69 316 ASP B CA 1
ATOM 5701 C C . ASP B 1 316 ? -5.527 -26.281 -14.141 1 92.69 316 ASP B C 1
ATOM 5703 O O . ASP B 1 316 ? -5.355 -26.266 -12.914 1 92.69 316 ASP B O 1
ATOM 5707 N N . PHE B 1 317 ? -4.57 -26 -14.898 1 95.56 317 PHE B N 1
ATOM 5708 C CA . PHE B 1 317 ? -3.275 -25.469 -14.484 1 95.56 317 PHE B CA 1
ATOM 5709 C C . PHE B 1 317 ? -2.721 -24.516 -15.539 1 95.56 317 PHE B C 1
ATOM 5711 O O . PHE B 1 317 ? -1.557 -24.625 -15.922 1 95.56 317 PHE B O 1
ATOM 5718 N N . SER B 1 318 ? -3.551 -23.609 -15.953 1 94.38 318 SER B N 1
ATOM 5719 C CA . SER B 1 318 ? -3.314 -22.734 -17.094 1 94.38 318 SER B CA 1
ATOM 5720 C C . SER B 1 318 ? -2.174 -21.766 -16.828 1 94.38 318 SER B C 1
ATOM 5722 O O . SER B 1 318 ? -1.581 -21.219 -17.75 1 94.38 318 SER B O 1
ATOM 5724 N N . ASP B 1 319 ? -1.825 -21.562 -15.531 1 93.69 319 ASP B N 1
ATOM 5725 C CA . ASP B 1 319 ? -0.732 -20.656 -15.188 1 93.69 319 ASP B CA 1
ATOM 5726 C C . ASP B 1 319 ? 0.599 -21.172 -15.734 1 93.69 319 ASP B C 1
ATOM 5728 O O . ASP B 1 319 ? 1.559 -20.406 -15.859 1 93.69 319 ASP B O 1
ATOM 5732 N N . GLN B 1 320 ? 0.643 -22.406 -16.109 1 97.69 320 GLN B N 1
ATOM 5733 C CA . GLN B 1 320 ? 1.861 -23.016 -16.625 1 97.69 320 GLN B CA 1
ATOM 5734 C C . GLN B 1 320 ? 1.89 -22.969 -18.156 1 97.69 320 GLN B C 1
ATOM 5736 O O . GLN B 1 320 ? 2.85 -23.422 -18.781 1 97.69 320 GLN B O 1
ATOM 5741 N N . SER B 1 321 ? 0.865 -22.359 -18.781 1 98.31 321 SER B N 1
ATOM 5742 C CA . SER B 1 321 ? 0.812 -22.297 -20.234 1 98.31 321 SER B CA 1
ATOM 5743 C C . SER B 1 321 ? 2.033 -21.578 -20.812 1 98.31 321 SER B C 1
ATOM 5745 O O . SER B 1 321 ? 2.621 -22.031 -21.797 1 98.31 321 SER B O 1
ATOM 5747 N N . MET B 1 322 ? 2.402 -20.5 -20.156 1 98.44 322 MET B N 1
ATOM 5748 C CA . MET B 1 322 ? 3.557 -19.734 -20.641 1 98.44 322 MET B CA 1
ATOM 5749 C C . MET B 1 322 ? 4.84 -20.547 -20.469 1 98.44 322 MET B C 1
ATOM 5751 O O . MET B 1 322 ? 5.738 -20.469 -21.312 1 98.44 322 MET B O 1
ATOM 5755 N N . THR B 1 323 ? 4.938 -21.312 -19.406 1 98.69 323 THR B N 1
ATOM 5756 C CA . THR B 1 323 ? 6.113 -22.141 -19.156 1 98.69 323 THR B CA 1
ATOM 5757 C C . THR B 1 323 ? 6.25 -23.203 -20.25 1 98.69 323 THR B C 1
ATOM 5759 O O . THR B 1 323 ? 7.34 -23.406 -20.781 1 98.69 323 THR B O 1
ATOM 5762 N N . LEU B 1 324 ? 5.141 -23.859 -20.547 1 98.81 324 LEU B N 1
ATOM 5763 C CA . LEU B 1 324 ? 5.168 -24.859 -21.594 1 98.81 324 LEU B CA 1
ATOM 5764 C C . LEU B 1 324 ? 5.48 -24.219 -22.953 1 98.81 324 LEU B C 1
ATOM 5766 O O . LEU B 1 324 ? 6.254 -24.766 -23.734 1 98.81 324 LEU B O 1
ATOM 5770 N N . ALA B 1 325 ? 4.898 -23.094 -23.188 1 98.81 325 ALA B N 1
ATOM 5771 C CA . ALA B 1 325 ? 5.129 -22.391 -24.438 1 98.81 325 ALA B CA 1
ATOM 5772 C C . ALA B 1 325 ? 6.605 -22.031 -24.609 1 98.81 325 ALA B C 1
ATOM 5774 O O . ALA B 1 325 ? 7.133 -22.062 -25.719 1 98.81 325 ALA B O 1
ATOM 5775 N N . ALA B 1 326 ? 7.234 -21.656 -23.562 1 98.69 326 ALA B N 1
ATOM 5776 C CA . ALA B 1 326 ? 8.633 -21.234 -23.594 1 98.69 326 ALA B CA 1
ATOM 5777 C C . ALA B 1 326 ? 9.555 -22.375 -23.984 1 98.69 326 ALA B C 1
ATOM 5779 O O . ALA B 1 326 ? 10.578 -22.172 -24.625 1 98.69 326 ALA B O 1
ATOM 5780 N N . ILE B 1 327 ? 9.219 -23.641 -23.656 1 98.44 327 ILE B N 1
ATOM 5781 C CA . ILE B 1 327 ? 10.141 -24.734 -23.938 1 98.44 327 ILE B CA 1
ATOM 5782 C C . ILE B 1 327 ? 9.672 -25.5 -25.172 1 98.44 327 ILE B C 1
ATOM 5784 O O . ILE B 1 327 ? 10.414 -26.312 -25.719 1 98.44 327 ILE B O 1
ATOM 5788 N N . ALA B 1 328 ? 8.539 -25.203 -25.703 1 98.69 328 ALA B N 1
ATOM 5789 C CA . ALA B 1 328 ? 7.887 -25.922 -26.797 1 98.69 328 ALA B CA 1
ATOM 5790 C C . ALA B 1 328 ? 8.711 -25.844 -28.078 1 98.69 328 ALA B C 1
ATOM 5792 O O . ALA B 1 328 ? 8.844 -26.828 -28.797 1 98.69 328 ALA B O 1
ATOM 5793 N N . PRO B 1 329 ? 9.305 -24.656 -28.375 1 98.62 329 PRO B N 1
ATOM 5794 C CA . PRO B 1 329 ? 10.023 -24.547 -29.641 1 98.62 329 PRO B CA 1
ATOM 5795 C C . PRO B 1 329 ? 11.203 -25.516 -29.734 1 98.62 329 PRO B C 1
ATOM 5797 O O . PRO B 1 329 ? 11.695 -25.781 -30.828 1 98.62 329 PRO B O 1
ATOM 5800 N N . PHE B 1 330 ? 11.656 -26.016 -28.672 1 98.12 330 PHE B N 1
ATOM 5801 C CA . PHE B 1 330 ? 12.859 -26.828 -28.641 1 98.12 330 PHE B CA 1
ATOM 5802 C C . PHE B 1 330 ? 12.516 -28.312 -28.703 1 98.12 330 PHE B C 1
ATOM 5804 O O . PHE B 1 330 ? 13.406 -29.172 -28.734 1 98.12 330 PHE B O 1
ATOM 5811 N N . ALA B 1 331 ? 11.258 -28.656 -28.734 1 97.94 331 ALA B N 1
ATOM 5812 C CA . ALA B 1 331 ? 10.805 -30.031 -28.891 1 97.94 331 ALA B CA 1
ATOM 5813 C C . ALA B 1 331 ? 10.992 -30.516 -30.328 1 97.94 331 ALA B C 1
ATOM 5815 O O . ALA B 1 331 ? 11.156 -29.703 -31.25 1 97.94 331 ALA B O 1
ATOM 5816 N N . LYS B 1 332 ? 10.953 -31.781 -30.469 1 97.38 332 LYS B N 1
ATOM 5817 C CA . LYS B 1 332 ? 11.141 -32.375 -31.781 1 97.38 332 LYS B CA 1
ATOM 5818 C C . LYS B 1 332 ? 9.859 -32.312 -32.594 1 97.38 332 LYS B C 1
ATOM 5820 O O . LYS B 1 332 ? 9.898 -32.344 -33.844 1 97.38 332 LYS B O 1
ATOM 5825 N N . THR B 1 333 ? 8.797 -32.281 -31.922 1 98.31 333 THR B N 1
ATOM 5826 C CA . THR B 1 333 ? 7.496 -32.25 -32.594 1 98.31 333 THR B CA 1
ATOM 5827 C C . THR B 1 333 ? 6.648 -31.094 -32.031 1 98.31 333 THR B C 1
ATOM 5829 O O . THR B 1 333 ? 7.027 -30.453 -31.047 1 98.31 333 THR B O 1
ATOM 5832 N N . THR B 1 334 ? 5.52 -30.828 -32.656 1 98.38 334 THR B N 1
ATOM 5833 C CA . THR B 1 334 ? 4.637 -29.703 -32.344 1 98.38 334 THR B CA 1
ATOM 5834 C C . THR B 1 334 ? 4.023 -29.875 -30.953 1 98.38 334 THR B C 1
ATOM 5836 O O . THR B 1 334 ? 3.68 -30.984 -30.547 1 98.38 334 THR B O 1
ATOM 5839 N N . THR B 1 335 ? 3.92 -28.797 -30.203 1 98.69 335 THR B N 1
ATOM 5840 C CA . THR B 1 335 ? 3.219 -28.734 -28.922 1 98.69 335 THR B CA 1
ATOM 5841 C C . THR B 1 335 ? 1.893 -27.984 -29.078 1 98.69 335 THR B C 1
ATOM 5843 O O . THR B 1 335 ? 1.841 -26.906 -29.656 1 98.69 335 THR B O 1
ATOM 5846 N N . VAL B 1 336 ? 0.804 -28.562 -28.562 1 98.69 336 VAL B N 1
ATOM 5847 C CA . VAL B 1 336 ? -0.52 -27.953 -28.609 1 98.69 336 VAL B CA 1
ATOM 5848 C C . VAL B 1 336 ? -1.025 -27.719 -27.172 1 98.69 336 VAL B C 1
ATOM 5850 O O . VAL B 1 336 ? -1.089 -28.656 -26.375 1 98.69 336 VAL B O 1
ATOM 5853 N N . ILE B 1 337 ? -1.36 -26.469 -26.828 1 98.56 337 ILE B N 1
ATOM 5854 C CA . ILE B 1 337 ? -1.961 -26.078 -25.562 1 98.56 337 ILE B CA 1
ATOM 5855 C C . ILE B 1 337 ? -3.416 -25.672 -25.781 1 98.56 337 ILE B C 1
ATOM 5857 O O . ILE B 1 337 ? -3.697 -24.734 -26.547 1 98.56 337 ILE B O 1
ATOM 5861 N N . LYS B 1 338 ? -4.324 -26.344 -25.078 1 98 338 LYS B N 1
ATOM 5862 C CA . LYS B 1 338 ? -5.727 -26.125 -25.406 1 98 338 LYS B CA 1
ATOM 5863 C C . LYS B 1 338 ? -6.535 -25.734 -24.172 1 98 338 LYS B C 1
ATOM 5865 O O . LYS B 1 338 ? -6.074 -25.922 -23.047 1 98 338 LYS B O 1
ATOM 5870 N N . ASN B 1 339 ? -7.703 -25.156 -24.406 1 96.06 339 ASN B N 1
ATOM 5871 C CA . ASN B 1 339 ? -8.734 -24.828 -23.422 1 96.06 339 ASN B CA 1
ATOM 5872 C C . ASN B 1 339 ? -8.242 -23.812 -22.406 1 96.06 339 ASN B C 1
ATOM 5874 O O . ASN B 1 339 ? -8.398 -24 -21.203 1 96.06 339 ASN B O 1
ATOM 5878 N N . ILE B 1 340 ? -7.594 -22.703 -23 1 96 340 ILE B N 1
ATOM 5879 C CA . ILE B 1 340 ? -7.004 -21.719 -22.109 1 96 340 ILE B CA 1
ATOM 5880 C C . ILE B 1 340 ? -7.539 -20.328 -22.438 1 96 340 ILE B C 1
ATOM 5882 O O . ILE B 1 340 ? -6.875 -19.312 -22.188 1 96 340 ILE B O 1
ATOM 5886 N N . GLU B 1 341 ? -8.734 -20.203 -22.984 1 94.81 341 GLU B N 1
ATOM 5887 C CA . GLU B 1 341 ? -9.273 -18.922 -23.422 1 94.81 341 GLU B CA 1
ATOM 5888 C C . GLU B 1 341 ? -9.312 -17.922 -22.266 1 94.81 341 GLU B C 1
ATOM 5890 O O . GLU B 1 341 ? -9.07 -16.719 -22.469 1 94.81 341 GLU B O 1
ATOM 5895 N N . HIS B 1 342 ? -9.539 -18.391 -21.094 1 90.5 342 HIS B N 1
ATOM 5896 C CA . HIS B 1 342 ? -9.766 -17.516 -19.938 1 90.5 342 HIS B CA 1
ATOM 5897 C C . HIS B 1 342 ? -8.5 -16.75 -19.594 1 90.5 342 HIS B C 1
ATOM 5899 O O . HIS B 1 342 ? -8.57 -15.703 -18.922 1 90.5 342 HIS B O 1
ATOM 5905 N N . ILE B 1 343 ? -7.27 -17.172 -20.062 1 94.12 343 ILE B N 1
ATOM 5906 C CA . ILE B 1 343 ? -6.047 -16.516 -19.641 1 94.12 343 ILE B CA 1
ATOM 5907 C C . ILE B 1 343 ? -5.824 -15.25 -20.469 1 94.12 343 ILE B C 1
ATOM 5909 O O . ILE B 1 343 ? -4.906 -14.477 -20.203 1 94.12 343 ILE B O 1
ATOM 5913 N N . ARG B 1 344 ? -6.754 -14.992 -21.453 1 94.38 344 ARG B N 1
ATOM 5914 C CA . ARG B 1 344 ? -6.746 -13.734 -22.188 1 94.38 344 ARG B CA 1
ATOM 5915 C C . ARG B 1 344 ? -7.16 -12.57 -21.297 1 94.38 344 ARG B C 1
ATOM 5917 O O . ARG B 1 344 ? -6.898 -11.406 -21.625 1 94.38 344 ARG B O 1
ATOM 5924 N N . LEU B 1 345 ? -7.781 -12.891 -20.141 1 89 345 LEU B N 1
ATOM 5925 C CA . LEU B 1 345 ? -8.398 -11.859 -19.312 1 89 345 LEU B CA 1
ATOM 5926 C C . LEU B 1 345 ? -7.66 -11.711 -17.984 1 89 345 LEU B C 1
ATOM 5928 O O . LEU B 1 345 ? -8.172 -11.102 -17.047 1 89 345 LEU B O 1
ATOM 5932 N N . GLN B 1 346 ? -6.512 -12.219 -17.906 1 90.06 346 GLN B N 1
ATOM 5933 C CA . GLN B 1 346 ? -5.734 -12.172 -16.672 1 90.06 346 GLN B CA 1
ATOM 5934 C C . GLN B 1 346 ? -4.785 -10.977 -16.672 1 90.06 346 GLN B C 1
ATOM 5936 O O . GLN B 1 346 ? -5.18 -9.859 -17.031 1 90.06 346 GLN B O 1
ATOM 5941 N N . GLU B 1 347 ? -3.609 -11.016 -16.172 1 87.19 347 GLU B N 1
ATOM 5942 C CA . GLU B 1 347 ? -2.717 -9.867 -16.078 1 87.19 347 GLU B CA 1
ATOM 5943 C C . GLU B 1 347 ? -2.475 -9.242 -17.453 1 87.19 347 GLU B C 1
ATOM 5945 O O . GLU B 1 347 ? -2.25 -8.031 -17.547 1 87.19 347 GLU B O 1
ATOM 5950 N N . SER B 1 348 ? -2.494 -10.047 -18.469 1 91.88 348 SER B N 1
ATOM 5951 C CA . SER B 1 348 ? -2.381 -9.711 -19.891 1 91.88 348 SER B CA 1
ATOM 5952 C C . SER B 1 348 ? -3.186 -10.672 -20.75 1 91.88 348 SER B C 1
ATOM 5954 O O . SER B 1 348 ? -3.775 -11.625 -20.25 1 91.88 348 SER B O 1
ATOM 5956 N N . ASP B 1 349 ? -3.395 -10.258 -22.016 1 95.44 349 ASP B N 1
ATOM 5957 C CA . ASP B 1 349 ? -3.805 -11.32 -22.922 1 95.44 349 ASP B CA 1
ATOM 5958 C C . ASP B 1 349 ? -2.668 -12.32 -23.156 1 95.44 349 ASP B C 1
ATOM 5960 O O . ASP B 1 349 ? -1.894 -12.172 -24.109 1 95.44 349 ASP B O 1
ATOM 5964 N N . ARG B 1 350 ? -2.65 -13.344 -22.344 1 96.81 350 ARG B N 1
ATOM 5965 C CA . ARG B 1 350 ? -1.49 -14.227 -22.281 1 96.81 350 ARG B CA 1
ATOM 5966 C C . ARG B 1 350 ? -1.36 -15.047 -23.562 1 96.81 350 ARG B C 1
ATOM 5968 O O . ARG B 1 350 ? -0.25 -15.383 -23.984 1 96.81 350 ARG B O 1
ATOM 5975 N N . ILE B 1 351 ? -2.498 -15.336 -24.188 1 97.94 351 ILE B N 1
ATOM 5976 C CA . ILE B 1 351 ? -2.418 -16.047 -25.453 1 97.94 351 ILE B CA 1
ATOM 5977 C C . ILE B 1 351 ? -1.748 -15.164 -26.5 1 97.94 351 ILE B C 1
ATOM 5979 O O . ILE B 1 351 ? -0.788 -15.578 -27.156 1 97.94 351 ILE B O 1
ATOM 5983 N N . GLU B 1 352 ? -2.227 -13.945 -26.578 1 97.88 352 GLU B N 1
ATOM 5984 C CA . GLU B 1 352 ? -1.633 -13 -27.516 1 97.88 352 GLU B CA 1
ATOM 5985 C C . GLU B 1 352 ? -0.165 -12.742 -27.188 1 97.88 352 GLU B C 1
ATOM 5987 O O . GLU B 1 352 ? 0.673 -12.648 -28.094 1 97.88 352 GLU B O 1
ATOM 5992 N N . ALA B 1 353 ? 0.142 -12.633 -25.969 1 97.88 353 ALA B N 1
ATOM 5993 C CA . ALA B 1 353 ? 1.51 -12.367 -25.516 1 97.88 353 ALA B CA 1
ATOM 5994 C C . ALA B 1 353 ? 2.441 -13.508 -25.922 1 97.88 353 ALA B C 1
ATOM 5996 O O . ALA B 1 353 ? 3.527 -13.273 -26.453 1 97.88 353 ALA B O 1
ATOM 5997 N N . MET B 1 354 ? 2.018 -14.742 -25.703 1 98.25 354 MET B N 1
ATOM 5998 C CA . MET B 1 354 ? 2.82 -15.906 -26.062 1 98.25 354 MET B CA 1
ATOM 5999 C C . MET B 1 354 ? 3.062 -15.953 -27.578 1 98.25 354 MET B C 1
ATOM 6001 O O . MET B 1 354 ? 4.191 -16.172 -28.016 1 98.25 354 MET B O 1
ATOM 6005 N N . VAL B 1 355 ? 2.014 -15.695 -28.328 1 98.44 355 VAL B N 1
ATOM 6006 C CA . VAL B 1 355 ? 2.09 -15.75 -29.781 1 98.44 355 VAL B CA 1
ATOM 6007 C C . VAL B 1 355 ? 3.037 -14.672 -30.297 1 98.44 355 VAL B C 1
ATOM 6009 O O . VAL B 1 355 ? 3.947 -14.953 -31.078 1 98.44 355 VAL B O 1
ATOM 6012 N N . ASN B 1 356 ? 2.844 -13.445 -29.844 1 98.44 356 ASN B N 1
ATOM 6013 C CA . ASN B 1 356 ? 3.65 -12.32 -30.297 1 98.44 356 ASN B CA 1
ATOM 6014 C C . ASN B 1 356 ? 5.129 -12.531 -29.984 1 98.44 356 ASN B C 1
ATOM 6016 O O . ASN B 1 356 ? 5.98 -12.344 -30.859 1 98.44 356 ASN B O 1
ATOM 6020 N N . GLU B 1 357 ? 5.391 -12.945 -28.797 1 98.44 357 GLU B N 1
ATOM 6021 C CA . GLU B 1 357 ? 6.789 -13.016 -28.359 1 98.44 357 GLU B CA 1
ATOM 6022 C C . GLU B 1 357 ? 7.496 -14.203 -29 1 98.44 357 GLU B C 1
ATOM 6024 O O . GLU B 1 357 ? 8.672 -14.117 -29.359 1 98.44 357 GLU B O 1
ATOM 6029 N N . LEU B 1 358 ? 6.836 -15.352 -29.188 1 98.62 358 LEU B N 1
ATOM 6030 C CA . LEU B 1 358 ? 7.438 -16.484 -29.875 1 98.62 358 LEU B CA 1
ATOM 6031 C C . LEU B 1 358 ? 7.664 -16.188 -31.344 1 98.62 358 LEU B C 1
ATOM 6033 O O . LEU B 1 358 ? 8.711 -16.531 -31.906 1 98.62 358 LEU B O 1
ATOM 6037 N N . ASN B 1 359 ? 6.715 -15.484 -31.969 1 98.25 359 ASN B N 1
ATOM 6038 C CA . ASN B 1 359 ? 6.898 -15.07 -33.344 1 98.25 359 ASN B CA 1
ATOM 6039 C C . ASN B 1 359 ? 8.094 -14.133 -33.5 1 98.25 359 ASN B C 1
ATOM 6041 O O . ASN B 1 359 ? 8.867 -14.258 -34.438 1 98.25 359 ASN B O 1
ATOM 6045 N N . ASN B 1 360 ? 8.148 -13.25 -32.594 1 97.94 360 ASN B N 1
ATOM 6046 C CA . ASN B 1 360 ? 9.25 -12.297 -32.594 1 97.94 360 ASN B CA 1
ATOM 6047 C C . ASN B 1 360 ? 10.602 -13.008 -32.531 1 97.94 360 ASN B C 1
ATOM 6049 O O . ASN B 1 360 ? 11.609 -12.492 -33 1 97.94 360 ASN B O 1
ATOM 6053 N N . LEU B 1 361 ? 10.594 -14.172 -31.953 1 98.38 361 LEU B N 1
ATOM 6054 C CA . LEU B 1 361 ? 11.82 -14.945 -31.781 1 98.38 361 LEU B CA 1
ATOM 6055 C C . LEU B 1 361 ? 11.984 -15.961 -32.906 1 98.38 361 LEU B C 1
ATOM 6057 O O . LEU B 1 361 ? 12.867 -16.828 -32.844 1 98.38 361 LEU B O 1
ATOM 6061 N N . GLY B 1 362 ? 11.156 -15.906 -33.844 1 98.25 362 GLY B N 1
ATOM 6062 C CA . GLY B 1 362 ? 11.305 -16.719 -35.031 1 98.25 362 GLY B CA 1
ATOM 6063 C C . GLY B 1 362 ? 10.57 -18.047 -34.969 1 98.25 362 GLY B C 1
ATOM 6064 O O . GLY B 1 362 ? 10.844 -18.969 -35.719 1 98.25 362 GLY B O 1
ATOM 6065 N N . VAL B 1 363 ? 9.656 -18.203 -34.094 1 98.5 363 VAL B N 1
ATOM 6066 C CA . VAL B 1 363 ? 8.906 -19.453 -33.906 1 98.5 363 VAL B CA 1
ATOM 6067 C C . VAL B 1 363 ? 7.535 -19.328 -34.562 1 98.5 363 VAL B C 1
ATOM 6069 O O . VAL B 1 363 ? 6.836 -18.328 -34.375 1 98.5 363 VAL B O 1
ATOM 6072 N N . ASP B 1 364 ? 7.145 -20.297 -35.312 1 98 364 ASP B N 1
ATOM 6073 C CA . ASP B 1 364 ? 5.816 -20.328 -35.906 1 98 364 ASP B CA 1
ATOM 6074 C C . ASP B 1 364 ? 4.77 -20.797 -34.906 1 98 364 ASP B C 1
ATOM 6076 O O . ASP B 1 364 ? 4.848 -21.922 -34.406 1 98 364 ASP B O 1
ATOM 6080 N N . VAL B 1 365 ? 3.828 -19.969 -34.625 1 98.44 365 VAL B N 1
ATOM 6081 C CA . VAL B 1 365 ? 2.768 -20.281 -33.656 1 98.44 365 VAL B CA 1
ATOM 6082 C C . VAL B 1 365 ? 1.405 -20.047 -34.312 1 98.44 365 VAL B C 1
ATOM 6084 O O . VAL B 1 365 ? 1.137 -18.953 -34.844 1 98.44 365 VAL B O 1
ATOM 6087 N N . LYS B 1 366 ? 0.564 -21.031 -34.344 1 97.69 366 LYS B N 1
ATOM 6088 C CA . LYS B 1 366 ? -0.831 -20.891 -34.719 1 97.69 366 LYS B CA 1
ATOM 6089 C C . LYS B 1 366 ? -1.716 -20.547 -33.531 1 97.69 366 LYS B C 1
ATOM 6091 O O . LYS B 1 366 ? -1.685 -21.234 -32.531 1 97.69 366 LYS B O 1
ATOM 6096 N N . GLU B 1 367 ? -2.443 -19.5 -33.688 1 97.38 367 GLU B N 1
ATOM 6097 C CA . GLU B 1 367 ? -3.279 -19 -32.594 1 97.38 367 GLU B CA 1
ATOM 6098 C C . GLU B 1 367 ? -4.75 -19.328 -32.844 1 97.38 367 GLU B C 1
ATOM 6100 O O . GLU B 1 367 ? -5.254 -19.172 -33.969 1 97.38 367 GLU B O 1
ATOM 6105 N N . GLY B 1 368 ? -5.434 -19.875 -31.875 1 96.12 368 GLY B N 1
ATOM 6106 C CA . GLY B 1 368 ? -6.883 -19.938 -31.797 1 96.12 368 GLY B CA 1
ATOM 6107 C C . GLY B 1 368 ? -7.457 -19.141 -30.641 1 96.12 368 GLY B C 1
ATOM 6108 O O . GLY B 1 368 ? -6.723 -18.438 -29.938 1 96.12 368 GLY B O 1
ATOM 6109 N N . ARG B 1 369 ? -8.758 -19.234 -30.453 1 95 369 ARG B N 1
ATOM 6110 C CA . ARG B 1 369 ? -9.43 -18.5 -29.375 1 95 369 ARG B CA 1
ATOM 6111 C C . ARG B 1 369 ? -9.031 -19.047 -28.016 1 95 369 ARG B C 1
ATOM 6113 O O . ARG B 1 369 ? -8.836 -18.281 -27.062 1 95 369 ARG B O 1
ATOM 6120 N N . ASP B 1 370 ? -8.93 -20.344 -28 1 96.56 370 ASP B N 1
ATOM 6121 C CA . ASP B 1 370 ? -8.719 -20.984 -26.703 1 96.56 370 ASP B CA 1
ATOM 6122 C C . ASP B 1 370 ? -7.492 -21.906 -26.75 1 96.56 370 ASP B C 1
ATOM 6124 O O . ASP B 1 370 ? -7.359 -22.812 -25.922 1 96.56 370 ASP B O 1
ATOM 6128 N N . ARG B 1 371 ? -6.637 -21.719 -27.797 1 97.5 371 ARG B N 1
ATOM 6129 C CA . ARG B 1 371 ? -5.52 -22.641 -27.938 1 97.5 371 ARG B CA 1
ATOM 6130 C C . ARG B 1 371 ? -4.379 -22 -28.719 1 97.5 371 ARG B C 1
ATOM 6132 O O . ARG B 1 371 ? -4.578 -21 -29.406 1 97.5 371 ARG B O 1
ATOM 6139 N N . ILE B 1 372 ? -3.182 -22.594 -28.625 1 98.31 372 ILE B N 1
ATOM 6140 C CA . ILE B 1 372 ? -2.035 -22.266 -29.469 1 98.31 372 ILE B CA 1
ATOM 6141 C C . ILE B 1 372 ? -1.307 -23.547 -29.875 1 98.31 372 ILE B C 1
ATOM 6143 O O . ILE B 1 372 ? -1.313 -24.531 -29.141 1 98.31 372 ILE B O 1
ATOM 6147 N N . GLU B 1 373 ? -0.807 -23.531 -31.062 1 98.62 373 GLU B N 1
ATOM 6148 C CA . GLU B 1 373 ? 0.037 -24.594 -31.609 1 98.62 373 GLU B CA 1
ATOM 6149 C C . GLU B 1 373 ? 1.435 -24.078 -31.938 1 98.62 373 GLU B C 1
ATOM 6151 O O . GLU B 1 373 ? 1.591 -23.156 -32.75 1 98.62 373 GLU B O 1
ATOM 6156 N N . ILE B 1 374 ? 2.453 -24.641 -31.328 1 98.81 374 ILE B N 1
ATOM 6157 C CA . ILE B 1 374 ? 3.82 -24.141 -31.438 1 98.81 374 ILE B CA 1
ATOM 6158 C C . ILE B 1 374 ? 4.68 -25.172 -32.188 1 98.81 374 ILE B C 1
ATOM 6160 O O . ILE B 1 374 ? 4.84 -26.297 -31.734 1 98.81 374 ILE B O 1
ATOM 6164 N N . SER B 1 375 ? 5.297 -24.766 -33.281 1 98.38 375 SER B N 1
ATOM 6165 C CA . SER B 1 375 ? 6.168 -25.641 -34.062 1 98.38 375 SER B CA 1
ATOM 6166 C C . SER B 1 375 ? 7.598 -25.609 -33.531 1 98.38 375 SER B C 1
ATOM 6168 O O . SER B 1 375 ? 8.047 -24.594 -33 1 98.38 375 SER B O 1
ATOM 6170 N N . PRO B 1 376 ? 8.281 -26.797 -33.719 1 98.31 376 PRO B N 1
ATOM 6171 C CA . PRO B 1 376 ? 9.727 -26.734 -33.438 1 98.31 376 PRO B CA 1
ATOM 6172 C C . PRO B 1 376 ? 10.422 -25.641 -34.25 1 98.31 376 PRO B C 1
ATOM 6174 O O . PRO B 1 376 ? 10.016 -25.344 -35.375 1 98.31 376 PRO B O 1
ATOM 6177 N N . ALA B 1 377 ? 11.469 -25.094 -33.594 1 98 377 ALA B N 1
ATOM 6178 C CA . ALA B 1 377 ? 12.117 -24 -34.281 1 98 377 ALA B CA 1
ATOM 6179 C C . ALA B 1 377 ? 13.547 -23.797 -33.812 1 98 377 ALA B C 1
ATOM 6181 O O . ALA B 1 377 ? 13.922 -24.297 -32.75 1 98 377 ALA B O 1
ATOM 6182 N N . ASN B 1 378 ? 14.344 -23.141 -34.75 1 97.44 378 ASN B N 1
ATOM 6183 C CA . ASN B 1 378 ? 15.594 -22.516 -34.312 1 97.44 378 ASN B CA 1
ATOM 6184 C C . ASN B 1 378 ? 15.359 -21.109 -33.781 1 97.44 378 ASN B C 1
ATOM 6186 O O . ASN B 1 378 ? 15.422 -20.141 -34.562 1 97.44 378 ASN B O 1
ATOM 6190 N N . VAL B 1 379 ? 15.266 -21.031 -32.5 1 98.38 379 VAL B N 1
ATOM 6191 C CA . VAL B 1 379 ? 14.875 -19.781 -31.859 1 98.38 379 VAL B CA 1
ATOM 6192 C C . VAL B 1 379 ? 15.969 -18.734 -32.062 1 98.38 379 VAL B C 1
ATOM 6194 O O . VAL B 1 379 ? 17.156 -19.031 -31.922 1 98.38 379 VAL B O 1
ATOM 6197 N N . LYS B 1 380 ? 15.586 -17.5 -32.344 1 98.38 380 LYS B N 1
ATOM 6198 C CA . LYS B 1 380 ? 16.5 -16.375 -32.562 1 98.38 380 LYS B CA 1
ATOM 6199 C C . LYS B 1 380 ? 16.562 -15.477 -31.344 1 98.38 380 LYS B C 1
ATOM 6201 O O . LYS B 1 380 ? 15.594 -15.391 -30.578 1 98.38 380 LYS B O 1
ATOM 6206 N N . PRO B 1 381 ? 17.75 -14.828 -31.203 1 98.12 381 PRO B N 1
ATOM 6207 C CA . PRO B 1 381 ? 17.828 -13.859 -30.109 1 98.12 381 PRO B CA 1
ATOM 6208 C C . PRO B 1 381 ? 16.859 -12.695 -30.281 1 98.12 381 PRO B C 1
ATOM 6210 O O . PRO B 1 381 ? 16.438 -12.391 -31.406 1 98.12 381 PRO B O 1
ATOM 6213 N N . GLY B 1 382 ? 16.484 -12.055 -29.141 1 98 382 GLY B N 1
ATOM 6214 C CA . GLY B 1 382 ? 15.586 -10.914 -29.203 1 98 382 GLY B CA 1
ATOM 6215 C C . GLY B 1 382 ? 15.117 -10.445 -27.844 1 98 382 GLY B C 1
ATOM 6216 O O . GLY B 1 382 ? 15.508 -11.016 -26.828 1 98 382 GLY B O 1
ATOM 6217 N N . VAL B 1 383 ? 14.375 -9.367 -27.875 1 98 383 VAL B N 1
ATOM 6218 C CA . VAL B 1 383 ? 13.789 -8.797 -26.672 1 98 383 VAL B CA 1
ATOM 6219 C C . VAL B 1 383 ? 12.367 -9.32 -26.484 1 98 383 VAL B C 1
ATOM 6221 O O . VAL B 1 383 ? 11.586 -9.352 -27.422 1 98 383 VAL B O 1
ATOM 6224 N N . VAL B 1 384 ? 12.117 -9.805 -25.297 1 98 384 VAL B N 1
ATOM 6225 C CA . VAL B 1 384 ? 10.789 -10.297 -24.938 1 98 384 VAL B CA 1
ATOM 6226 C C . VAL B 1 384 ? 10.055 -9.242 -24.109 1 98 384 VAL B C 1
ATOM 6228 O O . VAL B 1 384 ? 10.516 -8.852 -23.031 1 98 384 VAL B O 1
ATOM 6231 N N . ASP B 1 385 ? 8.93 -8.828 -24.594 1 97.31 385 ASP B N 1
ATOM 6232 C CA . ASP B 1 385 ? 8.047 -7.973 -23.828 1 97.31 385 ASP B CA 1
ATOM 6233 C C . ASP B 1 385 ? 7.258 -8.781 -22.797 1 97.31 385 ASP B C 1
ATOM 6235 O O . ASP B 1 385 ? 6.773 -9.875 -23.094 1 97.31 385 ASP B O 1
ATOM 6239 N N . THR B 1 386 ? 7.137 -8.219 -21.625 1 96.19 386 THR B N 1
ATOM 6240 C CA . THR B 1 386 ? 6.5 -9 -20.562 1 96.19 386 THR B CA 1
ATOM 6241 C C . THR B 1 386 ? 5.047 -8.57 -20.375 1 96.19 386 THR B C 1
ATOM 6243 O O . THR B 1 386 ? 4.273 -9.266 -19.719 1 96.19 386 THR B O 1
ATOM 6246 N N . TYR B 1 387 ? 4.668 -7.363 -20.891 1 93.75 387 TYR B N 1
ATOM 6247 C CA . TYR B 1 387 ? 3.311 -6.84 -20.766 1 93.75 387 TYR B CA 1
ATOM 6248 C C . TYR B 1 387 ? 2.92 -6.672 -19.297 1 93.75 387 TYR B C 1
ATOM 6250 O O . TYR B 1 387 ? 1.759 -6.875 -18.938 1 93.75 387 TYR B O 1
ATOM 6258 N N . ASN B 1 388 ? 3.932 -6.48 -18.406 1 89 388 ASN B N 1
ATOM 6259 C CA . ASN B 1 388 ? 3.756 -6.355 -16.969 1 89 388 ASN B CA 1
ATOM 6260 C C . ASN B 1 388 ? 3.172 -7.629 -16.359 1 89 388 ASN B C 1
ATOM 6262 O O . ASN B 1 388 ? 2.449 -7.578 -15.367 1 89 388 ASN B O 1
ATOM 6266 N N . ASP B 1 389 ? 3.393 -8.68 -17.062 1 93.25 389 ASP B N 1
ATOM 6267 C CA . ASP B 1 389 ? 2.969 -10 -16.609 1 93.25 389 ASP B CA 1
ATOM 6268 C C . ASP B 1 389 ? 4.156 -10.805 -16.094 1 93.25 389 ASP B C 1
ATOM 6270 O O . ASP B 1 389 ? 5.004 -11.25 -16.875 1 93.25 389 ASP B O 1
ATOM 6274 N N . HIS B 1 390 ? 4.09 -11.102 -14.797 1 93.62 390 HIS B N 1
ATOM 6275 C CA . HIS B 1 390 ? 5.199 -11.766 -14.125 1 93.62 390 HIS B CA 1
ATOM 6276 C C . HIS B 1 390 ? 5.434 -13.164 -14.695 1 93.62 390 HIS B C 1
ATOM 6278 O O . HIS B 1 390 ? 6.566 -13.641 -14.727 1 93.62 390 HIS B O 1
ATOM 6284 N N . ARG B 1 391 ? 4.43 -13.805 -15.125 1 96.5 391 ARG B N 1
ATOM 6285 C CA . ARG B 1 391 ? 4.594 -15.164 -15.625 1 96.5 391 ARG B CA 1
ATOM 6286 C C . ARG B 1 391 ? 5.219 -15.164 -17.016 1 96.5 391 ARG B C 1
ATOM 6288 O O . ARG B 1 391 ? 5.957 -16.094 -17.375 1 96.5 391 ARG B O 1
ATOM 6295 N N . MET B 1 392 ? 4.996 -14.102 -17.828 1 97.38 392 MET B N 1
ATOM 6296 C CA . MET B 1 392 ? 5.715 -13.93 -19.094 1 97.38 392 MET B CA 1
ATOM 6297 C C . MET B 1 392 ? 7.211 -13.758 -18.844 1 97.38 392 MET B C 1
ATOM 6299 O O . MET B 1 392 ? 8.031 -14.391 -19.516 1 97.38 392 MET B O 1
ATOM 6303 N N . ALA B 1 393 ? 7.527 -12.977 -17.844 1 97.12 393 ALA B N 1
ATOM 6304 C CA . ALA B 1 393 ? 8.93 -12.695 -17.547 1 97.12 393 ALA B CA 1
ATOM 6305 C C . ALA B 1 393 ? 9.664 -13.961 -17.125 1 97.12 393 ALA B C 1
ATOM 6307 O O . ALA B 1 393 ? 10.703 -14.305 -17.703 1 97.12 393 ALA B O 1
ATOM 6308 N N . MET B 1 394 ? 9.109 -14.664 -16.188 1 97.69 394 MET B N 1
ATOM 6309 C CA . MET B 1 394 ? 9.805 -15.797 -15.57 1 97.69 394 MET B CA 1
ATOM 6310 C C . MET B 1 394 ? 9.836 -16.984 -16.516 1 97.69 394 MET B C 1
ATOM 6312 O O . MET B 1 394 ? 10.867 -17.656 -16.641 1 97.69 394 MET B O 1
ATOM 6316 N N . SER B 1 395 ? 8.758 -17.234 -17.25 1 98.31 395 SER B N 1
ATOM 6317 C CA . SER B 1 395 ? 8.688 -18.375 -18.172 1 98.31 395 SER B CA 1
ATOM 6318 C C . SER B 1 395 ? 9.602 -18.188 -19.375 1 98.31 395 SER B C 1
ATOM 6320 O O . SER B 1 395 ? 10.383 -19.078 -19.719 1 98.31 395 SER B O 1
ATOM 6322 N N . PHE B 1 396 ? 9.625 -16.984 -19.953 1 98.31 396 PHE B N 1
ATOM 6323 C CA . PHE B 1 396 ? 10.344 -16.766 -21.203 1 98.31 396 PHE B CA 1
ATOM 6324 C C . PHE B 1 396 ? 11.836 -16.562 -20.938 1 98.31 396 PHE B C 1
ATOM 6326 O O . PHE B 1 396 ? 12.656 -16.672 -21.844 1 98.31 396 PHE B O 1
ATOM 6333 N N . ALA B 1 397 ? 12.156 -16.266 -19.703 1 98.19 397 ALA B N 1
ATOM 6334 C CA . ALA B 1 397 ? 13.57 -16.25 -19.344 1 98.19 397 ALA B CA 1
ATOM 6335 C C . ALA B 1 397 ? 14.219 -17.609 -19.594 1 98.19 397 ALA B C 1
ATOM 6337 O O . ALA B 1 397 ? 15.414 -17.688 -19.875 1 98.19 397 ALA B O 1
ATOM 6338 N N . LEU B 1 398 ? 13.453 -18.703 -19.547 1 98.31 398 LEU B N 1
ATOM 6339 C CA . LEU B 1 398 ? 13.961 -20.047 -19.75 1 98.31 398 LEU B CA 1
ATOM 6340 C C . LEU B 1 398 ? 14.547 -20.203 -21.141 1 98.31 398 LEU B C 1
ATOM 6342 O O . LEU B 1 398 ? 15.508 -20.953 -21.344 1 98.31 398 LEU B O 1
ATOM 6346 N N . ILE B 1 399 ? 13.992 -19.5 -22.141 1 98.5 399 ILE B N 1
ATOM 6347 C CA . ILE B 1 399 ? 14.477 -19.547 -23.516 1 98.5 399 ILE B CA 1
ATOM 6348 C C . ILE B 1 399 ? 15.938 -19.109 -23.562 1 98.5 399 ILE B C 1
ATOM 6350 O O . ILE B 1 399 ? 16.75 -19.688 -24.297 1 98.5 399 ILE B O 1
ATOM 6354 N N . GLY B 1 400 ? 16.219 -18.156 -22.75 1 98.31 400 GLY B N 1
ATOM 6355 C CA . GLY B 1 400 ? 17.562 -17.594 -22.719 1 98.31 400 GLY B CA 1
ATOM 6356 C C . GLY B 1 400 ? 18.609 -18.547 -22.172 1 98.31 400 GLY B C 1
ATOM 6357 O O . GLY B 1 400 ? 19.797 -18.359 -22.391 1 98.31 400 GLY B O 1
ATOM 6358 N N . LEU B 1 401 ? 18.156 -19.578 -21.469 1 97.44 401 LEU B N 1
ATOM 6359 C CA . LEU B 1 401 ? 19.094 -20.594 -20.984 1 97.44 401 LEU B CA 1
ATOM 6360 C C . LEU B 1 401 ? 19.625 -21.438 -22.141 1 97.44 401 LEU B C 1
ATOM 6362 O O . LEU B 1 401 ? 20.688 -22.047 -22.031 1 97.44 401 LEU B O 1
ATOM 6366 N N . ARG B 1 402 ? 18.906 -21.438 -23.219 1 96.38 402 ARG B N 1
ATOM 6367 C CA . ARG B 1 402 ? 19.266 -22.266 -24.359 1 96.38 402 ARG B CA 1
ATOM 6368 C C . ARG B 1 402 ? 19.781 -21.406 -25.516 1 96.38 402 ARG B C 1
ATOM 6370 O O . ARG B 1 402 ? 20.547 -21.891 -26.359 1 96.38 402 ARG B O 1
ATOM 6377 N N . VAL B 1 403 ? 19.344 -20.172 -25.609 1 97.5 403 VAL B N 1
ATOM 6378 C CA . VAL B 1 403 ? 19.672 -19.297 -26.719 1 97.5 403 VAL B CA 1
ATOM 6379 C C . VAL B 1 403 ? 20.328 -18.031 -26.219 1 97.5 403 VAL B C 1
ATOM 6381 O O . VAL B 1 403 ? 19.766 -17.297 -25.391 1 97.5 403 VAL B O 1
ATOM 6384 N N . ASP B 1 404 ? 21.484 -17.781 -26.719 1 97.38 404 ASP B N 1
ATOM 6385 C CA . ASP B 1 404 ? 22.188 -16.547 -26.359 1 97.38 404 ASP B CA 1
ATOM 6386 C C . ASP B 1 404 ? 21.5 -15.32 -26.953 1 97.38 404 ASP B C 1
ATOM 6388 O O . ASP B 1 404 ? 21.016 -15.359 -28.094 1 97.38 404 ASP B O 1
ATOM 6392 N N . GLY B 1 405 ? 21.406 -14.305 -26.109 1 97.81 405 GLY B N 1
ATOM 6393 C CA . GLY B 1 405 ? 20.906 -13.039 -26.656 1 97.81 405 GLY B CA 1
ATOM 6394 C C . GLY B 1 405 ? 19.453 -12.766 -26.312 1 97.81 405 GLY B C 1
ATOM 6395 O O . GLY B 1 405 ? 18.875 -11.797 -26.797 1 97.81 405 GLY B O 1
ATOM 6396 N N . ILE B 1 406 ? 18.906 -13.523 -25.469 1 98.38 406 ILE B N 1
ATOM 6397 C CA . ILE B 1 406 ? 17.547 -13.281 -25.031 1 98.38 406 ILE B CA 1
ATOM 6398 C C . ILE B 1 406 ? 17.531 -12.211 -23.938 1 98.38 406 ILE B C 1
ATOM 6400 O O . ILE B 1 406 ? 18.266 -12.328 -22.953 1 98.38 406 ILE B O 1
ATOM 6404 N N . ILE B 1 407 ? 16.703 -11.188 -24.125 1 98.25 407 ILE B N 1
ATOM 6405 C CA . ILE B 1 407 ? 16.578 -10.078 -23.188 1 98.25 407 ILE B CA 1
ATOM 6406 C C . ILE B 1 407 ? 15.125 -9.969 -22.719 1 98.25 407 ILE B C 1
ATOM 6408 O O . ILE B 1 407 ? 14.203 -9.945 -23.531 1 98.25 407 ILE B O 1
ATOM 6412 N N . ILE B 1 408 ? 14.906 -9.945 -21.375 1 97.88 408 ILE B N 1
ATOM 6413 C CA . ILE B 1 408 ? 13.578 -9.797 -20.812 1 97.88 408 ILE B CA 1
ATOM 6414 C C . ILE B 1 408 ? 13.336 -8.336 -20.438 1 97.88 408 ILE B C 1
ATOM 6416 O O . ILE B 1 408 ? 14.031 -7.773 -19.594 1 97.88 408 ILE B O 1
ATOM 6420 N N . ASP B 1 409 ? 12.32 -7.793 -21.047 1 95.56 409 ASP B N 1
ATOM 6421 C CA . ASP B 1 409 ? 11.945 -6.41 -20.75 1 95.56 409 ASP B CA 1
ATOM 6422 C C . ASP B 1 409 ? 11.062 -6.328 -19.516 1 95.56 409 ASP B C 1
ATOM 6424 O O . ASP B 1 409 ? 10.234 -7.207 -19.281 1 95.56 409 ASP B O 1
ATOM 6428 N N . ASN B 1 410 ? 11.273 -5.328 -18.688 1 90.31 410 ASN B N 1
ATOM 6429 C CA . ASN B 1 410 ? 10.492 -5.098 -17.484 1 90.31 410 ASN B CA 1
ATOM 6430 C C . ASN B 1 410 ? 10.453 -6.336 -16.594 1 90.31 410 ASN B C 1
ATOM 6432 O O . ASN B 1 410 ? 9.375 -6.805 -16.219 1 90.31 410 ASN B O 1
ATOM 6436 N N . TYR B 1 411 ? 11.641 -6.812 -16.297 1 91.38 411 TYR B N 1
ATOM 6437 C CA . TYR B 1 411 ? 11.727 -8.07 -15.562 1 91.38 411 TYR B CA 1
ATOM 6438 C C . TYR B 1 411 ? 11.305 -7.879 -14.109 1 91.38 411 TYR B C 1
ATOM 6440 O O . TYR B 1 411 ? 10.969 -8.852 -13.422 1 91.38 411 TYR B O 1
ATOM 6448 N N . GLU B 1 412 ? 11.18 -6.688 -13.617 1 85.75 412 GLU B N 1
ATOM 6449 C CA . GLU B 1 412 ? 10.836 -6.379 -12.234 1 85.75 412 GLU B CA 1
ATOM 6450 C C . GLU B 1 412 ? 9.375 -6.715 -11.945 1 85.75 412 GLU B C 1
ATOM 6452 O O . GLU B 1 412 ? 8.977 -6.816 -10.781 1 85.75 412 GLU B O 1
ATOM 6457 N N . CYS B 1 413 ? 8.625 -6.965 -13.023 1 86.12 413 CYS B N 1
ATOM 6458 C CA . CYS B 1 413 ? 7.223 -7.32 -12.82 1 86.12 413 CYS B CA 1
ATOM 6459 C C . CYS B 1 413 ? 7.098 -8.641 -12.062 1 86.12 413 CYS B C 1
ATOM 6461 O O . CYS B 1 413 ? 6.039 -8.945 -11.516 1 86.12 413 CYS B O 1
ATOM 6463 N N . CYS B 1 414 ? 8.195 -9.367 -11.906 1 90.5 414 CYS B N 1
ATOM 6464 C CA . CYS B 1 414 ? 8.18 -10.625 -11.172 1 90.5 414 CYS B CA 1
ATOM 6465 C C . CYS B 1 414 ? 7.914 -10.391 -9.688 1 90.5 414 CYS B C 1
ATOM 6467 O O . CYS B 1 414 ? 7.547 -11.312 -8.961 1 90.5 414 CYS B O 1
ATOM 6469 N N . CYS B 1 415 ? 8.039 -9.148 -9.234 1 83.31 415 CYS B N 1
ATOM 6470 C CA . CYS B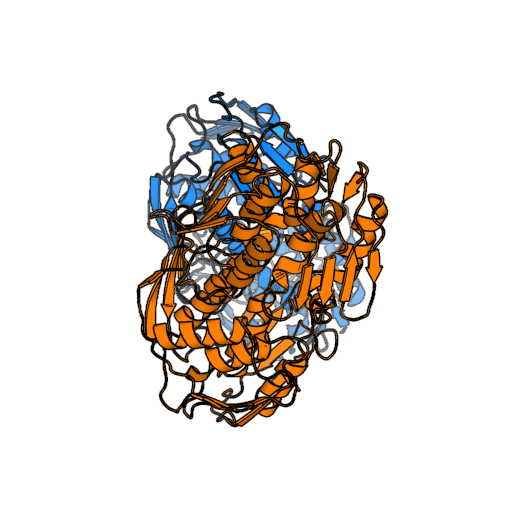 1 415 ? 7.824 -8.812 -7.832 1 83.31 415 CYS B CA 1
ATOM 6471 C C . CYS B 1 415 ? 6.395 -9.117 -7.41 1 83.31 415 CYS B C 1
ATOM 6473 O O . CYS B 1 415 ? 6.098 -9.211 -6.215 1 83.31 415 CYS B O 1
ATOM 6475 N N . LYS B 1 416 ? 5.586 -9.469 -8.273 1 84.56 416 LYS B N 1
ATOM 6476 C CA . LYS B 1 416 ? 4.199 -9.828 -7.996 1 84.56 416 LYS B CA 1
ATOM 6477 C C . LYS B 1 416 ? 4.102 -11.211 -7.359 1 84.56 416 LYS B C 1
ATOM 6479 O O . LYS B 1 416 ? 3.125 -11.523 -6.676 1 84.56 416 LYS B O 1
ATOM 6484 N N . THR B 1 417 ? 5.062 -12.078 -7.695 1 86.88 417 THR B N 1
ATOM 6485 C CA . THR B 1 417 ? 4.945 -13.422 -7.148 1 86.88 417 THR B CA 1
ATOM 6486 C C . THR B 1 417 ? 6.305 -13.93 -6.68 1 86.88 417 THR B C 1
ATOM 6488 O O . THR B 1 417 ? 6.379 -14.844 -5.852 1 86.88 417 THR B O 1
ATOM 6491 N N . PHE B 1 418 ? 7.293 -13.547 -7.27 1 92.44 418 PHE B N 1
ATOM 6492 C CA . PHE B 1 418 ? 8.641 -14.039 -7.004 1 92.44 418 PHE B CA 1
ATOM 6493 C C . PHE B 1 418 ? 9.664 -12.922 -7.141 1 92.44 418 PHE B C 1
ATOM 6495 O O . PHE B 1 418 ? 10.398 -12.859 -8.125 1 92.44 418 PHE B O 1
ATOM 6502 N N . GLU B 1 419 ? 9.797 -12.148 -6.098 1 87.38 419 GLU B N 1
ATOM 6503 C CA . GLU B 1 419 ? 10.508 -10.875 -6.125 1 87.38 419 GLU B CA 1
ATOM 6504 C C . GLU B 1 419 ? 11.969 -11.07 -6.52 1 87.38 419 GLU B C 1
ATOM 6506 O O . GLU B 1 419 ? 12.531 -10.25 -7.25 1 87.38 419 GLU B O 1
ATOM 6511 N N . ASN B 1 420 ? 12.68 -12.117 -6.078 1 89.25 420 ASN B N 1
ATOM 6512 C CA . ASN B 1 420 ? 14.094 -12.32 -6.359 1 89.25 420 ASN B CA 1
ATOM 6513 C C . ASN B 1 420 ? 14.305 -13.469 -7.348 1 89.25 420 ASN B C 1
ATOM 6515 O O . ASN B 1 420 ? 15.289 -14.203 -7.254 1 89.25 420 ASN B O 1
ATOM 6519 N N . TYR B 1 421 ? 13.391 -13.688 -8.258 1 95.5 421 TYR B N 1
ATOM 6520 C CA . TYR B 1 421 ? 13.406 -14.805 -9.195 1 95.5 421 TYR B CA 1
ATOM 6521 C C . TYR B 1 421 ? 14.727 -14.859 -9.953 1 95.5 421 TYR B C 1
ATOM 6523 O O . TYR B 1 421 ? 15.375 -15.906 -10.008 1 95.5 421 TYR B O 1
ATOM 6531 N N . PHE B 1 422 ? 15.141 -13.773 -10.562 1 94.81 422 PHE B N 1
ATOM 6532 C CA . PHE B 1 422 ? 16.281 -13.766 -11.461 1 94.81 422 PHE B CA 1
ATOM 6533 C C . PHE B 1 422 ? 17.578 -14.023 -10.695 1 94.81 422 PHE B C 1
ATOM 6535 O O . PHE B 1 422 ? 18.5 -14.641 -11.211 1 94.81 422 PHE B O 1
ATOM 6542 N N . GLU B 1 423 ? 17.609 -13.594 -9.461 1 92.81 423 GLU B N 1
ATOM 6543 C CA . GLU B 1 423 ? 18.75 -13.93 -8.609 1 92.81 423 GLU B CA 1
ATOM 6544 C C . GLU B 1 423 ? 18.797 -15.43 -8.328 1 92.81 423 GLU B C 1
ATOM 6546 O O . GLU B 1 423 ? 19.875 -16.031 -8.367 1 92.81 423 GLU B O 1
ATOM 6551 N N . VAL B 1 424 ? 17.625 -16 -8.062 1 95.56 424 VAL B N 1
ATOM 6552 C CA . VAL B 1 424 ? 17.531 -17.422 -7.773 1 95.56 424 VAL B CA 1
ATOM 6553 C C . VAL B 1 424 ? 17.891 -18.234 -9.023 1 95.56 424 VAL B C 1
ATOM 6555 O O . VAL B 1 424 ? 18.578 -19.25 -8.938 1 95.56 424 VAL B O 1
ATOM 6558 N N . LEU B 1 425 ? 17.438 -17.734 -10.133 1 96.62 425 LEU B N 1
ATOM 6559 C CA . LEU B 1 425 ? 17.75 -18.391 -11.391 1 96.62 425 LEU B CA 1
ATOM 6560 C C . LEU B 1 425 ? 19.25 -18.406 -11.648 1 96.62 425 LEU B C 1
ATOM 6562 O O . LEU B 1 425 ? 19.812 -19.422 -12.031 1 96.62 425 LEU B O 1
ATOM 6566 N N . GLU B 1 426 ? 19.875 -17.281 -11.422 1 95.62 426 GLU B N 1
ATOM 6567 C CA . GLU B 1 426 ? 21.312 -17.172 -11.617 1 95.62 426 GLU B CA 1
ATOM 6568 C C . GLU B 1 426 ? 22.078 -18.109 -10.672 1 95.62 426 GLU B C 1
ATOM 6570 O O . GLU B 1 426 ? 23.031 -18.781 -11.086 1 95.62 426 GLU B O 1
ATOM 6575 N N . LYS B 1 427 ? 21.641 -18.203 -9.469 1 95 427 LYS B N 1
ATOM 6576 C CA . LYS B 1 427 ? 22.266 -19.078 -8.492 1 95 427 LYS B CA 1
ATOM 6577 C C . LYS B 1 427 ? 22.078 -20.547 -8.867 1 95 427 LYS B C 1
ATOM 6579 O O . LYS B 1 427 ? 22.984 -21.375 -8.695 1 95 427 LYS B O 1
ATOM 6584 N N . ALA B 1 428 ? 20.906 -20.844 -9.32 1 95.44 428 ALA B N 1
ATOM 6585 C CA . ALA B 1 428 ? 20.594 -22.203 -9.75 1 95.44 428 ALA B CA 1
ATOM 6586 C C . ALA B 1 428 ? 21.484 -22.641 -10.914 1 95.44 428 ALA B C 1
ATOM 6588 O O . ALA B 1 428 ? 21.953 -23.781 -10.961 1 95.44 428 ALA B O 1
ATOM 6589 N N . CYS B 1 429 ? 21.766 -21.688 -11.781 1 93.44 429 CYS B N 1
ATOM 6590 C CA . CYS B 1 429 ? 22.562 -21.969 -12.969 1 93.44 429 CYS B CA 1
ATOM 6591 C C . CYS B 1 429 ? 24.031 -22.078 -12.617 1 93.44 429 CYS B C 1
ATOM 6593 O O . CYS B 1 429 ? 24.812 -22.656 -13.367 1 93.44 429 CYS B O 1
ATOM 6595 N N . ALA B 1 430 ? 24.375 -21.5 -11.516 1 89 430 ALA B N 1
ATOM 6596 C CA . ALA B 1 430 ? 25.781 -21.469 -11.102 1 89 430 ALA B CA 1
ATOM 6597 C C . ALA B 1 430 ? 26.141 -22.719 -10.32 1 89 430 ALA B C 1
ATOM 6599 O O . ALA B 1 430 ? 27.328 -23.031 -10.141 1 89 430 ALA B O 1
ATOM 6600 N N . GLN B 1 431 ? 25.188 -23.422 -9.859 1 85.19 431 GLN B N 1
ATOM 6601 C CA . GLN B 1 431 ? 25.438 -24.656 -9.117 1 85.19 431 GLN B CA 1
ATOM 6602 C C . GLN B 1 431 ? 26 -25.75 -10.023 1 85.19 431 GLN B C 1
ATOM 6604 O O . GLN B 1 431 ? 26.875 -26.5 -9.617 1 85.19 431 GLN B O 1
#

pLDDT: mean 95.98, std 3.47, range [60.0, 98.81]

Radius of gyration: 29.24 Å; Cα contacts (8 Å, |Δi|>4): 2208; chains: 2; bounding box: 63×83×67 Å

Sequence (862 aa):
MSQYKVKKLDHPIHCTVEVPGSKSITNRALLMAALSQGECTLKGVLFSDDSRHFLLSLIALGYIIEVNEVERYVIIHGHGRDIPKKRATINVGSAGTAARFLTAMLALSDGEYTIEASEQMKKRPMLPLFEALQSMGAEIEFLEKDGHLPVNVKGAAYGGKKPQNHVSISISESTQFLSALMMTSPMLEEGIHVHITSNKTEGSYVRITAKMMEQFGCVVDHKGAEYVVPAGSGYYPQTYYIEPDVSAACYFYAAAALIGGTAIVKGVHSNSMQGDLKFIDVLKQMGCAVTEEREGICVSGPKDGEYCGVDVDMNDFSDQSMTLAAIAPFAKTTTVIKNIEHIRLQESDRIEAMVNELNNLGVDVKEGRDRIEISPANVKPGVVDTYNDHRMAMSFALIGLRVDGIIIDNYECCCKTFENYFEVLEKACAQMSQYKVKKLDHPIHCTVEVPGSKSITNRALLMAALSQGECTLKGVLFSDDSRHFLLSLIALGYIIEVNEVERYVIIHGHGRDIPKKRATINVGSAGTAARFLTAMLALSDGEYTIEASEQMKKRPMLPLFEALQSMGAEIEFLEKDGHLPVNVKGAAYGGKKPQNHVSISISESTQFLSALMMTSPMLEEGIHVHITSNKTEGSYVRITAKMMEQFGCVVDHKGAEYVVPAGSGYYPQTYYIEPDVSAACYFYAAAALIGGTAIVKGVHSNSMQGDLKFIDVLKQMGCAVTEEREGICVSGPKDGEYCGVDVDMNDFSDQSMTLAAIAPFAKTTTVIKNIEHIRLQESDRIEAMVNELNNLGVDVKEGRDRIEISPANVKPGVVDTYNDHRMAMSFALIGLRVDGIIIDNYECCCKTFENYFEVLEKACAQ

Secondary structure (DSSP, 8-state):
--EEEPPPPSS-EEEEE--PBPHHHHHHHHHHHHTBSSEEEEES---SHHHHHHHHHHHHTT--EEEETTTTEEEEE--TT--S-SEEEEE-TT-HHHHHHHHHHHHTSSSEEEEE--HHHHTS--HHHHHHHHHTT-EEEESSSTTSSSEEEE-TTGGG-----EEEE--SS-THHHHHHHHTGGG-TT-EEEEE-SS----HHHHHHHHHHHHTT-PPEEETTEEEE-TT--BPP-EEEPPB-HHHHHHHHHHHHHH-EEEEETT--TT---GGGHHHHHHHHTT-EEEE-SSSEEEE--TTS-----EEE-GGGGGGHHHHHHHGGGSSS-EEEES-GGGGGSSS-HHHHHHHHHHHTT--EEE-SSEEEE----PPPEEEP-TT-HHHHHHHTTHHHHSTTEEEETGGGGGGT-TTHHHHHHHHHH-/--EEEPPPPSS-EEEEE--PBPHHHHHHHHHHHHTBSSEEEEES---SHHHHHHHHHHHHTT--EEEETTTTEEEEE--TT--S-SEEEEE-TT-HHHHHHHHHHHHTSSSEEEEE--HHHHTS--HHHHHHHHHTT-EEEESSSTTSSSEEEE-TTGGG-----EEEE--SS-THHHHHHHHTGGG-TT-EEEEE-SS----HHHHHHHHHHHHTT-PPEEETTEEEE-TT--BPP-EEEPPB-HHHHHHHHHHHHHH-EEEEETT--TT---GGGHHHHHHHHTT-EEEE-SSSEEEE--TTS-----EEE-GGGGGGHHHHHHHGGGSSS-EEEES-GGGGGSSS-HHHHHHHHHHHTT--EEE-SSEEEE----PPPEEEP-TT-HHHHHHHGGGGGTSTTEEEETGGGGGGT-TTHHHHHHHHHH-

InterPro domains:
  IPR001986 Enolpyruvate transferase domain [PF00275] (12-425)
  IPR006264 3-phosphoshikimate 1-carboxyvinyltransferase [MF_00210] (11-431)
  IPR006264 3-phosphoshikimate 1-carboxyvinyltransferase [PIRSF000505] (5-430)
  IPR006264 3-phosphoshikimate 1-carboxyvinyltransferase [TIGR01356] (17-429)
  IPR006264 3-phosphoshikimate 1-carboxyvinyltransferase [cd01556] (16-427)
  IPR013792 RNA 3'-terminal phosphate cyclase/enolpyruvate transferase, alpha/beta [SSF55205] (11-427)
  IPR036968 Enolpyruvate transferase domain superfamily [G3DSA:3.65.10.10] (21-227)
  IPR036968 Enolpyruvate transferase domain superfamily [G3DSA:3.65.10.10] (232-429)